Protein AF-0000000070124484 (afdb_homodimer)

pLDDT: mean 70.9, std 22.13, range [17.47, 96.0]

Radius of gyration: 42.07 Å; Cα contacts (8 Å, |Δi|>4): 1436; chains: 2; bounding box: 90×142×95 Å

Nearest PDB structures (foldseek):
  8r5s-assembly1_B  TM=2.296E-01  e=9.270E-01  unidentified
  3ja6-assembly1_I  TM=1.944E-01  e=1.543E+00  Escherichia coli
  3ja6-assembly1_H  TM=1.678E-01  e=2.680E+00  Escherichia coli
  6h2f-assembly1_A  TM=1.632E-01  e=7.427E+00  Aeromonas hydrophila subsp. hydrophila AL09-71
  9bru-assembly1_g  TM=3.035E-01  e=2.357E+00  Mus musculus

Foldseek 3Di:
DPPPPCNVADDPLRVLQVLADDLVQWALQQDLVLLLVQLLQQQPADPVALLDGPHGDLPSQLVSQVSRGDQPDADPVGNDPDPVRCPPVSSVSSVSNLVSQQWDQDPVGTDGDVVSVCCSLQVNCVVNVLSNLLSLQLAADQLCQFPLNLVLLVVLLVLLVVLLVLVVVVVVVVVVVVVCVVVVHQPPLPDDVVVLNVLLSQLSVLLLVLSLVLLLVVLVVLLVVLLVLLVVLLVLLPDDSSRHGRSGNDNNQCHLVLSLLSNLLSLLSNQLSVLNVPPPPDDDVCVVVVVVSVVSNVVSLVSNLSSLVRSLSSHNCSVVLPPDLVPDDPSVSSVVVSCCVSPLCNNVVVVVVSVVSCCVSPVVVVVLVVVVCCLCCVVVPVVNNPPVVSVVCVVCVSSVSSVVSSVVSVVSSVVSVVSNVSSCSSNVVPYPSHDDDPSSVVSNCSCVVSVVSSVCCSVPNSLVSVQVPDDPQWFWAFAQDDPPPDPDDPPDDDDDDDPPPPDDDRSDDPRPTGGTDTDRPPPPPPPPPPPPPDDDPDPPPPVVPPPPQAKWDQDPVRDTDHDHPVVSVPDPPIFGADPNRTDD/DPPPPCVVADDPLRVLQVLADDLVQWALQQDLVLLLVQLLQQQPADPVALLDHPHGDLPSQLVSQVSRGDQPRAPPVGNDPDPVRCPPVSSVSSVSNLVSQQWDQDPVGTDGDVVSVCCSLLVNCVVNVLSNLLSLQQFADQLCQFPLNLVLLVVLLVLLVVLLVLVVVVVVVVVVVVVCVVVVHPPPPPDDVVVLNVLLSQLSVLLLVLSLVLLLVVLVVLLVVLLVLLVVLLVLLPDDSSRHGRSGNDNNQCHLVLSLLSNLLSLLSNQLSVLNVPPPPDDDVCVVVVVVSVVSNVVSLVSNLSSLVRSLSSHNCSVVLPPDLVPDDPSVSSVVVSCCVSPLCNNVVVVVVSVVSCCVSPVVVVVLVVVVCCLCCVVVPVVNVPPVVSVVCVVCVSSVSSVVSSVVSVVSSVVSVVSNVSSCVSNVVPYPSHDDDPSSVVSNCSCVVSVVSSVCCSVPNSLVSVQVPDDPVDGDADADDPPPPDPDDPPDPDDDDDPPPPDDPPPDDPPPDHRDGPDPPPPPPPPPPPCPPPDDPDPPPPVVPQDPQAKWDQDPVRDTDHDHPVVSVPDPPIFGADPNRTDD

Secondary structure (DSSP, 8-state):
----GGGG-SSHHHHHHHHSPPGGG--TTS-HHHHHHHHHHHTPBPSS-TTSB---BTTTHHHHHHHHS-TT--BTTB---SHHHHHHHHHHHHHHHHHHHHEEEETTEEEE-HHHHHHHHTGGGGT-HHHHHHHHT-PPPHHHHSHHHHHHHHHHHHHHHHHHHHHHHHHHHHHHHHHHHHHT-------THHHHHHHHHHHHHHTHHHHHHHHHHHHHHHHHHHHHHHHHHHHHHHS-GGGSPPSTT-GGGGHHHHHHHHHHHHHHHHHHHHHHHT-TTS-GGGHHHHHHHHHHHHHHHHHHHHHHHHHHHHSTTTTGGG--GGGS-HHHHHHHHHHHHH-TT-THHHHHHHHHHHIIIIIHHHHHHHHHHHHHHGGG-HHHHT-HHHHHHHHHTTHHHHHHHHHHHHHHHHHHHHHHHHHHHHHTT-SGGGS--HHHHHHHHTTHHHHHHHHHHHHH-HHHHHHHTS-TT---EEE----------------S------------S-----EEEEE-----------------------------SEEEEE-TTS-EEEE-HHHHHHSTT-EEEETTEEE-/----GGGG-SSHHHHHHHHSPPGGG--TTS-HHHHHHHHHHHTPBPSS-TTSB---BTTTHHHHHHHHS-TT--BTTB---SHHHHHHHHHHHHHHHHHHHHEEEETTEEEE-HHHHHHHHTGGGGT-HHHHHHHHT-PPPHHHHSHHHHHHHHHHHHHHHHHHHHHHHHHHHHHHHHHHHHHT-------THHHHHHHHHHHHHHTHHHHHHHHHHHHHHHHHHHHHHHHHHHHHHTS-GGGSPPSTT-GGGGHHHHHHHHHHHHHHHHHHHHHHHT-TTS-GGGHHHHHHHHHHHHHHHHHHHHHHHHHHHHSTTTTGGG--GGGS-HHHHHHHHHHHHH-TT-THHHHHHHHHHHIIIIIHHHHHHHHHHHHHHGGG-HHHHT-HHHHHHHHHTTHHHHHHHHHHHHHHHHHHHHHHHHHHHHHTT-SGGGS--HHHHHHHHTTHHHHHHHHHHHHH-HHHHHHHTS-TT---EEE-----------------------------S---------------------------------------SEEEEE-TTS-EEEE-HHHHHHSTT-EEEETTEEE-

Sequence (1168 aa):
MANSPLGQFTSTLDYVLKTYPNWKETDFSKHCETYGNWLTAYTTAYRGDKKAVLGPTLELTPGFVWMGMPKNFTHADGSVSDLSDIGLNGVTELNSWFLGNLQKTDENGTALNEEFLFHTIFGPFDKCTEEYCKAIGFLGNADMTGIGVMITYYIGAVFATAYLIAFTIERFKQAKRQHASRQGMPMRAATFGHIASKRVLEAFHGSFFGYITAAMMLSVSMLVAGIYIAVDKIDKNKLPVDERESFFGSASMYDMSLSMASCVFSIFPILVGYCFMRAPEQGQGANHKKWLRRAVLFLVWALITVVLFLSPRGEMDYEDRKLNPKSISEFERREYEATYICDARGGKIYWNVVKAFQFMVIGVPLIWFVATVFVFKGFAIARFRDSPTLQRLRKGWHLIPAYAALLFMWASLGFLQWYRQRIRNSSGKLGDESQWGFGQILALFVWAPTIVEFAYILIWGLEDSLQSHMPPNLHLTVERKSSNIQPGNMDYHHGDGVTTNNDQPDFEAGGYKKVPVITSTATTAYDTSYVSPMATPQPIQVQQVAIADGFYAQDASGNWVLVTKEQAAMMPGCMHVVNGKVVPMANSPLGQFTSTLDYVLKTYPNWKETDFSKHCETYGNWLTAYTTAYRGDKKAVLGPTLELTPGFVWMGMPKNFTHADGSVSDLSDIGLNGVTELNSWFLGNLQKTDENGTALNEEFLFHTIFGPFDKCTEEYCKAIGFLGNADMTGIGVMITYYIGAVFATAYLIAFTIERFKQAKRQHASRQGMPMRAATFGHIASKRVLEAFHGSFFGYITAAMMLSVSMLVAGIYIAVDKIDKNKLPVDERESFFGSASMYDMSLSMASCVFSIFPILVGYCFMRAPEQGQGANHKKWLRRAVLFLVWALITVVLFLSPRGEMDYEDRKLNPKSISEFERREYEATYICDARGGKIYWNVVKAFQFMVIGVPLIWFVATVFVFKGFAIARFRDSPTLQRLRKGWHLIPAYAALLFMWASLGFLQWYRQRIRNSSGKLGDESQWGFGQILALFVWAPTIVEFAYILIWGLEDSLQSHMPPNLHLTVERKSSNIQPGNMDYHHGDGVTTNNDQPDFEAGGYKKVPVITSTATTAYDTSYVSPMATPQPIQVQQVAIADGFYAQDASGNWVLVTKEQAAMMPGCMHVVNGKVVP

Structure (mmCIF, N/CA/C/O backbone):
data_AF-0000000070124484-model_v1
#
loop_
_entity.id
_entity.type
_entity.pdbx_description
1 polymer 'Uncharacterized protein'
#
loop_
_atom_site.group_PDB
_atom_site.id
_atom_site.type_symbol
_atom_site.label_atom_id
_atom_site.label_alt_id
_atom_site.label_comp_id
_atom_site.label_asym_id
_atom_site.label_entity_id
_atom_site.label_seq_id
_atom_site.pdbx_PDB_ins_code
_atom_site.Cartn_x
_atom_site.Cartn_y
_atom_site.Cartn_z
_atom_site.occupancy
_atom_site.B_iso_or_equiv
_atom_site.auth_seq_id
_atom_site.auth_comp_id
_atom_site.auth_asym_id
_atom_site.auth_atom_id
_atom_site.pdbx_PDB_model_num
ATOM 1 N N . MET A 1 1 ? -3.727 -57.188 -35.469 1 36.84 1 MET A N 1
ATOM 2 C CA . MET A 1 1 ? -3.52 -55.906 -34.844 1 36.84 1 MET A CA 1
ATOM 3 C C . MET A 1 1 ? -2.039 -55.656 -34.562 1 36.84 1 MET A C 1
ATOM 5 O O . MET A 1 1 ? -1.385 -56.5 -33.906 1 36.84 1 MET A O 1
ATOM 9 N N . ALA A 1 2 ? -1.327 -55.062 -35.281 1 44.97 2 ALA A N 1
ATOM 10 C CA . ALA A 1 2 ? 0.122 -54.875 -35.312 1 44.97 2 ALA A CA 1
ATOM 11 C C . ALA A 1 2 ? 0.65 -54.469 -33.938 1 44.97 2 ALA A C 1
ATOM 13 O O . ALA A 1 2 ? 0.029 -53.656 -33.25 1 44.97 2 ALA A O 1
ATOM 14 N N . ASN A 1 3 ? 1.357 -55.312 -33.281 1 55.44 3 ASN A N 1
ATOM 15 C CA . ASN A 1 3 ? 1.892 -55.219 -31.922 1 55.44 3 ASN A CA 1
ATOM 16 C C . ASN A 1 3 ? 2.635 -53.906 -31.688 1 55.44 3 ASN A C 1
ATOM 18 O O . ASN A 1 3 ? 3.613 -53.625 -32.375 1 55.44 3 ASN A O 1
ATOM 22 N N . SER A 1 4 ? 1.905 -52.812 -31.172 1 72.31 4 SER A N 1
ATOM 23 C CA . SER A 1 4 ? 2.49 -51.5 -30.859 1 72.31 4 SER A CA 1
ATOM 24 C C . SER A 1 4 ? 3.781 -51.656 -30.062 1 72.31 4 SER A C 1
ATOM 26 O O . SER A 1 4 ? 3.959 -52.656 -29.344 1 72.31 4 SER A O 1
ATOM 28 N N . PRO A 1 5 ? 4.871 -51.031 -30.453 1 76.75 5 PRO A N 1
ATOM 29 C CA . PRO A 1 5 ? 6.129 -51.062 -29.703 1 76.75 5 PRO A CA 1
ATOM 30 C C . PRO A 1 5 ? 5.922 -50.875 -28.203 1 76.75 5 PRO A C 1
ATOM 32 O O . PRO A 1 5 ? 6.809 -51.219 -27.406 1 76.75 5 PRO A O 1
ATOM 35 N N . LEU A 1 6 ? 4.715 -50.625 -27.766 1 85.44 6 LEU A N 1
ATOM 36 C CA . LEU A 1 6 ? 4.418 -50.406 -26.359 1 85.44 6 LEU A CA 1
ATOM 37 C C . LEU A 1 6 ? 4.344 -51.719 -25.609 1 85.44 6 LEU A C 1
ATOM 39 O O . LEU A 1 6 ? 4.457 -51.781 -24.391 1 85.44 6 LEU A O 1
ATOM 43 N N . GLY A 1 7 ? 4.207 -52.875 -26.359 1 83.56 7 GLY A N 1
ATOM 44 C CA . GLY A 1 7 ? 4.004 -54.156 -25.75 1 83.56 7 GLY A CA 1
ATOM 45 C C . GLY A 1 7 ? 5.219 -54.688 -24.984 1 83.56 7 GLY A C 1
ATOM 46 O O . GLY A 1 7 ? 5.105 -55.562 -24.156 1 83.56 7 GLY A O 1
ATOM 47 N N . GLN A 1 8 ? 6.418 -54.062 -25.188 1 83.81 8 GLN A N 1
ATOM 48 C CA . GLN A 1 8 ? 7.66 -54.5 -24.562 1 83.81 8 GLN A CA 1
ATOM 49 C C . GLN A 1 8 ? 7.848 -53.875 -23.203 1 83.81 8 GLN A C 1
ATOM 51 O O . GLN A 1 8 ? 8.75 -54.25 -22.438 1 83.81 8 GLN A O 1
ATOM 56 N N . PHE A 1 9 ? 6.906 -53.062 -22.844 1 87.75 9 PHE A N 1
ATOM 57 C CA . PHE A 1 9 ? 7.105 -52.281 -21.609 1 87.75 9 PHE A CA 1
ATOM 58 C C . PHE A 1 9 ? 6.035 -52.656 -20.578 1 87.75 9 PHE A C 1
ATOM 60 O O . PHE A 1 9 ? 4.953 -53.125 -20.938 1 87.75 9 PHE A O 1
ATOM 67 N N . THR A 1 10 ? 6.336 -52.406 -19.25 1 83.19 10 THR A N 1
ATOM 68 C CA . THR A 1 10 ? 5.453 -52.781 -18.156 1 83.19 10 THR A CA 1
ATOM 69 C C . THR A 1 10 ? 4.449 -51.688 -17.844 1 83.19 10 THR A C 1
ATOM 71 O O . THR A 1 10 ? 3.338 -51.938 -17.391 1 83.19 10 THR A O 1
ATOM 74 N N . SER A 1 11 ? 4.934 -50.5 -17.969 1 88.44 11 SER A N 1
ATOM 75 C CA . SER A 1 11 ? 4.07 -49.344 -17.703 1 88.44 11 SER A CA 1
ATOM 76 C C . SER A 1 11 ? 4.32 -48.219 -18.688 1 88.44 11 SER A C 1
ATOM 78 O O . SER A 1 11 ? 5.297 -48.25 -19.453 1 88.44 11 SER A O 1
ATOM 80 N N . THR A 1 12 ? 3.381 -47.312 -18.766 1 89.88 12 THR A N 1
ATOM 81 C CA . THR A 1 12 ? 3.541 -46.188 -19.656 1 89.88 12 THR A CA 1
ATOM 82 C C . THR A 1 12 ? 4.758 -45.344 -19.25 1 89.88 12 THR A C 1
ATOM 84 O O . THR A 1 12 ? 5.469 -44.812 -20.125 1 89.88 12 THR A O 1
ATOM 87 N N . LEU A 1 13 ? 5.008 -45.281 -17.984 1 90.88 13 LEU A N 1
ATOM 88 C CA . LEU A 1 13 ? 6.152 -44.5 -17.5 1 90.88 13 LEU A CA 1
ATOM 89 C C . LEU A 1 13 ? 7.461 -45.188 -17.875 1 90.88 13 LEU A C 1
ATOM 91 O O . LEU A 1 13 ? 8.43 -44.531 -18.25 1 90.88 13 LEU A O 1
ATOM 95 N N . ASP A 1 14 ? 7.434 -46.5 -17.781 1 89.56 14 ASP A N 1
ATOM 96 C CA . ASP A 1 14 ? 8.617 -47.25 -18.172 1 89.56 14 ASP A CA 1
ATOM 97 C C . ASP A 1 14 ? 8.953 -47.031 -19.641 1 89.56 14 ASP A C 1
ATOM 99 O O . ASP A 1 14 ? 10.117 -46.906 -20 1 89.56 14 ASP A O 1
ATOM 103 N N . TYR A 1 15 ? 7.945 -47 -20.438 1 90.44 15 TYR A N 1
ATOM 104 C CA . TYR A 1 15 ? 8.125 -46.719 -21.859 1 90.44 15 TYR A CA 1
ATOM 105 C C . TYR A 1 15 ? 8.805 -45.375 -22.062 1 90.44 15 TYR A C 1
ATOM 107 O O . TYR A 1 15 ? 9.789 -45.25 -22.797 1 90.44 15 TYR A O 1
ATOM 115 N N . VAL A 1 16 ? 8.32 -44.344 -21.406 1 92.06 16 VAL A N 1
ATOM 116 C CA . VAL A 1 16 ? 8.797 -42.969 -21.594 1 92.06 16 VAL A CA 1
ATOM 117 C C . VAL A 1 16 ? 10.234 -42.844 -21.078 1 92.06 16 VAL A C 1
ATOM 119 O O . VAL A 1 16 ? 11.086 -42.281 -21.75 1 92.06 16 VAL A O 1
ATOM 122 N N . LEU A 1 17 ? 10.562 -43.469 -19.922 1 90.94 17 LEU A N 1
ATOM 123 C CA . LEU A 1 17 ? 11.883 -43.312 -19.312 1 90.94 17 LEU A CA 1
ATOM 124 C C . LEU A 1 17 ? 12.938 -44.062 -20.109 1 90.94 17 LEU A C 1
ATOM 126 O O . LEU A 1 17 ? 14.109 -43.688 -20.125 1 90.94 17 LEU A O 1
ATOM 130 N N . LYS A 1 18 ? 12.5 -45.062 -20.875 1 89.38 18 LYS A N 1
ATOM 131 C CA . LYS A 1 18 ? 13.461 -45.844 -21.625 1 89.38 18 LYS A CA 1
ATOM 132 C C . LYS A 1 18 ? 13.609 -45.344 -23.047 1 89.38 18 LYS A C 1
ATOM 134 O O . LYS A 1 18 ? 14.664 -45.5 -23.672 1 89.38 18 LYS A O 1
ATOM 139 N N . THR A 1 19 ? 12.57 -44.781 -23.594 1 88.31 19 THR A N 1
ATOM 140 C CA . THR A 1 19 ? 12.602 -44.344 -24.984 1 88.31 19 THR A CA 1
ATOM 141 C C . THR A 1 19 ? 13.195 -42.938 -25.062 1 88.31 19 THR A C 1
ATOM 143 O O . THR A 1 19 ? 13.828 -42.562 -26.062 1 88.31 19 THR A O 1
ATOM 146 N N . TYR A 1 20 ? 12.969 -42.125 -24.078 1 90.62 20 TYR A N 1
ATOM 147 C CA . TYR A 1 20 ? 13.508 -40.781 -24.062 1 90.62 20 TYR A CA 1
ATOM 148 C C . TYR A 1 20 ? 14.914 -40.75 -23.469 1 90.62 20 TYR A C 1
ATOM 150 O O . TYR A 1 20 ? 15.297 -41.656 -22.734 1 90.62 20 TYR A O 1
ATOM 158 N N . PRO A 1 21 ? 15.648 -39.75 -23.812 1 90.94 21 PRO A N 1
ATOM 159 C CA . PRO A 1 21 ? 17.016 -39.656 -23.312 1 90.94 21 PRO A CA 1
ATOM 160 C C . PRO A 1 21 ? 17.078 -39.5 -21.797 1 90.94 21 PRO A C 1
ATOM 162 O O . PRO A 1 21 ? 16.125 -39.031 -21.188 1 90.94 21 PRO A O 1
ATOM 165 N N . ASN A 1 22 ? 18.203 -39.906 -21.266 1 91.62 22 ASN A N 1
ATOM 166 C CA . ASN A 1 22 ? 18.453 -39.688 -19.844 1 91.62 22 ASN A CA 1
ATOM 167 C C . ASN A 1 22 ? 18.547 -38.188 -19.531 1 91.62 22 ASN A C 1
ATOM 169 O O . ASN A 1 22 ? 19.047 -37.406 -20.344 1 91.62 22 ASN A O 1
ATOM 173 N N . TRP A 1 23 ? 18.078 -37.844 -18.344 1 92.62 23 TRP A N 1
ATOM 174 C CA . TRP A 1 23 ? 18.016 -36.438 -18 1 92.62 23 TRP A CA 1
ATOM 175 C C . TRP A 1 23 ? 19.406 -35.812 -17.938 1 92.62 23 TRP A C 1
ATOM 177 O O . TRP A 1 23 ? 19.578 -34.625 -18.141 1 92.62 23 TRP A O 1
ATOM 187 N N . LYS A 1 24 ? 20.453 -36.594 -17.734 1 92.06 24 LYS A N 1
ATOM 188 C CA . LYS A 1 24 ? 21.828 -36.125 -17.641 1 92.06 24 LYS A CA 1
ATOM 189 C C . LYS A 1 24 ? 22.312 -35.625 -19 1 92.06 24 LYS A C 1
ATOM 191 O O . LYS A 1 24 ? 23.281 -34.844 -19.078 1 92.06 24 LYS A O 1
ATOM 196 N N . GLU A 1 25 ? 21.656 -36.062 -20.062 1 91.88 25 GLU A N 1
ATOM 197 C CA . GLU A 1 25 ? 22.078 -35.688 -21.406 1 91.88 25 GLU A CA 1
ATOM 198 C C . GLU A 1 25 ? 21.328 -34.469 -21.906 1 91.88 25 GLU A C 1
ATOM 200 O O . GLU A 1 25 ? 21.594 -33.969 -23 1 91.88 25 GLU A O 1
ATOM 205 N N . THR A 1 26 ? 20.484 -34 -21.156 1 93.38 26 THR A N 1
ATOM 206 C CA . THR A 1 26 ? 19.672 -32.844 -21.562 1 93.38 26 THR A CA 1
ATOM 207 C C . THR A 1 26 ? 20.375 -31.547 -21.188 1 93.38 26 THR A C 1
ATOM 209 O O . THR A 1 26 ? 21.141 -31.5 -20.219 1 93.38 26 THR A O 1
ATOM 212 N N . ASP A 1 27 ? 20.172 -30.484 -22.062 1 93.44 27 ASP A N 1
ATOM 213 C CA . ASP A 1 27 ? 20.688 -29.141 -21.812 1 93.44 27 ASP A CA 1
ATOM 214 C C . ASP A 1 27 ? 19.547 -28.125 -21.797 1 93.44 27 ASP A C 1
ATOM 216 O O . ASP A 1 27 ? 19.078 -27.688 -22.844 1 93.44 27 ASP A O 1
ATOM 220 N N . PHE A 1 28 ? 19.281 -27.719 -20.625 1 95 28 PHE A N 1
ATOM 221 C CA . PHE A 1 28 ? 18.125 -26.828 -20.469 1 95 28 PHE A CA 1
ATOM 222 C C . PHE A 1 28 ? 18.547 -25.359 -20.625 1 95 28 PHE A C 1
ATOM 224 O O . PHE A 1 28 ? 17.75 -24.453 -20.422 1 95 28 PHE A O 1
ATOM 231 N N . SER A 1 29 ? 19.812 -25.078 -21.062 1 93.38 29 SER A N 1
ATOM 232 C CA . SER A 1 29 ? 20.297 -23.719 -21.25 1 93.38 29 SER A CA 1
ATOM 233 C C . SER A 1 29 ? 20.203 -23.297 -22.703 1 93.38 29 SER A C 1
ATOM 235 O O . SER A 1 29 ? 20.656 -22.188 -23.062 1 93.38 29 SER A O 1
ATOM 237 N N . LYS A 1 30 ? 19.609 -23.984 -23.562 1 91.38 30 LYS A N 1
ATOM 238 C CA . LYS A 1 30 ? 19.578 -23.719 -25 1 91.38 30 LYS A CA 1
ATOM 239 C C . LYS A 1 30 ? 18.734 -22.484 -25.297 1 91.38 30 LYS A C 1
ATOM 241 O O . LYS A 1 30 ? 19.109 -21.656 -26.125 1 91.38 30 LYS A O 1
ATOM 246 N N . HIS A 1 31 ? 17.609 -22.375 -24.703 1 93.19 31 HIS A N 1
ATOM 247 C CA . HIS A 1 31 ? 16.719 -21.219 -24.875 1 93.19 31 HIS A CA 1
ATOM 248 C C . HIS A 1 31 ? 16.391 -20.578 -23.547 1 93.19 31 HIS A C 1
ATOM 250 O O . HIS A 1 31 ? 15.477 -21 -22.844 1 93.19 31 HIS A O 1
ATOM 256 N N . CYS A 1 32 ? 16.938 -19.484 -23.312 1 95.5 32 CYS A N 1
ATOM 257 C CA . CYS A 1 32 ? 16.859 -18.844 -22 1 95.5 32 CYS A CA 1
ATOM 258 C C . CYS A 1 32 ? 15.469 -18.297 -21.734 1 95.5 32 CYS A C 1
ATOM 260 O O . CYS A 1 32 ? 15.016 -18.266 -20.594 1 95.5 32 CYS A O 1
ATOM 262 N N . GLU A 1 33 ? 14.766 -17.875 -22.719 1 93 33 GLU A N 1
ATOM 263 C CA . GLU A 1 33 ? 13.422 -17.328 -22.547 1 93 33 GLU A CA 1
ATOM 264 C C . GLU A 1 33 ? 12.453 -18.406 -22.062 1 93 33 GLU A C 1
ATOM 266 O O . GLU A 1 33 ? 11.664 -18.172 -21.141 1 93 33 GLU A O 1
ATOM 271 N N . THR A 1 34 ? 12.555 -19.609 -22.641 1 93.44 34 THR A N 1
ATOM 272 C CA . THR A 1 34 ? 11.695 -20.719 -22.25 1 93.44 34 THR A CA 1
ATOM 273 C C . THR A 1 34 ? 12.016 -21.156 -20.828 1 93.44 34 THR A C 1
ATOM 275 O O . THR A 1 34 ? 11.102 -21.438 -20.031 1 93.44 34 THR A O 1
ATOM 278 N N . TYR A 1 35 ? 13.289 -21.188 -20.578 1 95.25 35 TYR A N 1
ATOM 279 C CA . TYR A 1 35 ? 13.727 -21.516 -19.234 1 95.25 35 TYR A CA 1
ATOM 280 C C . TYR A 1 35 ? 13.188 -20.5 -18.219 1 95.25 35 TYR A C 1
ATOM 282 O O . TYR A 1 35 ? 12.641 -20.875 -17.188 1 95.25 35 TYR A O 1
ATOM 290 N N . GLY A 1 36 ? 13.305 -19.266 -18.562 1 92.56 36 GLY A N 1
ATOM 291 C CA . GLY A 1 36 ? 12.828 -18.203 -17.672 1 92.56 36 GLY A CA 1
ATOM 292 C C . GLY A 1 36 ? 11.328 -18.281 -17.422 1 92.56 36 GLY A C 1
ATOM 293 O O . GLY A 1 36 ? 10.883 -18.109 -16.297 1 92.56 36 GLY A O 1
ATOM 294 N N . ASN A 1 37 ? 10.57 -18.469 -18.422 1 91.88 37 ASN A N 1
ATOM 295 C CA . ASN A 1 37 ? 9.117 -18.562 -18.297 1 91.88 37 ASN A CA 1
ATOM 296 C C . ASN A 1 37 ? 8.711 -19.766 -17.438 1 91.88 37 ASN A C 1
ATOM 298 O O . ASN A 1 37 ? 7.809 -19.656 -16.594 1 91.88 37 ASN A O 1
ATOM 302 N N . TRP A 1 38 ? 9.375 -20.844 -17.672 1 94.69 38 TRP A N 1
ATOM 303 C CA . TRP A 1 38 ? 9.078 -22.047 -16.891 1 94.69 38 TRP A CA 1
ATOM 304 C C . TRP A 1 38 ? 9.422 -21.844 -15.422 1 94.69 38 TRP A C 1
ATOM 306 O O . TRP A 1 38 ? 8.633 -22.203 -14.539 1 94.69 38 TRP A O 1
ATOM 316 N N . LEU A 1 39 ? 10.602 -21.297 -15.211 1 93 39 LEU A N 1
ATOM 317 C CA . LEU A 1 39 ? 11.039 -21.094 -13.836 1 93 39 LEU A CA 1
ATOM 318 C C . LEU A 1 39 ? 10.148 -20.094 -13.117 1 93 39 LEU A C 1
ATOM 320 O O . LEU A 1 39 ? 9.883 -20.234 -11.922 1 93 39 LEU A O 1
ATOM 324 N N . THR A 1 40 ? 9.641 -19.094 -13.805 1 89.5 40 THR A N 1
ATOM 325 C CA . THR A 1 40 ? 8.719 -18.141 -13.219 1 89.5 40 THR A CA 1
ATOM 326 C C . THR A 1 40 ? 7.438 -18.828 -12.75 1 89.5 40 THR A C 1
ATOM 328 O O . THR A 1 40 ? 6.941 -18.562 -11.656 1 89.5 40 THR A O 1
ATOM 331 N N . ALA A 1 41 ? 6.98 -19.672 -13.555 1 90.5 41 ALA A N 1
ATOM 332 C CA . ALA A 1 41 ? 5.785 -20.422 -13.188 1 90.5 41 ALA A CA 1
ATOM 333 C C . ALA A 1 41 ? 6.066 -21.359 -12.016 1 90.5 41 ALA A C 1
ATOM 335 O O . ALA A 1 41 ? 5.242 -21.5 -11.102 1 90.5 41 ALA A O 1
ATOM 336 N N . TYR A 1 42 ? 7.25 -21.938 -12.039 1 90.94 42 TYR A N 1
ATOM 337 C CA . TYR A 1 42 ? 7.656 -22.891 -11 1 90.94 42 TYR A CA 1
ATOM 338 C C . TYR A 1 42 ? 7.742 -22.203 -9.641 1 90.94 42 TYR A C 1
ATOM 340 O O . TYR A 1 42 ? 7.328 -22.766 -8.633 1 90.94 42 TYR A O 1
ATOM 348 N N . THR A 1 43 ? 8.172 -20.984 -9.656 1 87.38 43 THR A N 1
ATOM 349 C CA . THR A 1 43 ? 8.469 -20.328 -8.391 1 87.38 43 THR A CA 1
ATOM 350 C C . THR A 1 43 ? 7.312 -19.422 -7.965 1 87.38 43 THR A C 1
ATOM 352 O O . THR A 1 43 ? 7.414 -18.703 -6.969 1 87.38 43 THR A O 1
ATOM 355 N N . THR A 1 44 ? 6.266 -19.406 -8.695 1 83.56 44 THR A N 1
ATOM 356 C CA . THR A 1 44 ? 5.109 -18.609 -8.281 1 83.56 44 THR A CA 1
ATOM 357 C C . THR A 1 44 ? 4.508 -19.156 -6.992 1 83.56 44 THR A C 1
ATOM 359 O O . THR A 1 44 ? 4.352 -20.375 -6.84 1 83.56 44 THR A O 1
ATOM 362 N N . ALA A 1 45 ? 4.32 -18.203 -6.105 1 79 45 ALA A N 1
ATOM 363 C CA . ALA A 1 45 ? 3.781 -18.609 -4.805 1 79 45 ALA A CA 1
ATOM 364 C C . ALA A 1 45 ? 2.336 -19.078 -4.934 1 79 45 ALA A C 1
ATOM 366 O O . ALA A 1 45 ? 1.545 -18.484 -5.672 1 79 45 ALA A O 1
ATOM 367 N N . TYR A 1 46 ? 2.098 -20.141 -4.188 1 80 46 TYR A N 1
ATOM 368 C CA . TYR A 1 46 ? 0.732 -20.656 -4.109 1 80 46 TYR A CA 1
ATOM 369 C C . TYR A 1 46 ? -0.136 -19.75 -3.238 1 80 46 TYR A C 1
ATOM 371 O O . TYR A 1 46 ? 0.19 -19.5 -2.074 1 80 46 TYR A O 1
ATOM 379 N N . ARG A 1 47 ? -1.176 -19.234 -3.719 1 76.75 47 ARG A N 1
ATOM 380 C CA . ARG A 1 47 ? -2.037 -18.297 -3.006 1 76.75 47 ARG A CA 1
ATOM 381 C C . ARG A 1 47 ? -2.684 -18.953 -1.794 1 76.75 47 ARG A C 1
ATOM 383 O O . ARG A 1 47 ? -2.961 -18.297 -0.792 1 76.75 47 ARG A O 1
ATOM 390 N N . GLY A 1 48 ? -2.955 -20.281 -1.904 1 73.12 48 GLY A N 1
ATOM 391 C CA . GLY A 1 48 ? -3.588 -21 -0.813 1 73.12 48 GLY A CA 1
ATOM 392 C C . GLY A 1 48 ? -2.66 -21.234 0.364 1 73.12 48 GLY A C 1
ATOM 393 O O . GLY A 1 48 ? -3.115 -21.375 1.5 1 73.12 48 GLY A O 1
ATOM 394 N N . ASP A 1 49 ? -1.459 -21.328 0.004 1 75.56 49 ASP A N 1
ATOM 395 C CA . ASP A 1 49 ? -0.4 -21.5 0.995 1 75.56 49 ASP A CA 1
ATOM 396 C C . ASP A 1 49 ? 0.854 -20.719 0.597 1 75.56 49 ASP A C 1
ATOM 398 O O . ASP A 1 49 ? 1.655 -21.203 -0.209 1 75.56 49 ASP A O 1
ATOM 402 N N . LYS A 1 50 ? 1.034 -19.688 1.183 1 71.25 50 LYS A N 1
ATOM 403 C CA . LYS A 1 50 ? 2.113 -18.797 0.781 1 71.25 50 LYS A CA 1
ATOM 404 C C . LYS A 1 50 ? 3.479 -19.422 1.066 1 71.25 50 LYS A C 1
ATOM 406 O O . LYS A 1 50 ? 4.504 -18.922 0.599 1 71.25 50 LYS A O 1
ATOM 411 N N . LYS A 1 51 ? 3.449 -20.562 1.705 1 75.19 51 LYS A N 1
ATOM 412 C CA . LYS A 1 51 ? 4.703 -21.234 2.031 1 75.19 51 LYS A CA 1
ATOM 413 C C . LYS A 1 51 ? 5.188 -22.094 0.864 1 75.19 51 LYS A C 1
ATOM 415 O O . LYS A 1 51 ? 6.379 -22.391 0.766 1 75.19 51 LYS A O 1
ATOM 420 N N . ALA A 1 52 ? 4.254 -22.375 -0.032 1 76.38 52 ALA A N 1
ATOM 421 C CA . ALA A 1 52 ? 4.574 -23.344 -1.086 1 76.38 52 ALA A CA 1
ATOM 422 C C . ALA A 1 52 ? 4.598 -22.672 -2.453 1 76.38 52 ALA A C 1
ATOM 424 O O . ALA A 1 52 ? 3.979 -21.609 -2.646 1 76.38 52 ALA A O 1
ATOM 425 N N . VAL A 1 53 ? 5.523 -23.234 -3.244 1 82.5 53 VAL A N 1
ATOM 426 C CA . VAL A 1 53 ? 5.527 -22.812 -4.641 1 82.5 53 VAL A CA 1
ATOM 427 C C . VAL A 1 53 ? 4.602 -23.703 -5.457 1 82.5 53 VAL A C 1
ATOM 429 O O . VAL A 1 53 ? 4.289 -24.828 -5.043 1 82.5 53 VAL A O 1
ATOM 432 N N . LEU A 1 54 ? 4.156 -23.266 -6.488 1 85.81 54 LEU A N 1
ATOM 433 C CA . LEU A 1 54 ? 3.203 -24.016 -7.305 1 85.81 54 LEU A CA 1
ATOM 434 C C . LEU A 1 54 ? 3.881 -25.188 -7.988 1 85.81 54 LEU A C 1
ATOM 436 O O . LEU A 1 54 ? 3.277 -26.266 -8.141 1 85.81 54 LEU A O 1
ATOM 440 N N . GLY A 1 55 ? 5.133 -25 -8.367 1 87.56 55 GLY A N 1
ATOM 441 C CA . GLY A 1 55 ? 5.828 -26.078 -9.047 1 87.56 55 GLY A CA 1
ATOM 442 C C . GLY A 1 55 ? 5.59 -26.094 -10.547 1 87.56 55 GLY A C 1
ATOM 443 O O . GLY A 1 55 ? 5.184 -25.078 -11.125 1 87.56 55 GLY A O 1
ATOM 444 N N . PRO A 1 56 ? 5.875 -27.219 -11.156 1 92.44 56 PRO A N 1
ATOM 445 C CA . PRO A 1 56 ? 5.77 -27.281 -12.609 1 92.44 56 PRO A CA 1
ATOM 446 C C . PRO A 1 56 ? 4.324 -27.344 -13.094 1 92.44 56 PRO A C 1
ATOM 448 O O . PRO A 1 56 ? 3.494 -28.031 -12.484 1 92.44 56 PRO A O 1
ATOM 451 N N . THR A 1 57 ? 4.113 -26.672 -14.211 1 93.69 57 THR A N 1
ATOM 452 C CA . THR A 1 57 ? 2.77 -26.641 -14.781 1 93.69 57 THR A CA 1
ATOM 453 C C . THR A 1 57 ? 2.643 -27.609 -15.945 1 93.69 57 THR A C 1
ATOM 455 O O . THR A 1 57 ? 3.639 -27.953 -16.578 1 93.69 57 THR A O 1
ATOM 458 N N . LEU A 1 58 ? 1.443 -28 -16.234 1 93.62 58 LEU A N 1
ATOM 459 C CA . LEU A 1 58 ? 1.179 -28.953 -17.297 1 93.62 58 LEU A CA 1
ATOM 460 C C . LEU A 1 58 ? 1.397 -28.312 -18.672 1 93.62 58 LEU A C 1
ATOM 462 O O . LEU A 1 58 ? 1.768 -28.984 -19.625 1 93.62 58 LEU A O 1
ATOM 466 N N . GLU A 1 59 ? 1.291 -27.047 -18.734 1 89 59 GLU A N 1
ATOM 467 C CA . GLU A 1 59 ? 1.324 -26.359 -20.031 1 89 59 GLU A CA 1
ATOM 468 C C . GLU A 1 59 ? 2.748 -25.953 -20.406 1 89 59 GLU A C 1
ATOM 470 O O . GLU A 1 59 ? 3.141 -26.047 -21.562 1 89 59 GLU A O 1
ATOM 475 N N . LEU A 1 60 ? 3.529 -25.578 -19.438 1 92.06 60 LEU A N 1
ATOM 476 C CA . LEU A 1 60 ? 4.828 -25 -19.766 1 92.06 60 LEU A CA 1
ATOM 477 C C . LEU A 1 60 ? 5.934 -26.047 -19.656 1 92.06 60 LEU A C 1
ATOM 479 O O . LEU A 1 60 ? 6.984 -25.922 -20.297 1 92.06 60 LEU A O 1
ATOM 483 N N . THR A 1 61 ? 5.762 -27.125 -18.984 1 95.06 61 THR A N 1
ATOM 484 C CA . THR A 1 61 ? 6.809 -28.094 -18.703 1 95.06 61 THR A CA 1
ATOM 485 C C . THR A 1 61 ? 7.195 -28.859 -19.969 1 95.06 61 THR A C 1
ATOM 487 O O . THR A 1 61 ? 8.383 -29.047 -20.25 1 95.06 61 THR A O 1
ATOM 490 N N . PRO A 1 62 ? 6.203 -29.188 -20.812 1 93.75 62 PRO A N 1
ATOM 491 C CA . PRO A 1 62 ? 6.609 -29.906 -22.016 1 93.75 62 PRO A CA 1
ATOM 492 C C . PRO A 1 62 ? 7.5 -29.062 -22.922 1 93.75 62 PRO A C 1
ATOM 494 O O . PRO A 1 62 ? 8.469 -29.578 -23.5 1 93.75 62 PRO A O 1
ATOM 497 N N . GLY A 1 63 ? 7.203 -27.797 -23.078 1 91.38 63 GLY A N 1
ATOM 498 C CA . GLY A 1 63 ? 8.055 -26.922 -23.859 1 91.38 63 GLY A CA 1
ATOM 499 C C . GLY A 1 63 ? 9.453 -26.781 -23.281 1 91.38 63 GLY A C 1
ATOM 500 O O . GLY A 1 63 ? 10.438 -26.75 -24.031 1 91.38 63 GLY A O 1
ATOM 501 N N . PHE A 1 64 ? 9.539 -26.812 -22.047 1 94.25 64 PHE A N 1
ATOM 502 C CA . PHE A 1 64 ? 10.812 -26.703 -21.344 1 94.25 64 PHE A CA 1
ATOM 503 C C . PHE A 1 64 ? 11.648 -27.969 -21.531 1 94.25 64 PHE A C 1
ATOM 505 O O . PHE A 1 64 ? 12.836 -27.891 -21.844 1 94.25 64 PHE A O 1
ATOM 512 N N . VAL A 1 65 ? 10.992 -29.094 -21.375 1 94.19 65 VAL A N 1
ATOM 513 C CA . VAL A 1 65 ? 11.695 -30.375 -21.5 1 94.19 65 VAL A CA 1
ATOM 514 C C . VAL A 1 65 ? 12.125 -30.578 -22.953 1 94.19 65 VAL A C 1
ATOM 516 O O . VAL A 1 65 ? 13.25 -31 -23.219 1 94.19 65 VAL A O 1
ATOM 519 N N . TRP A 1 66 ? 11.273 -30.156 -23.828 1 91.38 66 TRP A N 1
ATOM 520 C CA . TRP A 1 66 ? 11.57 -30.344 -25.25 1 91.38 66 TRP A CA 1
ATOM 521 C C . TRP A 1 66 ? 12.797 -29.531 -25.656 1 91.38 66 TRP A C 1
ATOM 523 O O . TRP A 1 66 ? 13.648 -30.016 -26.406 1 91.38 66 TRP A O 1
ATOM 533 N N . MET A 1 67 ? 12.867 -28.406 -25.156 1 90 67 MET A N 1
ATOM 534 C CA . MET A 1 67 ? 13.984 -27.531 -25.484 1 90 67 MET A CA 1
ATOM 535 C C . MET A 1 67 ? 15.312 -28.125 -25.031 1 90 67 MET A C 1
ATOM 537 O O . MET A 1 67 ? 16.344 -27.922 -25.656 1 90 67 MET A O 1
ATOM 541 N N . GLY A 1 68 ? 15.273 -28.891 -23.984 1 91.88 68 GLY A N 1
ATOM 542 C CA . GLY A 1 68 ? 16.484 -29.453 -23.406 1 91.88 68 GLY A CA 1
ATOM 543 C C . GLY A 1 68 ? 16.922 -30.75 -24.062 1 91.88 68 GLY A C 1
ATOM 544 O O . GLY A 1 68 ? 18.031 -31.219 -23.828 1 91.88 68 GLY A O 1
ATOM 545 N N . MET A 1 69 ? 16.062 -31.281 -24.891 1 90.25 69 MET A N 1
ATOM 546 C CA . MET A 1 69 ? 16.391 -32.562 -25.531 1 90.25 69 MET A CA 1
ATOM 547 C C . MET A 1 69 ? 17.516 -32.406 -26.531 1 90.25 69 MET A C 1
ATOM 549 O O . MET A 1 69 ? 17.656 -31.344 -27.172 1 90.25 69 MET A O 1
ATOM 553 N N . PRO A 1 70 ? 18.281 -33.438 -26.594 1 87.5 70 PRO A N 1
ATOM 554 C CA . PRO A 1 70 ? 19.391 -33.375 -27.547 1 87.5 70 PRO A CA 1
ATOM 555 C C . PRO A 1 70 ? 18.906 -33.219 -29 1 87.5 70 PRO A C 1
ATOM 557 O O . PRO A 1 70 ? 17.781 -33.625 -29.328 1 87.5 70 PRO A O 1
ATOM 560 N N . LYS A 1 71 ? 19.672 -32.625 -29.859 1 77.56 71 LYS A N 1
ATOM 561 C CA . LYS A 1 71 ? 19.344 -32.344 -31.266 1 77.56 71 LYS A CA 1
ATOM 562 C C . LYS A 1 71 ? 19.062 -33.656 -32 1 77.56 71 LYS A C 1
ATOM 564 O O . LYS A 1 71 ? 18.25 -33.688 -32.938 1 77.56 71 LYS A O 1
ATOM 569 N N . ASN A 1 72 ? 19.672 -34.719 -31.578 1 73.25 72 ASN A N 1
ATOM 570 C CA . ASN A 1 72 ? 19.578 -35.969 -32.312 1 73.25 72 ASN A CA 1
ATOM 571 C C . ASN A 1 72 ? 18.391 -36.812 -31.844 1 73.25 72 ASN A C 1
ATOM 573 O O . ASN A 1 72 ? 18.188 -37.938 -32.312 1 73.25 72 ASN A O 1
ATOM 577 N N . PHE A 1 73 ? 17.672 -36.219 -30.906 1 78.94 73 PHE A N 1
ATOM 578 C CA . PHE A 1 73 ? 16.547 -37 -30.406 1 78.94 73 PHE A CA 1
ATOM 579 C C . PHE A 1 73 ? 15.391 -36.969 -31.406 1 78.94 73 PHE A C 1
ATOM 581 O O . PHE A 1 73 ? 14.953 -35.906 -31.844 1 78.94 73 PHE A O 1
ATOM 588 N N . THR A 1 74 ? 15.141 -38.094 -31.922 1 69.88 74 THR A N 1
ATOM 589 C CA . THR A 1 74 ? 13.984 -38.281 -32.781 1 69.88 74 THR A CA 1
ATOM 590 C C . THR A 1 74 ? 12.859 -39 -32.062 1 69.88 74 THR A C 1
ATOM 592 O O . THR A 1 74 ? 13.078 -40.062 -31.469 1 69.88 74 THR A O 1
ATOM 595 N N . HIS A 1 75 ? 11.836 -38.312 -31.781 1 63.25 75 HIS A N 1
ATOM 596 C CA . HIS A 1 75 ? 10.672 -38.906 -31.156 1 63.25 75 HIS A CA 1
ATOM 597 C C . HIS A 1 75 ? 10.141 -40.062 -31.984 1 63.25 75 HIS A C 1
ATOM 599 O O . HIS A 1 75 ? 10.359 -40.125 -33.188 1 63.25 75 HIS A O 1
ATOM 605 N N . ALA A 1 76 ? 9.711 -41.094 -31.25 1 58.22 76 ALA A N 1
ATOM 606 C CA . ALA A 1 76 ? 9.188 -42.25 -31.953 1 58.22 76 ALA A CA 1
ATOM 607 C C . ALA A 1 76 ? 8.211 -41.844 -33.031 1 58.22 76 ALA A C 1
ATOM 609 O O . ALA A 1 76 ? 8.078 -42.531 -34.062 1 58.22 76 ALA A O 1
ATOM 610 N N . ASP A 1 77 ? 7.434 -40.688 -32.812 1 53.59 77 ASP A N 1
ATOM 611 C CA . ASP A 1 77 ? 6.461 -40.281 -33.844 1 53.59 77 ASP A CA 1
ATOM 612 C C . ASP A 1 77 ? 7.133 -39.5 -34.969 1 53.59 77 ASP A C 1
ATOM 614 O O . ASP A 1 77 ? 6.453 -38.906 -35.812 1 53.59 77 ASP A O 1
ATOM 618 N N . GLY A 1 78 ? 8.438 -39.5 -35.062 1 50.34 78 GLY A N 1
ATOM 619 C CA . GLY A 1 78 ? 9.188 -38.938 -36.188 1 50.34 78 GLY A CA 1
ATOM 620 C C . GLY A 1 78 ? 10.008 -37.719 -35.812 1 50.34 78 GLY A C 1
ATOM 621 O O . GLY A 1 78 ? 10.062 -37.344 -34.625 1 50.34 78 GLY A O 1
ATOM 622 N N . SER A 1 79 ? 10.859 -37.219 -36.781 1 46.88 79 SER A N 1
ATOM 623 C CA . SER A 1 79 ? 11.781 -36.094 -36.656 1 46.88 79 SER A CA 1
ATOM 624 C C . SER A 1 79 ? 11.039 -34.812 -36.281 1 46.88 79 SER A C 1
ATOM 626 O O . SER A 1 79 ? 10.32 -34.25 -37.125 1 46.88 79 SER A O 1
ATOM 628 N N . VAL A 1 80 ? 10.523 -34.656 -35.188 1 54.34 80 VAL A N 1
ATOM 629 C CA . VAL A 1 80 ? 9.664 -33.5 -34.875 1 54.34 80 VAL A CA 1
ATOM 630 C C . VAL A 1 80 ? 10.508 -32.375 -34.312 1 54.34 80 VAL A C 1
ATOM 632 O O . VAL A 1 80 ? 11.258 -32.562 -33.344 1 54.34 80 VAL A O 1
ATOM 635 N N . SER A 1 81 ? 10.828 -31.375 -35.156 1 54.75 81 SER A N 1
ATOM 636 C CA . SER A 1 81 ? 11.648 -30.203 -34.875 1 54.75 81 SER A CA 1
ATOM 637 C C . SER A 1 81 ? 10.984 -29.312 -33.844 1 54.75 81 SER A C 1
ATOM 639 O O . SER A 1 81 ? 11.664 -28.688 -33 1 54.75 81 SER A O 1
ATOM 641 N N . ASP A 1 82 ? 9.562 -29.281 -33.875 1 63.31 82 ASP A N 1
ATOM 642 C CA . ASP A 1 82 ? 8.883 -28.281 -33.062 1 63.31 82 ASP A CA 1
ATOM 643 C C . ASP A 1 82 ? 7.879 -28.953 -32.125 1 63.31 82 ASP A C 1
ATOM 645 O O . ASP A 1 82 ? 7.379 -30.031 -32.406 1 63.31 82 ASP A O 1
ATOM 649 N N . LEU A 1 83 ? 7.723 -28.484 -30.891 1 67 83 LEU A N 1
ATOM 650 C CA . LEU A 1 83 ? 6.77 -28.984 -29.891 1 67 83 LEU A CA 1
ATOM 651 C C . LEU A 1 83 ? 5.391 -29.172 -30.516 1 67 83 LEU A C 1
ATOM 653 O O . LEU A 1 83 ? 4.684 -30.125 -30.188 1 67 83 LEU A O 1
ATOM 657 N N . SER A 1 84 ? 5.074 -28.266 -31.438 1 65.81 84 SER A N 1
ATOM 658 C CA . SER A 1 84 ? 3.762 -28.312 -32.062 1 65.81 84 SER A CA 1
ATOM 659 C C . SER A 1 84 ? 3.609 -29.578 -32.906 1 65.81 84 SER A C 1
ATOM 661 O O . SER A 1 84 ? 2.498 -30.078 -33.094 1 65.81 84 SER A O 1
ATOM 663 N N . ASP A 1 85 ? 4.715 -30.141 -33.281 1 68.31 85 ASP A N 1
ATOM 664 C CA . ASP A 1 85 ? 4.684 -31.281 -34.188 1 68.31 85 ASP A CA 1
ATOM 665 C C . ASP A 1 85 ? 4.523 -32.594 -33.406 1 68.31 85 ASP A C 1
ATOM 667 O O . ASP A 1 85 ? 4.09 -33.594 -33.969 1 68.31 85 ASP A O 1
ATOM 671 N N . ILE A 1 86 ? 4.836 -32.5 -32.156 1 72 86 ILE A N 1
ATOM 672 C CA . ILE A 1 86 ? 4.812 -33.75 -31.406 1 72 86 ILE A CA 1
ATOM 673 C C . ILE A 1 86 ? 3.377 -34.094 -31 1 72 86 ILE A C 1
ATOM 675 O O . ILE A 1 86 ? 3.062 -35.219 -30.688 1 72 86 ILE A O 1
ATOM 679 N N . GLY A 1 87 ? 2.451 -33.219 -31.297 1 77.12 87 GLY A N 1
ATOM 680 C CA . GLY A 1 87 ? 1.052 -33.469 -31 1 77.12 87 GLY A C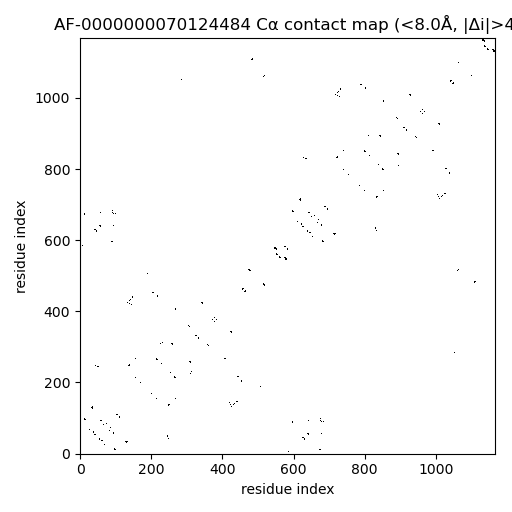A 1
ATOM 681 C C . GLY A 1 87 ? 0.771 -33.562 -29.5 1 77.12 87 GLY A C 1
ATOM 682 O O . GLY A 1 87 ? 1.674 -33.406 -28.688 1 77.12 87 GLY A O 1
ATOM 683 N N . LEU A 1 88 ? -0.361 -34 -29.141 1 86.19 88 LEU A N 1
ATOM 684 C CA . LEU A 1 88 ? -0.807 -34.094 -27.75 1 86.19 88 LEU A CA 1
ATOM 685 C C . LEU A 1 88 ? -0.158 -35.25 -27.031 1 86.19 88 LEU A C 1
ATOM 687 O O . LEU A 1 88 ? 0.148 -35.188 -25.844 1 86.19 88 LEU A O 1
ATOM 691 N N . ASN A 1 89 ? 0.098 -36.344 -27.734 1 87.56 89 ASN A N 1
ATOM 692 C CA . ASN A 1 89 ? 0.762 -37.5 -27.141 1 87.56 89 ASN A CA 1
ATOM 693 C C . ASN A 1 89 ? 2.176 -37.156 -26.672 1 87.56 89 ASN A C 1
ATOM 695 O O . ASN A 1 89 ? 2.572 -37.531 -25.578 1 87.56 89 ASN A O 1
ATOM 699 N N . GLY A 1 90 ? 2.889 -36.438 -27.531 1 86.94 90 GLY A N 1
ATOM 700 C CA . GLY A 1 90 ? 4.23 -36.031 -27.156 1 86.94 90 GLY A CA 1
ATOM 701 C C . GLY A 1 90 ? 4.25 -35.125 -25.938 1 86.94 90 GLY A C 1
ATOM 702 O O . GLY A 1 90 ? 5.125 -35.219 -25.078 1 86.94 90 GLY A O 1
ATOM 703 N N . VAL A 1 91 ? 3.277 -34.312 -25.906 1 89.94 91 VAL A N 1
ATOM 704 C CA . VAL A 1 91 ? 3.174 -33.344 -24.812 1 89.94 91 VAL A CA 1
ATOM 705 C C . VAL A 1 91 ? 2.939 -34.094 -23.5 1 89.94 91 VAL A C 1
ATOM 707 O O . VAL A 1 91 ? 3.574 -33.781 -22.484 1 89.94 91 VAL A O 1
ATOM 710 N N . THR A 1 92 ? 2.133 -35.062 -23.5 1 92.62 92 THR A N 1
ATOM 711 C CA . THR A 1 92 ? 1.839 -35.812 -22.297 1 92.62 92 THR A CA 1
ATOM 712 C C . THR A 1 92 ? 3.039 -36.688 -21.891 1 92.62 92 THR A C 1
ATOM 714 O O . THR A 1 92 ? 3.314 -36.844 -20.703 1 92.62 92 THR A O 1
ATOM 717 N N . GLU A 1 93 ? 3.732 -37.219 -22.844 1 92.88 93 GLU A N 1
ATOM 718 C CA . GLU A 1 93 ? 4.91 -38.031 -22.547 1 92.88 93 GLU A CA 1
ATOM 719 C C . GLU A 1 93 ? 6.023 -37.188 -21.938 1 92.88 93 GLU A C 1
ATOM 721 O O . GLU A 1 93 ? 6.746 -37.656 -21.047 1 92.88 93 GLU A O 1
ATOM 726 N N . LEU A 1 94 ? 6.09 -36 -22.438 1 93.56 94 LEU A N 1
ATOM 727 C CA . LEU A 1 94 ? 7.117 -35.125 -21.891 1 93.56 94 LEU A CA 1
ATOM 728 C C . LEU A 1 94 ? 6.82 -34.781 -20.438 1 93.56 94 LEU A C 1
ATOM 730 O O . LEU A 1 94 ? 7.738 -34.656 -19.625 1 93.56 94 LEU A O 1
ATOM 734 N N . ASN A 1 95 ? 5.598 -34.562 -20.094 1 95.31 95 ASN A N 1
ATOM 735 C CA . ASN A 1 95 ? 5.215 -34.344 -18.703 1 95.31 95 ASN A CA 1
ATOM 736 C C . ASN A 1 95 ? 5.523 -35.562 -17.844 1 95.31 95 ASN A C 1
ATOM 738 O O . ASN A 1 95 ? 6.012 -35.438 -16.719 1 95.31 95 ASN A O 1
ATOM 742 N N . SER A 1 96 ? 5.262 -36.719 -18.422 1 94.31 96 SER A N 1
ATOM 743 C CA . SER A 1 96 ? 5.555 -37.938 -17.703 1 94.31 96 SER A CA 1
ATOM 744 C C . SER A 1 96 ? 7.051 -38.125 -17.484 1 94.31 96 SER A C 1
ATOM 746 O O . SER A 1 96 ? 7.484 -38.594 -16.422 1 94.31 96 SER A O 1
ATOM 748 N N . TRP A 1 97 ? 7.762 -37.75 -18.516 1 94.56 97 TRP A N 1
ATOM 749 C CA . TRP A 1 97 ? 9.219 -37.844 -18.422 1 94.56 97 TRP A CA 1
ATOM 750 C C . TRP A 1 97 ? 9.734 -36.969 -17.281 1 94.56 97 TRP A C 1
ATOM 752 O O . TRP A 1 97 ? 10.586 -37.406 -16.5 1 94.56 97 TRP A O 1
ATOM 762 N N . PHE A 1 98 ? 9.203 -35.75 -17.188 1 95.5 98 PHE A N 1
ATOM 763 C CA . PHE A 1 98 ? 9.641 -34.844 -16.156 1 95.5 98 PHE A CA 1
ATOM 764 C C . PHE A 1 98 ? 9.312 -35.375 -14.766 1 95.5 98 PHE A C 1
ATOM 766 O O . PHE A 1 98 ? 10.18 -35.406 -13.891 1 95.5 98 PHE A O 1
ATOM 773 N N . LEU A 1 99 ? 8.133 -35.812 -14.555 1 93.19 99 LEU A N 1
ATOM 774 C CA . LEU A 1 99 ? 7.695 -36.312 -13.25 1 93.19 99 LEU A CA 1
ATOM 775 C C . LEU A 1 99 ? 8.438 -37.594 -12.875 1 93.19 99 LEU A C 1
ATOM 777 O O . LEU A 1 99 ? 8.758 -37.812 -11.703 1 93.19 99 LEU A O 1
ATOM 781 N N . GLY A 1 100 ? 8.641 -38.375 -13.852 1 91.31 100 GLY A N 1
ATOM 782 C CA . GLY A 1 100 ? 9.375 -39.625 -13.617 1 91.31 100 GLY A CA 1
ATOM 783 C C . GLY A 1 100 ? 10.789 -39.406 -13.117 1 91.31 100 GLY A C 1
ATOM 784 O O . GLY A 1 100 ? 11.305 -40.188 -12.32 1 91.31 100 GLY A O 1
ATOM 785 N N . ASN A 1 101 ? 11.367 -38.344 -13.602 1 93.19 101 ASN A N 1
ATOM 786 C CA . ASN A 1 101 ? 12.734 -38.031 -13.195 1 93.19 101 ASN A CA 1
ATOM 787 C C . ASN A 1 101 ? 12.766 -37.219 -11.922 1 93.19 101 ASN A C 1
ATOM 789 O O . ASN A 1 101 ? 13.805 -37.125 -11.258 1 93.19 101 ASN A O 1
ATOM 793 N N . LEU A 1 102 ? 11.664 -36.562 -11.633 1 90.44 102 LEU A N 1
ATOM 794 C CA . LEU A 1 102 ? 11.602 -35.719 -10.453 1 90.44 102 LEU A CA 1
ATOM 795 C C . LEU A 1 102 ? 11.562 -36.562 -9.18 1 90.44 102 LEU A C 1
ATOM 797 O O . LEU A 1 102 ? 11.984 -36.125 -8.117 1 90.44 102 LEU A O 1
ATOM 801 N N . GLN A 1 103 ? 11.039 -37.719 -9.281 1 83.88 103 GLN A N 1
ATOM 802 C CA . GLN A 1 103 ? 10.922 -38.594 -8.109 1 83.88 103 GLN A CA 1
ATOM 803 C C . GLN A 1 103 ? 11.852 -39.812 -8.227 1 83.88 103 GLN A C 1
ATOM 805 O O . GLN A 1 103 ? 12.055 -40.312 -9.328 1 83.88 103 GLN A O 1
ATOM 810 N N . LYS A 1 104 ? 12.648 -39.969 -7.141 1 75.06 104 LYS A N 1
ATOM 811 C CA . LYS A 1 104 ? 13.508 -41.156 -7.074 1 75.06 104 LYS A CA 1
ATOM 812 C C . LYS A 1 104 ? 12.969 -42.188 -6.074 1 75.06 104 LYS A C 1
ATOM 814 O O . LYS A 1 104 ? 12.547 -41.812 -4.973 1 75.06 104 LYS A O 1
ATOM 819 N N . THR A 1 105 ? 12.562 -43.25 -6.613 1 64.19 105 THR A N 1
ATOM 820 C CA . THR A 1 105 ? 12.125 -44.312 -5.703 1 64.19 105 THR A CA 1
ATOM 821 C C . THR A 1 105 ? 13.32 -45.031 -5.113 1 64.19 105 THR A C 1
ATOM 823 O O . THR A 1 105 ? 14.141 -45.594 -5.848 1 64.19 105 THR A O 1
ATOM 826 N N . ASP A 1 106 ? 13.664 -44.594 -3.875 1 60.28 106 ASP A N 1
ATOM 827 C CA . ASP A 1 106 ? 14.68 -45.344 -3.152 1 60.28 106 ASP A CA 1
ATOM 828 C C . ASP A 1 106 ? 14.047 -46.344 -2.193 1 60.28 106 ASP A C 1
ATOM 830 O O . ASP A 1 106 ? 12.82 -46.469 -2.137 1 60.28 106 ASP A O 1
ATOM 834 N N . GLU A 1 107 ? 14.844 -47.25 -1.522 1 58.06 107 GLU A N 1
ATOM 835 C CA . GLU A 1 107 ? 14.43 -48.281 -0.573 1 58.06 107 GLU A CA 1
ATOM 836 C C . GLU A 1 107 ? 13.516 -47.688 0.504 1 58.06 107 GLU A C 1
ATOM 838 O O . GLU A 1 107 ? 12.648 -48.375 1.03 1 58.06 107 GLU A O 1
ATOM 843 N N . ASN A 1 108 ? 13.648 -46.406 0.792 1 56.44 108 ASN A N 1
ATOM 844 C CA . ASN A 1 108 ? 12.945 -45.812 1.911 1 56.44 108 ASN A CA 1
ATOM 845 C C . ASN A 1 108 ? 11.672 -45.094 1.45 1 56.44 108 ASN A C 1
ATOM 847 O O . ASN A 1 108 ? 10.945 -44.531 2.264 1 56.44 108 ASN A O 1
ATOM 851 N N . GLY A 1 109 ? 11.359 -45.156 0.131 1 61.5 109 GLY A N 1
ATOM 852 C CA . GLY A 1 109 ? 10.141 -44.562 -0.359 1 61.5 109 GLY A CA 1
ATOM 853 C C . GLY A 1 109 ? 10.375 -43.562 -1.489 1 61.5 109 GLY A C 1
ATOM 854 O O . GLY A 1 109 ? 11.469 -43.531 -2.064 1 61.5 109 GLY A O 1
ATOM 855 N N . THR A 1 110 ? 9.398 -42.938 -2.002 1 65.25 110 THR A N 1
ATOM 856 C CA . THR A 1 110 ? 9.477 -42 -3.1 1 65.25 110 THR A CA 1
ATOM 857 C C . THR A 1 110 ? 9.93 -40.625 -2.598 1 65.25 110 THR A C 1
ATOM 859 O O . THR A 1 110 ? 9.336 -40.062 -1.671 1 65.25 110 THR A O 1
ATOM 862 N N . ALA A 1 111 ? 11.242 -40.344 -2.867 1 75 111 ALA A N 1
ATOM 863 C CA . ALA A 1 111 ? 11.781 -39.062 -2.453 1 75 111 ALA A CA 1
ATOM 864 C C . ALA A 1 111 ? 12.055 -38.156 -3.66 1 75 111 ALA A C 1
ATOM 866 O O . ALA A 1 111 ? 12.062 -38.625 -4.801 1 75 111 ALA A O 1
ATOM 867 N N . LEU A 1 112 ? 12.133 -36.969 -3.443 1 80.75 112 LEU A N 1
ATOM 868 C CA . LEU A 1 112 ? 12.461 -36 -4.465 1 80.75 112 LEU A CA 1
ATOM 869 C C . LEU A 1 112 ? 13.883 -36.188 -4.969 1 80.75 112 LEU A C 1
ATOM 871 O O . LEU A 1 112 ? 14.805 -36.406 -4.172 1 80.75 112 LEU A O 1
ATOM 875 N N . ASN A 1 113 ? 14.055 -36.312 -6.27 1 87.56 113 ASN A N 1
ATOM 876 C CA . ASN A 1 113 ? 15.375 -36.375 -6.887 1 87.56 113 ASN A CA 1
ATOM 877 C C . ASN A 1 113 ? 16.047 -35.031 -6.902 1 87.56 113 ASN A C 1
ATOM 879 O O . ASN A 1 113 ? 15.883 -34.25 -7.848 1 87.56 113 ASN A O 1
ATOM 883 N N . GLU A 1 114 ? 16.875 -34.812 -5.969 1 83.75 114 GLU A N 1
ATOM 884 C CA . GLU A 1 114 ? 17.5 -33.5 -5.785 1 83.75 114 GLU A CA 1
ATOM 885 C C . GLU A 1 114 ? 18.484 -33.188 -6.902 1 83.75 114 GLU A C 1
ATOM 887 O O . GLU A 1 114 ? 18.672 -32.031 -7.285 1 83.75 114 GLU A O 1
ATOM 892 N N . GLU A 1 115 ? 19.125 -34.219 -7.453 1 87.69 115 GLU A N 1
ATOM 893 C CA . GLU A 1 115 ? 20.094 -34 -8.516 1 87.69 115 GLU A CA 1
ATOM 894 C C . GLU A 1 115 ? 19.422 -33.5 -9.797 1 87.69 115 GLU A C 1
ATOM 896 O O . GLU A 1 115 ? 19.938 -32.625 -10.477 1 87.69 115 GLU A O 1
ATOM 901 N N . PHE A 1 116 ? 18.328 -34.188 -10.047 1 91.88 116 PHE A N 1
ATOM 902 C CA . PHE A 1 116 ? 17.578 -33.781 -11.234 1 91.88 116 PHE A CA 1
ATOM 903 C C . PHE A 1 116 ? 17.062 -32.344 -11.078 1 91.88 116 PHE A C 1
ATOM 905 O O . PHE A 1 116 ? 17.141 -31.547 -12.016 1 91.88 116 PHE A O 1
ATOM 912 N N . LEU A 1 117 ? 16.562 -32.125 -9.906 1 89.12 117 LEU A N 1
ATOM 913 C CA . LEU A 1 117 ? 16.062 -30.781 -9.641 1 89.12 117 LEU A CA 1
ATOM 914 C C . LEU A 1 117 ? 17.172 -29.75 -9.742 1 89.12 117 LEU A C 1
ATOM 916 O O . LEU A 1 117 ? 16.953 -28.656 -10.281 1 89.12 117 LEU A O 1
ATOM 920 N N . PHE A 1 118 ? 18.312 -30.078 -9.281 1 88.56 118 PHE A N 1
ATOM 921 C CA . PHE A 1 118 ? 19.469 -29.188 -9.375 1 88.56 118 PHE A CA 1
ATOM 922 C C . PHE A 1 118 ? 19.844 -28.938 -10.828 1 88.56 118 PHE A C 1
ATOM 924 O O . PHE A 1 118 ? 20.109 -27.797 -11.219 1 88.56 118 PHE A O 1
ATOM 931 N N . HIS A 1 119 ? 19.734 -29.938 -11.586 1 91.5 119 HIS A N 1
ATOM 932 C CA . HIS A 1 119 ? 20.078 -29.859 -13 1 91.5 119 HIS A CA 1
ATOM 933 C C . HIS A 1 119 ? 19.078 -28.984 -13.766 1 91.5 119 HIS A C 1
ATOM 935 O O . HIS A 1 119 ? 19.453 -28.297 -14.711 1 91.5 119 HIS A O 1
ATOM 941 N N . THR A 1 120 ? 17.906 -29.031 -13.367 1 92.62 120 THR A N 1
ATOM 942 C CA . THR A 1 120 ? 16.859 -28.328 -14.086 1 92.62 120 THR A CA 1
ATOM 943 C C . THR A 1 120 ? 16.781 -26.875 -13.648 1 92.62 120 THR A C 1
ATOM 945 O O . THR A 1 120 ? 16.594 -25.984 -14.469 1 92.62 120 THR A O 1
ATOM 948 N N . ILE A 1 121 ? 17 -26.656 -12.359 1 89.88 121 ILE A N 1
ATOM 949 C CA . ILE A 1 121 ? 16.797 -25.312 -11.82 1 89.88 121 ILE A CA 1
ATOM 950 C C . ILE A 1 121 ? 18.094 -24.516 -11.914 1 89.88 121 ILE A C 1
ATOM 952 O O . ILE A 1 121 ? 18.094 -23.375 -12.375 1 89.88 121 ILE A O 1
ATOM 956 N N . PHE A 1 122 ? 19.266 -25.156 -11.602 1 90.38 122 PHE A N 1
ATOM 957 C CA . PHE A 1 122 ? 20.5 -24.375 -11.477 1 90.38 122 PHE A CA 1
ATOM 958 C C . PHE A 1 122 ? 21.438 -24.656 -12.648 1 90.38 122 PHE A C 1
ATOM 960 O O . PHE A 1 122 ? 22.375 -23.906 -12.891 1 90.38 122 PHE A O 1
ATOM 967 N N . GLY A 1 123 ? 21.156 -25.656 -13.383 1 90 123 GLY A N 1
ATOM 968 C CA . GLY A 1 123 ? 22 -25.969 -14.523 1 90 123 GLY A CA 1
ATOM 969 C C . GLY A 1 123 ? 22.125 -24.828 -15.508 1 90 123 GLY A C 1
ATOM 970 O O . GLY A 1 123 ? 23.234 -24.422 -15.859 1 90 123 GLY A O 1
ATOM 971 N N . PRO A 1 124 ? 21 -24.25 -15.852 1 93.62 124 PRO A N 1
ATOM 972 C CA . PRO A 1 124 ? 21.047 -23.156 -16.828 1 93.62 124 PRO A CA 1
ATOM 973 C C . PRO A 1 124 ? 21.5 -21.844 -16.203 1 93.62 124 PRO A C 1
ATOM 975 O O . PRO A 1 124 ? 21.656 -20.844 -16.922 1 93.62 124 PRO A O 1
ATOM 978 N N . PHE A 1 125 ? 21.75 -21.734 -14.992 1 91.19 125 PHE A N 1
ATOM 979 C CA . PHE A 1 125 ? 21.984 -20.484 -14.258 1 91.19 125 PHE A CA 1
ATOM 980 C C . PHE A 1 125 ? 23.188 -19.734 -14.828 1 91.19 125 PHE A C 1
ATOM 982 O O . PHE A 1 125 ? 23.156 -18.516 -14.992 1 91.19 125 PHE A O 1
ATOM 989 N N . ASP A 1 126 ? 24.203 -20.328 -15.195 1 90 126 ASP A N 1
ATOM 990 C CA . ASP A 1 126 ? 25.438 -19.672 -15.633 1 90 126 ASP A CA 1
ATOM 991 C C . ASP A 1 126 ? 25.25 -18.984 -16.984 1 90 126 ASP A C 1
ATOM 993 O O . ASP A 1 126 ? 25.766 -17.891 -17.203 1 90 126 ASP A O 1
ATOM 997 N N . LYS A 1 127 ? 24.422 -19.578 -17.812 1 93 127 LYS A N 1
ATOM 998 C CA . LYS A 1 127 ? 24.188 -19.031 -19.156 1 93 127 LYS A CA 1
ATOM 999 C C . LYS A 1 127 ? 22.984 -18.094 -19.172 1 93 127 LYS A C 1
ATOM 1001 O O . LYS A 1 127 ? 22.953 -17.141 -19.953 1 93 127 LYS A O 1
ATOM 1006 N N . CYS A 1 128 ? 22 -18.438 -18.391 1 94.88 128 CYS A N 1
ATOM 1007 C CA . CYS A 1 128 ? 20.75 -17.688 -18.359 1 94.88 128 CYS A CA 1
ATOM 1008 C C . CYS A 1 128 ? 20.578 -16.953 -17.031 1 94.88 128 CYS A C 1
ATOM 1010 O O . CYS A 1 128 ? 19.531 -17.031 -16.406 1 94.88 128 CYS A O 1
ATOM 1012 N N . THR A 1 129 ? 21.547 -16.172 -16.719 1 90.62 129 THR A N 1
ATOM 1013 C CA . THR A 1 129 ? 21.547 -15.5 -15.422 1 90.62 129 THR A CA 1
ATOM 1014 C C . THR A 1 129 ? 20.453 -14.453 -15.352 1 90.62 129 THR A C 1
ATOM 1016 O O . THR A 1 129 ? 19.75 -14.352 -14.336 1 90.62 129 THR A O 1
ATOM 1019 N N . GLU A 1 130 ? 20.25 -13.695 -16.344 1 88.12 130 GLU A N 1
ATOM 1020 C CA . GLU A 1 130 ? 19.25 -12.633 -16.328 1 88.12 130 GLU A CA 1
ATOM 1021 C C . GLU A 1 130 ? 17.828 -13.203 -16.188 1 88.12 130 GLU A C 1
ATOM 1023 O O . GLU A 1 130 ? 17.016 -12.68 -15.438 1 88.12 130 GLU A O 1
ATOM 1028 N N . GLU A 1 131 ? 17.609 -14.273 -16.891 1 91 131 GLU A N 1
ATOM 1029 C CA . GLU A 1 131 ? 16.297 -14.898 -16.828 1 91 131 GLU A CA 1
ATOM 1030 C C . GLU A 1 131 ? 16.047 -15.562 -15.477 1 91 131 GLU A C 1
ATOM 1032 O O . GLU A 1 131 ? 14.922 -15.562 -14.977 1 91 131 GLU A O 1
ATOM 1037 N N . TYR A 1 132 ? 17.109 -16.094 -14.969 1 90.62 132 TYR A N 1
ATOM 1038 C CA . TYR A 1 132 ? 16.969 -16.688 -13.648 1 90.62 132 TYR A CA 1
ATOM 1039 C C . TYR A 1 132 ? 16.609 -15.633 -12.609 1 90.62 132 TYR A C 1
ATOM 1041 O O . TYR A 1 132 ? 15.711 -15.836 -11.797 1 90.62 132 TYR A O 1
ATOM 1049 N N . CYS A 1 133 ? 17.281 -14.586 -12.648 1 85.62 133 CYS A N 1
ATOM 1050 C CA . CYS A 1 133 ? 17.062 -13.523 -11.672 1 85.62 133 CYS A CA 1
ATOM 1051 C C . CYS A 1 133 ? 15.672 -12.914 -11.844 1 85.62 133 CYS A C 1
ATOM 1053 O O . CYS A 1 133 ? 15.016 -12.562 -10.859 1 85.62 133 CYS A O 1
ATOM 1055 N N . LYS A 1 134 ? 15.25 -12.797 -13.008 1 84.56 134 LYS A N 1
ATOM 1056 C CA . LYS A 1 134 ? 13.898 -12.297 -13.266 1 84.56 134 LYS A CA 1
ATOM 1057 C C . LYS A 1 134 ? 12.844 -13.266 -12.734 1 84.56 134 LYS A C 1
ATOM 1059 O O . LYS A 1 134 ? 11.805 -12.852 -12.227 1 84.56 134 LYS A O 1
ATOM 1064 N N . ALA A 1 135 ? 13.125 -14.492 -12.797 1 87.56 135 ALA A N 1
ATOM 1065 C CA . ALA A 1 135 ? 12.164 -15.523 -12.414 1 87.56 135 ALA A CA 1
ATOM 1066 C C . ALA A 1 135 ? 12.031 -15.602 -10.891 1 87.56 135 ALA A C 1
ATOM 1068 O O . ALA A 1 135 ? 10.93 -15.805 -10.375 1 87.56 135 ALA A O 1
ATOM 1069 N N . ILE A 1 136 ? 13.133 -15.508 -10.258 1 81.5 136 ILE A N 1
ATOM 1070 C CA . ILE A 1 136 ? 13.062 -15.57 -8.805 1 81.5 136 ILE A CA 1
ATOM 1071 C C . ILE A 1 136 ? 12.367 -14.32 -8.266 1 81.5 136 ILE A C 1
ATOM 1073 O O . ILE A 1 136 ? 11.672 -14.383 -7.246 1 81.5 136 ILE A O 1
ATOM 1077 N N . GLY A 1 137 ? 12.375 -13.242 -9.016 1 73.94 137 GLY A N 1
ATOM 1078 C CA . GLY A 1 137 ? 11.508 -12.086 -8.852 1 73.94 137 GLY A CA 1
ATOM 1079 C C . GLY A 1 137 ? 11.68 -11.391 -7.516 1 73.94 137 GLY A C 1
ATOM 1080 O O . GLY A 1 137 ? 10.695 -11.109 -6.824 1 73.94 137 GLY A O 1
ATOM 1081 N N . PHE A 1 138 ? 12.938 -11.086 -7.141 1 73.19 138 PHE A N 1
ATOM 1082 C CA . PHE A 1 138 ? 13.102 -10.211 -5.98 1 73.19 138 PHE A CA 1
ATOM 1083 C C . PHE A 1 138 ? 12.547 -8.82 -6.273 1 73.19 138 PHE A C 1
ATOM 1085 O O . PHE A 1 138 ? 13.156 -8.047 -7.012 1 73.19 138 PHE A O 1
ATOM 1092 N N . LEU A 1 139 ? 11.242 -8.688 -5.754 1 71.75 139 LEU A N 1
ATOM 1093 C CA . LEU A 1 139 ? 10.523 -7.465 -6.102 1 71.75 139 LEU A CA 1
ATOM 1094 C C . LEU A 1 139 ? 10.617 -6.438 -4.98 1 71.75 139 LEU A C 1
ATOM 1096 O O . LEU A 1 139 ? 10.914 -6.785 -3.838 1 71.75 139 LEU A O 1
ATOM 1100 N N . GLY A 1 140 ? 10.562 -5.207 -5.418 1 68.44 140 GLY A N 1
ATOM 1101 C CA . GLY A 1 140 ? 10.539 -4.125 -4.445 1 68.44 140 GLY A CA 1
ATOM 1102 C C . GLY A 1 140 ? 9.141 -3.811 -3.943 1 68.44 140 GLY A C 1
ATOM 1103 O O . GLY A 1 140 ? 8.156 -4.023 -4.652 1 68.44 140 GLY A O 1
ATOM 1104 N N . ASN A 1 141 ? 9.023 -3.447 -2.637 1 69.94 141 ASN A N 1
ATOM 1105 C CA . ASN A 1 141 ? 7.75 -3.027 -2.066 1 69.94 141 ASN A CA 1
ATOM 1106 C C . ASN A 1 141 ? 7.414 -1.586 -2.438 1 69.94 141 ASN A C 1
ATOM 1108 O O . ASN A 1 141 ? 8.25 -0.691 -2.277 1 69.94 141 ASN A O 1
ATOM 1112 N N . ALA A 1 142 ? 6.246 -1.335 -3.012 1 68.69 142 ALA A N 1
ATOM 1113 C CA . ALA A 1 142 ? 5.836 -0.026 -3.512 1 68.69 142 ALA A CA 1
ATOM 1114 C C . ALA A 1 142 ? 5.391 0.882 -2.369 1 68.69 142 ALA A C 1
ATOM 1116 O O . ALA A 1 142 ? 5.246 2.094 -2.551 1 68.69 142 ALA A O 1
ATOM 1117 N N . ASP A 1 143 ? 5.344 0.421 -1.122 1 73.19 143 ASP A N 1
ATOM 1118 C CA . ASP A 1 143 ? 4.773 1.204 -0.029 1 73.19 143 ASP A CA 1
ATOM 1119 C C . ASP A 1 143 ? 5.707 2.344 0.373 1 73.19 143 ASP A C 1
ATOM 1121 O O . ASP A 1 143 ? 5.273 3.492 0.5 1 73.19 143 ASP A O 1
ATOM 1125 N N . MET A 1 144 ? 7.012 1.993 0.425 1 75.62 144 MET A N 1
ATOM 1126 C CA . MET A 1 144 ? 7.922 3.027 0.908 1 75.62 144 MET A CA 1
ATOM 1127 C C . MET A 1 144 ? 8.828 3.521 -0.215 1 75.62 144 MET A C 1
ATOM 1129 O O . MET A 1 144 ? 9.562 4.496 -0.042 1 75.62 144 MET A O 1
ATOM 1133 N N . THR A 1 145 ? 8.688 2.928 -1.386 1 79.19 145 THR A N 1
ATOM 1134 C CA . THR A 1 145 ? 9.586 3.35 -2.459 1 79.19 145 THR A CA 1
ATOM 1135 C C . THR A 1 145 ? 8.836 3.443 -3.783 1 79.19 145 THR A C 1
ATOM 1137 O O . THR A 1 145 ? 9.445 3.395 -4.852 1 79.19 145 THR A O 1
ATOM 1140 N N . GLY A 1 146 ? 7.602 3.551 -3.691 1 83.12 146 GLY A N 1
ATOM 1141 C CA . GLY A 1 146 ? 6.832 3.773 -4.902 1 83.12 146 GLY A CA 1
ATOM 1142 C C . GLY A 1 146 ? 7.098 5.125 -5.539 1 83.12 146 GLY A C 1
ATOM 1143 O O . GLY A 1 146 ? 7.754 5.98 -4.938 1 83.12 146 GLY A O 1
ATOM 1144 N N . ILE A 1 147 ? 6.637 5.422 -6.609 1 85.19 147 ILE A N 1
ATOM 1145 C CA . ILE A 1 147 ? 6.883 6.641 -7.367 1 85.19 147 ILE A CA 1
ATOM 1146 C C . ILE A 1 147 ? 6.367 7.848 -6.586 1 85.19 147 ILE A C 1
ATOM 1148 O O . ILE A 1 147 ? 7.055 8.867 -6.477 1 85.19 147 ILE A O 1
ATOM 1152 N N . GLY A 1 148 ? 5.242 7.695 -6.066 1 86.69 148 GLY A N 1
ATOM 1153 C CA . GLY A 1 148 ? 4.656 8.805 -5.324 1 86.69 148 GLY A CA 1
ATOM 1154 C C . GLY A 1 148 ? 5.438 9.164 -4.074 1 86.69 148 GLY A C 1
ATOM 1155 O O . GLY A 1 148 ? 5.656 10.344 -3.793 1 86.69 148 GLY A O 1
ATOM 1156 N N . VAL A 1 149 ? 5.852 8.227 -3.348 1 89.44 149 VAL A N 1
ATOM 1157 C CA . VAL A 1 149 ? 6.594 8.469 -2.117 1 89.44 149 VAL A CA 1
ATOM 1158 C C . VAL A 1 149 ? 7.965 9.055 -2.447 1 89.44 149 VAL A C 1
ATOM 1160 O O . VAL A 1 149 ? 8.469 9.922 -1.729 1 89.44 149 VAL A O 1
ATOM 1163 N N . MET A 1 150 ? 8.555 8.633 -3.617 1 91.69 150 MET A N 1
ATOM 1164 C CA . MET A 1 150 ? 9.836 9.195 -4.031 1 91.69 150 MET A CA 1
ATOM 1165 C C . MET A 1 150 ? 9.695 10.672 -4.371 1 91.69 150 MET A C 1
ATOM 1167 O O . MET A 1 150 ? 10.555 11.484 -4.023 1 91.69 150 MET A O 1
ATOM 1171 N N . ILE A 1 151 ? 8.625 11.047 -4.949 1 92.44 151 ILE A N 1
ATOM 1172 C CA . ILE A 1 151 ? 8.367 12.445 -5.27 1 92.44 151 ILE A CA 1
ATOM 1173 C C . ILE A 1 151 ? 8.227 13.25 -3.982 1 92.44 151 ILE A C 1
ATOM 1175 O O . ILE A 1 151 ? 8.695 14.391 -3.896 1 92.44 151 ILE A O 1
ATOM 1179 N N . THR A 1 152 ? 7.613 12.586 -3.066 1 93.88 152 THR A N 1
ATOM 1180 C CA . THR A 1 152 ? 7.461 13.242 -1.772 1 93.88 152 THR A CA 1
ATOM 1181 C C . THR A 1 152 ? 8.82 13.516 -1.139 1 93.88 152 THR A C 1
ATOM 1183 O O . THR A 1 152 ? 9.039 14.578 -0.557 1 93.88 152 THR A O 1
ATOM 1186 N N . TYR A 1 153 ? 9.727 12.547 -1.29 1 95.31 153 TYR A N 1
ATOM 1187 C CA . TYR A 1 153 ? 11.07 12.734 -0.761 1 95.31 153 TYR A CA 1
ATOM 1188 C C . TYR A 1 153 ? 11.781 13.883 -1.469 1 95.31 153 TYR A C 1
ATOM 1190 O O . TYR A 1 153 ? 12.438 14.711 -0.826 1 95.31 153 TYR A O 1
ATOM 1198 N N . TYR A 1 154 ? 11.555 14 -2.711 1 96 154 TYR A N 1
ATOM 1199 C CA . TYR A 1 154 ? 12.18 15.07 -3.473 1 96 154 TYR A CA 1
ATOM 1200 C C . TYR A 1 154 ? 11.594 16.422 -3.09 1 96 154 TYR A C 1
ATOM 1202 O O . TYR A 1 154 ? 12.328 17.406 -2.957 1 96 154 TYR A O 1
ATOM 1210 N N . ILE A 1 155 ? 10.352 16.438 -2.857 1 95.12 155 ILE A N 1
ATOM 1211 C CA . ILE A 1 155 ? 9.711 17.688 -2.445 1 95.12 155 ILE A CA 1
ATOM 1212 C C . ILE A 1 155 ? 10.242 18.109 -1.074 1 95.12 155 ILE A C 1
ATOM 1214 O O . ILE A 1 155 ? 10.57 19.281 -0.861 1 95.12 155 ILE A O 1
ATOM 1218 N N . GLY A 1 156 ? 10.305 17.109 -0.21 1 94.38 156 GLY A N 1
ATOM 1219 C CA . GLY A 1 156 ? 10.852 17.391 1.105 1 94.38 156 GLY A CA 1
ATOM 1220 C C . GLY A 1 156 ? 12.281 17.906 1.058 1 94.38 156 GLY A C 1
ATOM 1221 O O . GLY A 1 156 ? 12.633 18.844 1.772 1 94.38 156 GLY A O 1
ATOM 1222 N N . ALA A 1 157 ? 13.062 17.359 0.151 1 95.81 157 ALA A N 1
ATOM 1223 C CA . ALA A 1 157 ? 14.453 17.766 0.015 1 95.81 157 ALA A CA 1
ATOM 1224 C C . ALA A 1 157 ? 14.562 19.156 -0.584 1 95.81 157 ALA A C 1
ATOM 1226 O O . ALA A 1 157 ? 15.398 19.969 -0.153 1 95.81 157 ALA A O 1
ATOM 1227 N N . VAL A 1 158 ? 13.719 19.438 -1.465 1 95.44 158 VAL A N 1
ATOM 1228 C CA . VAL A 1 158 ? 13.727 20.75 -2.102 1 95.44 158 VAL A CA 1
ATOM 1229 C C . VAL A 1 158 ? 13.297 21.828 -1.098 1 95.44 158 VAL A C 1
ATOM 1231 O O . VAL A 1 158 ? 13.891 22.906 -1.032 1 95.44 158 VAL A O 1
ATOM 1234 N N . PHE A 1 159 ? 12.328 21.453 -0.32 1 94.38 159 PHE A N 1
ATOM 1235 C CA . PHE A 1 159 ? 11.875 22.375 0.707 1 94.38 159 PHE A CA 1
ATOM 1236 C C . PHE A 1 159 ? 12.977 22.625 1.735 1 94.38 159 PHE A C 1
ATOM 1238 O O . PHE A 1 159 ? 13.25 23.766 2.1 1 94.38 159 PHE A O 1
ATOM 1245 N N . ALA A 1 160 ? 13.555 21.609 2.182 1 94 160 ALA A N 1
ATOM 1246 C CA . ALA A 1 160 ? 14.633 21.75 3.16 1 94 160 ALA A CA 1
ATOM 1247 C C . ALA A 1 160 ? 15.758 22.625 2.613 1 94 160 ALA A C 1
ATOM 1249 O O . ALA A 1 160 ? 16.281 23.484 3.324 1 94 160 ALA A O 1
ATOM 1250 N N . THR A 1 161 ? 16.078 22.406 1.348 1 94.38 161 THR A N 1
ATOM 1251 C CA . THR A 1 161 ? 17.125 23.188 0.709 1 94.38 161 THR A CA 1
ATOM 1252 C C . THR A 1 161 ? 16.719 24.656 0.566 1 94.38 161 THR A C 1
ATOM 1254 O O . THR A 1 161 ? 17.5 25.562 0.871 1 94.38 161 THR A O 1
ATOM 1257 N N . ALA A 1 162 ? 15.516 24.891 0.182 1 92.88 162 ALA A N 1
ATOM 1258 C CA . ALA A 1 162 ? 15.008 26.25 -0.001 1 92.88 162 ALA A CA 1
ATOM 1259 C C . ALA A 1 162 ? 14.969 27 1.325 1 92.88 162 ALA A C 1
ATOM 1261 O O . ALA A 1 162 ? 15.352 28.172 1.393 1 92.88 162 ALA A O 1
ATOM 1262 N N . TYR A 1 163 ? 14.531 26.344 2.359 1 90.62 163 TYR A N 1
ATOM 1263 C CA . TYR A 1 163 ? 14.477 26.984 3.67 1 90.62 163 TYR A CA 1
ATOM 1264 C C . TYR A 1 163 ? 15.875 27.297 4.184 1 90.62 163 TYR A C 1
ATOM 1266 O O . TYR A 1 163 ? 16.109 28.359 4.766 1 90.62 163 TYR A O 1
ATOM 1274 N N . LEU A 1 164 ? 16.797 26.391 3.939 1 89.56 164 LEU A N 1
ATOM 1275 C CA . LEU A 1 164 ? 18.172 26.641 4.383 1 89.56 164 LEU A CA 1
ATOM 1276 C C . LEU A 1 164 ? 18.781 27.812 3.637 1 89.56 164 LEU A C 1
ATOM 1278 O O . LEU A 1 164 ? 19.438 28.672 4.242 1 89.56 164 LEU A O 1
ATOM 1282 N N . ILE A 1 165 ? 18.547 27.891 2.393 1 88.12 165 ILE A N 1
ATOM 1283 C CA . ILE A 1 165 ? 19.078 28.984 1.591 1 88.12 165 ILE A CA 1
ATOM 1284 C C . ILE A 1 165 ? 18.453 30.312 2.025 1 88.12 165 ILE A C 1
ATOM 1286 O O . ILE A 1 165 ? 19.141 31.312 2.188 1 88.12 165 ILE A O 1
ATOM 1290 N N . ALA A 1 166 ? 17.156 30.312 2.219 1 85.69 166 ALA A N 1
ATOM 1291 C CA . ALA A 1 166 ? 16.453 31.531 2.621 1 85.69 166 ALA A CA 1
ATOM 1292 C C . ALA A 1 166 ? 16.938 32.031 3.973 1 85.69 166 ALA A C 1
ATOM 1294 O O . ALA A 1 166 ? 17.203 33.219 4.141 1 85.69 166 ALA A O 1
ATOM 1295 N N . PHE A 1 167 ? 17.125 31.172 4.84 1 83.06 167 PHE A N 1
ATOM 1296 C CA . PHE A 1 167 ? 17.547 31.578 6.176 1 83.06 167 PHE A CA 1
ATOM 1297 C C . PHE A 1 167 ? 19.016 31.984 6.172 1 83.06 167 PHE A C 1
ATOM 1299 O O . PHE A 1 167 ? 19.422 32.875 6.93 1 83.06 167 PHE A O 1
ATOM 1306 N N . THR A 1 168 ? 19.812 31.375 5.297 1 81.94 168 THR A N 1
ATOM 1307 C CA . THR A 1 168 ? 21.219 31.766 5.188 1 81.94 168 THR A CA 1
ATOM 1308 C C . THR A 1 168 ? 21.344 33.156 4.586 1 81.94 168 THR A C 1
ATOM 1310 O O . THR A 1 168 ? 22.156 33.969 5.035 1 81.94 168 THR A O 1
ATOM 1313 N N . ILE A 1 169 ? 20.531 33.406 3.672 1 80.69 169 ILE A N 1
ATOM 1314 C CA . ILE A 1 169 ? 20.531 34.75 3.055 1 80.69 169 ILE A CA 1
ATOM 1315 C C . ILE A 1 169 ? 20.109 35.781 4.082 1 80.69 169 ILE A C 1
ATOM 1317 O O . ILE A 1 169 ? 20.703 36.875 4.145 1 80.69 169 ILE A O 1
ATOM 1321 N N . GLU A 1 170 ? 19.156 35.438 4.828 1 77.31 170 GLU A N 1
ATOM 1322 C CA . GLU A 1 170 ? 18.688 36.375 5.852 1 77.31 170 GLU A CA 1
ATOM 1323 C C . GLU A 1 170 ? 19.781 36.656 6.883 1 77.31 170 GLU A C 1
ATOM 1325 O O . GLU A 1 170 ? 19.969 37.781 7.297 1 77.31 170 GLU A O 1
ATOM 1330 N N . ARG A 1 171 ? 20.469 35.625 7.238 1 75.56 171 ARG A N 1
ATOM 1331 C CA . ARG A 1 171 ? 21.531 35.781 8.227 1 75.56 171 ARG A CA 1
ATOM 1332 C C . ARG A 1 171 ? 22.688 36.625 7.656 1 75.56 171 ARG A C 1
ATOM 1334 O O . ARG A 1 171 ? 23.297 37.406 8.367 1 75.56 171 ARG A O 1
ATOM 1341 N N . PHE A 1 172 ? 22.953 36.438 6.453 1 74.62 172 PHE A N 1
ATOM 1342 C CA . PHE A 1 172 ? 24.016 37.188 5.812 1 74.62 172 PHE A CA 1
ATOM 1343 C C . PHE A 1 172 ? 23.625 38.656 5.68 1 74.62 172 PHE A C 1
ATOM 1345 O O . PHE A 1 172 ? 24.453 39.562 5.891 1 74.62 172 PHE A O 1
ATOM 1352 N N . LYS A 1 173 ? 22.391 38.844 5.332 1 73.75 173 LYS A N 1
ATOM 1353 C CA . LYS A 1 173 ? 21.922 40.25 5.219 1 73.75 173 LYS A CA 1
ATOM 1354 C C . LYS A 1 173 ? 21.938 40.938 6.578 1 73.75 173 LYS A C 1
ATOM 1356 O O . LYS A 1 173 ? 22.297 42.094 6.684 1 73.75 173 LYS A O 1
ATOM 1361 N N . GLN A 1 174 ? 21.562 40.156 7.555 1 71.62 174 GLN A N 1
ATOM 1362 C CA . GLN A 1 174 ? 21.578 40.688 8.906 1 71.62 174 GLN A CA 1
ATOM 1363 C C . GLN A 1 174 ? 23 41 9.367 1 71.62 174 GLN A C 1
ATOM 1365 O O . GLN A 1 174 ? 23.25 42.031 10 1 71.62 174 GLN A O 1
ATOM 1370 N N . ALA A 1 175 ? 23.906 40.156 9.016 1 67.31 175 ALA A N 1
ATOM 1371 C CA . ALA A 1 175 ? 25.312 40.344 9.383 1 67.31 175 ALA A CA 1
ATOM 1372 C C . ALA A 1 175 ? 25.906 41.531 8.648 1 67.31 175 ALA A C 1
ATOM 1374 O O . ALA A 1 175 ? 26.688 42.312 9.227 1 67.31 175 ALA A O 1
ATOM 1375 N N . LYS A 1 176 ? 25.594 41.656 7.477 1 66.69 176 LYS A N 1
ATOM 1376 C CA . LYS A 1 176 ? 26.094 42.781 6.699 1 66.69 176 LYS A CA 1
ATOM 1377 C C . LYS A 1 176 ? 25.547 44.125 7.238 1 66.69 176 LYS A C 1
ATOM 1379 O O . LYS A 1 176 ? 26.266 45.125 7.289 1 66.69 176 LYS A O 1
ATOM 1384 N N . ARG A 1 177 ? 24.328 44 7.578 1 61.84 177 ARG A N 1
ATOM 1385 C CA . ARG A 1 177 ? 23.719 45.188 8.141 1 61.84 177 ARG A CA 1
ATOM 1386 C C . ARG A 1 177 ? 24.375 45.562 9.469 1 61.84 177 ARG A C 1
ATOM 1388 O O . ARG A 1 177 ? 24.594 46.75 9.742 1 61.84 177 ARG A O 1
ATOM 1395 N N . GLN A 1 178 ? 24.625 44.562 10.227 1 63.91 178 GLN A N 1
ATOM 1396 C CA . GLN A 1 178 ? 25.266 44.812 11.508 1 63.91 178 GLN A CA 1
ATOM 1397 C C . GLN A 1 178 ? 26.688 45.344 11.305 1 63.91 178 GLN A C 1
ATOM 1399 O O . GLN A 1 178 ? 27.141 46.25 12.031 1 63.91 178 GLN A O 1
ATOM 1404 N N . HIS A 1 179 ? 27.344 44.875 10.359 1 63.28 179 HIS A N 1
ATOM 1405 C CA . HIS A 1 179 ? 28.688 45.344 10.055 1 63.28 179 HIS A CA 1
ATOM 1406 C C . HIS A 1 179 ? 28.672 46.75 9.508 1 63.28 179 HIS A C 1
ATOM 1408 O O . HIS A 1 179 ? 29.531 47.562 9.844 1 63.28 179 HIS A O 1
ATOM 1414 N N . ALA A 1 180 ? 27.75 46.906 8.656 1 60 180 ALA A N 1
ATOM 1415 C CA . ALA A 1 180 ? 27.625 48.25 8.094 1 60 180 ALA A CA 1
ATOM 1416 C C . ALA A 1 180 ? 27.281 49.281 9.18 1 60 180 ALA A C 1
ATOM 1418 O O . ALA A 1 180 ? 27.766 50.406 9.148 1 60 180 ALA A O 1
ATOM 1419 N N . SER A 1 181 ? 26.359 48.906 10.023 1 55.88 181 SER A N 1
ATOM 1420 C CA . SER A 1 181 ? 25.984 49.781 11.117 1 55.88 181 SER A CA 1
ATOM 1421 C C . SER A 1 181 ? 27.188 50.062 12.016 1 55.88 181 SER A C 1
ATOM 1423 O O . SER A 1 181 ? 27.328 51.188 12.531 1 55.88 181 SER A O 1
ATOM 1425 N N . ARG A 1 182 ? 28.078 49.156 12.141 1 61.03 182 ARG A N 1
ATOM 1426 C CA . ARG A 1 182 ? 29.266 49.344 12.961 1 61.03 182 ARG A CA 1
ATOM 1427 C C . ARG A 1 182 ? 30.266 50.281 12.266 1 61.03 182 ARG A C 1
ATOM 1429 O O . ARG A 1 182 ?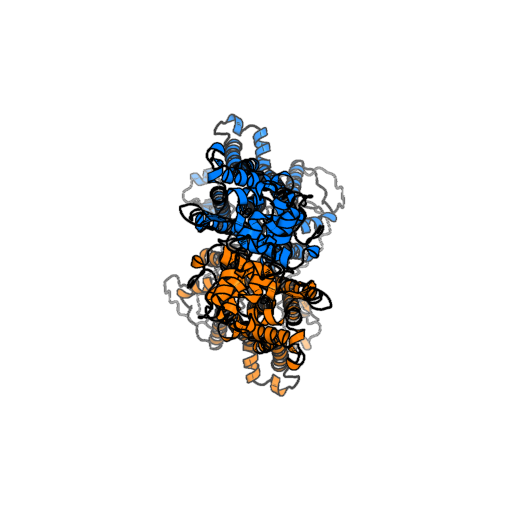 31.016 51 12.922 1 61.03 182 ARG A O 1
ATOM 1436 N N . GLN A 1 183 ? 30.297 50.094 11.031 1 56.19 183 GLN A N 1
ATOM 1437 C CA . GLN A 1 183 ? 31.25 50.906 10.312 1 56.19 183 GLN A CA 1
ATOM 1438 C C . GLN A 1 183 ? 30.656 52.25 9.938 1 56.19 183 GLN A C 1
ATOM 1440 O O . GLN A 1 183 ? 31.344 53.125 9.398 1 56.19 183 GLN A O 1
ATOM 1445 N N . GLY A 1 184 ? 29.609 52.688 10.375 1 47.25 184 GLY A N 1
ATOM 1446 C CA . GLY A 1 184 ? 29 54 10.148 1 47.25 184 GLY A CA 1
ATOM 1447 C C . GLY A 1 184 ? 28.484 54.188 8.727 1 47.25 184 GLY A C 1
ATOM 1448 O O . GLY A 1 184 ? 28.297 55.312 8.273 1 47.25 184 GLY A O 1
ATOM 1449 N N . MET A 1 185 ? 28.688 53.312 7.934 1 46.94 185 MET A N 1
ATOM 1450 C CA . MET A 1 185 ? 28.391 53.562 6.523 1 46.94 185 MET A CA 1
ATOM 1451 C C . MET A 1 185 ? 26.875 53.531 6.273 1 46.94 185 MET A C 1
ATOM 1453 O O . MET A 1 185 ? 26.156 52.719 6.832 1 46.94 185 MET A O 1
ATOM 1457 N N . PRO A 1 186 ? 26.281 54.719 5.801 1 41.19 186 PRO A N 1
ATOM 1458 C CA . PRO A 1 186 ? 24.844 54.844 5.523 1 41.19 186 PRO A CA 1
ATOM 1459 C C . PRO A 1 186 ? 24.312 53.75 4.602 1 41.19 186 PRO A C 1
ATOM 1461 O O . PRO A 1 186 ? 24.844 53.531 3.51 1 41.19 186 PRO A O 1
ATOM 1464 N N . MET A 1 187 ? 24.25 52.688 4.977 1 44.81 187 MET A N 1
ATOM 1465 C CA . MET A 1 187 ? 23.828 51.688 3.977 1 44.81 187 MET A CA 1
ATOM 1466 C C . MET A 1 187 ? 22.516 52.125 3.32 1 44.81 187 MET A C 1
ATOM 1468 O O . MET A 1 187 ? 21.578 52.531 4.004 1 44.81 187 MET A O 1
ATOM 1472 N N . ARG A 1 188 ? 22.516 52.562 2.037 1 40.5 188 ARG A N 1
ATOM 1473 C CA . ARG A 1 188 ? 21.438 52.875 1.117 1 40.5 188 ARG A CA 1
ATOM 1474 C C . ARG A 1 188 ? 20.219 52 1.373 1 40.5 188 ARG A C 1
ATOM 1476 O O . ARG A 1 188 ? 20.359 50.812 1.665 1 40.5 188 ARG A O 1
ATOM 1483 N N . ALA A 1 189 ? 19.141 52.656 1.514 1 37.91 189 ALA A N 1
ATOM 1484 C CA . ALA A 1 189 ? 17.781 52.125 1.626 1 37.91 189 ALA A CA 1
ATOM 1485 C C . ALA A 1 189 ? 17.516 51.062 0.581 1 37.91 189 ALA A C 1
ATOM 1487 O O . ALA A 1 189 ? 17.625 51.312 -0.622 1 37.91 189 ALA A O 1
ATOM 1488 N N . ALA A 1 190 ? 18.078 50.031 0.49 1 38.59 190 ALA A N 1
ATOM 1489 C CA . ALA A 1 190 ? 17.828 49.031 -0.542 1 38.59 190 ALA A CA 1
ATOM 1490 C C . ALA A 1 190 ? 16.375 49.094 -1.028 1 38.59 190 ALA A C 1
ATOM 1492 O O . ALA A 1 190 ? 15.445 48.938 -0.241 1 38.59 190 ALA A O 1
ATOM 1493 N N . THR A 1 191 ? 16.031 49.75 -2.184 1 33.88 191 THR A N 1
ATOM 1494 C CA . THR A 1 191 ? 14.867 50 -3.027 1 33.88 191 THR A CA 1
ATOM 1495 C C . THR A 1 191 ? 13.93 48.781 -3.02 1 33.88 191 THR A C 1
ATOM 1497 O O . THR A 1 191 ? 14.266 47.75 -2.477 1 33.88 191 THR A O 1
ATOM 1500 N N . PHE A 1 192 ? 13.172 48.75 -4.414 1 37.38 192 PHE A N 1
ATOM 1501 C CA . PHE A 1 192 ? 11.984 48.125 -4.996 1 37.38 192 PHE A CA 1
ATOM 1502 C C . PHE A 1 192 ? 12.008 46.594 -4.797 1 37.38 192 PHE A C 1
ATOM 1504 O O . PHE A 1 192 ? 10.953 45.969 -4.676 1 37.38 192 PHE A O 1
ATOM 1511 N N . GLY A 1 193 ? 12.992 46 -5.266 1 43.22 193 GLY A N 1
ATOM 1512 C CA . GLY A 1 193 ? 13.211 44.562 -5.312 1 43.22 193 GLY A CA 1
ATOM 1513 C C . GLY A 1 193 ? 13.094 43.906 -3.955 1 43.22 193 GLY A C 1
ATOM 1514 O O . GLY A 1 193 ? 13.156 42.656 -3.854 1 43.22 193 GLY A O 1
ATOM 1515 N N . HIS A 1 194 ? 12.992 44.625 -2.826 1 51.38 194 HIS A N 1
ATOM 1516 C CA . HIS A 1 194 ? 13.156 44.438 -1.391 1 51.38 194 HIS A CA 1
ATOM 1517 C C . HIS A 1 194 ? 11.844 44 -0.742 1 51.38 194 HIS A C 1
ATOM 1519 O O . HIS A 1 194 ? 11.844 43.156 0.176 1 51.38 194 HIS A O 1
ATOM 1525 N N . ILE A 1 195 ? 10.789 44.688 -1.438 1 54.75 195 ILE A N 1
ATOM 1526 C CA . ILE A 1 195 ? 9.5 44.312 -0.848 1 54.75 195 ILE A CA 1
ATOM 1527 C C . ILE A 1 195 ? 9.18 42.875 -1.15 1 54.75 195 ILE A C 1
ATOM 1529 O O . ILE A 1 195 ? 8.727 42.125 -0.272 1 54.75 195 ILE A O 1
ATOM 1533 N N . ALA A 1 196 ? 9.492 42.562 -2.555 1 65.38 196 ALA A N 1
ATOM 1534 C CA . ALA A 1 196 ? 9.203 41.188 -2.93 1 65.38 196 ALA A CA 1
ATOM 1535 C C . ALA A 1 196 ? 10.094 40.188 -2.166 1 65.38 196 ALA A C 1
ATOM 1537 O O . ALA A 1 196 ? 9.641 39.125 -1.746 1 65.38 196 ALA A O 1
ATOM 1538 N N . SER A 1 197 ? 11.266 40.656 -2.047 1 74.94 197 SER A N 1
ATOM 1539 C CA . SER A 1 197 ? 12.195 39.812 -1.319 1 74.94 197 SER A CA 1
ATOM 1540 C C . SER A 1 197 ? 11.812 39.688 0.155 1 74.94 197 SER A C 1
ATOM 1542 O O . SER A 1 197 ? 11.953 38.625 0.766 1 74.94 197 SER A O 1
ATOM 1544 N N . LYS A 1 198 ? 11.234 40.75 0.614 1 75.38 198 LYS A N 1
ATOM 1545 C CA . LYS A 1 198 ? 10.789 40.719 2.004 1 75.38 198 LYS A CA 1
ATOM 1546 C C . LYS A 1 198 ? 9.562 39.844 2.17 1 75.38 198 LYS A C 1
ATOM 1548 O O . LYS A 1 198 ? 9.438 39.125 3.16 1 75.38 198 LYS A O 1
ATOM 1553 N N . ARG A 1 199 ? 8.805 39.875 1.114 1 80.06 199 ARG A N 1
ATOM 1554 C CA . ARG A 1 199 ? 7.605 39.062 1.16 1 80.06 199 ARG A CA 1
ATOM 1555 C C . ARG A 1 199 ? 7.961 37.562 1.063 1 80.06 199 ARG A C 1
ATOM 1557 O O . ARG A 1 199 ? 7.324 36.75 1.707 1 80.06 199 ARG A O 1
ATOM 1564 N N . VAL A 1 200 ? 8.938 37.375 0.291 1 82.75 200 VAL A N 1
ATOM 1565 C CA . VAL A 1 200 ? 9.367 35.969 0.123 1 82.75 200 VAL A CA 1
ATOM 1566 C C . VAL A 1 200 ? 9.992 35.469 1.421 1 82.75 200 VAL A C 1
ATOM 1568 O O . VAL A 1 200 ? 9.734 34.344 1.842 1 82.75 200 VAL A O 1
ATOM 1571 N N . LEU A 1 201 ? 10.695 36.25 1.99 1 81.5 201 LEU A N 1
ATOM 1572 C CA . LEU A 1 201 ? 11.32 35.844 3.246 1 81.5 201 LEU A CA 1
ATOM 1573 C C . LEU A 1 201 ? 10.273 35.688 4.348 1 81.5 201 LEU A C 1
ATOM 1575 O O . LEU A 1 201 ? 10.383 34.812 5.195 1 81.5 201 LEU A O 1
ATOM 1579 N N . GLU A 1 202 ? 9.266 36.531 4.297 1 81.31 202 GLU A N 1
ATOM 1580 C CA . GLU A 1 202 ? 8.172 36.406 5.25 1 81.31 202 GLU A CA 1
ATOM 1581 C C . GLU A 1 202 ? 7.375 35.125 5.02 1 81.31 202 GLU A C 1
ATOM 1583 O O . GLU A 1 202 ? 6.898 34.5 5.973 1 81.31 202 GLU A O 1
ATOM 1588 N N . ALA A 1 203 ? 7.316 34.812 3.814 1 86.19 203 ALA A N 1
ATOM 1589 C CA . ALA A 1 203 ? 6.613 33.594 3.49 1 86.19 203 ALA A CA 1
ATOM 1590 C C . ALA A 1 203 ? 7.371 32.375 4.012 1 86.19 203 ALA A C 1
ATOM 1592 O O . ALA A 1 203 ? 6.762 31.406 4.477 1 86.19 203 ALA A O 1
ATOM 1593 N N . PHE A 1 204 ? 8.656 32.438 3.924 1 85.56 204 PHE A N 1
ATOM 1594 C CA . PHE A 1 204 ? 9.461 31.328 4.438 1 85.56 204 PHE A CA 1
ATOM 1595 C C . PHE A 1 204 ? 9.375 31.266 5.957 1 85.56 204 PHE A C 1
ATOM 1597 O O . PHE A 1 204 ? 9.289 30.172 6.531 1 85.56 204 PHE A O 1
ATOM 1604 N N . HIS A 1 205 ? 9.289 32.406 6.641 1 80.75 205 HIS A N 1
ATOM 1605 C CA . HIS A 1 205 ? 9.188 32.406 8.094 1 80.75 205 HIS A CA 1
ATOM 1606 C C . HIS A 1 205 ? 7.805 31.953 8.562 1 80.75 205 HIS A C 1
ATOM 1608 O O . HIS A 1 205 ? 7.691 31.203 9.531 1 80.75 205 HIS A O 1
ATOM 1614 N N . GLY A 1 206 ? 6.883 32.406 7.805 1 79.25 206 GLY A N 1
ATOM 1615 C CA . GLY A 1 206 ? 5.516 32.094 8.188 1 79.25 206 GLY A CA 1
ATOM 1616 C C . GLY A 1 206 ? 5.141 30.625 7.926 1 79.25 206 GLY A C 1
ATOM 1617 O O . GLY A 1 206 ? 4.324 30.062 8.648 1 79.25 206 GLY A O 1
ATOM 1618 N N . SER A 1 207 ? 5.77 30 6.961 1 86.25 207 SER A N 1
ATOM 1619 C CA . SER A 1 207 ? 5.418 28.641 6.59 1 86.25 207 SER A CA 1
ATOM 1620 C C . SER A 1 207 ? 6.375 27.625 7.215 1 86.25 207 SER A C 1
ATOM 1622 O O . SER A 1 207 ? 6.301 26.438 6.926 1 86.25 207 SER A O 1
ATOM 1624 N N . PHE A 1 208 ? 7.258 28.047 8.016 1 85.06 208 PHE A N 1
ATOM 1625 C CA . PHE A 1 208 ? 8.273 27.172 8.594 1 85.06 208 PHE A CA 1
ATOM 1626 C C . PHE A 1 208 ? 7.641 26.141 9.523 1 85.06 208 PHE A C 1
ATOM 1628 O O . PHE A 1 208 ? 8.039 24.969 9.531 1 85.06 208 PHE A O 1
ATOM 1635 N N . PHE A 1 209 ? 6.617 26.531 10.25 1 80.31 209 PHE A N 1
ATOM 1636 C CA . PHE A 1 209 ? 5.961 25.609 11.164 1 80.31 209 PHE A CA 1
ATOM 1637 C C . PHE A 1 209 ? 5.23 24.516 10.391 1 80.31 209 PHE A C 1
ATOM 1639 O O . PHE A 1 209 ? 5.215 23.359 10.812 1 80.31 209 PHE A O 1
ATOM 1646 N N . GLY A 1 210 ? 4.66 24.969 9.328 1 82.88 210 GLY A N 1
ATOM 1647 C CA . GLY A 1 210 ? 4.027 23.969 8.477 1 82.88 210 GLY A CA 1
ATOM 1648 C C . GLY A 1 210 ? 5.008 22.969 7.902 1 82.88 210 GLY A C 1
ATOM 1649 O O . GLY A 1 210 ? 4.711 21.781 7.824 1 82.88 210 GLY A O 1
ATOM 1650 N N . TYR A 1 211 ? 6.176 23.453 7.59 1 89.5 211 TYR A N 1
ATOM 1651 C CA . TYR A 1 211 ? 7.223 22.609 7.027 1 89.5 211 TYR A CA 1
ATOM 1652 C C . TYR A 1 211 ? 7.715 21.594 8.055 1 89.5 211 TYR A C 1
ATOM 1654 O O . TYR A 1 211 ? 7.793 20.406 7.77 1 89.5 211 TYR A O 1
ATOM 1662 N N . ILE A 1 212 ? 8.008 22.031 9.227 1 86.75 212 ILE A N 1
ATOM 1663 C CA . ILE A 1 212 ? 8.586 21.141 10.234 1 86.75 212 ILE A CA 1
ATOM 1664 C C . ILE A 1 212 ? 7.551 20.109 10.68 1 86.75 212 ILE A C 1
ATOM 1666 O O . ILE A 1 212 ? 7.891 18.953 10.93 1 86.75 212 ILE A O 1
ATOM 1670 N N . THR A 1 213 ? 6.32 20.547 10.766 1 85.19 213 THR A N 1
ATOM 1671 C CA . THR A 1 213 ? 5.262 19.609 11.148 1 85.19 213 THR A CA 1
ATOM 1672 C C . THR A 1 213 ? 5.098 18.531 10.094 1 85.19 213 THR A C 1
ATOM 1674 O O . THR A 1 213 ? 4.957 17.344 10.422 1 85.19 213 THR A O 1
ATOM 1677 N N . ALA A 1 214 ? 5.117 18.922 8.867 1 90.25 214 ALA A N 1
ATOM 1678 C CA . ALA A 1 214 ? 5 17.969 7.77 1 90.25 214 ALA A CA 1
ATOM 1679 C C . ALA A 1 214 ? 6.184 17 7.754 1 90.25 214 ALA A C 1
ATOM 1681 O O . ALA A 1 214 ? 6.004 15.797 7.586 1 90.25 214 ALA A O 1
ATOM 1682 N N . ALA A 1 215 ? 7.348 17.516 7.965 1 92.25 215 ALA A N 1
ATOM 1683 C CA . ALA A 1 215 ? 8.555 16.703 7.973 1 92.25 215 ALA A CA 1
ATOM 1684 C C . ALA A 1 215 ? 8.547 15.719 9.141 1 92.25 215 ALA A C 1
ATOM 1686 O O . ALA A 1 215 ? 8.914 14.555 8.984 1 92.25 215 ALA A O 1
ATOM 1687 N N . MET A 1 216 ? 8.117 16.188 10.25 1 90.56 216 MET A N 1
ATOM 1688 C CA . MET A 1 216 ? 8.055 15.328 11.422 1 90.56 216 MET A CA 1
ATOM 1689 C C . MET A 1 216 ? 7.008 14.234 11.242 1 90.56 216 MET A C 1
ATOM 1691 O O . MET A 1 216 ? 7.238 13.078 11.617 1 90.56 216 MET A O 1
ATOM 1695 N N . MET A 1 217 ? 5.949 14.602 10.703 1 89.75 217 MET A N 1
ATOM 1696 C CA . MET A 1 217 ? 4.887 13.625 10.484 1 89.75 217 MET A CA 1
ATOM 1697 C C . MET A 1 217 ? 5.348 12.531 9.523 1 89.75 217 MET A C 1
ATOM 1699 O O . MET A 1 217 ? 5.129 11.344 9.781 1 89.75 217 MET A O 1
ATOM 1703 N N . LEU A 1 218 ? 5.914 12.938 8.484 1 91.38 218 LEU A N 1
ATOM 1704 C CA . LEU A 1 218 ? 6.402 11.977 7.496 1 91.38 218 LEU A CA 1
ATOM 1705 C C . LEU A 1 218 ? 7.492 11.094 8.086 1 91.38 218 LEU A C 1
ATOM 1707 O O . LEU A 1 218 ? 7.469 9.875 7.918 1 91.38 218 LEU A O 1
ATOM 1711 N N . SER A 1 219 ? 8.352 11.703 8.844 1 93.12 219 SER A N 1
ATOM 1712 C CA . SER A 1 219 ? 9.477 10.969 9.406 1 93.12 219 SER A CA 1
ATOM 1713 C C . SER A 1 219 ? 9.008 9.992 10.484 1 93.12 219 SER A C 1
ATOM 1715 O O . SER A 1 219 ? 9.367 8.812 10.445 1 93.12 219 SER A O 1
ATOM 1717 N N . VAL A 1 220 ? 8.211 10.438 11.406 1 92.69 220 VAL A N 1
ATOM 1718 C CA . VAL A 1 220 ? 7.762 9.562 12.492 1 92.69 220 VAL A CA 1
ATOM 1719 C C . VAL A 1 220 ? 6.934 8.414 11.922 1 92.69 220 VAL A C 1
ATOM 1721 O O . VAL A 1 220 ? 7.059 7.273 12.367 1 92.69 220 VAL A O 1
ATOM 1724 N N . SER A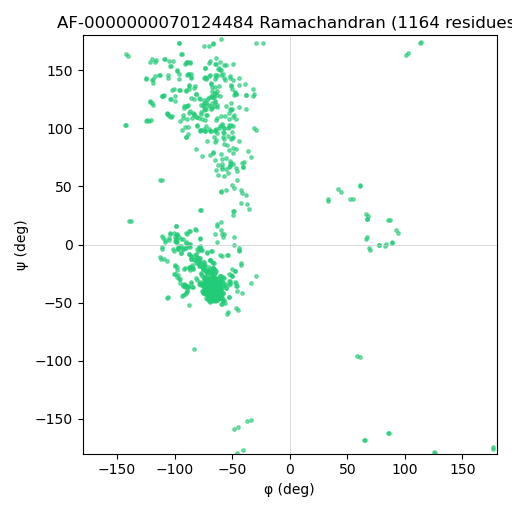 1 221 ? 6.16 8.719 10.953 1 91.56 221 SER A N 1
ATOM 1725 C CA . SER A 1 221 ? 5.371 7.664 10.32 1 91.56 221 SER A CA 1
ATOM 1726 C C . SER A 1 221 ? 6.27 6.629 9.656 1 91.56 221 SER A C 1
ATOM 1728 O O . SER A 1 221 ? 6.027 5.426 9.758 1 91.56 221 SER A O 1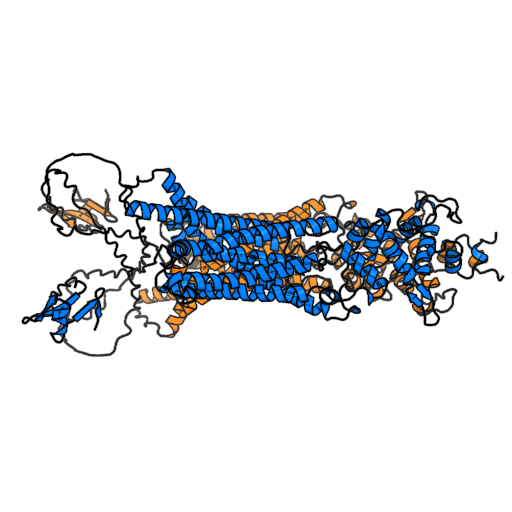
ATOM 1730 N N . MET A 1 222 ? 7.25 7.105 9.008 1 92.94 222 MET A N 1
ATOM 1731 C CA . MET A 1 222 ? 8.172 6.203 8.32 1 92.94 222 MET A CA 1
ATOM 1732 C C . MET A 1 222 ? 8.953 5.363 9.32 1 92.94 222 MET A C 1
ATOM 1734 O O . MET A 1 222 ? 9.188 4.172 9.094 1 92.94 222 MET A O 1
ATOM 1738 N N . LEU A 1 223 ? 9.328 5.969 10.398 1 95.19 223 LEU A N 1
ATOM 1739 C CA . LEU A 1 223 ? 10.102 5.262 11.414 1 95.19 223 LEU A CA 1
ATOM 1740 C C . LEU A 1 223 ? 9.258 4.199 12.102 1 95.19 223 LEU A C 1
ATOM 1742 O O . LEU A 1 223 ? 9.719 3.074 12.312 1 95.19 223 LEU A O 1
ATOM 1746 N N . VAL A 1 224 ? 8.039 4.551 12.352 1 92.69 224 VAL A N 1
ATOM 1747 C CA . VAL A 1 224 ? 7.137 3.582 12.969 1 92.69 224 VAL A CA 1
ATOM 1748 C C . VAL A 1 224 ? 6.852 2.443 11.992 1 92.69 224 VAL A C 1
ATOM 1750 O O . VAL A 1 224 ? 6.859 1.271 12.375 1 92.69 224 VAL A O 1
ATOM 1753 N N . ALA A 1 225 ? 6.641 2.789 10.781 1 90.38 225 ALA A N 1
ATOM 1754 C CA . ALA A 1 225 ? 6.438 1.768 9.758 1 90.38 225 ALA A CA 1
ATOM 1755 C C . ALA A 1 225 ? 7.668 0.882 9.609 1 90.38 225 ALA A C 1
ATOM 1757 O O . ALA A 1 225 ? 7.551 -0.34 9.484 1 90.38 225 ALA A O 1
ATOM 1758 N N . GLY A 1 226 ? 8.867 1.55 9.609 1 90.12 226 GLY A N 1
ATOM 1759 C CA . GLY A 1 226 ? 10.109 0.794 9.523 1 90.12 226 GLY A CA 1
ATOM 1760 C C . GLY A 1 226 ? 10.297 -0.172 10.68 1 90.12 226 GLY A C 1
ATOM 1761 O O . GLY A 1 226 ? 10.742 -1.307 10.477 1 90.12 226 GLY A O 1
ATOM 1762 N N . ILE A 1 227 ? 9.93 0.239 11.867 1 93 227 ILE A N 1
ATOM 1763 C CA . ILE A 1 227 ? 10.055 -0.611 13.039 1 93 227 ILE A CA 1
ATOM 1764 C C . ILE A 1 227 ? 9.062 -1.768 12.953 1 93 227 ILE A C 1
ATOM 1766 O O . ILE A 1 227 ? 9.398 -2.91 13.273 1 93 227 ILE A O 1
ATOM 1770 N N . TYR A 1 228 ? 7.926 -1.524 12.461 1 89.31 228 TYR A N 1
ATOM 1771 C CA . TYR A 1 228 ? 6.926 -2.576 12.32 1 89.31 228 TYR A CA 1
ATOM 1772 C C . TYR A 1 228 ? 7.387 -3.639 11.328 1 89.31 228 TYR A C 1
ATOM 1774 O O . TYR A 1 228 ? 7.262 -4.836 11.594 1 89.31 228 TYR A O 1
ATOM 1782 N N . ILE A 1 229 ? 7.832 -3.168 10.219 1 85.88 229 ILE A N 1
ATOM 1783 C CA . ILE A 1 229 ? 8.305 -4.098 9.203 1 85.88 229 ILE A CA 1
ATOM 1784 C C . ILE A 1 229 ? 9.453 -4.938 9.758 1 85.88 229 ILE A C 1
ATOM 1786 O O . ILE A 1 229 ? 9.516 -6.145 9.516 1 85.88 229 ILE A O 1
ATOM 1790 N N . ALA A 1 230 ? 10.312 -4.297 10.516 1 88.88 230 ALA A N 1
ATOM 1791 C CA . ALA A 1 230 ? 11.461 -5 11.086 1 88.88 230 ALA A CA 1
ATOM 1792 C C . ALA A 1 230 ? 11.023 -6.051 12.094 1 88.88 230 ALA A C 1
ATOM 1794 O O . ALA A 1 230 ? 11.492 -7.191 12.062 1 88.88 230 ALA A O 1
ATOM 1795 N N . VAL A 1 231 ? 10.125 -5.73 12.953 1 89.5 231 VAL A N 1
ATOM 1796 C CA . VAL A 1 231 ? 9.664 -6.648 13.984 1 89.5 231 VAL A CA 1
ATOM 1797 C C . VAL A 1 231 ? 8.898 -7.805 13.344 1 89.5 231 VAL A C 1
ATOM 1799 O O . VAL A 1 231 ? 9.047 -8.961 13.75 1 89.5 231 VAL A O 1
ATOM 1802 N N . ASP A 1 232 ? 8.141 -7.492 12.352 1 84.38 232 ASP A N 1
ATOM 1803 C CA . ASP A 1 232 ? 7.383 -8.516 11.641 1 84.38 232 ASP A CA 1
ATOM 1804 C C . ASP A 1 232 ? 8.312 -9.508 10.961 1 84.38 232 ASP A C 1
ATOM 1806 O O . ASP A 1 232 ? 8.094 -10.719 11.031 1 84.38 232 ASP A O 1
ATOM 1810 N N . LYS A 1 233 ? 9.336 -8.961 10.336 1 85.06 233 LYS A N 1
ATOM 1811 C CA . LYS A 1 233 ? 10.273 -9.828 9.625 1 85.06 233 LYS A CA 1
ATOM 1812 C C . LYS A 1 233 ? 11.125 -10.633 10.602 1 85.06 233 LYS A C 1
ATOM 1814 O O . LYS A 1 233 ? 11.484 -11.781 10.328 1 85.06 233 LYS A O 1
ATOM 1819 N N . ILE A 1 234 ? 11.484 -10.07 11.727 1 87.56 234 ILE A N 1
ATOM 1820 C CA . ILE A 1 234 ? 12.25 -10.781 12.742 1 87.56 234 ILE A CA 1
ATOM 1821 C C . ILE A 1 234 ? 11.422 -11.945 13.289 1 87.56 234 ILE A C 1
ATOM 1823 O O . ILE A 1 234 ? 11.938 -13.047 13.484 1 87.56 234 ILE A O 1
ATOM 1827 N N . ASP A 1 235 ? 10.172 -11.727 13.422 1 84.06 235 ASP A N 1
ATOM 1828 C CA . ASP A 1 235 ? 9.273 -12.766 13.922 1 84.06 235 ASP A CA 1
ATOM 1829 C C . ASP A 1 235 ? 9.078 -13.875 12.883 1 84.06 235 ASP A C 1
ATOM 1831 O O . ASP A 1 235 ? 9.016 -15.055 13.227 1 84.06 235 ASP A O 1
ATOM 1835 N N . LYS A 1 236 ? 9.031 -13.477 11.672 1 81 236 LYS A N 1
ATOM 1836 C CA . LYS A 1 236 ? 8.875 -14.453 10.602 1 81 236 LYS A CA 1
ATOM 1837 C C . LYS A 1 236 ? 10.148 -15.266 10.406 1 81 236 LYS A C 1
ATOM 1839 O O . LYS A 1 236 ? 10.094 -16.438 10.055 1 81 236 LYS A O 1
ATOM 1844 N N . ASN A 1 237 ? 11.25 -14.633 10.625 1 78.88 237 ASN A N 1
ATOM 1845 C CA . ASN A 1 237 ? 12.531 -15.32 10.461 1 78.88 237 ASN A CA 1
ATOM 1846 C C . ASN A 1 237 ? 12.789 -16.297 11.602 1 78.88 237 ASN A C 1
ATOM 1848 O O . ASN A 1 237 ? 13.602 -17.219 11.469 1 78.88 237 ASN A O 1
ATOM 1852 N N . LYS A 1 238 ? 12.117 -16.172 12.656 1 79.25 238 LYS A N 1
ATOM 1853 C CA . LYS A 1 238 ? 12.281 -17.078 13.789 1 79.25 238 LYS A CA 1
ATOM 1854 C C . LYS A 1 238 ? 11.5 -18.359 13.578 1 79.25 238 LYS A C 1
ATOM 1856 O O . LYS A 1 238 ? 11.781 -19.375 14.227 1 79.25 238 LYS A O 1
ATOM 1861 N N . LEU A 1 239 ? 10.633 -18.25 12.648 1 78.88 239 LEU A N 1
ATOM 1862 C CA . LEU A 1 239 ? 9.859 -19.453 12.359 1 78.88 239 LEU A CA 1
ATOM 1863 C C . LEU A 1 239 ? 10.711 -20.484 11.625 1 78.88 239 LEU A C 1
ATOM 1865 O O . LEU A 1 239 ? 11.672 -20.141 10.938 1 78.88 239 LEU A O 1
ATOM 1869 N N . PRO A 1 240 ? 10.305 -21.703 11.867 1 75 240 PRO A N 1
ATOM 1870 C CA . PRO A 1 240 ? 11.039 -22.734 11.141 1 75 240 PRO A CA 1
ATOM 1871 C C . PRO A 1 240 ? 10.938 -22.578 9.625 1 75 240 PRO A C 1
ATOM 1873 O O . PRO A 1 240 ? 9.984 -21.969 9.125 1 75 240 PRO A O 1
ATOM 1876 N N . VAL A 1 241 ? 11.922 -22.984 8.922 1 66.12 241 VAL A N 1
ATOM 1877 C CA . VAL A 1 241 ? 12.078 -22.812 7.48 1 66.12 241 VAL A CA 1
ATOM 1878 C C . VAL A 1 241 ? 10.828 -23.297 6.766 1 66.12 241 VAL A C 1
ATOM 1880 O O . VAL A 1 241 ? 10.406 -22.719 5.762 1 66.12 241 VAL A O 1
ATOM 1883 N N . ASP A 1 242 ? 10.164 -24.328 7.309 1 63.5 242 ASP A N 1
ATOM 1884 C CA . ASP A 1 242 ? 9 -24.938 6.68 1 63.5 242 ASP A CA 1
ATOM 1885 C C . ASP A 1 242 ? 7.762 -24.062 6.82 1 63.5 242 ASP A C 1
ATOM 1887 O O . ASP A 1 242 ? 6.801 -24.203 6.066 1 63.5 242 ASP A O 1
ATOM 1891 N N . GLU A 1 243 ? 7.922 -23.141 7.711 1 68.56 243 GLU A N 1
ATOM 1892 C CA . GLU A 1 243 ? 6.758 -22.297 7.973 1 68.56 243 GLU A CA 1
ATOM 1893 C C . GLU A 1 243 ? 6.953 -20.891 7.422 1 68.56 243 GLU A C 1
ATOM 1895 O O . GLU A 1 243 ? 6.051 -20.047 7.5 1 68.56 243 GLU A O 1
ATOM 1900 N N . ARG A 1 244 ? 8.016 -20.766 6.848 1 69.5 244 ARG A N 1
ATOM 1901 C CA . ARG A 1 244 ? 8.32 -19.422 6.336 1 69.5 244 ARG A CA 1
ATOM 1902 C C . ARG A 1 244 ? 7.715 -19.219 4.949 1 69.5 244 ARG A C 1
ATOM 1904 O O . ARG A 1 244 ? 7.551 -20.188 4.195 1 69.5 244 ARG A O 1
ATOM 1911 N N . GLU A 1 245 ? 7.336 -18.031 4.707 1 66.88 245 GLU A N 1
ATOM 1912 C CA . GLU A 1 245 ? 6.836 -17.688 3.381 1 66.88 245 GLU A CA 1
ATOM 1913 C C . GLU A 1 245 ? 7.93 -17.828 2.326 1 66.88 245 GLU A C 1
ATOM 1915 O O . GLU A 1 245 ? 9.102 -17.578 2.605 1 66.88 245 GLU A O 1
ATOM 1920 N N . SER A 1 246 ? 7.418 -18.312 1.2 1 65.75 246 SER A N 1
ATOM 1921 C CA . SER A 1 246 ? 8.375 -18.469 0.113 1 65.75 246 SER A CA 1
ATOM 1922 C C . SER A 1 246 ? 9.008 -17.141 -0.28 1 65.75 246 SER A C 1
ATOM 1924 O O . SER A 1 246 ? 8.32 -16.125 -0.355 1 65.75 246 SER A O 1
ATOM 1926 N N . PHE A 1 247 ? 10.336 -17.188 -0.299 1 64.44 247 PHE A N 1
ATOM 1927 C CA . PHE A 1 247 ? 11.102 -15.992 -0.652 1 64.44 247 PHE A CA 1
ATOM 1928 C C . PHE A 1 247 ? 10.891 -15.633 -2.119 1 64.44 247 PHE A C 1
ATOM 1930 O O . PHE A 1 247 ? 11.133 -14.492 -2.523 1 64.44 247 PHE A O 1
ATOM 1937 N N . PHE A 1 248 ? 10.336 -16.609 -2.85 1 64.94 248 PHE A N 1
ATOM 1938 C CA . PHE A 1 248 ? 10.219 -16.406 -4.289 1 64.94 248 PHE A CA 1
ATOM 1939 C C . PHE A 1 248 ? 8.992 -15.562 -4.621 1 64.94 248 PHE A C 1
ATOM 1941 O O . PHE A 1 248 ? 7.914 -15.781 -4.066 1 64.94 248 PHE A O 1
ATOM 1948 N N . GLY A 1 249 ? 9.266 -14.562 -5.402 1 60.47 249 GLY A N 1
ATOM 1949 C CA . GLY A 1 249 ? 8.156 -13.766 -5.902 1 60.47 249 GLY A CA 1
ATOM 1950 C C . GLY A 1 249 ? 7.605 -12.805 -4.871 1 60.47 249 GLY A C 1
ATOM 1951 O O . GLY A 1 249 ? 6.523 -12.242 -5.055 1 60.47 249 GLY A O 1
ATOM 1952 N N . SER A 1 250 ? 8.273 -12.914 -3.693 1 60.59 250 SER A N 1
ATOM 1953 C CA . SER A 1 250 ? 7.754 -12.023 -2.664 1 60.59 250 SER A CA 1
ATOM 1954 C C . SER A 1 250 ? 8.555 -10.727 -2.609 1 60.59 250 SER A C 1
ATOM 1956 O O . SER A 1 250 ? 9.75 -10.711 -2.914 1 60.59 250 SER A O 1
ATOM 1958 N N . ALA A 1 251 ? 7.844 -9.609 -2.572 1 54.72 251 ALA A N 1
ATOM 1959 C CA . ALA A 1 251 ? 8.422 -8.273 -2.467 1 54.72 251 ALA A CA 1
ATOM 1960 C C . ALA A 1 251 ? 9.18 -8.109 -1.148 1 54.72 251 ALA A C 1
ATOM 1962 O O . ALA A 1 251 ? 9.781 -7.062 -0.899 1 54.72 251 ALA A O 1
ATOM 1963 N N . SER A 1 252 ? 9.492 -9.164 -0.474 1 65.19 252 SER A N 1
ATOM 1964 C CA . SER A 1 252 ? 9.898 -9.039 0.922 1 65.19 252 SER A CA 1
ATOM 1965 C C . SER A 1 252 ? 11.414 -8.953 1.05 1 65.19 252 SER A C 1
ATOM 1967 O O . SER A 1 252 ? 11.93 -8.453 2.053 1 65.19 252 SER A O 1
ATOM 1969 N N . MET A 1 253 ? 12.117 -9.148 -0.039 1 74.12 253 MET A N 1
ATOM 1970 C CA . MET A 1 253 ? 13.562 -9.25 0.157 1 74.12 253 MET A CA 1
ATOM 1971 C C . MET A 1 253 ? 14.172 -7.867 0.38 1 74.12 253 MET A C 1
ATOM 1973 O O . MET A 1 253 ? 15.117 -7.723 1.161 1 74.12 253 MET A O 1
ATOM 1977 N N . TYR A 1 254 ? 13.625 -6.922 -0.272 1 81.44 254 TYR A N 1
ATOM 1978 C CA . TYR A 1 254 ? 14.25 -5.605 -0.226 1 81.44 254 TYR A CA 1
ATOM 1979 C C . TYR A 1 254 ? 13.484 -4.664 0.696 1 81.44 254 TYR A C 1
ATOM 1981 O O . TYR A 1 254 ? 13.812 -3.482 0.802 1 81.44 254 TYR A O 1
ATOM 1989 N N . ASP A 1 255 ? 12.555 -5.211 1.426 1 80.62 255 ASP A N 1
ATOM 1990 C CA . ASP A 1 255 ? 11.719 -4.375 2.287 1 80.62 255 ASP A CA 1
ATOM 1991 C C . ASP A 1 255 ? 12.547 -3.758 3.414 1 80.62 255 ASP A C 1
ATOM 1993 O O . ASP A 1 255 ? 12.398 -2.57 3.717 1 80.62 255 ASP A O 1
ATOM 1997 N N . MET A 1 256 ? 13.391 -4.566 3.885 1 86.06 256 MET A N 1
ATOM 1998 C CA . MET A 1 256 ? 14.164 -4.109 5.035 1 86.06 256 MET A CA 1
ATOM 1999 C C . MET A 1 256 ? 15.188 -3.059 4.621 1 86.06 256 MET A C 1
ATOM 2001 O O . MET A 1 256 ? 15.312 -2.012 5.262 1 86.06 256 MET A O 1
ATOM 2005 N N . SER A 1 257 ? 15.883 -3.357 3.582 1 87.5 257 SER A N 1
ATOM 2006 C CA . SER A 1 257 ? 16.922 -2.439 3.143 1 87.5 257 SER A CA 1
ATOM 2007 C C . SER A 1 257 ? 16.328 -1.127 2.641 1 87.5 257 SER A C 1
ATOM 2009 O O . SER A 1 257 ? 16.844 -0.049 2.963 1 87.5 257 SER A O 1
ATOM 2011 N N . LEU A 1 258 ? 15.273 -1.178 1.917 1 88.25 258 LEU A N 1
ATOM 2012 C CA . LEU A 1 258 ? 14.641 0.024 1.383 1 88.25 258 LEU A CA 1
ATOM 2013 C C . LEU A 1 258 ? 14 0.843 2.498 1 88.25 258 LEU A C 1
ATOM 2015 O O . LEU A 1 258 ? 14.07 2.074 2.492 1 88.25 258 LEU A O 1
ATOM 2019 N N . SER A 1 259 ? 13.391 0.116 3.412 1 89 259 SER A N 1
ATOM 2020 C CA . SER A 1 259 ? 12.797 0.805 4.551 1 89 259 SER A CA 1
ATOM 2021 C C . SER A 1 259 ? 13.852 1.513 5.387 1 89 259 SER A C 1
ATOM 2023 O O . SER A 1 259 ? 13.656 2.652 5.812 1 89 259 SER A O 1
ATOM 2025 N N . MET A 1 260 ? 14.922 0.875 5.613 1 91.69 260 MET A N 1
ATOM 2026 C CA . MET A 1 260 ? 16 1.476 6.395 1 91.69 260 MET A CA 1
ATOM 2027 C C . MET A 1 260 ? 16.547 2.717 5.699 1 91.69 260 MET A C 1
ATOM 2029 O O . MET A 1 260 ? 16.734 3.76 6.332 1 91.69 260 MET A O 1
ATOM 2033 N N . ALA A 1 261 ? 16.797 2.582 4.43 1 91 261 ALA A N 1
ATOM 2034 C CA . ALA A 1 261 ? 17.328 3.711 3.666 1 91 261 ALA A CA 1
ATOM 2035 C C . ALA A 1 261 ? 16.344 4.875 3.658 1 91 261 ALA A C 1
ATOM 2037 O O . ALA A 1 261 ? 16.75 6.035 3.779 1 91 261 ALA A O 1
ATOM 2038 N N . SER A 1 262 ? 15.07 4.59 3.529 1 92.75 262 SER A N 1
ATOM 2039 C CA . SER A 1 262 ? 14.047 5.629 3.537 1 92.75 262 SER A CA 1
ATOM 2040 C C . SER A 1 262 ? 13.961 6.309 4.898 1 92.75 262 SER A C 1
ATOM 2042 O O . SER A 1 262 ? 13.789 7.527 4.98 1 92.75 262 SER A O 1
ATOM 2044 N N . CYS A 1 263 ? 14.07 5.508 5.945 1 93.94 263 CYS A N 1
ATOM 2045 C CA . CYS A 1 263 ? 14.023 6.055 7.297 1 93.94 263 CYS A CA 1
ATOM 2046 C C . CYS A 1 263 ? 15.211 6.969 7.559 1 93.94 263 CYS A C 1
ATOM 2048 O O . CYS A 1 263 ? 15.07 8.008 8.203 1 93.94 263 CYS A O 1
ATOM 2050 N N . VAL A 1 264 ? 16.344 6.609 7.051 1 93.69 264 VAL A N 1
ATOM 2051 C CA . VAL A 1 264 ? 17.531 7.43 7.234 1 93.69 264 VAL A CA 1
ATOM 2052 C C . VAL A 1 264 ? 17.359 8.766 6.516 1 93.69 264 VAL A C 1
ATOM 2054 O O . VAL A 1 264 ? 17.688 9.82 7.066 1 93.69 264 VAL A O 1
ATOM 2057 N N . PHE A 1 265 ? 16.875 8.789 5.383 1 93.44 265 PHE A N 1
ATOM 2058 C CA . PHE A 1 265 ? 16.625 10.023 4.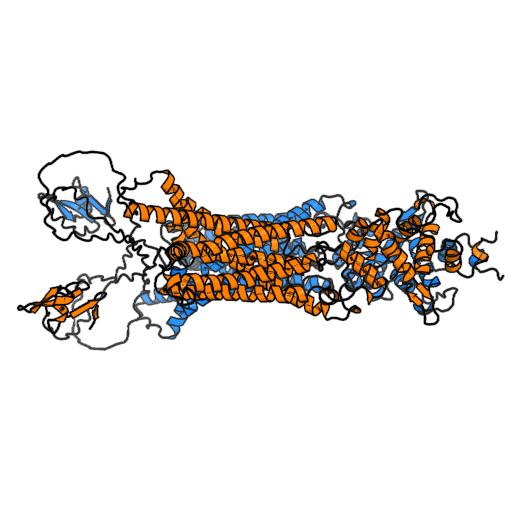645 1 93.44 265 PHE A CA 1
ATOM 2059 C C . PHE A 1 265 ? 15.664 10.93 5.398 1 93.44 265 PHE A C 1
ATOM 2061 O O . PHE A 1 265 ? 15.844 12.148 5.441 1 93.44 265 PHE A O 1
ATOM 2068 N N . SER A 1 266 ? 14.648 10.344 5.977 1 92.69 266 SER A N 1
ATOM 2069 C CA . SER A 1 266 ? 13.523 11.102 6.504 1 92.69 266 SER A CA 1
ATOM 2070 C C . SER A 1 266 ? 13.938 11.961 7.691 1 92.69 266 SER A C 1
ATOM 2072 O O . SER A 1 266 ? 13.266 12.938 8.023 1 92.69 266 SER A O 1
ATOM 2074 N N . ILE A 1 267 ? 15.031 11.688 8.383 1 92.94 267 ILE A N 1
ATOM 2075 C CA . ILE A 1 267 ? 15.406 12.422 9.586 1 92.94 267 ILE A CA 1
ATOM 2076 C C . ILE A 1 267 ? 16.156 13.695 9.203 1 92.94 267 ILE A C 1
ATOM 2078 O O . ILE A 1 267 ? 16.172 14.664 9.961 1 92.94 267 ILE A O 1
ATOM 2082 N N . PHE A 1 268 ? 16.688 13.734 8.047 1 92.81 268 PHE A N 1
ATOM 2083 C CA . PHE A 1 268 ? 17.578 14.828 7.703 1 92.81 268 PHE A CA 1
ATOM 2084 C C . PHE A 1 268 ? 16.797 16.109 7.438 1 92.81 268 PHE A C 1
ATOM 2086 O O . PHE A 1 268 ? 17.219 17.203 7.84 1 92.81 268 PHE A O 1
ATOM 2093 N N . PRO A 1 269 ? 15.656 16.031 6.77 1 92.25 269 PRO A N 1
ATOM 2094 C CA . PRO A 1 269 ? 14.883 17.266 6.641 1 92.25 269 PRO A CA 1
ATOM 2095 C C . PRO A 1 269 ? 14.516 17.875 7.992 1 92.25 269 PRO A C 1
ATOM 2097 O O . PRO A 1 269 ? 14.461 19.109 8.125 1 92.25 269 PRO A O 1
ATOM 2100 N N . ILE A 1 270 ? 14.305 17.078 8.977 1 90.88 270 ILE A N 1
ATOM 2101 C CA . ILE A 1 270 ? 13.984 17.578 10.312 1 90.88 270 ILE A CA 1
ATOM 2102 C C . ILE A 1 270 ? 15.211 18.25 10.93 1 90.88 270 ILE A C 1
ATOM 2104 O O . ILE A 1 270 ? 15.109 19.312 11.531 1 90.88 270 ILE A O 1
ATOM 2108 N N . LEU A 1 271 ? 16.344 17.609 10.727 1 87.5 271 LEU A N 1
ATOM 2109 C CA . LEU A 1 271 ? 17.578 18.156 11.297 1 87.5 271 LEU A CA 1
ATOM 2110 C C . LEU A 1 271 ? 17.922 19.5 10.672 1 87.5 271 LEU A C 1
ATOM 2112 O O . LEU A 1 271 ? 18.375 20.422 11.367 1 87.5 271 LEU A O 1
ATOM 2116 N N . VAL A 1 272 ? 17.641 19.641 9.438 1 87.31 272 VAL A N 1
ATOM 2117 C CA . VAL A 1 272 ? 17.875 20.906 8.766 1 87.31 272 VAL A CA 1
ATOM 2118 C C . VAL A 1 272 ? 16.938 21.969 9.328 1 87.31 272 VAL A C 1
ATOM 2120 O O . VAL A 1 272 ? 17.359 23.109 9.586 1 87.31 272 VAL A O 1
ATOM 2123 N N . GLY A 1 273 ? 15.719 21.594 9.609 1 82.88 273 GLY A N 1
ATOM 2124 C CA . GLY A 1 273 ? 14.742 22.531 10.148 1 82.88 273 GLY A CA 1
ATOM 2125 C C . GLY A 1 273 ? 15.039 22.938 11.578 1 82.88 273 GLY A C 1
ATOM 2126 O O . GLY A 1 273 ? 14.836 24.094 11.953 1 82.88 273 GLY A O 1
ATOM 2127 N N . TYR A 1 274 ? 15.547 22.016 12.32 1 78.88 274 TYR A N 1
ATOM 2128 C CA . TYR A 1 274 ? 15.812 22.281 13.727 1 78.88 274 TYR A CA 1
ATOM 2129 C C . TYR A 1 274 ? 16.969 23.266 13.891 1 78.88 274 TYR A C 1
ATOM 2131 O O . TYR A 1 274 ? 17.016 24.016 14.875 1 78.88 274 TYR A O 1
ATOM 2139 N N . CYS A 1 275 ? 17.844 23.328 13.055 1 74.06 275 CYS A N 1
ATOM 2140 C CA . CYS A 1 275 ? 18.984 24.25 13.125 1 74.06 275 CYS A CA 1
ATOM 2141 C C . CYS A 1 275 ? 18.516 25.688 13 1 74.06 275 CYS A C 1
ATOM 2143 O O . CYS A 1 275 ? 19.188 26.609 13.484 1 74.06 275 CYS A O 1
ATOM 2145 N N . PHE A 1 276 ? 17.281 25.859 12.531 1 69.94 276 PHE A N 1
ATOM 2146 C CA . PHE A 1 276 ? 16.766 27.219 12.359 1 69.94 276 PHE A CA 1
ATOM 2147 C C . PHE A 1 276 ? 15.914 27.625 13.555 1 69.94 276 PHE A C 1
ATOM 2149 O O . PHE A 1 276 ? 15.656 28.812 13.758 1 69.94 276 PHE A O 1
ATOM 2156 N N . MET A 1 277 ? 15.312 26.641 14.25 1 61.16 277 MET A N 1
ATOM 2157 C CA . MET A 1 277 ? 14.422 26.969 15.359 1 61.16 277 MET A CA 1
ATOM 2158 C C . MET A 1 277 ? 15.203 27.578 16.516 1 61.16 277 MET A C 1
ATOM 2160 O O . MET A 1 277 ? 14.641 28.312 17.344 1 61.16 277 MET A O 1
ATOM 2164 N N . ARG A 1 278 ? 16.516 27.328 16.922 1 52.97 278 ARG A N 1
ATOM 2165 C CA . ARG A 1 278 ? 17.297 27.797 18.047 1 52.97 278 ARG A CA 1
ATOM 2166 C C . ARG A 1 278 ? 17.391 29.312 18.062 1 52.97 278 ARG A C 1
ATOM 2168 O O . ARG A 1 278 ? 18.016 29.891 18.953 1 52.97 278 ARG A O 1
ATOM 2175 N N . ALA A 1 279 ? 16.719 29.953 17.234 1 44.19 279 ALA A N 1
ATOM 2176 C CA . ALA A 1 279 ? 17.031 31.359 17.484 1 44.19 279 ALA A CA 1
ATOM 2177 C C . ALA A 1 279 ? 16.391 31.859 18.766 1 44.19 279 ALA A C 1
ATOM 2179 O O . ALA A 1 279 ? 15.188 31.688 18.969 1 44.19 279 ALA A O 1
ATOM 2180 N N . PRO A 1 280 ? 17.156 32 19.938 1 39.28 280 PRO A N 1
ATOM 2181 C CA . PRO A 1 280 ? 16.969 32.375 21.328 1 39.28 280 PRO A CA 1
ATOM 2182 C C . PRO A 1 280 ? 15.82 33.375 21.547 1 39.28 280 PRO A C 1
ATOM 2184 O O . PRO A 1 280 ? 15.43 33.625 22.672 1 39.28 280 PRO A O 1
ATOM 2187 N N . GLU A 1 281 ? 15.461 34.188 20.625 1 37.62 281 GLU A N 1
ATOM 2188 C CA . GLU A 1 281 ? 14.758 35.406 21.016 1 37.62 281 GLU A CA 1
ATOM 2189 C C . GLU A 1 281 ? 13.289 35.125 21.328 1 37.62 281 GLU A C 1
ATOM 2191 O O . GLU A 1 281 ? 12.492 36.031 21.5 1 37.62 281 GLU A O 1
ATOM 2196 N N . GLN A 1 282 ? 12.859 33.844 21.312 1 41.28 282 GLN A N 1
ATOM 2197 C CA . GLN A 1 282 ? 11.414 33.75 21.5 1 41.28 282 GLN A CA 1
ATOM 2198 C C . GLN A 1 282 ? 11.047 33.75 22.969 1 41.28 282 GLN A C 1
ATOM 2200 O O . GLN A 1 282 ? 11.703 33.094 23.781 1 41.28 282 GLN A O 1
ATOM 2205 N N . GLY A 1 283 ? 10.5 34.688 23.562 1 39.34 283 GLY A N 1
ATOM 2206 C CA . GLY A 1 283 ? 10.039 35.062 24.891 1 39.34 283 GLY A CA 1
ATOM 2207 C C . GLY A 1 283 ? 9.758 33.875 25.781 1 39.34 283 GLY A C 1
ATOM 2208 O O . GLY A 1 283 ? 9.922 32.719 25.359 1 39.34 283 GLY A O 1
ATOM 2209 N N . GLN A 1 284 ? 9.438 34 27.094 1 43.56 284 GLN A N 1
ATOM 2210 C CA . GLN A 1 284 ? 9.219 33.062 28.203 1 43.56 284 GLN A CA 1
ATOM 2211 C C . GLN A 1 284 ? 8.32 31.922 27.781 1 43.56 284 GLN A C 1
ATOM 2213 O O . GLN A 1 284 ? 8.531 30.781 28.203 1 43.56 284 GLN A O 1
ATOM 2218 N N . GLY A 1 285 ? 7.184 32.031 27.281 1 46.62 285 GLY A N 1
ATOM 2219 C CA . GLY A 1 285 ? 6.191 31.031 26.891 1 46.62 285 GLY A CA 1
ATOM 2220 C C . GLY A 1 285 ? 6.703 30.047 25.859 1 46.62 285 GLY A C 1
ATOM 2221 O O . GLY A 1 285 ? 6.086 29 25.625 1 46.62 285 GLY A O 1
ATOM 2222 N N . ALA A 1 286 ? 7.828 30.312 25.328 1 55.16 286 ALA A N 1
ATOM 2223 C CA . ALA A 1 286 ? 8.57 29.656 24.266 1 55.16 286 ALA A CA 1
ATOM 2224 C C . ALA A 1 286 ? 9.375 28.469 24.812 1 55.16 286 ALA A C 1
ATOM 2226 O O . ALA A 1 286 ? 9.766 27.578 24.062 1 55.16 286 ALA A O 1
ATOM 2227 N N . ASN A 1 287 ? 9.477 28.422 26.125 1 58.62 287 ASN A N 1
ATOM 2228 C CA . ASN A 1 287 ? 10.336 27.391 26.688 1 58.62 287 ASN A CA 1
ATOM 2229 C C . ASN A 1 287 ? 9.695 26 26.562 1 58.62 287 ASN A C 1
ATOM 2231 O O . ASN A 1 287 ? 10.383 25.016 26.297 1 58.62 287 ASN A O 1
ATOM 2235 N N . HIS A 1 288 ? 8.375 26.016 26.828 1 64.19 288 HIS A N 1
ATOM 2236 C CA . HIS A 1 288 ? 7.73 24.703 26.781 1 64.19 288 HIS A CA 1
ATOM 2237 C C . HIS A 1 288 ? 7.781 24.125 25.375 1 64.19 288 HIS A C 1
ATOM 2239 O O . HIS A 1 288 ? 7.992 22.906 25.203 1 64.19 288 HIS A O 1
ATOM 2245 N N . LYS A 1 289 ? 7.703 24.906 24.422 1 63.78 289 LYS A N 1
ATOM 2246 C CA . LYS A 1 289 ? 7.75 24.406 23.047 1 63.78 289 LYS A CA 1
ATOM 2247 C C . LYS A 1 289 ? 9.164 23.969 22.672 1 63.78 289 LYS A C 1
ATOM 2249 O O . LYS A 1 289 ? 9.344 23.016 21.906 1 63.78 289 LYS A O 1
ATOM 2254 N N . LYS A 1 290 ? 10.039 24.719 23.391 1 68.06 290 LYS A N 1
ATOM 2255 C CA . LYS A 1 290 ? 11.414 24.297 23.156 1 68.06 290 LYS A CA 1
ATOM 2256 C C . LYS A 1 290 ? 11.648 22.875 23.672 1 68.06 290 LYS A C 1
ATOM 2258 O O . LYS A 1 290 ? 12.297 22.062 23 1 68.06 290 LYS A O 1
ATOM 2263 N N . TRP A 1 291 ? 11.023 22.656 24.766 1 72.88 291 TRP A N 1
ATOM 2264 C CA . TRP A 1 291 ? 11.195 21.328 25.344 1 72.88 291 TRP A CA 1
ATOM 2265 C C . TRP A 1 291 ? 10.445 20.281 24.547 1 72.88 291 TRP A C 1
ATOM 2267 O O . TRP A 1 291 ? 10.922 19.156 24.359 1 72.88 291 TRP A O 1
ATOM 2277 N N . LEU A 1 292 ? 9.328 20.688 24.031 1 72.06 292 LEU A N 1
ATOM 2278 C CA . LEU A 1 292 ? 8.562 19.734 23.234 1 72.06 292 LEU A CA 1
ATOM 2279 C C . LEU A 1 292 ? 9.289 19.406 21.922 1 72.06 292 LEU A C 1
ATOM 2281 O O . LEU A 1 292 ? 9.297 18.266 21.484 1 72.06 292 LEU A O 1
ATOM 2285 N N . ARG A 1 293 ? 9.875 20.391 21.438 1 71.38 293 ARG A N 1
ATOM 2286 C CA . ARG A 1 293 ? 10.625 20.172 20.219 1 71.38 293 ARG A CA 1
ATOM 2287 C C . ARG A 1 293 ? 11.836 19.281 20.469 1 71.38 293 ARG A C 1
ATOM 2289 O O . ARG A 1 293 ? 12.156 18.406 19.656 1 71.38 293 ARG A O 1
ATOM 2296 N N . ARG A 1 294 ? 12.406 19.516 21.578 1 76.38 294 ARG A N 1
ATOM 2297 C CA . ARG A 1 294 ? 13.539 18.672 21.938 1 76.38 294 ARG A CA 1
ATOM 2298 C C . ARG A 1 294 ? 13.102 17.234 22.203 1 76.38 294 ARG A C 1
ATOM 2300 O O . ARG A 1 294 ? 13.805 16.281 21.859 1 76.38 294 ARG A O 1
ATOM 2307 N N . ALA A 1 295 ? 11.961 17.188 22.734 1 80 295 ALA A N 1
ATOM 2308 C CA . ALA A 1 295 ? 11.438 15.859 23.016 1 80 295 ALA A CA 1
ATOM 2309 C C . ALA A 1 295 ? 11.125 15.102 21.734 1 80 295 ALA A C 1
ATOM 2311 O O . ALA A 1 295 ? 11.406 13.906 21.625 1 80 295 ALA A O 1
ATOM 2312 N N . VAL A 1 296 ? 10.648 15.828 20.797 1 80.25 296 VAL A N 1
ATOM 2313 C CA . VAL A 1 296 ? 10.32 15.188 19.531 1 80.25 296 VAL A CA 1
ATOM 2314 C C . VAL A 1 296 ? 11.602 14.797 18.797 1 80.25 296 VAL A C 1
ATOM 2316 O O . VAL A 1 296 ? 11.672 13.727 18.188 1 80.25 296 VAL A O 1
ATOM 2319 N N . LEU A 1 297 ? 12.594 15.594 18.875 1 82.75 297 LEU A N 1
ATOM 2320 C CA . LEU A 1 297 ? 13.867 15.266 18.25 1 82.75 297 LEU A CA 1
ATOM 2321 C C . LEU A 1 297 ? 14.492 14.039 18.891 1 82.75 297 LEU A C 1
ATOM 2323 O O . LEU A 1 297 ? 15.055 13.18 18.203 1 82.75 297 LEU A O 1
ATOM 2327 N N . PHE A 1 298 ? 14.344 14 20.188 1 87.12 298 PHE A N 1
ATOM 2328 C CA . PHE A 1 298 ? 14.867 12.844 20.906 1 87.12 298 PHE A CA 1
ATOM 2329 C C . PHE A 1 298 ? 14.102 11.578 20.516 1 87.12 298 PHE A C 1
ATOM 2331 O O . PHE A 1 298 ? 14.695 10.516 20.359 1 87.12 298 PHE A O 1
ATOM 2338 N N . LEU A 1 299 ? 12.883 11.781 20.375 1 89.25 299 LEU A N 1
ATOM 2339 C CA . LEU A 1 299 ? 12.062 10.641 19.984 1 89.25 299 LEU A CA 1
ATOM 2340 C C . LEU A 1 299 ? 12.445 10.156 18.578 1 89.25 299 LEU A C 1
ATOM 2342 O O . LEU A 1 299 ? 12.602 8.953 18.359 1 89.25 299 LEU A O 1
ATOM 2346 N N . VAL A 1 300 ? 12.609 11.07 17.672 1 90.19 300 VAL A N 1
ATOM 2347 C CA . VAL A 1 300 ? 12.977 10.734 16.297 1 90.19 300 VAL A CA 1
ATOM 2348 C C . VAL A 1 300 ? 14.336 10.039 16.281 1 90.19 300 VAL A C 1
ATOM 2350 O O . VAL A 1 300 ? 14.516 9.031 15.594 1 90.19 300 VAL A O 1
ATOM 2353 N N . TRP A 1 301 ? 15.203 10.508 17.125 1 90.44 301 TRP A N 1
ATOM 2354 C CA . TRP A 1 301 ? 16.531 9.914 17.172 1 90.44 301 TRP A CA 1
ATOM 2355 C C . TRP A 1 301 ? 16.484 8.516 17.781 1 90.44 301 TRP A C 1
ATOM 2357 O O . TRP A 1 301 ? 17.172 7.605 17.328 1 90.44 301 TRP A O 1
ATOM 2367 N N . ALA A 1 302 ? 15.711 8.398 18.797 1 92.5 302 ALA A N 1
ATOM 2368 C CA . ALA A 1 302 ? 15.555 7.086 19.422 1 92.5 302 ALA A CA 1
ATOM 2369 C C . ALA A 1 302 ? 14.945 6.082 18.453 1 92.5 302 ALA A C 1
ATOM 2371 O O . ALA A 1 302 ? 15.414 4.945 18.344 1 92.5 302 ALA A O 1
ATOM 2372 N N . LEU A 1 303 ? 14.008 6.516 17.734 1 95.25 303 LEU A N 1
ATOM 2373 C CA . LEU A 1 303 ? 13.32 5.621 16.797 1 95.25 303 LEU A CA 1
ATOM 2374 C C . LEU A 1 303 ? 14.242 5.211 15.656 1 95.25 303 LEU A C 1
ATOM 2376 O O . LEU A 1 303 ? 14.258 4.047 15.25 1 95.25 303 LEU A O 1
ATOM 2380 N N . ILE A 1 304 ? 15.031 6.152 15.172 1 94.75 304 ILE A N 1
ATOM 2381 C CA . ILE A 1 304 ? 15.914 5.824 14.062 1 94.75 304 ILE A CA 1
ATOM 2382 C C . ILE A 1 304 ? 17.016 4.871 14.531 1 94.75 304 ILE A C 1
ATOM 2384 O O . ILE A 1 304 ? 17.453 3.994 13.781 1 94.75 304 ILE A O 1
ATOM 2388 N N . THR A 1 305 ? 17.422 5.059 15.734 1 93.25 305 THR A N 1
ATOM 2389 C CA . THR A 1 305 ? 18.422 4.145 16.297 1 93.25 305 THR A CA 1
ATOM 2390 C C . THR A 1 305 ? 17.859 2.729 16.375 1 93.25 305 THR A C 1
ATOM 2392 O O . THR A 1 305 ? 18.547 1.764 16.031 1 93.25 305 THR A O 1
ATOM 2395 N N . VAL A 1 306 ? 16.688 2.662 16.766 1 94.44 306 VAL A N 1
ATOM 2396 C CA . VAL A 1 306 ? 16.031 1.359 16.859 1 94.44 306 VAL A CA 1
ATOM 2397 C C . VAL A 1 306 ? 15.93 0.734 15.469 1 94.44 306 VAL A C 1
ATOM 2399 O O . VAL A 1 306 ? 16.219 -0.45 15.289 1 94.44 306 VAL A O 1
ATOM 2402 N N . VAL A 1 307 ? 15.578 1.52 14.508 1 94.31 307 VAL A N 1
ATOM 2403 C CA . VAL A 1 307 ? 15.43 1.02 13.148 1 94.31 307 VAL A CA 1
ATOM 2404 C C . VAL A 1 307 ? 16.766 0.523 12.625 1 94.31 307 VAL A C 1
ATOM 2406 O O . VAL A 1 307 ? 16.859 -0.543 12.008 1 94.31 307 VAL A O 1
ATOM 2409 N N . LEU A 1 308 ? 17.844 1.265 12.891 1 94 308 LEU A N 1
ATOM 2410 C CA . LEU A 1 308 ? 19.156 0.941 12.359 1 94 308 LEU A CA 1
ATOM 2411 C C . LEU A 1 308 ? 19.703 -0.335 13 1 94 308 LEU A C 1
ATOM 2413 O O . LEU A 1 308 ? 20.469 -1.065 12.375 1 94 308 LEU A O 1
ATOM 2417 N N . PHE A 1 309 ? 19.234 -0.653 14.141 1 91.56 309 PHE A N 1
ATOM 2418 C CA . PHE A 1 309 ? 19.734 -1.85 14.805 1 91.56 309 PHE A CA 1
ATOM 2419 C C . PHE A 1 309 ? 18.781 -3.023 14.609 1 91.56 309 PHE A C 1
ATOM 2421 O O . PHE A 1 309 ? 19.219 -4.18 14.594 1 91.56 309 PHE A O 1
ATOM 2428 N N . LEU A 1 310 ? 17.594 -2.752 14.391 1 92.06 310 LEU A N 1
ATOM 2429 C CA . LEU A 1 310 ? 16.609 -3.822 14.25 1 92.06 310 LEU A CA 1
ATOM 2430 C C . LEU A 1 310 ? 16.516 -4.281 12.797 1 92.06 310 LEU A C 1
ATOM 2432 O O . LEU A 1 310 ? 16.297 -5.461 12.523 1 92.06 310 LEU A O 1
ATOM 2436 N N . SER A 1 311 ? 16.625 -3.396 11.859 1 90.31 311 SER A N 1
ATOM 2437 C CA . SER A 1 311 ? 16.406 -3.701 10.453 1 90.31 311 SER A CA 1
ATOM 2438 C C . SER A 1 311 ? 17.375 -4.77 9.961 1 90.31 311 SER A C 1
ATOM 2440 O O . SER A 1 311 ? 16.984 -5.73 9.305 1 90.31 311 SER A O 1
ATOM 2442 N N . PRO A 1 312 ? 18.703 -4.664 10.328 1 88.31 312 PRO A N 1
ATOM 2443 C CA . PRO A 1 312 ? 19.609 -5.711 9.859 1 88.31 312 PRO A CA 1
ATOM 2444 C C . PRO A 1 312 ? 19.281 -7.082 10.453 1 88.31 312 PRO A C 1
ATOM 2446 O O . PRO A 1 312 ? 19.547 -8.109 9.812 1 88.31 312 PRO A O 1
ATOM 2449 N N . ARG A 1 313 ? 18.672 -7.137 11.539 1 87.31 313 ARG A N 1
ATOM 2450 C CA . ARG A 1 313 ? 18.328 -8.398 12.18 1 87.31 313 ARG A CA 1
ATOM 2451 C C . ARG A 1 313 ? 17.094 -9.031 11.523 1 87.31 313 ARG A C 1
ATOM 2453 O O . ARG A 1 313 ? 16.859 -10.227 11.672 1 87.31 313 ARG A O 1
ATOM 2460 N N . GLY A 1 314 ? 16.406 -8.227 10.836 1 84.31 314 GLY A N 1
ATOM 2461 C CA . GLY A 1 314 ? 15.234 -8.734 10.148 1 84.31 314 GLY A CA 1
ATOM 2462 C C . GLY A 1 314 ? 15.539 -9.281 8.766 1 84.31 314 GLY A C 1
ATOM 2463 O O . GLY A 1 314 ? 14.688 -9.914 8.141 1 84.31 314 GLY A O 1
ATOM 2464 N N . GLU A 1 315 ? 16.75 -9.078 8.305 1 83.44 315 GLU A N 1
ATOM 2465 C CA . GLU A 1 315 ? 17.141 -9.602 7 1 83.44 315 GLU A CA 1
ATOM 2466 C C . GLU A 1 315 ? 17.312 -11.117 7.039 1 83.44 315 GLU A C 1
ATOM 2468 O O . GLU A 1 315 ? 17.781 -11.664 8.039 1 83.44 315 GLU A O 1
ATOM 2473 N N . MET A 1 316 ? 16.922 -11.727 5.977 1 75.69 316 MET A N 1
ATOM 2474 C CA . MET A 1 316 ? 16.953 -13.188 5.918 1 75.69 316 MET A CA 1
ATOM 2475 C C . MET A 1 316 ? 18.391 -13.703 5.98 1 75.69 316 MET A C 1
ATOM 2477 O O . MET A 1 316 ? 18.625 -14.805 6.469 1 75.69 316 MET A O 1
ATOM 2481 N N . ASP A 1 317 ? 19.344 -12.906 5.48 1 74.75 317 ASP A N 1
ATOM 2482 C CA . ASP A 1 317 ? 20.719 -13.383 5.402 1 74.75 317 ASP A CA 1
ATOM 2483 C C . ASP A 1 317 ? 21.547 -12.867 6.578 1 74.75 317 ASP A C 1
ATOM 2485 O O . ASP A 1 317 ? 22.781 -12.891 6.531 1 74.75 317 ASP A O 1
ATOM 2489 N N . TYR A 1 318 ? 20.891 -12.406 7.547 1 77.19 318 TYR A N 1
ATOM 2490 C CA . TYR A 1 318 ? 21.625 -11.844 8.672 1 77.19 318 TYR A CA 1
ATOM 2491 C C . TYR A 1 318 ? 22.484 -12.898 9.336 1 77.19 318 TYR A C 1
ATOM 2493 O O . TYR A 1 318 ? 23.656 -12.641 9.656 1 77.19 318 TYR A O 1
ATOM 2501 N N . GLU A 1 319 ? 21.875 -14.062 9.555 1 71.5 319 GLU A N 1
ATOM 2502 C CA . GLU A 1 319 ? 22.625 -15.109 10.242 1 71.5 319 GLU A CA 1
ATOM 2503 C C . GLU A 1 319 ? 23.609 -15.781 9.305 1 71.5 319 GLU A C 1
ATOM 2505 O O . GLU A 1 319 ? 24.625 -16.344 9.75 1 71.5 319 GLU A O 1
ATOM 2510 N N . ASP A 1 320 ? 23.312 -15.742 8.023 1 68.44 320 ASP A N 1
ATOM 2511 C CA . ASP A 1 320 ? 24.172 -16.406 7.047 1 68.44 320 ASP A CA 1
ATOM 2512 C C . ASP A 1 320 ? 25.391 -15.547 6.723 1 68.44 320 ASP A C 1
ATOM 2514 O O . ASP A 1 320 ? 26.312 -16.016 6.051 1 68.44 320 ASP A O 1
ATOM 2518 N N . ARG A 1 321 ? 25.391 -14.398 7.129 1 63.62 321 ARG A N 1
ATOM 2519 C CA . ARG A 1 321 ? 26.484 -13.477 6.828 1 63.62 321 ARG A CA 1
ATOM 2520 C C . ARG A 1 321 ? 27.812 -14.039 7.316 1 63.62 321 ARG A C 1
ATOM 2522 O O . ARG A 1 321 ? 28.859 -13.734 6.746 1 63.62 321 ARG A O 1
ATOM 2529 N N . LYS A 1 322 ? 27.531 -14.875 8.43 1 61.41 322 LYS A N 1
ATOM 2530 C CA . LYS A 1 322 ? 28.75 -15.398 9.031 1 61.41 322 LYS A CA 1
ATOM 2531 C C . LYS A 1 322 ? 29 -16.844 8.602 1 61.41 322 LYS A C 1
ATOM 2533 O O . LYS A 1 322 ? 29.953 -17.469 9.047 1 61.41 322 LYS A O 1
ATOM 2538 N N . LEU A 1 323 ? 27.969 -17.281 7.832 1 60.56 323 LEU A N 1
ATOM 2539 C CA . LEU A 1 323 ? 28.094 -18.703 7.488 1 60.56 323 LEU A CA 1
ATOM 2540 C C . LEU A 1 323 ? 29.188 -18.906 6.453 1 60.56 323 LEU A C 1
ATOM 2542 O O . LEU A 1 323 ? 29.297 -18.141 5.488 1 60.56 323 LEU A O 1
ATOM 2546 N N . ASN A 1 324 ? 30.156 -19.578 6.812 1 61.47 324 ASN A N 1
ATOM 2547 C CA . ASN A 1 324 ? 31.188 -20.047 5.906 1 61.47 324 ASN A CA 1
ATOM 2548 C C . ASN A 1 324 ? 30.609 -20.922 4.801 1 61.47 324 ASN A C 1
ATOM 2550 O O . ASN A 1 324 ? 30 -21.969 5.078 1 61.47 324 ASN A O 1
ATOM 2554 N N . PRO A 1 325 ? 30.438 -20.422 3.562 1 61.31 325 PRO A N 1
ATOM 2555 C CA . PRO A 1 325 ? 29.859 -21.188 2.445 1 61.31 325 PRO A CA 1
ATOM 2556 C C . PRO A 1 325 ? 30.375 -22.625 2.385 1 61.31 325 PRO A C 1
ATOM 2558 O O . PRO A 1 325 ? 29.719 -23.484 1.771 1 61.31 325 PRO A O 1
ATOM 2561 N N . LYS A 1 326 ? 31.469 -22.922 3.074 1 61.44 326 LYS A N 1
ATOM 2562 C CA . LYS A 1 326 ? 32.062 -24.25 3.004 1 61.44 326 LYS A CA 1
ATOM 2563 C C . LYS A 1 326 ? 31.25 -25.266 3.807 1 61.44 326 LYS A C 1
ATOM 2565 O O . LYS A 1 326 ? 31.391 -26.469 3.615 1 61.44 326 LYS A O 1
ATOM 2570 N N . SER A 1 327 ? 30.391 -24.797 4.707 1 65.06 327 SER A N 1
ATOM 2571 C CA . SER A 1 327 ? 29.719 -25.719 5.609 1 65.06 327 SER A CA 1
ATOM 2572 C C . SER A 1 327 ? 28.328 -26.078 5.09 1 65.06 327 SER A C 1
ATOM 2574 O O . SER A 1 327 ? 27.641 -26.922 5.672 1 65.06 327 SER A O 1
ATOM 2576 N N . ILE A 1 328 ? 28 -25.5 4.039 1 67.56 328 ILE A N 1
ATOM 2577 C CA . ILE A 1 328 ? 26.625 -25.75 3.6 1 67.56 328 ILE A CA 1
ATOM 2578 C C . ILE A 1 328 ? 26.641 -26.734 2.43 1 67.56 328 ILE A C 1
ATOM 2580 O O . ILE A 1 328 ? 27.672 -26.906 1.77 1 67.56 328 ILE A O 1
ATOM 2584 N N . SER A 1 329 ? 25.562 -27.469 2.246 1 70.44 329 SER A N 1
ATOM 2585 C CA . SER A 1 329 ? 25.422 -28.438 1.156 1 70.44 329 SER A CA 1
ATOM 2586 C C . SER A 1 329 ? 25.625 -27.766 -0.198 1 70.44 329 SER A C 1
ATOM 2588 O O . SER A 1 329 ? 25.594 -26.547 -0.303 1 70.44 329 SER A O 1
ATOM 2590 N N . GLU A 1 330 ? 26.031 -28.578 -1.148 1 71.5 330 GLU A N 1
ATOM 2591 C CA . GLU A 1 330 ? 26.281 -28.062 -2.492 1 71.5 330 GLU A CA 1
ATOM 2592 C C . GLU A 1 330 ? 25.047 -27.344 -3.047 1 71.5 330 GLU A C 1
ATOM 2594 O O . GLU A 1 330 ? 25.156 -26.328 -3.721 1 71.5 330 GLU A O 1
ATOM 2599 N N . PHE A 1 331 ? 23.875 -27.922 -2.717 1 72.44 331 PHE A N 1
ATOM 2600 C CA . PHE A 1 331 ? 22.625 -27.297 -3.164 1 72.44 331 PHE A CA 1
ATOM 2601 C C . PHE A 1 331 ? 22.438 -25.938 -2.521 1 72.44 331 PHE A C 1
ATOM 2603 O O . PHE A 1 331 ? 22.156 -24.953 -3.211 1 72.44 331 PHE A O 1
ATOM 2610 N N . GLU A 1 332 ? 22.75 -25.938 -1.301 1 70.81 332 GLU A N 1
ATOM 2611 C CA . GLU A 1 332 ? 22.594 -24.703 -0.55 1 70.81 332 GLU A CA 1
ATOM 2612 C C . GLU A 1 332 ? 23.641 -23.672 -0.967 1 70.81 332 GLU A C 1
ATOM 2614 O O . GLU A 1 332 ? 23.344 -22.469 -1.008 1 70.81 332 GLU A O 1
ATOM 2619 N N . ARG A 1 333 ? 24.75 -24.188 -1.346 1 75.12 333 ARG A N 1
ATOM 2620 C CA . ARG A 1 333 ? 25.828 -23.281 -1.781 1 75.12 333 ARG A CA 1
ATOM 2621 C C . ARG A 1 333 ? 25.469 -22.609 -3.105 1 75.12 333 ARG A C 1
ATOM 2623 O O . ARG A 1 333 ? 25.688 -21.406 -3.271 1 75.12 333 ARG A O 1
ATOM 2630 N N . ARG A 1 334 ? 24.922 -23.406 -3.986 1 77.38 334 ARG A N 1
ATOM 2631 C CA . ARG A 1 334 ? 24.562 -22.844 -5.285 1 77.38 334 ARG A CA 1
ATOM 2632 C C . ARG A 1 334 ? 23.391 -21.875 -5.16 1 77.38 334 ARG A C 1
ATOM 2634 O O . ARG A 1 334 ? 23.359 -20.844 -5.848 1 77.38 334 ARG A O 1
ATOM 2641 N N . GLU A 1 335 ? 22.547 -22.297 -4.277 1 74.94 335 GLU A N 1
ATOM 2642 C CA . GLU A 1 335 ? 21.422 -21.406 -4.004 1 74.94 335 GLU A CA 1
ATOM 2643 C C . GLU A 1 335 ? 21.922 -20.078 -3.426 1 74.94 335 GLU A C 1
ATOM 2645 O O . GLU A 1 335 ? 21.438 -19.016 -3.82 1 74.94 335 GLU A O 1
ATOM 2650 N N . TYR A 1 336 ? 22.828 -20.266 -2.592 1 72.56 336 TYR A N 1
ATOM 2651 C CA . TYR A 1 336 ? 23.422 -19.078 -1.979 1 72.56 336 TYR A CA 1
ATOM 2652 C C . TYR A 1 336 ? 24.141 -18.234 -3.018 1 72.56 336 TYR A C 1
ATOM 2654 O O . TYR A 1 336 ? 24 -17 -3.035 1 72.56 336 TYR A O 1
ATOM 2662 N N . GLU A 1 337 ? 24.828 -18.812 -3.861 1 76.31 337 GLU A N 1
ATOM 2663 C CA . GLU A 1 337 ? 25.562 -18.094 -4.898 1 76.31 337 GLU A CA 1
ATOM 2664 C C . GLU A 1 337 ? 24.609 -17.422 -5.879 1 76.31 337 GLU A C 1
ATOM 2666 O O . GLU A 1 337 ? 24.828 -16.266 -6.277 1 76.31 337 GLU A O 1
ATOM 2671 N N . ALA A 1 338 ? 23.594 -18.156 -6.207 1 78.19 338 ALA A N 1
ATOM 2672 C CA . ALA A 1 338 ? 22.609 -17.609 -7.137 1 78.19 338 ALA A CA 1
ATOM 2673 C C . ALA A 1 338 ? 21.875 -16.422 -6.516 1 78.19 338 ALA A C 1
ATOM 2675 O O . ALA A 1 338 ? 21.656 -15.406 -7.188 1 78.19 338 ALA A O 1
ATOM 2676 N N . THR A 1 339 ? 21.625 -16.594 -5.266 1 75.56 339 THR A N 1
ATOM 2677 C CA . THR A 1 339 ? 20.938 -15.508 -4.562 1 75.56 339 THR A CA 1
ATOM 2678 C C . THR A 1 339 ? 21.844 -14.289 -4.449 1 75.56 339 THR A C 1
ATOM 2680 O O . THR A 1 339 ? 21.375 -13.148 -4.582 1 75.56 339 THR A O 1
ATOM 2683 N N . TYR A 1 340 ? 23.094 -14.609 -4.309 1 74.81 340 TYR A N 1
ATOM 2684 C CA . TYR A 1 340 ? 24.062 -13.523 -4.188 1 74.81 340 TYR A CA 1
ATOM 2685 C C . TYR A 1 340 ? 24.203 -12.766 -5.504 1 74.81 340 TYR A C 1
ATOM 2687 O O . TYR A 1 340 ? 24.266 -11.531 -5.516 1 74.81 340 TYR A O 1
ATOM 2695 N N . ILE A 1 341 ? 24.156 -13.438 -6.531 1 79.62 341 ILE A N 1
ATOM 2696 C CA . ILE A 1 341 ? 24.328 -12.82 -7.84 1 79.62 341 ILE A CA 1
ATOM 2697 C C . ILE A 1 341 ? 23.062 -12.039 -8.211 1 79.62 341 ILE A C 1
ATOM 2699 O O . ILE A 1 341 ? 23.141 -10.961 -8.797 1 79.62 341 ILE A O 1
ATOM 2703 N N . CYS A 1 342 ? 21.984 -12.57 -7.805 1 82.06 342 CYS A N 1
ATOM 2704 C CA . CYS A 1 342 ? 20.719 -11.93 -8.164 1 82.06 342 CYS A CA 1
ATOM 2705 C C . CYS A 1 342 ? 20.359 -10.836 -7.168 1 82.06 342 CYS A C 1
ATOM 2707 O O . CYS A 1 342 ? 19.484 -10.016 -7.426 1 82.06 342 CYS A O 1
ATOM 2709 N N . ASP A 1 343 ? 21.047 -10.805 -6.059 1 79.81 343 ASP A N 1
ATOM 2710 C CA . ASP A 1 343 ? 20.797 -9.805 -5.023 1 79.81 343 ASP A CA 1
ATOM 2711 C C . ASP A 1 343 ? 21.297 -8.43 -5.457 1 79.81 343 ASP A C 1
ATOM 2713 O O . ASP A 1 343 ? 22.5 -8.219 -5.613 1 79.81 343 ASP A O 1
ATOM 2717 N N . ALA A 1 344 ? 20.391 -7.508 -5.695 1 78.06 344 ALA A N 1
ATOM 2718 C CA . ALA A 1 344 ? 20.719 -6.164 -6.156 1 78.06 344 ALA A CA 1
ATOM 2719 C C . ALA A 1 344 ? 21.359 -5.344 -5.043 1 78.06 344 ALA A C 1
ATOM 2721 O O . ALA A 1 344 ? 21.922 -4.27 -5.297 1 78.06 344 ALA A O 1
ATOM 2722 N N . ARG A 1 345 ? 21.406 -5.848 -3.811 1 80.69 345 ARG A N 1
ATOM 2723 C CA . ARG A 1 345 ? 22.031 -5.148 -2.686 1 80.69 345 ARG A CA 1
ATOM 2724 C C . ARG A 1 345 ? 23.547 -5.207 -2.77 1 80.69 345 ARG A C 1
ATOM 2726 O O . ARG A 1 345 ? 24.234 -4.352 -2.207 1 80.69 345 ARG A O 1
ATOM 2733 N N . GLY A 1 346 ? 24.047 -6.078 -3.434 1 70.94 346 GLY A N 1
ATOM 2734 C CA . GLY A 1 346 ? 25.5 -6.234 -3.58 1 70.94 346 GLY A CA 1
ATOM 2735 C C . GLY A 1 346 ? 26.125 -7.074 -2.482 1 70.94 346 GLY A C 1
ATOM 2736 O O . GLY A 1 346 ? 27.297 -6.926 -2.18 1 70.94 346 GLY A O 1
ATOM 2737 N N . GLY A 1 347 ? 25.516 -7.844 -1.824 1 71.69 347 GLY A N 1
ATOM 2738 C CA . GLY A 1 347 ? 26.016 -8.766 -0.82 1 71.69 347 GLY A CA 1
ATOM 2739 C C . GLY A 1 347 ? 26.75 -8.078 0.313 1 71.69 347 GLY A C 1
ATOM 2740 O O . GLY A 1 347 ? 26.125 -7.434 1.161 1 71.69 347 GLY A O 1
ATOM 2741 N N . LYS A 1 348 ? 28.141 -8.055 0.147 1 70.69 348 LYS A N 1
ATOM 2742 C CA . LYS A 1 348 ? 29 -7.488 1.181 1 70.69 348 LYS A CA 1
ATOM 2743 C C . LYS A 1 348 ? 28.906 -5.969 1.202 1 70.69 348 LYS A C 1
ATOM 2745 O O . LYS A 1 348 ? 29.031 -5.348 2.26 1 70.69 348 LYS A O 1
ATOM 2750 N N . ILE A 1 349 ? 28.641 -5.41 0.052 1 76.5 349 ILE A N 1
ATOM 2751 C CA . ILE A 1 349 ? 28.562 -3.955 -0.053 1 76.5 349 ILE A CA 1
ATOM 2752 C C . ILE A 1 349 ? 27.359 -3.449 0.748 1 76.5 349 ILE A C 1
ATOM 2754 O O . ILE A 1 349 ? 27.422 -2.377 1.354 1 76.5 349 ILE A O 1
ATOM 2758 N N . TYR A 1 350 ? 26.375 -4.277 0.88 1 83.62 350 TYR A N 1
ATOM 2759 C CA . TYR A 1 350 ? 25.172 -3.908 1.625 1 83.62 350 TYR A CA 1
ATOM 2760 C C . TYR A 1 350 ? 25.484 -3.746 3.109 1 83.62 350 TYR A C 1
ATOM 2762 O O . TYR A 1 350 ? 25.047 -2.779 3.738 1 83.62 350 TYR A O 1
ATOM 2770 N N . TRP A 1 351 ? 26.297 -4.586 3.65 1 85.62 351 TRP A N 1
ATOM 2771 C CA . TRP A 1 351 ? 26.594 -4.547 5.078 1 85.62 351 TRP A CA 1
ATOM 2772 C C . TRP A 1 351 ? 27.484 -3.363 5.418 1 85.62 351 TRP A C 1
ATOM 2774 O O . TRP A 1 351 ? 27.391 -2.793 6.508 1 85.62 351 TRP A O 1
ATOM 2784 N N . ASN A 1 352 ? 28.297 -2.98 4.438 1 85.94 352 ASN A N 1
ATOM 2785 C CA . ASN A 1 352 ? 29.078 -1.768 4.633 1 85.94 352 ASN A CA 1
ATOM 2786 C C . ASN A 1 352 ? 28.203 -0.519 4.602 1 85.94 352 ASN A C 1
ATOM 2788 O O . ASN A 1 352 ? 28.469 0.444 5.328 1 85.94 352 ASN A O 1
ATOM 2792 N N . VAL A 1 353 ? 27.25 -0.611 3.785 1 86.06 353 VAL A N 1
ATOM 2793 C CA . VAL A 1 353 ? 26.328 0.514 3.689 1 86.06 353 VAL A CA 1
ATOM 2794 C C . VAL A 1 353 ? 25.547 0.652 4.992 1 86.06 353 VAL A C 1
ATOM 2796 O O . VAL A 1 353 ? 25.312 1.765 5.473 1 86.06 353 VAL A O 1
ATOM 2799 N N . VAL A 1 354 ? 25.188 -0.465 5.586 1 88.81 354 VAL A N 1
ATOM 2800 C CA . VAL A 1 354 ? 24.453 -0.455 6.855 1 88.81 354 VAL A CA 1
ATOM 2801 C C . VAL A 1 354 ? 25.328 0.174 7.941 1 88.81 354 VAL A C 1
ATOM 2803 O O . VAL A 1 354 ? 24.859 1.013 8.711 1 88.81 354 VAL A O 1
ATOM 2806 N N . LYS A 1 355 ? 26.594 -0.183 7.922 1 89.75 355 LYS A N 1
ATOM 2807 C CA . LYS A 1 355 ? 27.516 0.406 8.883 1 89.75 355 LYS A CA 1
ATOM 2808 C C . LYS A 1 355 ? 27.703 1.9 8.633 1 89.75 355 LYS A C 1
ATOM 2810 O O . LYS A 1 355 ? 27.812 2.684 9.578 1 89.75 355 LYS A O 1
ATOM 2815 N N . ALA A 1 356 ? 27.719 2.203 7.402 1 89.12 356 ALA A N 1
ATOM 2816 C CA . ALA A 1 356 ? 27.844 3.617 7.051 1 89.12 356 ALA A CA 1
ATOM 2817 C C . ALA A 1 356 ? 26.625 4.402 7.531 1 89.12 356 ALA A C 1
ATOM 2819 O O . ALA A 1 356 ? 26.766 5.527 8.023 1 89.12 356 ALA A O 1
ATOM 2820 N N . PHE A 1 357 ? 25.453 3.816 7.434 1 90.88 357 PHE A N 1
ATOM 2821 C CA . PHE A 1 357 ? 24.25 4.473 7.906 1 90.88 357 PHE A CA 1
ATOM 2822 C C . PHE A 1 357 ? 24.281 4.641 9.422 1 90.88 357 PHE A C 1
ATOM 2824 O O . PHE A 1 357 ? 23.906 5.695 9.945 1 90.88 357 PHE A O 1
ATOM 2831 N N . GLN A 1 358 ? 24.75 3.633 10.094 1 91.25 358 GLN A N 1
ATOM 2832 C CA . GLN A 1 358 ? 24.859 3.703 11.547 1 91.25 358 GLN A CA 1
ATOM 2833 C C . GLN A 1 358 ? 25.844 4.773 11.977 1 91.25 358 GLN A C 1
ATOM 2835 O O . GLN A 1 358 ? 25.594 5.523 12.922 1 91.25 358 GLN A O 1
ATOM 2840 N N . PHE A 1 359 ? 26.859 4.898 11.203 1 90.44 359 PHE A N 1
ATOM 2841 C CA . PHE A 1 359 ? 27.859 5.918 11.5 1 90.44 359 PHE A CA 1
ATOM 2842 C C . PHE A 1 359 ? 27.312 7.309 11.211 1 90.44 359 PHE A C 1
ATOM 2844 O O . PHE A 1 359 ? 27.562 8.25 11.969 1 90.44 359 PHE A O 1
ATOM 2851 N N . MET A 1 360 ? 26.609 7.414 10.188 1 87.81 360 MET A N 1
ATOM 2852 C CA . MET A 1 360 ? 26.062 8.703 9.773 1 87.81 360 MET A CA 1
ATOM 2853 C C . MET A 1 360 ? 25.047 9.219 10.797 1 87.81 360 MET A C 1
ATOM 2855 O O . MET A 1 360 ? 25.031 10.406 11.117 1 87.81 360 MET A O 1
ATOM 2859 N N . VAL A 1 361 ? 24.266 8.375 11.375 1 87.44 361 VAL A N 1
ATOM 2860 C CA . VAL A 1 361 ? 23.156 8.789 12.227 1 87.44 361 VAL A CA 1
ATOM 2861 C C . VAL A 1 361 ? 23.609 8.859 13.68 1 87.44 361 VAL A C 1
ATOM 2863 O O . VAL A 1 361 ? 23.156 9.719 14.445 1 87.44 361 VAL A O 1
ATOM 2866 N N . ILE A 1 362 ? 24.5 7.953 14.062 1 87.62 362 ILE A N 1
ATOM 2867 C CA . ILE A 1 362 ? 24.922 7.91 15.461 1 87.62 362 ILE A CA 1
ATOM 2868 C C . ILE A 1 362 ? 26.328 8.461 15.586 1 87.62 362 ILE A C 1
ATOM 2870 O O . ILE A 1 362 ? 26.594 9.312 16.438 1 87.62 362 ILE A O 1
ATOM 2874 N N . GLY A 1 363 ? 27.188 8.047 14.75 1 86.19 363 GLY A N 1
ATOM 2875 C CA . GLY A 1 363 ? 28.594 8.43 14.844 1 86.19 363 GLY A CA 1
ATOM 2876 C C . GLY A 1 363 ? 28.828 9.914 14.625 1 86.19 363 GLY A C 1
ATOM 2877 O O . GLY A 1 363 ? 29.469 10.57 15.438 1 86.19 363 GLY A O 1
ATOM 2878 N N . VAL A 1 364 ? 28.219 10.445 13.594 1 86.38 364 VAL A N 1
ATOM 2879 C CA . VAL A 1 364 ? 28.484 11.828 13.203 1 86.38 364 VAL A CA 1
ATOM 2880 C C . VAL A 1 364 ? 27.906 12.781 14.25 1 86.38 364 VAL A C 1
ATOM 2882 O O . VAL A 1 364 ? 28.594 13.703 14.695 1 86.38 364 VAL A O 1
ATOM 2885 N N . PRO A 1 365 ? 26.672 12.562 14.688 1 84.12 365 PRO A N 1
ATOM 2886 C CA . PRO A 1 365 ? 26.156 13.445 15.742 1 84.12 365 PRO A CA 1
ATOM 2887 C C . PRO A 1 365 ? 26.969 13.359 17.031 1 84.12 365 PRO A C 1
ATOM 2889 O O . PRO A 1 365 ? 27.125 14.359 17.734 1 84.12 365 PRO A O 1
ATOM 2892 N N . LEU A 1 366 ? 27.5 12.203 17.359 1 84 366 LEU A N 1
ATOM 2893 C CA . LEU A 1 366 ? 28.344 12.078 18.547 1 84 366 LEU A CA 1
ATOM 2894 C C . LEU A 1 366 ? 29.656 12.836 18.359 1 84 366 LEU A C 1
ATOM 2896 O O . LEU A 1 366 ? 30.125 13.516 19.281 1 84 366 LEU A O 1
ATOM 2900 N N . ILE A 1 367 ? 30.172 12.766 17.188 1 82.19 367 ILE A N 1
ATOM 2901 C CA . ILE A 1 367 ? 31.375 13.508 16.875 1 82.19 367 ILE A CA 1
ATOM 2902 C C . ILE A 1 367 ? 31.094 15.008 16.938 1 82.19 367 ILE A C 1
ATOM 2904 O O . ILE A 1 367 ? 31.891 15.781 17.453 1 82.19 367 ILE A O 1
ATOM 2908 N N . TRP A 1 368 ? 29.938 15.359 16.453 1 80.12 368 TRP A N 1
ATOM 2909 C CA . TRP A 1 368 ? 29.547 16.766 16.484 1 80.12 368 TRP A CA 1
ATOM 2910 C C . TRP A 1 368 ? 29.359 17.25 17.906 1 80.12 368 TRP A C 1
ATOM 2912 O O . TRP A 1 368 ? 29.719 18.391 18.234 1 80.12 368 TRP A O 1
ATOM 2922 N N . PHE A 1 369 ? 28.797 16.391 18.672 1 79.94 369 PHE A N 1
ATOM 2923 C CA . PHE A 1 369 ? 28.625 16.75 20.062 1 79.94 369 PHE A CA 1
ATOM 2924 C C . PHE A 1 369 ? 29.969 16.984 20.75 1 79.94 369 PHE A C 1
ATOM 2926 O O . PHE A 1 369 ? 30.141 17.984 21.438 1 79.94 369 PHE A O 1
ATOM 2933 N N . VAL A 1 370 ? 30.906 16.156 20.516 1 78.06 370 VAL A N 1
ATOM 2934 C CA . VAL A 1 370 ? 32.219 16.281 21.094 1 78.06 370 VAL A CA 1
ATOM 2935 C C . VAL A 1 370 ? 32.906 17.531 20.547 1 78.06 370 VAL A C 1
ATOM 2937 O O . VAL A 1 370 ? 33.562 18.281 21.281 1 78.06 370 VAL A O 1
ATOM 2940 N N . ALA A 1 371 ? 32.688 17.734 19.281 1 78.06 371 ALA A N 1
ATOM 2941 C CA . ALA A 1 371 ? 33.281 18.906 18.641 1 78.06 371 ALA A CA 1
ATOM 2942 C C . ALA A 1 371 ? 32.688 20.203 19.172 1 78.06 371 ALA A C 1
ATOM 2944 O O . ALA A 1 371 ? 33.375 21.203 19.375 1 78.06 371 ALA A O 1
ATOM 2945 N N . THR A 1 372 ? 31.406 20.172 19.391 1 77.12 372 THR A N 1
ATOM 2946 C CA . THR A 1 372 ? 30.734 21.359 19.938 1 77.12 372 THR A CA 1
ATOM 2947 C C . THR A 1 372 ? 31.219 21.656 21.344 1 77.12 372 THR A C 1
ATOM 2949 O O . THR A 1 372 ? 31.469 22.812 21.688 1 77.12 372 THR A O 1
ATOM 2952 N N . VAL A 1 373 ? 31.375 20.625 22.156 1 73.75 373 VAL A N 1
ATOM 2953 C CA . VAL A 1 373 ? 31.875 20.812 23.5 1 73.75 373 VAL A CA 1
ATOM 2954 C C . VAL A 1 373 ? 33.312 21.359 23.453 1 73.75 373 VAL A C 1
ATOM 2956 O O . VAL A 1 373 ? 33.688 22.219 24.25 1 73.75 373 VAL A O 1
ATOM 2959 N N . PHE A 1 374 ? 34 20.922 22.469 1 72.69 374 PHE A N 1
ATOM 2960 C CA . PHE A 1 374 ? 35.375 21.391 22.312 1 72.69 374 PHE A CA 1
ATOM 2961 C C . PHE A 1 374 ? 35.406 22.859 21.875 1 72.69 374 PHE A C 1
ATOM 2963 O O . PHE A 1 374 ? 36.188 23.641 22.422 1 72.69 374 PHE A O 1
ATOM 2970 N N . VAL A 1 375 ? 34.562 23.203 20.953 1 71.19 375 VAL A N 1
ATOM 2971 C CA . VAL A 1 375 ? 34.562 24.547 20.406 1 71.19 375 VAL A CA 1
ATOM 2972 C C . VAL A 1 375 ? 34.062 25.547 21.453 1 71.19 375 VAL A C 1
ATOM 2974 O O . VAL A 1 375 ? 34.562 26.656 21.562 1 71.19 375 VAL A O 1
ATOM 2977 N N . PHE A 1 376 ? 33.031 25.141 22.172 1 69 376 PHE A N 1
ATOM 2978 C CA . PHE A 1 376 ? 32.438 26.109 23.094 1 69 376 PHE A CA 1
ATOM 2979 C C . PHE A 1 376 ? 33.125 26.047 24.453 1 69 376 PHE A C 1
ATOM 2981 O O . PHE A 1 376 ? 33.281 27.078 25.109 1 69 376 PHE A O 1
ATOM 2988 N N . LYS A 1 377 ? 33.469 24.859 24.953 1 65.31 377 LYS A N 1
ATOM 2989 C CA . LYS A 1 377 ? 34.031 24.781 26.297 1 65.31 377 LYS A CA 1
ATOM 2990 C C . LYS A 1 377 ? 35.531 24.531 26.234 1 65.31 377 LYS A C 1
ATOM 2992 O O . LYS A 1 377 ? 36.25 24.766 27.219 1 65.31 377 LYS A O 1
ATOM 2997 N N . GLY A 1 378 ? 36.094 24.516 24.953 1 61.47 378 GLY A N 1
ATOM 2998 C CA . GLY A 1 378 ? 37.531 24.328 24.766 1 61.47 378 GLY A CA 1
ATOM 2999 C C . GLY A 1 378 ? 38.094 23.219 25.641 1 61.47 378 GLY A C 1
ATOM 3000 O O . GLY A 1 378 ? 39.156 23.359 26.219 1 61.47 378 GLY A O 1
ATOM 3001 N N . PHE A 1 379 ? 37.375 22.047 25.688 1 59.41 379 PHE A N 1
ATOM 3002 C CA . PHE A 1 379 ? 37.719 20.953 26.578 1 59.41 379 PHE A CA 1
ATOM 3003 C C . PHE A 1 379 ? 38.312 21.484 27.875 1 59.41 379 PHE A C 1
ATOM 3005 O O . PHE A 1 379 ? 39.219 20.875 28.438 1 59.41 379 PHE A O 1
ATOM 3012 N N . ALA A 1 380 ? 37.781 22.641 28.453 1 56.66 380 ALA A N 1
ATOM 3013 C CA . ALA A 1 380 ? 38.219 23.25 29.703 1 56.66 380 ALA A CA 1
ATOM 3014 C C . ALA A 1 380 ? 39.656 23.797 29.594 1 56.66 380 ALA A C 1
ATOM 3016 O O . ALA A 1 380 ? 40.312 24.031 30.594 1 56.66 380 ALA A O 1
ATOM 3017 N N . ILE A 1 381 ? 40.219 23.703 28.344 1 57.09 381 ILE A N 1
ATOM 3018 C CA . ILE A 1 381 ? 41.562 24.297 28.281 1 57.09 381 ILE A CA 1
ATOM 3019 C C . ILE A 1 381 ? 41.438 25.75 27.844 1 57.09 381 ILE A C 1
ATOM 3021 O O . ILE A 1 381 ? 40.906 26.062 26.797 1 57.09 381 ILE A O 1
ATOM 3025 N N . ALA A 1 382 ? 41.688 26.703 28.625 1 56.5 382 ALA A N 1
ATOM 3026 C CA . ALA A 1 382 ? 41.594 28.156 28.594 1 56.5 382 ALA A CA 1
ATOM 3027 C C . ALA A 1 382 ? 42.156 28.703 27.266 1 56.5 382 ALA A C 1
ATOM 3029 O O . ALA A 1 382 ? 41.594 29.641 26.703 1 56.5 382 ALA A O 1
ATOM 3030 N N . ARG A 1 383 ? 43.156 28.188 26.812 1 56.25 383 ARG A N 1
ATOM 3031 C CA . ARG A 1 383 ? 43.875 28.766 25.672 1 56.25 383 ARG A CA 1
ATOM 3032 C C . ARG A 1 383 ? 43.031 28.625 24.391 1 56.25 383 ARG A C 1
ATOM 3034 O O . ARG A 1 383 ? 43.031 29.531 23.547 1 56.25 383 ARG A O 1
ATOM 3041 N N . PHE A 1 384 ? 42.375 27.562 24.25 1 59.78 384 PHE A N 1
ATOM 3042 C CA . PHE A 1 384 ? 41.656 27.297 23.016 1 59.78 384 PHE A CA 1
ATOM 3043 C C . PHE A 1 384 ? 40.312 28.016 23 1 59.78 384 PHE A C 1
ATOM 3045 O O . PHE A 1 384 ? 39.844 28.438 21.938 1 59.78 384 PHE A O 1
ATOM 3052 N N . ARG A 1 385 ? 39.812 28.188 24.172 1 59.41 385 ARG A N 1
ATOM 3053 C CA . ARG A 1 385 ? 38.5 28.859 24.297 1 59.41 385 ARG A CA 1
ATOM 3054 C C . ARG A 1 385 ? 38.562 30.281 23.75 1 59.41 385 ARG A C 1
ATOM 3056 O O . ARG A 1 385 ? 37.625 30.734 23.109 1 59.41 385 ARG A O 1
ATOM 3063 N N . ASP A 1 386 ? 39.844 30.938 23.969 1 60.53 386 ASP A N 1
ATOM 3064 C CA . ASP A 1 386 ? 39.938 32.344 23.609 1 60.53 386 ASP A CA 1
ATOM 3065 C C . ASP A 1 386 ? 40.594 32.5 22.234 1 60.53 386 ASP A C 1
ATOM 3067 O O . ASP A 1 386 ? 41.062 33.594 21.891 1 60.53 386 ASP A O 1
ATOM 3071 N N . SER A 1 387 ? 40.812 31.422 21.547 1 65 387 SER A N 1
ATOM 3072 C CA . SER A 1 387 ? 41.438 31.609 20.234 1 65 387 SER A CA 1
ATOM 3073 C C . SER A 1 387 ? 40.469 32.281 19.266 1 65 387 SER A C 1
ATOM 3075 O O . SER A 1 387 ? 39.25 32 19.297 1 65 387 SER A O 1
ATOM 3077 N N . PRO A 1 388 ? 40.875 33.438 18.594 1 66.94 388 PRO A N 1
ATOM 3078 C CA . PRO A 1 388 ? 40.031 34.156 17.656 1 66.94 388 PRO A CA 1
ATOM 3079 C C . PRO A 1 388 ? 39.438 33.281 16.578 1 66.94 388 PRO A C 1
ATOM 3081 O O . PRO A 1 388 ? 38.312 33.531 16.125 1 66.94 388 PRO A O 1
ATOM 3084 N N . THR A 1 389 ? 40.219 32.25 16.234 1 65.44 389 THR A N 1
ATOM 3085 C CA . THR A 1 389 ? 39.688 31.375 15.188 1 65.44 389 THR A CA 1
ATOM 3086 C C . THR A 1 389 ? 38.469 30.641 15.688 1 65.44 389 THR A C 1
ATOM 3088 O O . THR A 1 389 ? 37.5 30.453 14.945 1 65.44 389 THR A O 1
ATOM 3091 N N . LEU A 1 390 ? 38.531 30.266 16.938 1 68.38 390 LEU A N 1
ATOM 3092 C CA . LEU A 1 390 ? 37.406 29.547 17.5 1 68.38 390 LEU A CA 1
ATOM 3093 C C . LEU A 1 390 ? 36.219 30.469 17.703 1 68.38 390 LEU A C 1
ATOM 3095 O O . LEU A 1 390 ? 35.062 30.016 17.594 1 68.38 390 LEU A O 1
ATOM 3099 N N . GLN A 1 391 ? 36.5 31.719 17.938 1 64.31 391 GLN A N 1
ATOM 3100 C CA . GLN A 1 391 ? 35.438 32.688 18.078 1 64.31 391 GLN A CA 1
ATOM 3101 C C . GLN A 1 391 ? 34.688 32.875 16.766 1 64.31 391 GLN A C 1
ATOM 3103 O O . GLN A 1 391 ? 33.469 33 16.75 1 64.31 391 GLN A O 1
ATOM 3108 N N . ARG A 1 392 ? 35.469 32.969 15.727 1 64.38 392 ARG A N 1
ATOM 3109 C CA . ARG A 1 392 ? 34.844 33.094 14.406 1 64.38 392 ARG A CA 1
ATOM 3110 C C . ARG A 1 392 ? 34.062 31.844 14.055 1 64.38 392 ARG A C 1
ATOM 3112 O O . ARG A 1 392 ? 32.969 31.922 13.453 1 64.38 392 ARG A O 1
ATOM 3119 N N . LEU A 1 393 ? 34.531 30.734 14.477 1 68.31 393 LEU A N 1
ATOM 3120 C CA . LEU A 1 393 ? 33.875 29.469 14.172 1 68.31 393 LEU A CA 1
ATOM 3121 C C . LEU A 1 393 ? 32.594 29.312 14.984 1 68.31 393 LEU A C 1
ATOM 3123 O O . LEU A 1 393 ? 31.641 28.688 14.516 1 68.31 393 LEU A O 1
ATOM 3127 N N . ARG A 1 394 ? 32.656 29.875 16.078 1 69 394 ARG A N 1
ATOM 3128 C CA . ARG A 1 394 ? 31.484 29.781 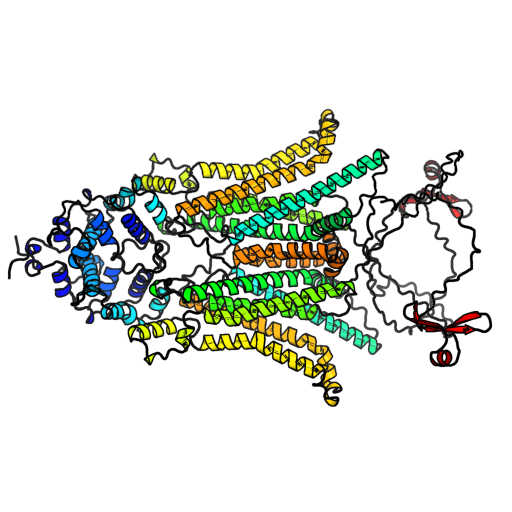16.953 1 69 394 ARG A CA 1
ATOM 3129 C C . ARG A 1 394 ? 30.281 30.484 16.312 1 69 394 ARG A C 1
ATOM 3131 O O . ARG A 1 394 ? 29.141 30.031 16.453 1 69 394 ARG A O 1
ATOM 3138 N N . LYS A 1 395 ? 30.578 31.609 15.594 1 64.25 395 LYS A N 1
ATOM 3139 C CA . LYS A 1 395 ? 29.484 32.375 14.977 1 64.25 395 LYS A CA 1
ATOM 3140 C C . LYS A 1 395 ? 28.828 31.562 13.867 1 64.25 395 LYS A C 1
ATOM 3142 O O . LYS A 1 395 ? 27.609 31.672 13.648 1 64.25 395 LYS A O 1
ATOM 3147 N N . GLY A 1 396 ? 29.625 30.656 13.266 1 68 396 GLY A N 1
ATOM 3148 C CA . GLY A 1 396 ? 29.094 29.891 12.148 1 68 396 GLY A CA 1
ATOM 3149 C C . GLY A 1 396 ? 28.891 28.422 12.492 1 68 396 GLY A C 1
ATOM 3150 O O . GLY A 1 396 ? 28.484 27.625 11.633 1 68 396 GLY A O 1
ATOM 3151 N N . TRP A 1 397 ? 29.062 28.078 13.703 1 72.94 397 TRP A N 1
ATOM 3152 C CA . TRP A 1 397 ? 29.062 26.688 14.125 1 72.94 397 TRP A CA 1
ATOM 3153 C C . TRP A 1 397 ? 27.688 26.062 13.961 1 72.94 397 TRP A C 1
ATOM 3155 O O . TRP A 1 397 ? 27.547 24.891 13.609 1 72.94 397 TRP A O 1
ATOM 3165 N N . HIS A 1 398 ? 26.656 26.922 14.07 1 70.56 398 HIS A N 1
ATOM 3166 C CA . HIS A 1 398 ? 25.297 26.375 14.016 1 70.56 398 HIS A CA 1
ATOM 3167 C C . HIS A 1 398 ? 24.891 26.078 12.578 1 70.56 398 HIS A C 1
ATOM 3169 O O . HIS A 1 398 ? 23.969 25.281 12.344 1 70.56 398 HIS A O 1
ATOM 3175 N N . LEU A 1 399 ? 25.672 26.594 11.609 1 77.62 399 LEU A N 1
ATOM 3176 C CA . LEU A 1 399 ? 25.312 26.406 10.211 1 77.62 399 LEU A CA 1
ATOM 3177 C C . LEU A 1 399 ? 25.969 25.141 9.648 1 77.62 399 LEU A C 1
ATOM 3179 O O . LEU A 1 399 ? 25.5 24.578 8.656 1 77.62 399 LEU A O 1
ATOM 3183 N N . ILE A 1 400 ? 27 24.703 10.281 1 81 400 ILE A N 1
ATOM 3184 C CA . ILE A 1 400 ? 27.766 23.578 9.75 1 81 400 ILE A CA 1
ATOM 3185 C C . ILE A 1 400 ? 26.922 22.312 9.805 1 81 400 ILE A C 1
ATOM 3187 O O . ILE A 1 400 ? 26.812 21.578 8.812 1 81 400 ILE A O 1
ATOM 3191 N N . PRO A 1 401 ? 26.297 22.094 10.906 1 83.38 401 PRO A N 1
ATOM 3192 C CA . PRO A 1 401 ? 25.469 20.875 10.938 1 83.38 401 PRO A CA 1
ATOM 3193 C C . PRO A 1 401 ? 24.297 20.938 9.977 1 83.38 401 PRO A C 1
ATOM 3195 O O . PRO A 1 401 ? 23.859 19.906 9.461 1 83.38 401 PRO A O 1
ATOM 3198 N N . ALA A 1 402 ? 23.859 22.078 9.734 1 86.25 402 ALA A N 1
ATOM 3199 C CA . ALA A 1 402 ? 22.75 22.219 8.797 1 86.25 402 ALA A CA 1
ATOM 3200 C C . ALA A 1 402 ? 23.188 21.859 7.379 1 86.25 402 ALA A C 1
ATOM 3202 O O . ALA A 1 402 ? 22.484 21.125 6.684 1 86.25 402 ALA A O 1
ATOM 3203 N N . TYR A 1 403 ? 24.328 22.328 6.992 1 89 403 TYR A N 1
ATOM 3204 C CA . TYR A 1 403 ? 24.812 22.047 5.641 1 89 403 TYR A CA 1
ATOM 3205 C C . TYR A 1 403 ? 25.281 20.609 5.52 1 89 403 TYR A C 1
ATOM 3207 O O . TYR A 1 403 ? 25.141 19.984 4.461 1 89 403 TYR A O 1
ATOM 3215 N N . ALA A 1 404 ? 25.828 20.094 6.559 1 88.69 404 ALA A N 1
ATOM 3216 C CA . ALA A 1 404 ? 26.188 18.672 6.555 1 88.69 404 ALA A CA 1
ATOM 3217 C C . ALA A 1 404 ? 24.953 17.797 6.43 1 88.69 404 ALA A C 1
ATOM 3219 O O . ALA A 1 404 ? 24.953 16.812 5.676 1 88.69 404 ALA A O 1
ATOM 3220 N N . ALA A 1 405 ? 23.938 18.172 7.152 1 90.56 405 ALA A N 1
ATOM 3221 C CA . ALA A 1 405 ? 22.688 17.422 7.078 1 90.56 405 ALA A CA 1
ATOM 3222 C C . ALA A 1 405 ? 22.078 17.5 5.676 1 90.56 405 ALA A C 1
ATOM 3224 O O . ALA A 1 405 ? 21.5 16.516 5.195 1 90.56 405 ALA A O 1
ATOM 3225 N N . LEU A 1 406 ? 22.25 18.609 5.062 1 93.38 406 LEU A N 1
ATOM 3226 C CA . LEU A 1 406 ? 21.75 18.766 3.699 1 93.38 406 LEU A CA 1
ATOM 3227 C C . LEU A 1 406 ? 22.516 17.859 2.736 1 93.38 406 LEU A C 1
ATOM 3229 O O . LEU A 1 406 ? 21.906 17.219 1.876 1 93.38 406 LEU A O 1
ATOM 3233 N N . LEU A 1 407 ? 23.766 17.812 2.92 1 92.94 407 LEU A N 1
ATOM 3234 C CA . LEU A 1 407 ? 24.594 16.953 2.068 1 92.94 407 LEU A CA 1
ATOM 3235 C C . LEU A 1 407 ? 24.234 15.484 2.256 1 92.94 407 LEU A C 1
ATOM 3237 O O . LEU A 1 407 ? 24.094 14.75 1.279 1 92.94 407 LEU A O 1
ATOM 3241 N N . PHE A 1 408 ? 24.062 15.156 3.49 1 92.62 408 PHE A N 1
ATOM 3242 C CA . PHE A 1 408 ? 23.688 13.773 3.781 1 92.62 408 PHE A CA 1
ATOM 3243 C C . PHE A 1 408 ? 22.281 13.469 3.26 1 92.62 408 PHE A C 1
ATOM 3245 O O . PHE A 1 408 ? 22.016 12.344 2.834 1 92.62 408 PHE A O 1
ATOM 3252 N N . MET A 1 409 ? 21.438 14.406 3.336 1 94.25 409 MET A N 1
ATOM 3253 C CA . MET A 1 409 ? 20.078 14.242 2.836 1 94.25 409 MET A CA 1
ATOM 3254 C C . MET A 1 409 ? 20.078 13.914 1.345 1 94.25 409 MET A C 1
ATOM 3256 O O . MET A 1 409 ? 19.484 12.922 0.918 1 94.25 409 MET A O 1
ATOM 3260 N N . TRP A 1 410 ? 20.797 14.727 0.544 1 95.38 410 TRP A N 1
ATOM 3261 C CA . TRP A 1 410 ? 20.828 14.531 -0.901 1 95.38 410 TRP A CA 1
ATOM 3262 C C . TRP A 1 410 ? 21.609 13.266 -1.258 1 95.38 410 TRP A C 1
ATOM 3264 O O . TRP A 1 410 ? 21.281 12.578 -2.223 1 95.38 410 TRP A O 1
ATOM 3274 N N . ALA A 1 411 ? 22.625 12.945 -0.461 1 92.62 411 ALA A N 1
ATOM 3275 C CA . ALA A 1 411 ? 23.375 11.711 -0.679 1 92.62 411 ALA A CA 1
ATOM 3276 C C . ALA A 1 411 ? 22.5 10.492 -0.418 1 92.62 411 ALA A C 1
ATOM 3278 O O . ALA A 1 411 ? 22.516 9.531 -1.191 1 92.62 411 ALA A O 1
ATOM 3279 N N . SER A 1 412 ? 21.812 10.57 0.657 1 93.19 412 SER A N 1
ATOM 3280 C CA . SER A 1 412 ? 20.922 9.453 0.983 1 93.19 412 SER A CA 1
ATOM 3281 C C . SER A 1 412 ? 19.812 9.305 -0.053 1 93.19 412 SER A C 1
ATOM 3283 O O . SER A 1 412 ? 19.438 8.188 -0.41 1 93.19 412 SER A O 1
ATOM 3285 N N . LEU A 1 413 ? 19.281 10.383 -0.536 1 94.69 413 LEU A N 1
ATOM 3286 C CA . LEU A 1 413 ? 18.25 10.352 -1.565 1 94.69 413 LEU A CA 1
ATOM 3287 C C . LEU A 1 413 ? 18.812 9.805 -2.877 1 94.69 413 LEU A C 1
ATOM 3289 O O . LEU A 1 413 ? 18.156 9.008 -3.553 1 94.69 413 LEU A O 1
ATOM 3293 N N . GLY A 1 414 ? 20.031 10.289 -3.227 1 92.88 414 GLY A N 1
ATOM 3294 C CA . GLY A 1 414 ? 20.688 9.758 -4.414 1 92.88 414 GLY A CA 1
ATOM 3295 C C . GLY A 1 414 ? 20.938 8.266 -4.34 1 92.88 414 GLY A C 1
ATOM 3296 O O . GLY A 1 414 ? 20.734 7.547 -5.32 1 92.88 414 GLY A O 1
ATOM 3297 N N . PHE A 1 415 ? 21.266 7.828 -3.207 1 90.69 415 PHE A N 1
ATOM 3298 C CA . PHE A 1 415 ? 21.5 6.402 -2.998 1 90.69 415 PHE A CA 1
ATOM 3299 C C . PHE A 1 415 ? 20.188 5.629 -3.117 1 90.69 415 PHE A C 1
ATOM 3301 O O . PHE A 1 415 ? 20.141 4.57 -3.748 1 90.69 415 PHE A O 1
ATOM 3308 N N . LEU A 1 416 ? 19.203 6.121 -2.512 1 90.69 416 LEU A N 1
ATOM 3309 C CA . LEU A 1 416 ? 17.906 5.469 -2.572 1 90.69 416 LEU A CA 1
ATOM 3310 C C . LEU A 1 416 ? 17.422 5.367 -4.012 1 90.69 416 LEU A C 1
ATOM 3312 O O . LEU A 1 416 ? 16.891 4.328 -4.426 1 90.69 416 LEU A O 1
ATOM 3316 N N . GLN A 1 417 ? 17.625 6.434 -4.754 1 91.19 417 GLN A N 1
ATOM 3317 C CA . GLN A 1 417 ? 17.219 6.438 -6.156 1 91.19 417 GLN A CA 1
ATOM 3318 C C . GLN A 1 417 ? 18.016 5.422 -6.965 1 91.19 417 GLN A C 1
ATOM 3320 O O . GLN A 1 417 ? 17.469 4.711 -7.801 1 91.19 417 GLN A O 1
ATOM 3325 N N . TRP A 1 418 ? 19.25 5.398 -6.715 1 89.69 418 TRP A N 1
ATOM 3326 C CA . TRP A 1 418 ? 20.125 4.449 -7.402 1 89.69 418 TRP A CA 1
ATOM 3327 C C . TRP A 1 418 ? 19.75 3.016 -7.047 1 89.69 418 TRP A C 1
ATOM 3329 O O . TRP A 1 418 ? 19.656 2.156 -7.926 1 89.69 418 TRP A O 1
ATOM 3339 N N . TYR A 1 419 ? 19.531 2.795 -5.809 1 87.44 419 TYR A N 1
ATOM 3340 C CA . TYR A 1 419 ? 19.172 1.473 -5.305 1 87.44 419 TYR A CA 1
ATOM 3341 C C . TYR A 1 419 ? 17.844 1.007 -5.891 1 87.44 419 TYR A C 1
ATOM 3343 O O . TYR A 1 419 ? 17.719 -0.142 -6.32 1 87.44 419 TYR A O 1
ATOM 3351 N N . ARG A 1 420 ? 16.938 1.812 -5.941 1 86.62 420 ARG A N 1
ATOM 3352 C CA . ARG A 1 420 ? 15.625 1.496 -6.508 1 86.62 420 ARG A CA 1
ATOM 3353 C C . ARG A 1 420 ? 15.734 1.163 -7.992 1 86.62 420 ARG A C 1
ATOM 3355 O O . ARG A 1 420 ? 15.094 0.227 -8.469 1 86.62 420 ARG A O 1
ATOM 3362 N N . GLN A 1 421 ? 16.516 1.917 -8.711 1 85.12 421 GLN A N 1
ATOM 3363 C CA . GLN A 1 421 ? 16.688 1.672 -10.141 1 85.12 421 GLN A CA 1
ATOM 3364 C C . GLN A 1 421 ? 17.359 0.331 -10.391 1 85.12 421 GLN A C 1
ATOM 3366 O O . GLN A 1 421 ? 17.031 -0.379 -11.336 1 85.12 421 GLN A O 1
ATOM 3371 N N . ARG A 1 422 ? 18.234 0.022 -9.531 1 84.06 422 ARG A N 1
ATOM 3372 C CA . ARG A 1 422 ? 18.922 -1.255 -9.664 1 84.06 422 ARG A CA 1
ATOM 3373 C C . ARG A 1 422 ? 17.969 -2.424 -9.43 1 84.06 422 ARG A C 1
ATOM 3375 O O . ARG A 1 422 ? 18.031 -3.43 -10.133 1 84.06 422 ARG A O 1
ATOM 3382 N N . ILE A 1 423 ? 17.156 -2.311 -8.453 1 82.38 423 ILE A N 1
ATOM 3383 C CA . ILE A 1 423 ? 16.188 -3.357 -8.148 1 82.38 423 ILE A CA 1
ATOM 3384 C C . ILE A 1 423 ? 15.211 -3.51 -9.32 1 82.38 423 ILE A C 1
ATOM 3386 O O . ILE A 1 423 ? 14.867 -4.629 -9.703 1 82.38 423 ILE A O 1
ATOM 3390 N N . ARG A 1 424 ? 14.781 -2.428 -9.914 1 80.44 424 ARG A N 1
ATOM 3391 C CA . ARG A 1 424 ? 13.828 -2.451 -11.023 1 80.44 424 ARG A CA 1
ATOM 3392 C C . ARG A 1 424 ? 14.445 -3.105 -12.258 1 80.44 424 ARG A C 1
ATOM 3394 O O . ARG A 1 424 ? 13.766 -3.848 -12.977 1 80.44 424 ARG A O 1
ATOM 3401 N N . ASN A 1 425 ? 15.641 -2.805 -12.406 1 79.38 425 ASN A N 1
ATOM 3402 C CA . ASN A 1 425 ? 16.312 -3.373 -13.562 1 79.38 425 ASN A CA 1
ATOM 3403 C C . ASN A 1 425 ? 16.531 -4.875 -13.406 1 79.38 425 ASN A C 1
ATOM 3405 O O . ASN A 1 425 ? 16.453 -5.625 -14.383 1 79.38 425 ASN A O 1
ATOM 3409 N N . SER A 1 426 ? 16.734 -5.266 -12.227 1 77.56 426 SER A N 1
ATOM 3410 C CA . SER A 1 426 ? 17 -6.68 -11.977 1 77.56 426 SER A CA 1
ATOM 3411 C C . SER A 1 426 ? 15.719 -7.5 -12.023 1 77.56 426 SER A C 1
ATOM 3413 O O . SER A 1 426 ? 15.742 -8.68 -12.367 1 77.56 426 SER A O 1
ATOM 3415 N N . SER A 1 427 ? 14.609 -6.957 -11.602 1 74.56 427 SER A N 1
ATOM 3416 C CA . SER A 1 427 ? 13.352 -7.695 -11.562 1 74.56 427 SER A CA 1
ATOM 3417 C C . SER A 1 427 ? 12.617 -7.605 -12.891 1 74.56 427 SER A C 1
ATOM 3419 O O . SER A 1 427 ? 11.594 -8.266 -13.086 1 74.56 427 SER A O 1
ATOM 3421 N N . GLY A 1 428 ? 13.133 -6.938 -13.875 1 66.25 428 GLY A N 1
ATOM 3422 C CA . GLY A 1 428 ? 12.477 -6.844 -15.172 1 66.25 428 GLY A CA 1
ATOM 3423 C C . GLY A 1 428 ? 11.188 -6.047 -15.125 1 66.25 428 GLY A C 1
ATOM 3424 O O . GLY A 1 428 ? 10.234 -6.355 -15.852 1 66.25 428 GLY A O 1
ATOM 3425 N N . LYS A 1 429 ? 11.016 -5.156 -14.188 1 65.81 429 LYS A N 1
ATOM 3426 C CA . LYS A 1 429 ? 9.867 -4.262 -14.07 1 65.81 429 LYS A CA 1
ATOM 3427 C C . LYS A 1 429 ? 8.594 -5.039 -13.742 1 65.81 429 LYS A C 1
ATOM 3429 O O . LYS A 1 429 ? 7.504 -4.656 -14.164 1 65.81 429 LYS A O 1
ATOM 3434 N N . LEU A 1 430 ? 8.789 -6.211 -13.188 1 63.12 430 LEU A N 1
ATOM 3435 C CA . LEU A 1 430 ? 7.656 -7.062 -12.852 1 63.12 430 LEU A CA 1
ATOM 3436 C C . LEU A 1 430 ? 6.973 -6.582 -11.578 1 63.12 430 LEU A C 1
ATOM 3438 O O . LEU A 1 430 ? 5.855 -7 -11.266 1 63.12 430 LEU A O 1
ATOM 3442 N N . GLY A 1 431 ? 7.547 -5.566 -10.953 1 61.12 431 GLY A N 1
ATOM 3443 C CA . GLY A 1 431 ? 7.02 -5.148 -9.664 1 61.12 431 GLY A CA 1
ATOM 3444 C C . GLY A 1 431 ? 5.941 -4.09 -9.773 1 61.12 431 GLY A C 1
ATOM 3445 O O . GLY A 1 431 ? 5.73 -3.52 -10.852 1 61.12 431 GLY A O 1
ATOM 3446 N N . ASP A 1 432 ? 5.055 -4.004 -8.695 1 63.06 432 ASP A N 1
ATOM 3447 C CA . ASP A 1 432 ? 3.945 -3.061 -8.617 1 63.06 432 ASP A CA 1
ATOM 3448 C C . ASP A 1 432 ? 4.438 -1.662 -8.25 1 63.06 432 ASP A C 1
ATOM 3450 O O . ASP A 1 432 ? 3.668 -0.839 -7.75 1 63.06 432 ASP A O 1
ATOM 3454 N N . GLU A 1 433 ? 5.605 -1.375 -8.633 1 63.59 433 GLU A N 1
ATOM 3455 C CA . GLU A 1 433 ? 6.172 -0.099 -8.203 1 63.59 433 GLU A CA 1
ATOM 3456 C C . GLU A 1 433 ? 5.609 1.059 -9.023 1 63.59 433 GLU A C 1
ATOM 3458 O O . GLU A 1 433 ? 5.664 2.213 -8.594 1 63.59 433 GLU A O 1
ATOM 3463 N N . SER A 1 434 ? 4.934 0.701 -10.078 1 66.06 434 SER A N 1
ATOM 3464 C CA . SER A 1 434 ? 4.457 1.779 -10.938 1 66.06 434 SER A CA 1
ATOM 3465 C C . SER A 1 434 ? 3.006 2.131 -10.633 1 66.06 434 SER A C 1
ATOM 3467 O O . SER A 1 434 ? 2.488 3.137 -11.125 1 66.06 434 SER A O 1
ATOM 3469 N N . GLN A 1 435 ? 2.447 1.405 -9.758 1 74.38 435 GLN A N 1
ATOM 3470 C CA . GLN A 1 435 ? 1.055 1.695 -9.438 1 74.38 435 GLN A CA 1
ATOM 3471 C C . GLN A 1 435 ? 0.954 2.697 -8.289 1 74.38 435 GLN A C 1
ATOM 3473 O O . GLN A 1 435 ? 1.757 2.662 -7.355 1 74.38 435 GLN A O 1
ATOM 3478 N N . TRP A 1 436 ? 0.099 3.682 -8.508 1 77.69 436 TRP A N 1
ATOM 3479 C CA . TRP A 1 436 ? -0.119 4.703 -7.484 1 77.69 436 TRP A CA 1
ATOM 3480 C C . TRP A 1 436 ? -1.134 4.23 -6.449 1 77.69 436 TRP A C 1
ATOM 3482 O O . TRP A 1 436 ? -2.27 3.895 -6.793 1 77.69 436 TRP A O 1
ATOM 3492 N N . GLY A 1 437 ? -0.662 4.023 -5.254 1 79.31 437 GLY A N 1
ATOM 3493 C CA . GLY A 1 437 ? -1.551 3.674 -4.156 1 79.31 437 GLY A CA 1
ATOM 3494 C C . GLY A 1 437 ? -1.998 4.875 -3.344 1 79.31 437 GLY A C 1
ATOM 3495 O O . GLY A 1 437 ? -1.484 5.98 -3.525 1 79.31 437 GLY A O 1
ATOM 3496 N N . PHE A 1 438 ? -3.037 4.82 -2.52 1 80.62 438 PHE A N 1
ATOM 3497 C CA . PHE A 1 438 ? -3.549 5.863 -1.64 1 80.62 438 PHE A CA 1
ATOM 3498 C C . PHE A 1 438 ? -2.441 6.414 -0.75 1 80.62 438 PHE A C 1
ATOM 3500 O O . PHE A 1 438 ? -2.328 7.625 -0.569 1 80.62 438 PHE A O 1
ATOM 3507 N N . GLY A 1 439 ? -1.684 5.488 -0.206 1 84.75 439 GLY A N 1
ATOM 3508 C CA . GLY A 1 439 ? -0.598 5.902 0.669 1 84.75 439 GLY A CA 1
ATOM 3509 C C . GLY A 1 439 ? 0.391 6.832 -0.006 1 84.75 439 GLY A C 1
ATOM 3510 O O . GLY A 1 439 ? 0.878 7.781 0.611 1 84.75 439 GLY A O 1
ATOM 3511 N N . GLN A 1 440 ? 0.626 6.617 -1.285 1 88.38 440 GLN A N 1
ATOM 3512 C CA . GLN A 1 440 ? 1.535 7.461 -2.055 1 88.38 440 GLN A CA 1
ATOM 3513 C C . GLN A 1 440 ? 0.937 8.844 -2.285 1 88.38 440 GLN A C 1
ATOM 3515 O O . GLN A 1 440 ? 1.637 9.859 -2.182 1 88.38 440 GLN A O 1
ATOM 3520 N N . ILE A 1 441 ? -0.324 8.883 -2.504 1 88.88 441 ILE A N 1
ATOM 3521 C CA . ILE A 1 441 ? -0.991 10.156 -2.758 1 88.88 441 ILE A CA 1
ATOM 3522 C C . ILE A 1 441 ? -1.102 10.945 -1.457 1 88.88 441 ILE A C 1
ATOM 3524 O O . ILE A 1 441 ? -0.871 12.156 -1.439 1 88.88 441 ILE A O 1
ATOM 3528 N N . LEU A 1 442 ? -1.424 10.195 -0.462 1 90.69 442 LEU A N 1
ATOM 3529 C CA . LEU A 1 442 ? -1.498 10.844 0.841 1 90.69 442 LEU A CA 1
ATOM 3530 C C . LEU A 1 442 ? -0.149 11.445 1.229 1 90.69 442 LEU A C 1
ATOM 3532 O O . LEU A 1 442 ? -0.086 12.547 1.771 1 90.69 442 LEU A O 1
ATOM 3536 N N . ALA A 1 443 ? 0.889 10.75 0.922 1 91.88 443 ALA A N 1
ATOM 3537 C CA . ALA A 1 443 ? 2.229 11.234 1.239 1 91.88 443 ALA A CA 1
ATOM 3538 C C . ALA A 1 443 ? 2.525 12.539 0.501 1 91.88 443 ALA A C 1
ATOM 3540 O O . ALA A 1 443 ? 3.154 13.445 1.055 1 91.88 443 ALA A O 1
ATOM 3541 N N . LEU A 1 444 ? 2.068 12.648 -0.682 1 91.19 444 LEU A N 1
ATOM 3542 C CA . LEU A 1 444 ? 2.26 13.875 -1.453 1 91.19 444 LEU A CA 1
ATOM 3543 C C . LEU A 1 444 ? 1.507 15.039 -0.821 1 91.19 444 LEU A C 1
ATOM 3545 O O . LEU A 1 444 ? 2.025 16.156 -0.754 1 91.19 444 LEU A O 1
ATOM 3549 N N . PHE A 1 445 ? 0.418 14.766 -0.284 1 91.31 445 PHE A N 1
ATOM 3550 C CA . PHE A 1 445 ? -0.452 15.82 0.224 1 91.31 445 PHE A CA 1
ATOM 3551 C C . PHE A 1 445 ? -0.009 16.266 1.612 1 91.31 445 PHE A C 1
ATOM 3553 O O . PHE A 1 445 ? -0.484 17.281 2.125 1 91.31 445 PHE A O 1
ATOM 3560 N N . VAL A 1 446 ? 0.902 15.562 2.166 1 90.94 446 VAL A N 1
ATOM 3561 C CA . VAL A 1 446 ? 1.45 15.984 3.451 1 90.94 446 VAL A CA 1
ATOM 3562 C C . VAL A 1 446 ? 2.086 17.359 3.312 1 90.94 446 VAL A C 1
ATOM 3564 O O . VAL A 1 446 ? 2.061 18.156 4.254 1 90.94 446 VAL A O 1
ATOM 3567 N N . TRP A 1 447 ? 2.557 17.719 2.113 1 93.56 447 TRP A N 1
ATOM 3568 C CA . TRP A 1 447 ? 3.246 18.984 1.88 1 93.56 447 TRP A CA 1
ATOM 3569 C C . TRP A 1 447 ? 2.268 20.062 1.432 1 93.56 447 TRP A C 1
ATOM 3571 O O . TRP A 1 447 ? 2.631 21.25 1.327 1 93.56 447 TRP A O 1
ATOM 3581 N N . ALA A 1 448 ? 1.042 19.734 1.251 1 88.69 448 ALA A N 1
ATOM 3582 C CA . ALA A 1 448 ? 0.073 20.656 0.664 1 88.69 448 ALA A CA 1
ATOM 3583 C C . ALA A 1 448 ? -0.171 21.844 1.579 1 88.69 448 ALA A C 1
ATOM 3585 O O . ALA A 1 448 ? -0.147 23 1.131 1 88.69 448 ALA A O 1
ATOM 3586 N N . PRO A 1 449 ? -0.354 21.625 2.914 1 86.19 449 PRO A N 1
ATOM 3587 C CA . PRO A 1 449 ? -0.583 22.797 3.775 1 86.19 449 PRO A CA 1
ATOM 3588 C C . PRO A 1 449 ? 0.586 23.781 3.762 1 86.19 449 PRO A C 1
ATOM 3590 O O . PRO A 1 449 ? 0.377 24.984 3.814 1 86.19 449 PRO A O 1
ATOM 3593 N N . THR A 1 450 ? 1.771 23.266 3.639 1 88.81 450 THR A N 1
ATOM 3594 C CA . THR A 1 450 ? 2.947 24.125 3.598 1 88.81 450 THR A CA 1
ATOM 3595 C C . THR A 1 450 ? 2.98 24.938 2.307 1 88.81 450 THR A C 1
ATOM 3597 O O . THR A 1 450 ? 3.246 26.141 2.332 1 88.81 450 THR A O 1
ATOM 3600 N N . ILE A 1 451 ? 2.631 24.297 1.261 1 90.12 451 ILE A N 1
ATOM 3601 C CA . ILE A 1 451 ? 2.637 24.969 -0.037 1 90.12 451 ILE A CA 1
ATOM 3602 C C . ILE A 1 451 ? 1.531 26.016 -0.083 1 90.12 451 ILE A C 1
ATOM 3604 O O . ILE A 1 451 ? 1.752 27.141 -0.55 1 90.12 451 ILE A O 1
ATOM 3608 N N . VAL A 1 452 ? 0.431 25.734 0.483 1 84.44 452 VAL A N 1
ATOM 3609 C CA . VAL A 1 452 ? -0.707 26.641 0.473 1 84.44 452 VAL A CA 1
ATOM 3610 C C . VAL A 1 452 ? -0.417 27.844 1.375 1 84.44 452 VAL A C 1
ATOM 3612 O O . VAL A 1 452 ? -0.707 28.984 1.014 1 84.44 452 VAL A O 1
ATOM 3615 N N . GLU A 1 453 ? 0.131 27.547 2.477 1 85.62 453 GLU A N 1
ATOM 3616 C CA . GLU A 1 453 ? 0.466 28.641 3.391 1 85.62 453 GLU A CA 1
ATOM 3617 C C . GLU A 1 453 ? 1.532 29.547 2.793 1 85.62 453 GLU A C 1
ATOM 3619 O O . GLU A 1 453 ? 1.455 30.766 2.926 1 85.62 453 GLU A O 1
ATOM 3624 N N . PHE A 1 454 ? 2.502 28.953 2.166 1 88.88 454 PHE A N 1
ATOM 3625 C CA . PHE A 1 454 ? 3.555 29.734 1.519 1 88.88 454 PHE A CA 1
ATOM 3626 C C . PHE A 1 454 ? 2.977 30.625 0.432 1 88.88 454 PHE A C 1
ATOM 3628 O O . PHE A 1 454 ? 3.281 31.828 0.378 1 88.88 454 PHE A O 1
ATOM 3635 N N . ALA A 1 455 ? 2.129 30.094 -0.365 1 85.88 455 ALA A N 1
ATOM 3636 C CA . ALA A 1 455 ? 1.509 30.859 -1.445 1 85.88 455 ALA A CA 1
ATOM 3637 C C . ALA A 1 455 ? 0.571 31.922 -0.893 1 85.88 455 ALA A C 1
ATOM 3639 O O . ALA A 1 455 ? 0.509 33.031 -1.421 1 85.88 455 ALA A O 1
ATOM 3640 N N . TYR A 1 456 ? -0.118 31.609 0.212 1 83.94 456 TYR A N 1
ATOM 3641 C CA . TYR A 1 456 ? -1.039 32.562 0.826 1 83.94 456 TYR A CA 1
ATOM 3642 C C . TYR A 1 456 ? -0.29 33.75 1.392 1 83.94 456 TYR A C 1
ATOM 3644 O O . TYR A 1 456 ? -0.706 34.906 1.203 1 83.94 456 TYR A O 1
ATOM 3652 N N . ILE A 1 457 ? 0.749 33.469 2.039 1 84.12 457 ILE A N 1
ATOM 3653 C CA . ILE A 1 457 ? 1.529 34.562 2.633 1 84.12 457 ILE A CA 1
ATOM 3654 C C . ILE A 1 457 ? 2.18 35.375 1.532 1 84.12 457 ILE A C 1
ATOM 3656 O O . ILE A 1 457 ? 2.289 36.625 1.652 1 84.12 457 ILE A O 1
ATOM 3660 N N . LEU A 1 458 ? 2.525 34.75 0.418 1 84.25 458 LEU A N 1
ATOM 3661 C CA . LEU A 1 458 ? 3.156 35.438 -0.694 1 84.25 458 LEU A CA 1
ATOM 3662 C C . LEU A 1 458 ? 2.172 36.406 -1.361 1 84.25 458 LEU A C 1
ATOM 3664 O O . LEU A 1 458 ? 2.545 37.5 -1.752 1 84.25 458 LEU A O 1
ATOM 3668 N N . ILE A 1 459 ? 0.9 36 -1.366 1 81.69 459 ILE A N 1
ATOM 3669 C CA . ILE A 1 459 ? -0.087 36.781 -2.111 1 81.69 459 ILE A CA 1
ATOM 3670 C C . ILE A 1 459 ? -0.751 37.812 -1.186 1 81.69 459 ILE A C 1
ATOM 3672 O O . ILE A 1 459 ? -0.911 38.969 -1.549 1 81.69 459 ILE A O 1
ATOM 3676 N N . TRP A 1 460 ? -1.161 37.438 0.124 1 77.69 460 TRP A N 1
ATOM 3677 C CA . TRP A 1 460 ? -1.991 38.281 0.962 1 77.69 460 TRP A CA 1
ATOM 3678 C C . TRP A 1 460 ? -1.208 38.781 2.172 1 77.69 460 TRP A C 1
ATOM 3680 O O . TRP A 1 460 ? -1.685 39.656 2.912 1 77.69 460 TRP A O 1
ATOM 3690 N N . GLY A 1 461 ? -0.082 38.281 2.414 1 74.62 461 GLY A N 1
ATOM 3691 C CA . GLY A 1 461 ? 0.744 38.812 3.492 1 74.62 461 GLY A CA 1
ATOM 3692 C C . GLY A 1 461 ? 0.685 37.969 4.75 1 74.62 461 GLY A C 1
ATOM 3693 O O . GLY A 1 461 ? -0.215 37.125 4.902 1 74.62 461 GLY A O 1
ATOM 3694 N N . LEU A 1 462 ? 1.536 38.094 5.613 1 76.31 462 LEU A N 1
ATOM 3695 C CA . LEU A 1 462 ? 1.702 37.312 6.832 1 76.31 462 LEU A CA 1
ATOM 3696 C C . LEU A 1 462 ? 0.601 37.656 7.84 1 76.31 462 LEU A C 1
ATOM 3698 O O . LEU A 1 462 ? 0.116 36.75 8.539 1 76.31 462 LEU A O 1
ATOM 3702 N N . GLU A 1 463 ? 0.12 38.938 7.938 1 69.75 463 GLU A N 1
ATOM 3703 C CA . GLU A 1 463 ? -0.892 39.344 8.898 1 69.75 463 GLU A CA 1
ATOM 3704 C C . GLU A 1 463 ? -2.229 38.656 8.633 1 69.75 463 GLU A C 1
ATOM 3706 O O . GLU A 1 463 ? -2.906 38.219 9.562 1 69.75 463 GLU A O 1
ATOM 3711 N N . ASP A 1 464 ? -2.457 38.531 7.402 1 71.75 464 ASP A N 1
ATOM 3712 C CA . ASP A 1 464 ? -3.717 37.875 7.039 1 71.75 464 ASP A CA 1
ATOM 3713 C C . ASP A 1 464 ? -3.676 36.375 7.336 1 71.75 464 ASP A C 1
ATOM 3715 O O . ASP A 1 464 ? -4.684 35.781 7.734 1 71.75 464 ASP A O 1
ATOM 3719 N N . SER A 1 465 ? -2.529 35.812 7.207 1 73.19 465 SER A N 1
ATOM 3720 C CA . SER A 1 465 ? -2.395 34.375 7.461 1 73.19 465 SER A CA 1
ATOM 3721 C C . SER A 1 465 ? -2.488 34.094 8.953 1 73.19 465 SER A C 1
ATOM 3723 O O . SER A 1 465 ? -3.121 33.094 9.344 1 73.19 465 SER A O 1
ATOM 3725 N N . LEU A 1 466 ? -1.914 34.875 9.75 1 70.31 466 LEU A N 1
ATOM 3726 C CA . LEU A 1 466 ? -1.934 34.656 11.195 1 70.31 466 LEU A CA 1
ATOM 3727 C C . LEU A 1 466 ? -3.334 34.875 11.758 1 70.31 466 LEU A C 1
ATOM 3729 O O . LEU A 1 466 ? -3.742 34.188 12.695 1 70.31 466 LEU A O 1
ATOM 3733 N N . GLN A 1 467 ? -4.055 35.812 11.219 1 65.94 467 GLN A N 1
ATOM 3734 C CA . GLN A 1 467 ? -5.426 36.062 11.656 1 65.94 467 GLN A CA 1
ATOM 3735 C C . GLN A 1 467 ? -6.328 34.844 11.344 1 65.94 467 GLN A C 1
ATOM 3737 O O . GLN A 1 467 ? -7.238 34.562 12.117 1 65.94 467 GLN A O 1
ATOM 3742 N N . SER A 1 468 ? -5.906 34.25 10.305 1 65.5 468 SER A N 1
ATOM 3743 C CA . SER A 1 468 ? -6.738 33.156 9.867 1 65.5 468 SER A CA 1
ATOM 3744 C C . SER A 1 468 ? -6.547 31.922 10.766 1 65.5 468 SER A C 1
ATOM 3746 O O . SER A 1 468 ? -7.426 31.062 10.844 1 65.5 468 SER A O 1
ATOM 3748 N N . HIS A 1 469 ? -5.488 31.828 11.461 1 66.94 469 HIS A N 1
ATOM 3749 C CA . HIS A 1 469 ? -5.23 30.688 12.328 1 66.94 469 HIS A CA 1
ATOM 3750 C C . HIS A 1 469 ? -5.773 30.922 13.734 1 66.94 469 HIS A C 1
ATOM 3752 O O . HIS A 1 469 ? -5.754 30.031 14.57 1 66.94 469 HIS A O 1
ATOM 3758 N N . MET A 1 470 ? -6.305 32.125 13.906 1 64.44 470 MET A N 1
ATOM 3759 C CA . MET A 1 470 ? -6.816 32.469 15.227 1 64.44 470 MET A CA 1
ATOM 3760 C C . MET A 1 470 ? -8.273 32.031 15.375 1 64.44 470 MET A C 1
ATOM 3762 O O . MET A 1 470 ? -9.016 32.031 14.391 1 64.44 470 MET A O 1
ATOM 3766 N N . PRO A 1 471 ? -8.508 31.484 16.547 1 60.44 471 PRO A N 1
ATOM 3767 C CA . PRO A 1 471 ? -9.914 31.141 16.766 1 60.44 471 PRO A CA 1
ATOM 3768 C C . PRO A 1 471 ? -10.852 32.312 16.5 1 60.44 471 PRO A C 1
ATOM 3770 O O . PRO A 1 471 ? -10.422 33.469 16.516 1 60.44 471 PRO A O 1
ATOM 3773 N N . PRO A 1 472 ? -12.016 32.188 15.969 1 56.06 472 PRO A N 1
ATOM 3774 C CA . PRO A 1 472 ? -12.938 33.25 15.523 1 56.06 472 PRO A CA 1
ATOM 3775 C C . PRO A 1 472 ? -13.156 34.312 16.578 1 56.06 472 PRO A C 1
ATOM 3777 O O . PRO A 1 472 ? -13.445 35.469 16.234 1 56.06 472 PRO A O 1
ATOM 3780 N N . ASN A 1 473 ? -12.93 34.094 17.812 1 51.38 473 ASN A N 1
ATOM 3781 C CA . ASN A 1 473 ? -13.25 35.094 18.812 1 51.38 473 ASN A CA 1
ATOM 3782 C C . ASN A 1 473 ? -12.039 35.969 19.125 1 51.38 473 ASN A C 1
ATOM 3784 O O . ASN A 1 473 ? -12.117 36.875 19.984 1 51.38 473 ASN A O 1
ATOM 3788 N N . LEU A 1 474 ? -10.992 35.656 18.312 1 56.88 474 LEU A N 1
ATOM 3789 C CA . LEU A 1 474 ? -9.789 36.406 18.641 1 56.88 474 LEU A CA 1
ATOM 3790 C C . LEU A 1 474 ? -9.312 37.219 17.438 1 56.88 474 LEU A C 1
ATOM 3792 O O . LEU A 1 474 ? -9.414 36.75 16.297 1 56.88 474 LEU A O 1
ATOM 3796 N N . HIS A 1 475 ? -9.156 38.594 17.578 1 56.56 475 HIS A N 1
ATOM 3797 C CA . HIS A 1 475 ? -8.641 39.469 16.516 1 56.56 475 HIS A CA 1
ATOM 3798 C C . HIS A 1 475 ? -7.18 39.812 16.75 1 56.56 475 HIS A C 1
ATOM 3800 O O . HIS A 1 475 ? -6.777 40.062 17.891 1 56.56 475 HIS A O 1
ATOM 3806 N N . LEU A 1 476 ? -6.355 39.719 15.695 1 59.41 476 LEU A N 1
ATOM 3807 C CA . LEU A 1 476 ? -4.926 40 15.766 1 59.41 476 LEU A CA 1
ATOM 3808 C C . LEU A 1 476 ? -4.637 41.438 15.352 1 59.41 476 LEU A C 1
ATOM 3810 O O . LEU A 1 476 ? -5.121 41.906 14.312 1 59.41 476 LEU A O 1
ATOM 3814 N N . THR A 1 477 ? -4.277 42.438 16.297 1 52.59 477 THR A N 1
ATOM 3815 C CA . THR A 1 477 ? -3.857 43.781 15.93 1 52.59 477 THR A CA 1
ATOM 3816 C C . THR A 1 477 ? -2.338 43.906 15.977 1 52.59 477 THR A C 1
ATOM 3818 O O . THR A 1 477 ? -1.693 43.406 16.891 1 52.59 477 THR A O 1
ATOM 3821 N N . VAL A 1 478 ? -1.733 44.281 14.945 1 51.62 478 VAL A N 1
ATOM 3822 C CA . VAL A 1 478 ? -0.288 44.469 14.852 1 51.62 478 VAL A CA 1
ATOM 3823 C C . VAL A 1 478 ? 0.087 45.875 15.258 1 51.62 478 VAL A C 1
ATOM 3825 O O . VAL A 1 478 ? -0.42 46.844 14.695 1 51.62 478 VAL A O 1
ATOM 3828 N N . GLU A 1 479 ? 0.508 46.281 16.562 1 46.41 479 GLU A N 1
ATOM 3829 C CA . GLU A 1 479 ? 0.944 47.625 17 1 46.41 479 GLU A CA 1
ATOM 3830 C C . GLU A 1 479 ? 2.436 47.812 16.734 1 46.41 479 GLU A C 1
ATOM 3832 O O . GLU A 1 479 ? 3.25 46.969 17.094 1 46.41 479 GLU A O 1
ATOM 3837 N N . ARG A 1 480 ? 2.852 49 15.938 1 38.09 480 ARG A N 1
ATOM 3838 C CA . ARG A 1 480 ? 4.219 49.469 15.688 1 38.09 480 ARG A CA 1
ATOM 3839 C C . ARG A 1 480 ? 4.684 50.438 16.75 1 38.09 480 ARG A C 1
ATOM 3841 O O . ARG A 1 480 ? 4.078 51.5 16.938 1 38.09 480 ARG A O 1
ATOM 3848 N N . LYS A 1 481 ? 5.352 50.188 17.859 1 34.5 481 LYS A N 1
ATOM 3849 C CA . LYS A 1 481 ? 5.844 51.156 18.859 1 34.5 481 LYS A CA 1
ATOM 3850 C C . LYS A 1 481 ? 6.867 52.094 18.234 1 34.5 481 LYS A C 1
ATOM 3852 O O . LYS A 1 481 ? 7.832 51.656 17.609 1 34.5 481 LYS A O 1
ATOM 3857 N N . SER A 1 482 ? 6.52 53.438 18.016 1 28.31 482 SER A N 1
ATOM 3858 C CA . SER A 1 482 ? 7.441 54.531 17.719 1 28.31 482 SER A CA 1
ATOM 3859 C C . SER A 1 482 ? 8.445 54.719 18.859 1 28.31 482 SER A C 1
ATOM 3861 O O . SER A 1 482 ? 8.055 54.844 20.016 1 28.31 482 SER A O 1
ATOM 3863 N N . SER A 1 483 ? 9.609 54.344 18.891 1 28.5 483 SER A N 1
ATOM 3864 C CA . SER A 1 483 ? 10.617 54.75 19.859 1 28.5 483 SER A CA 1
ATOM 3865 C C . SER A 1 483 ? 10.836 56.281 19.812 1 28.5 483 SER A C 1
ATOM 3867 O O . SER A 1 483 ? 11.398 56.781 18.844 1 28.5 483 SER A O 1
ATOM 3869 N N . ASN A 1 484 ? 10.07 57.25 20.328 1 26.11 484 ASN A N 1
ATOM 3870 C CA . ASN A 1 484 ? 10.469 58.594 20.672 1 26.11 484 ASN A CA 1
ATOM 3871 C C . ASN A 1 484 ? 11.617 58.625 21.672 1 26.11 484 ASN A C 1
ATOM 3873 O O . ASN A 1 484 ? 11.398 58.531 22.875 1 26.11 484 ASN A O 1
ATOM 3877 N N . ILE A 1 485 ? 12.781 58.094 21.469 1 27.52 485 ILE A N 1
ATOM 3878 C CA . ILE A 1 485 ? 13.906 58.5 22.297 1 27.52 485 ILE A CA 1
ATOM 3879 C C . ILE A 1 485 ? 14.102 60.031 22.188 1 27.52 485 ILE A C 1
ATOM 3881 O O . ILE A 1 485 ? 14.344 60.531 21.094 1 27.52 485 ILE A O 1
ATOM 3885 N N . GLN A 1 486 ? 13.711 60.844 23.031 1 22.89 486 GLN A N 1
ATOM 3886 C CA . GLN A 1 486 ? 14.203 62.188 23.328 1 22.89 486 GLN A CA 1
ATOM 3887 C C . GLN A 1 486 ? 15.727 62.219 23.359 1 22.89 486 GLN A C 1
ATOM 3889 O O . GLN A 1 486 ? 16.359 61.312 23.938 1 22.89 486 GLN A O 1
ATOM 3894 N N . PRO A 1 487 ? 16.469 63.031 22.438 1 25.17 487 PRO A N 1
ATOM 3895 C CA . PRO A 1 487 ? 17.906 63.344 22.562 1 25.17 487 PRO A CA 1
ATOM 3896 C C . PRO A 1 487 ? 18.297 63.781 23.969 1 25.17 487 PRO A C 1
ATOM 3898 O O . PRO A 1 487 ? 17.703 64.75 24.5 1 25.17 487 PRO A O 1
ATOM 3901 N N . GLY A 1 488 ? 18.516 63.125 24.844 1 22.61 488 GLY A N 1
ATOM 3902 C CA . GLY A 1 488 ? 19.25 63.781 25.922 1 22.61 488 GLY A CA 1
ATOM 3903 C C . GLY A 1 488 ? 20.391 64.625 25.438 1 22.61 488 GLY A C 1
ATOM 3904 O O . GLY A 1 488 ? 20.859 64.5 24.297 1 22.61 488 GLY A O 1
ATOM 3905 N N . ASN A 1 489 ? 20.719 65.938 25.938 1 22.58 489 ASN A N 1
ATOM 3906 C CA . ASN A 1 489 ? 21.688 67 25.875 1 22.58 489 ASN A CA 1
ATOM 3907 C C . ASN A 1 489 ? 23.125 66.5 25.781 1 22.58 489 ASN A C 1
ATOM 3909 O O . ASN A 1 489 ? 23.766 66.25 26.797 1 22.58 489 ASN A O 1
ATOM 3913 N N . MET A 1 490 ? 23.578 65.562 25.094 1 21.53 490 MET A N 1
ATOM 3914 C CA . MET A 1 490 ? 25.016 65.75 24.969 1 21.53 490 MET A CA 1
ATOM 3915 C C . MET A 1 490 ? 25.312 67.062 24.219 1 21.53 490 MET A C 1
ATOM 3917 O O . MET A 1 490 ? 24.672 67.375 23.219 1 21.53 490 MET A O 1
ATOM 3921 N N . ASP A 1 491 ? 26 68 24.781 1 21.97 491 ASP A N 1
ATOM 3922 C CA . ASP A 1 491 ? 26.609 69.312 24.516 1 21.97 491 ASP A CA 1
ATOM 3923 C C . ASP A 1 491 ? 27.422 69.312 23.219 1 21.97 491 ASP A C 1
ATOM 3925 O O . ASP A 1 491 ? 28.656 69.312 23.266 1 21.97 491 ASP A O 1
ATOM 3929 N N . TYR A 1 492 ? 27.234 68.562 22.109 1 21.69 492 TYR A N 1
ATOM 3930 C CA . TYR A 1 492 ? 28.141 69 21.047 1 21.69 492 TYR A CA 1
ATOM 3931 C C . TYR A 1 492 ? 27.844 70.375 20.594 1 21.69 492 TYR A C 1
ATOM 3933 O O . TYR A 1 492 ? 26.672 70.812 20.531 1 21.69 492 TYR A O 1
ATOM 3941 N N . HIS A 1 493 ? 28.812 71.312 20.656 1 18.88 493 HIS A N 1
ATOM 3942 C CA . HIS A 1 493 ? 29.031 72.625 20.156 1 18.88 493 HIS A CA 1
ATOM 3943 C C . HIS A 1 493 ? 28.688 72.75 18.672 1 18.88 493 HIS A C 1
ATOM 3945 O O . HIS A 1 493 ? 29.094 71.875 17.875 1 18.88 493 HIS A O 1
ATOM 3951 N N . HIS A 1 494 ? 27.578 73.438 18.219 1 20.92 494 HIS A N 1
ATOM 3952 C CA . HIS A 1 494 ? 26.984 73.875 16.969 1 20.92 494 HIS A CA 1
ATOM 3953 C C . HIS A 1 494 ? 28.031 74.562 16.078 1 20.92 494 HIS A C 1
ATOM 3955 O O . HIS A 1 494 ? 28.344 75.75 16.25 1 20.92 494 HIS A O 1
ATOM 3961 N N . GLY A 1 495 ? 29.359 74.125 15.711 1 18.98 495 GLY A N 1
ATOM 3962 C CA . GLY A 1 495 ? 29.75 75.125 14.75 1 18.98 495 GLY A CA 1
ATOM 3963 C C . GLY A 1 495 ? 28.688 75.375 13.68 1 18.98 495 GLY A C 1
ATOM 3964 O O . GLY A 1 495 ? 27.719 74.625 13.586 1 18.98 495 GLY A O 1
ATOM 3965 N N . ASP A 1 496 ? 28.984 75.938 12.445 1 19.78 496 ASP A N 1
ATOM 3966 C CA . ASP A 1 496 ? 28.438 76.938 11.5 1 19.78 496 ASP A CA 1
ATOM 3967 C C . ASP A 1 496 ? 27.359 76.312 10.625 1 19.78 496 ASP A C 1
ATOM 3969 O O . ASP A 1 496 ? 26.266 76.875 10.508 1 19.78 496 ASP A O 1
ATOM 3973 N N . GLY A 1 497 ? 27.641 75.688 9.383 1 20.66 497 GLY A N 1
ATOM 3974 C CA . GLY A 1 497 ? 27.062 76 8.086 1 20.66 497 GLY A CA 1
ATOM 3975 C C . GLY A 1 497 ? 25.781 75.25 7.805 1 20.66 497 GLY A C 1
ATOM 3976 O O . GLY A 1 497 ? 25.562 74.125 8.352 1 20.66 497 GLY A O 1
ATOM 3977 N N . VAL A 1 498 ? 24.625 75.875 7.289 1 22.73 498 VAL A N 1
ATOM 3978 C CA . VAL A 1 498 ? 23.203 75.75 6.996 1 22.73 498 VAL A CA 1
ATOM 3979 C C . VAL A 1 498 ? 22.969 74.688 5.926 1 22.73 498 VAL A C 1
ATOM 3981 O O . VAL A 1 498 ? 22 74.812 5.164 1 22.73 498 VAL A O 1
ATOM 3984 N N . THR A 1 499 ? 23.859 73.812 5.414 1 20.09 499 THR A N 1
ATOM 3985 C CA . THR A 1 499 ? 23.484 73.375 4.066 1 20.09 499 THR A CA 1
ATOM 3986 C C . THR A 1 499 ? 22.219 72.5 4.094 1 20.09 499 THR A C 1
ATOM 3988 O O . THR A 1 499 ? 22.047 71.688 4.977 1 20.09 499 THR A O 1
ATOM 3991 N N . THR A 1 500 ? 21.031 72.938 3.436 1 22.42 500 THR A N 1
ATOM 3992 C CA . THR A 1 500 ? 19.625 72.625 3.223 1 22.42 500 THR A CA 1
ATOM 3993 C C . THR A 1 500 ? 19.469 71.25 2.572 1 22.42 500 THR A C 1
ATOM 3995 O O . THR A 1 500 ? 18.375 70.875 2.158 1 22.42 500 THR A O 1
ATOM 3998 N N . ASN A 1 501 ? 20.453 70.312 2.441 1 19.44 501 ASN A N 1
ATOM 3999 C CA . ASN A 1 501 ? 20.172 69.312 1.384 1 19.44 501 ASN A CA 1
ATOM 4000 C C . ASN A 1 501 ? 18.969 68.438 1.726 1 19.44 501 ASN A C 1
ATOM 4002 O O . ASN A 1 501 ? 18.828 68 2.867 1 19.44 501 ASN A O 1
ATOM 4006 N N . ASN A 1 502 ? 17.75 68.375 0.914 1 22.73 502 ASN A N 1
ATOM 4007 C CA . ASN A 1 502 ? 16.438 67.75 0.713 1 22.73 502 ASN A CA 1
ATOM 4008 C C . ASN A 1 502 ? 16.5 66.25 0.765 1 22.73 502 ASN A C 1
ATOM 4010 O O . ASN A 1 502 ? 15.578 65.562 0.287 1 22.73 502 ASN A O 1
ATOM 4014 N N . ASP A 1 503 ? 17.547 65.5 1.078 1 21.92 503 ASP A N 1
ATOM 4015 C CA . ASP A 1 503 ? 17.672 64.125 0.576 1 21.92 503 ASP A CA 1
ATOM 4016 C C . ASP A 1 503 ? 16.547 63.25 1.119 1 21.92 503 ASP A C 1
ATOM 4018 O O . ASP A 1 503 ? 15.953 63.562 2.152 1 21.92 503 ASP A O 1
ATOM 4022 N N . GLN A 1 504 ? 16.234 61.938 0.386 1 24.52 504 GLN A N 1
ATOM 4023 C CA . GLN A 1 504 ? 15.375 60.781 0.105 1 24.52 504 GLN A CA 1
ATOM 4024 C C . GLN A 1 504 ? 15.148 59.938 1.36 1 24.52 504 GLN A C 1
ATOM 4026 O O . GLN A 1 504 ? 15.984 59.938 2.266 1 24.52 504 GLN A O 1
ATOM 4031 N N . PRO A 1 505 ? 13.898 59.125 1.251 1 25.17 505 PRO A N 1
ATOM 4032 C CA . PRO A 1 505 ? 13.211 58.438 2.34 1 25.17 505 PRO A CA 1
ATOM 4033 C C . PRO A 1 505 ? 14.117 57.438 3.068 1 25.17 505 PRO A C 1
ATOM 4035 O O . PRO A 1 505 ? 14.672 56.531 2.443 1 25.17 505 PRO A O 1
ATOM 4038 N N . ASP A 1 506 ? 14.859 57.75 3.996 1 23.83 506 ASP A N 1
ATOM 4039 C CA . ASP A 1 506 ? 15.859 57.062 4.801 1 23.83 506 ASP A CA 1
ATOM 4040 C C . ASP A 1 506 ? 15.289 55.781 5.402 1 23.83 506 ASP A C 1
ATOM 4042 O O . ASP A 1 506 ? 14.234 55.781 6.039 1 23.83 506 ASP A O 1
ATOM 4046 N N . PHE A 1 507 ? 15.672 54.531 4.719 1 25.2 507 PHE A N 1
ATOM 4047 C CA . PHE A 1 507 ? 15.531 53.125 5.094 1 25.2 507 PHE A CA 1
ATOM 4048 C C . PHE A 1 507 ? 15.859 52.938 6.57 1 25.2 507 PHE A C 1
ATOM 4050 O O . PHE A 1 507 ? 17.031 52.781 6.941 1 25.2 507 PHE A O 1
ATOM 4057 N N . GLU A 1 508 ? 15.445 53.688 7.426 1 24.34 508 GLU A N 1
ATOM 4058 C CA . GLU A 1 508 ? 15.891 53.625 8.812 1 24.34 508 GLU A CA 1
ATOM 4059 C C . GLU A 1 508 ? 15.922 52.219 9.352 1 24.34 508 GLU A C 1
ATOM 4061 O O . GLU A 1 508 ? 15.305 51.312 8.773 1 24.34 508 GLU A O 1
ATOM 4066 N N . ALA A 1 509 ? 16.312 51.969 10.664 1 24.75 509 ALA A N 1
ATOM 4067 C CA . ALA A 1 509 ? 16.797 50.844 11.43 1 24.75 509 ALA A CA 1
ATOM 4068 C C . ALA A 1 509 ? 15.781 49.688 11.367 1 24.75 509 ALA A C 1
ATOM 4070 O O . ALA A 1 509 ? 14.602 49.906 11.086 1 24.75 509 ALA A O 1
ATOM 4071 N N . GLY A 1 510 ? 16.312 48.375 11.383 1 26.73 510 GLY A N 1
ATOM 4072 C CA . GLY A 1 510 ? 15.664 47.062 11.281 1 26.73 510 GLY A CA 1
ATOM 4073 C C . GLY A 1 510 ? 14.367 46.969 12.062 1 26.73 510 GLY A C 1
ATOM 4074 O O . GLY A 1 510 ? 14.383 46.938 13.297 1 26.73 510 GLY A O 1
ATOM 4075 N N . GLY A 1 511 ? 13.484 47.625 11.672 1 24.06 511 GLY A N 1
ATOM 4076 C CA . GLY A 1 511 ? 12.172 48 12.164 1 24.06 511 GLY A CA 1
ATOM 4077 C C . GLY A 1 511 ? 11.328 46.812 12.57 1 24.06 511 GLY A C 1
ATOM 4078 O O . GLY A 1 511 ? 11.086 45.906 11.766 1 24.06 511 GLY A O 1
ATOM 4079 N N . TYR A 1 512 ? 11.664 46.375 13.859 1 24.73 512 TYR A N 1
ATOM 4080 C CA . TYR A 1 512 ? 10.836 45.344 14.5 1 24.73 512 TYR A CA 1
ATOM 4081 C C . TYR A 1 512 ? 9.359 45.656 14.289 1 24.73 512 TYR A C 1
ATOM 4083 O O . TYR A 1 512 ? 8.891 46.75 14.562 1 24.73 512 TYR A O 1
ATOM 4091 N N . LYS A 1 513 ? 8.898 45.188 13.281 1 29.22 513 LYS A N 1
ATOM 4092 C CA . LYS A 1 513 ? 7.496 45.406 12.93 1 29.22 513 LYS A CA 1
ATOM 4093 C C . LYS A 1 513 ? 6.582 45.094 14.109 1 29.22 513 LYS A C 1
ATOM 4095 O O . LYS A 1 513 ? 6.945 44.312 15 1 29.22 513 LYS A O 1
ATOM 4100 N N . LYS A 1 514 ? 5.438 45.719 14.055 1 29.25 514 LYS A N 1
ATOM 4101 C CA . LYS A 1 514 ? 4.211 45.906 14.82 1 29.25 514 LYS A CA 1
ATOM 4102 C C . LYS A 1 514 ? 3.576 44.594 15.203 1 29.25 514 LYS A C 1
ATOM 4104 O O . LYS A 1 514 ? 3.59 43.625 14.422 1 29.25 514 LYS A O 1
ATOM 4109 N N . VAL A 1 515 ? 3.596 44.375 16.562 1 30.58 515 VAL A N 1
ATOM 4110 C CA . VAL A 1 515 ? 3.061 43.219 17.281 1 30.58 515 VAL A CA 1
ATOM 4111 C C . VAL A 1 515 ? 1.546 43.156 17.094 1 30.58 515 VAL A C 1
ATOM 4113 O O . VAL A 1 515 ? 0.851 44.156 17.312 1 30.58 515 VAL A O 1
ATOM 4116 N N . PRO A 1 516 ? 1.018 42.312 16.375 1 29.61 516 PRO A N 1
ATOM 4117 C CA . PRO A 1 516 ? -0.439 42.25 16.234 1 29.61 516 PRO A CA 1
ATOM 4118 C C . PRO A 1 516 ? -1.153 42.094 17.578 1 29.61 516 PRO A C 1
ATOM 4120 O O . PRO A 1 516 ? -0.678 41.375 18.469 1 29.61 516 PRO A O 1
ATOM 4123 N N . VAL A 1 517 ? -1.895 43.094 18.109 1 29.59 517 VAL A N 1
ATOM 4124 C CA . VAL A 1 517 ? -2.729 43.094 19.297 1 29.59 517 VAL A CA 1
ATOM 4125 C C . VAL A 1 517 ? -4.039 42.375 19.016 1 29.59 517 VAL A C 1
ATOM 4127 O O . VAL A 1 517 ? -4.684 42.594 18 1 29.59 517 VAL A O 1
ATOM 4130 N N . ILE A 1 518 ? -4.254 41.25 19.516 1 31.7 518 ILE A N 1
ATOM 4131 C CA . ILE A 1 518 ? -5.551 40.594 19.422 1 31.7 518 ILE A CA 1
ATOM 4132 C C . ILE A 1 518 ? -6.523 41.219 20.422 1 31.7 518 ILE A C 1
ATOM 4134 O O . ILE A 1 518 ? -6.23 41.312 21.625 1 31.7 518 ILE A O 1
ATOM 4138 N N . THR A 1 519 ? -7.52 42.25 20.047 1 25.77 519 THR A N 1
ATOM 4139 C CA . THR A 1 519 ? -8.539 42.906 20.859 1 25.77 519 THR A CA 1
ATOM 4140 C C . THR A 1 519 ? -9.773 42 21 1 25.77 519 THR A C 1
ATOM 4142 O O . THR A 1 519 ? -10.211 41.375 20.031 1 25.77 519 THR A O 1
ATOM 4145 N N . SER A 1 520 ? -10.133 41.406 22.078 1 25.56 520 SER A N 1
ATOM 4146 C CA . SER A 1 520 ? -11.422 40.781 22.328 1 25.56 520 SER A CA 1
ATOM 4147 C C . SER A 1 520 ? -12.516 41.812 22.562 1 25.56 520 SER A C 1
ATOM 4149 O O . SER A 1 520 ? -12.336 42.75 23.359 1 25.56 520 SER A O 1
ATOM 4151 N N . THR A 1 521 ? -13.422 42.25 21.656 1 23.55 521 THR A N 1
ATOM 4152 C CA . THR A 1 521 ? -14.57 43.094 21.938 1 23.55 521 THR A CA 1
ATOM 4153 C C . THR A 1 521 ? -15.625 42.344 22.75 1 23.55 521 THR A C 1
ATOM 4155 O O . THR A 1 521 ? -16.219 41.375 22.25 1 23.55 521 THR A O 1
ATOM 4158 N N . ALA A 1 522 ? -15.57 42.094 24.047 1 22.97 522 ALA A N 1
ATOM 4159 C CA . ALA A 1 522 ? -16.703 41.656 24.844 1 22.97 522 ALA A CA 1
ATOM 4160 C C . ALA A 1 522 ? -17.797 42.719 24.875 1 22.97 522 ALA A C 1
ATOM 4162 O O . ALA A 1 522 ? -17.562 43.875 25.25 1 22.97 522 ALA A O 1
ATOM 4163 N N . THR A 1 523 ? -18.844 42.688 24.047 1 21.59 523 THR A N 1
ATOM 4164 C CA . THR A 1 523 ? -20.031 43.5 24.219 1 21.59 523 THR A CA 1
ATOM 4165 C C . THR A 1 523 ? -20.734 43.156 25.531 1 21.59 523 THR A C 1
ATOM 4167 O O . THR A 1 523 ? -21.297 42.062 25.688 1 21.59 523 THR A O 1
ATOM 4170 N N . THR A 1 524 ? -20.281 43.406 26.766 1 21.91 524 THR A N 1
ATOM 4171 C CA . THR A 1 524 ? -21.047 43.375 28 1 21.91 524 THR A CA 1
ATOM 4172 C C . THR A 1 524 ? -22.234 44.312 27.938 1 21.91 524 THR A C 1
ATOM 4174 O O . THR A 1 524 ? -22.062 45.531 27.734 1 21.91 524 THR A O 1
ATOM 4177 N N . ALA A 1 525 ? -23.391 43.906 27.516 1 21.38 525 ALA A N 1
ATOM 4178 C CA . ALA A 1 525 ? -24.625 44.594 27.859 1 21.38 525 ALA A CA 1
ATOM 4179 C C . ALA A 1 525 ? -24.766 44.719 29.375 1 21.38 525 ALA A C 1
ATOM 4181 O O . ALA A 1 525 ? -24.984 43.719 30.062 1 21.38 525 ALA A O 1
ATOM 4182 N N . TYR A 1 526 ? -23.953 45.438 30.156 1 21.25 526 TYR A N 1
ATOM 4183 C CA . TYR A 1 526 ? -24.141 45.844 31.547 1 21.25 526 TYR A CA 1
ATOM 4184 C C . TYR A 1 526 ? -25.516 46.469 31.766 1 21.25 526 TYR A C 1
ATOM 4186 O O . TYR A 1 526 ? -25.906 47.375 31.031 1 21.25 526 TYR A O 1
ATOM 4194 N N . ASP A 1 527 ? -26.453 45.594 32.156 1 20.89 527 ASP A N 1
ATOM 4195 C CA . ASP A 1 527 ? -27.578 46.188 32.875 1 20.89 527 ASP A CA 1
ATOM 4196 C C . ASP A 1 527 ? -27.094 47.031 34.062 1 20.89 527 ASP A C 1
ATOM 4198 O O . ASP A 1 527 ? -26.375 46.531 34.906 1 20.89 527 ASP A O 1
ATOM 4202 N N . THR A 1 528 ? -26.859 48.375 34 1 22.73 528 THR A N 1
ATOM 4203 C CA . THR A 1 528 ? -26.484 49.469 34.875 1 22.73 528 THR A CA 1
ATOM 4204 C C . THR A 1 528 ? -27.328 49.469 36.125 1 22.73 528 THR A C 1
ATOM 4206 O O . THR A 1 528 ? -27.219 50.375 36.969 1 22.73 528 THR A O 1
ATOM 4209 N N . SER A 1 529 ? -28.281 48.625 36.406 1 21.64 529 SER A N 1
ATOM 4210 C CA . SER A 1 529 ? -29.109 49.156 37.5 1 21.64 529 SER A CA 1
ATOM 4211 C C . SER A 1 529 ? -28.391 49.031 38.844 1 21.64 529 SER A C 1
ATOM 4213 O O . SER A 1 529 ? -28.75 49.719 39.781 1 21.64 529 SER A O 1
ATOM 4215 N N . TYR A 1 530 ? -27.703 48 39.188 1 19.27 530 TYR A N 1
ATOM 4216 C CA . TYR A 1 530 ? -27.609 47.906 40.625 1 19.27 530 TYR A CA 1
ATOM 4217 C C . TYR A 1 530 ? -26.516 48.812 41.188 1 19.27 530 TYR A C 1
ATOM 4219 O O . TYR A 1 530 ? -25.328 48.594 40.938 1 19.27 530 TYR A O 1
ATOM 4227 N N . VAL A 1 531 ? -26.766 50.156 41.406 1 21.55 531 VAL A N 1
ATOM 4228 C CA . VAL A 1 531 ? -26.078 51.312 41.969 1 21.55 531 VAL A CA 1
ATOM 4229 C C . VAL A 1 531 ? -25.625 51 43.375 1 21.55 531 VAL A C 1
ATOM 4231 O O . VAL A 1 531 ? -26.438 50.969 44.312 1 21.55 531 VAL A O 1
ATOM 4234 N N . SER A 1 532 ? -25 49.938 43.875 1 20.02 532 SER A N 1
ATOM 4235 C CA . SER A 1 532 ? -24.734 50.188 45.281 1 20.02 532 SER A CA 1
ATOM 4236 C C . SER A 1 532 ? -23.797 51.375 45.469 1 20.02 532 SER A C 1
ATOM 4238 O O . SER A 1 532 ? -22.906 51.594 44.656 1 20.02 532 SER A O 1
ATOM 4240 N N . PRO A 1 533 ? -24.016 52.438 46.375 1 21.27 533 PRO A N 1
ATOM 4241 C CA . PRO A 1 533 ? -23.391 53.75 46.656 1 21.27 533 PRO A CA 1
ATOM 4242 C C . PRO A 1 533 ? -21.906 53.594 47.062 1 21.27 533 PRO A C 1
ATOM 4244 O O . PRO A 1 533 ? -21.328 54.531 47.594 1 21.27 533 PRO A O 1
ATOM 4247 N N . MET A 1 534 ? -21 52.875 46.5 1 20.8 534 MET A N 1
ATOM 4248 C CA . MET A 1 534 ? -19.766 52.875 47.281 1 20.8 534 MET A CA 1
ATOM 4249 C C . MET A 1 534 ? -19.141 54.281 47.25 1 20.8 534 MET A C 1
ATOM 4251 O O . MET A 1 534 ? -19.188 54.969 46.25 1 20.8 534 MET A O 1
ATOM 4255 N N . ALA A 1 535 ? -18.812 54.938 48.406 1 21.55 535 ALA A N 1
ATOM 4256 C CA . ALA A 1 535 ? -18.281 56.25 48.719 1 21.55 535 ALA A CA 1
ATOM 4257 C C . ALA A 1 535 ? -17.078 56.594 47.844 1 21.55 535 ALA A C 1
ATOM 4259 O O . ALA A 1 535 ? -16.344 55.688 47.438 1 21.55 535 ALA A O 1
ATOM 4260 N N . THR A 1 536 ? -17.062 57.719 47.25 1 22.11 536 THR A N 1
ATOM 4261 C CA . THR A 1 536 ? -16.203 58.406 46.312 1 22.11 536 THR A CA 1
ATOM 4262 C C . THR A 1 536 ? -14.789 58.562 46.875 1 22.11 536 THR A C 1
ATOM 4264 O O . THR A 1 536 ? -14.57 59.312 47.844 1 22.11 536 THR A O 1
ATOM 4267 N N . PRO A 1 537 ? -13.93 57.5 47.156 1 22.7 537 PRO A N 1
ATOM 4268 C CA . PRO A 1 537 ? -12.758 57.969 47.875 1 22.7 537 PRO A CA 1
ATOM 4269 C C . PRO A 1 537 ? -12.062 59.156 47.188 1 22.7 537 PRO A C 1
ATOM 4271 O O . PRO A 1 537 ? -12.195 59.312 45.969 1 22.7 537 PRO A O 1
ATOM 4274 N N . GLN A 1 538 ? -11.625 60.219 47.906 1 23.36 538 GLN A N 1
ATOM 4275 C CA . GLN A 1 538 ? -10.945 61.438 47.5 1 23.36 538 GLN A CA 1
ATOM 4276 C C . GLN A 1 538 ? -9.781 61.125 46.562 1 23.36 538 GLN A C 1
ATOM 4278 O O . GLN A 1 538 ? -9.125 60.094 46.719 1 23.36 538 GLN A O 1
ATOM 4283 N N . PRO A 1 539 ? -9.75 61.844 45.469 1 24.89 539 PRO A N 1
ATOM 4284 C CA . PRO A 1 539 ? -8.844 61.719 44.312 1 24.89 539 PRO A CA 1
ATOM 4285 C C . PRO A 1 539 ? -7.379 61.656 44.719 1 24.89 539 PRO A C 1
ATOM 4287 O O . PRO A 1 539 ? -6.848 62.656 45.25 1 24.89 539 PRO A O 1
ATOM 4290 N N . ILE A 1 540 ? -6.875 60.844 45.625 1 23.98 540 ILE A N 1
ATOM 4291 C CA . ILE A 1 540 ? -5.492 61.156 45.969 1 23.98 540 ILE A CA 1
ATOM 4292 C C . ILE A 1 540 ? -4.656 61.25 44.688 1 23.98 540 ILE A C 1
ATOM 4294 O O . ILE A 1 540 ? -4.777 60.406 43.812 1 23.98 540 ILE A O 1
ATOM 4298 N N . GLN A 1 541 ? -4.082 62.438 44.375 1 22.69 541 GLN A N 1
ATOM 4299 C CA . GLN A 1 541 ? -3.213 62.906 43.312 1 22.69 541 GLN A CA 1
ATOM 4300 C C . GLN A 1 541 ? -2.111 61.906 43 1 22.69 541 GLN A C 1
ATOM 4302 O O . GLN A 1 541 ? -1.104 61.844 43.688 1 22.69 541 GLN A O 1
ATOM 4307 N N . VAL A 1 542 ? -2.439 60.75 42.875 1 22.75 542 VAL A N 1
ATOM 4308 C CA . VAL A 1 542 ? -1.29 59.844 42.875 1 22.75 542 VAL A CA 1
ATOM 4309 C C . VAL A 1 542 ? -0.45 60.094 41.625 1 22.75 542 VAL A C 1
ATOM 4311 O O . VAL A 1 542 ? -0.934 59.938 40.5 1 22.75 542 VAL A O 1
ATOM 4314 N N . GLN A 1 543 ? 0.411 61.156 41.562 1 22.09 543 GLN A N 1
ATOM 4315 C CA . GLN A 1 543 ? 1.42 61.5 40.562 1 22.09 543 GLN A CA 1
ATOM 4316 C C . GLN A 1 543 ? 2.188 60.25 40.125 1 22.09 543 GLN A C 1
ATOM 4318 O O . GLN A 1 543 ? 2.92 59.656 40.906 1 22.09 543 GLN A O 1
ATOM 4323 N N . GLN A 1 544 ? 1.526 59.562 39.5 1 23.48 544 GLN A N 1
ATOM 4324 C CA . GLN A 1 544 ? 2.201 58.312 39.125 1 23.48 544 GLN A CA 1
ATOM 4325 C C . GLN A 1 544 ? 3.541 58.594 38.469 1 23.48 544 GLN A C 1
ATOM 4327 O O . GLN A 1 544 ? 3.586 59.125 37.344 1 23.48 544 GLN A O 1
ATOM 4332 N N . VAL A 1 545 ? 4.516 59.125 39.188 1 24.39 545 VAL A N 1
ATOM 4333 C CA . VAL A 1 545 ? 5.891 59.406 38.812 1 24.39 545 VAL A CA 1
ATOM 4334 C C . VAL A 1 545 ? 6.539 58.188 38.188 1 24.39 545 VAL A C 1
ATOM 4336 O O . VAL A 1 545 ? 6.375 57.062 38.688 1 24.39 545 VAL A O 1
ATOM 4339 N N . ALA A 1 546 ? 6.621 58.25 36.906 1 30.06 546 ALA A N 1
ATOM 4340 C CA . ALA A 1 546 ? 7.48 57.344 36.156 1 30.06 546 ALA A CA 1
ATOM 4341 C C . ALA A 1 546 ? 8.742 57 36.969 1 30.06 546 ALA A C 1
ATOM 4343 O O . ALA A 1 546 ? 9.586 57.844 37.188 1 30.06 546 ALA A O 1
ATOM 4344 N N . ILE A 1 547 ? 8.641 56.156 37.969 1 34.28 547 ILE A N 1
ATOM 4345 C CA . ILE A 1 547 ? 9.797 55.938 38.812 1 34.28 547 ILE A CA 1
ATOM 4346 C C . ILE A 1 547 ? 10.914 55.281 38.031 1 34.28 547 ILE A C 1
ATOM 4348 O O . ILE A 1 547 ? 10.727 54.219 37.438 1 34.28 547 ILE A O 1
ATOM 4352 N N . ALA A 1 548 ? 11.805 56 37.469 1 41.41 548 ALA A N 1
ATOM 4353 C CA . ALA A 1 548 ? 13.047 55.625 36.844 1 41.41 548 ALA A CA 1
ATOM 4354 C C . ALA A 1 548 ? 13.734 54.5 37.594 1 41.41 548 ALA A C 1
ATOM 4356 O O . ALA A 1 548 ? 13.617 54.406 38.812 1 41.41 548 ALA A O 1
ATOM 4357 N N . ASP A 1 549 ? 14.062 53.562 36.906 1 47.56 549 ASP A N 1
ATOM 4358 C CA . ASP A 1 549 ? 14.883 52.562 37.562 1 47.56 549 ASP A CA 1
ATOM 4359 C C . ASP A 1 549 ? 16.078 53.188 38.281 1 47.56 549 ASP A C 1
ATOM 4361 O O . ASP A 1 549 ? 16.703 54.125 37.75 1 47.56 549 ASP A O 1
ATOM 4365 N N . GLY A 1 550 ? 16.078 53.031 39.531 1 58.69 550 GLY A N 1
ATOM 4366 C CA . GLY A 1 550 ? 17.125 53.5 40.406 1 58.69 550 GLY A CA 1
ATOM 4367 C C . GLY A 1 550 ? 16.844 53.25 41.875 1 58.69 550 GLY A C 1
ATOM 4368 O O . GLY A 1 550 ? 15.914 52.5 42.219 1 58.69 550 GLY A O 1
ATOM 4369 N N . PHE A 1 551 ? 17.703 53.719 42.75 1 64.62 551 PHE A N 1
ATOM 4370 C CA . PHE A 1 551 ? 17.516 53.656 44.188 1 64.62 551 PHE A CA 1
ATOM 4371 C C . PHE A 1 551 ? 16.766 54.875 44.688 1 64.62 551 PHE A C 1
ATOM 4373 O O . PHE A 1 551 ? 17.062 56 44.312 1 64.62 551 PHE A O 1
ATOM 4380 N N . TYR A 1 552 ? 15.656 54.656 45.281 1 63.94 552 TYR A N 1
ATOM 4381 C CA . TYR A 1 552 ? 14.859 55.75 45.812 1 63.94 552 TYR A CA 1
ATOM 4382 C C . TYR A 1 552 ? 14.844 55.75 47.312 1 63.94 552 TYR A C 1
ATOM 4384 O O . TYR A 1 552 ? 14.719 54.719 47.969 1 63.94 552 TYR A O 1
ATOM 4392 N N . ALA A 1 553 ? 15.172 56.906 47.875 1 62.66 553 ALA A N 1
ATOM 4393 C CA . ALA A 1 553 ? 15.086 57.062 49.344 1 62.66 553 ALA A CA 1
ATOM 4394 C C . ALA A 1 553 ? 14.102 58.188 49.688 1 62.66 553 ALA A C 1
ATOM 4396 O O . ALA A 1 553 ? 13.875 59.094 48.906 1 62.66 553 ALA A O 1
ATOM 4397 N N . GLN A 1 554 ? 13.289 58.031 50.75 1 58.66 554 GLN A N 1
ATOM 4398 C CA . GLN A 1 554 ? 12.344 59.031 51.219 1 58.66 554 GLN A CA 1
ATOM 4399 C C . GLN A 1 554 ? 13.062 60.25 51.781 1 58.66 554 GLN A C 1
ATOM 4401 O O . GLN A 1 554 ? 14.008 60.094 52.562 1 58.66 554 GLN A O 1
ATOM 4406 N N . ASP A 1 555 ? 12.828 61.406 51.25 1 51.12 555 ASP A N 1
ATOM 4407 C CA . ASP A 1 555 ? 13.367 62.594 51.906 1 51.12 555 ASP A CA 1
ATOM 4408 C C . ASP A 1 555 ? 12.586 62.938 53.156 1 51.12 555 ASP A C 1
ATOM 4410 O O . ASP A 1 555 ? 11.586 62.312 53.469 1 51.12 555 ASP A O 1
ATOM 4414 N N . ALA A 1 556 ? 13.062 63.875 53.969 1 56.41 556 ALA A N 1
ATOM 4415 C CA . ALA A 1 556 ? 12.5 64.312 55.25 1 56.41 556 ALA A CA 1
ATOM 4416 C C . ALA A 1 556 ? 11.016 64.625 55.094 1 56.41 556 ALA A C 1
ATOM 4418 O O . ALA A 1 556 ? 10.266 64.562 56.094 1 56.41 556 ALA A O 1
ATOM 4419 N N . SER A 1 557 ? 10.539 65 53.969 1 51.53 557 SER A N 1
ATOM 4420 C CA . SER A 1 557 ? 9.141 65.375 53.812 1 51.53 557 SER A CA 1
ATOM 4421 C C . SER A 1 557 ? 8.289 64.25 53.312 1 51.53 557 SER A C 1
ATOM 4423 O O . SER A 1 557 ? 7.082 64.438 53.094 1 51.53 557 SER A O 1
ATOM 4425 N N . GLY A 1 558 ? 8.805 62.938 53.156 1 53.53 558 GLY A N 1
ATOM 4426 C CA . GLY A 1 558 ? 8.125 61.719 52.781 1 53.53 558 GLY A CA 1
ATOM 4427 C C . GLY A 1 558 ? 8.07 61.469 51.281 1 53.53 558 GLY A C 1
ATOM 4428 O O . GLY A 1 558 ? 7.395 60.562 50.812 1 53.53 558 GLY A O 1
ATOM 4429 N N .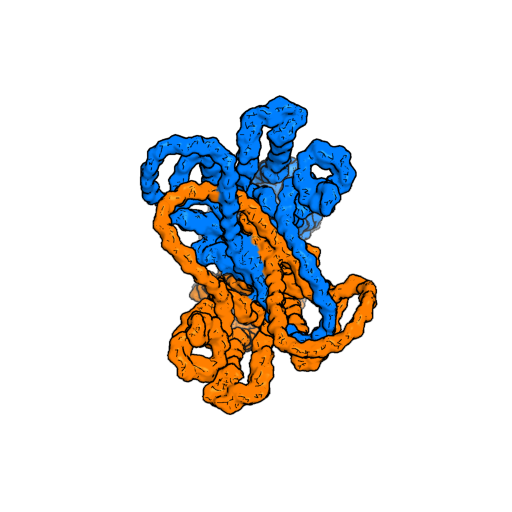 ASN A 1 559 ? 8.672 62.406 50.625 1 52.59 559 ASN A N 1
ATOM 4430 C CA . ASN A 1 559 ? 8.664 62.25 49.156 1 52.59 559 ASN A CA 1
ATOM 4431 C C . ASN A 1 559 ? 9.773 61.312 48.688 1 52.59 559 ASN A C 1
ATOM 4433 O O . ASN A 1 559 ? 10.867 61.312 49.25 1 52.59 559 ASN A O 1
ATOM 4437 N N . TRP A 1 560 ? 9.555 60.375 47.75 1 57.03 560 TRP A N 1
ATOM 4438 C CA . TRP A 1 560 ? 10.562 59.438 47.219 1 57.03 560 TRP A CA 1
ATOM 4439 C C . TRP A 1 560 ? 11.469 60.156 46.219 1 57.03 560 TRP A C 1
ATOM 4441 O O . TRP A 1 560 ? 10.984 60.75 45.219 1 57.03 560 TRP A O 1
ATOM 4451 N N . VAL A 1 561 ? 12.703 60.188 46.5 1 62.81 561 VAL A N 1
ATOM 4452 C CA . VAL A 1 561 ? 13.703 60.844 45.688 1 62.81 561 VAL A CA 1
ATOM 4453 C C . VAL A 1 561 ? 14.719 59.844 45.188 1 62.81 561 VAL A C 1
ATOM 4455 O O . VAL A 1 561 ? 15.047 58.875 45.875 1 62.81 561 VAL A O 1
ATOM 4458 N N . LEU A 1 562 ? 15.203 60.031 43.906 1 62.34 562 LEU A N 1
ATOM 4459 C CA . LEU A 1 562 ? 16.234 59.156 43.312 1 62.34 562 LEU A CA 1
ATOM 4460 C C . LEU A 1 562 ? 17.594 59.438 43.969 1 62.34 562 LEU A C 1
ATOM 4462 O O . LEU A 1 562 ? 18 60.594 44.094 1 62.34 562 LEU A O 1
ATOM 4466 N N . VAL A 1 563 ? 18.219 58.312 44.531 1 64.88 563 VAL A N 1
ATOM 4467 C CA . VAL A 1 563 ? 19.516 58.406 45.188 1 64.88 563 VAL A CA 1
ATOM 4468 C C . VAL A 1 563 ? 20.516 57.5 44.531 1 64.88 563 VAL A C 1
ATOM 4470 O O . VAL A 1 563 ? 20.141 56.562 43.812 1 64.88 563 VAL A O 1
ATOM 4473 N N . THR A 1 564 ? 21.891 57.812 44.688 1 63.44 564 THR A N 1
ATOM 4474 C CA . THR A 1 564 ? 22.953 56.938 44.188 1 63.44 564 THR A CA 1
ATOM 4475 C C . THR A 1 564 ? 23.031 55.656 44.969 1 63.44 564 THR A C 1
ATOM 4477 O O . THR A 1 564 ? 22.547 55.562 46.094 1 63.44 564 THR A O 1
ATOM 4480 N N . LYS A 1 565 ? 23.609 54.594 44.375 1 67.06 565 LYS A N 1
ATOM 4481 C CA . LYS A 1 565 ? 23.75 53.312 45 1 67.06 565 LYS A CA 1
ATOM 4482 C C . LYS A 1 565 ? 24.484 53.406 46.312 1 67.06 565 LYS A C 1
ATOM 4484 O O . LYS A 1 565 ? 24.125 52.719 47.281 1 67.06 565 LYS A O 1
ATOM 4489 N N . GLU A 1 566 ? 25.391 54.25 46.438 1 67.81 566 GLU A N 1
ATOM 4490 C CA . GLU A 1 566 ? 26.172 54.406 47.656 1 67.81 566 GLU A CA 1
ATOM 4491 C C . GLU A 1 566 ? 25.344 55.094 48.781 1 67.81 566 GLU A C 1
ATOM 4493 O O . GLU A 1 566 ? 25.438 54.719 49.938 1 67.81 566 GLU A O 1
ATOM 4498 N N . GLN A 1 567 ? 24.578 55.969 48.375 1 60.41 567 GLN A N 1
ATOM 4499 C CA . GLN A 1 567 ? 23.75 56.656 49.344 1 60.41 567 GLN A CA 1
ATOM 4500 C C . GLN A 1 567 ? 22.609 55.75 49.844 1 60.41 567 GLN A C 1
ATOM 4502 O O . GLN A 1 567 ? 22.266 55.781 51.031 1 60.41 567 GLN A O 1
ATOM 4507 N N . ALA A 1 568 ? 22.125 54.938 48.938 1 59.5 568 ALA A N 1
ATOM 4508 C CA . ALA A 1 568 ? 21.031 54.031 49.281 1 59.5 568 ALA A CA 1
ATOM 4509 C C . ALA A 1 568 ? 21.5 52.969 50.25 1 59.5 568 ALA A C 1
ATOM 4511 O O . ALA A 1 568 ? 20.734 52.5 51.094 1 59.5 568 ALA A O 1
ATOM 4512 N N . ALA A 1 569 ? 22.75 52.656 50.281 1 62.62 569 ALA A N 1
ATOM 4513 C CA . ALA A 1 569 ? 23.328 51.656 51.156 1 62.62 569 ALA A CA 1
ATOM 4514 C C . ALA A 1 569 ? 23.391 52.156 52.594 1 62.62 569 ALA A C 1
ATOM 4516 O O . ALA A 1 569 ? 23.422 51.375 53.562 1 62.62 569 ALA A O 1
ATOM 4517 N N . MET A 1 570 ? 23.391 53.438 52.812 1 56.41 570 MET A N 1
ATOM 4518 C CA . MET A 1 570 ? 23.578 54 54.125 1 56.41 570 MET A CA 1
ATOM 4519 C C . MET A 1 570 ? 22.25 54.406 54.75 1 56.41 570 MET A C 1
ATOM 4521 O O . MET A 1 570 ? 22.188 54.75 55.938 1 56.41 570 MET A O 1
ATOM 4525 N N . MET A 1 571 ? 21.234 54.531 53.906 1 51.34 571 MET A N 1
ATOM 4526 C CA . MET A 1 571 ? 19.969 55 54.469 1 51.34 571 MET A CA 1
ATOM 4527 C C . MET A 1 571 ? 18.984 53.844 54.625 1 51.34 571 MET A C 1
ATOM 4529 O O . MET A 1 571 ? 18.875 53 53.719 1 51.34 571 MET A O 1
ATOM 4533 N N . PRO A 1 572 ? 18.391 53.562 55.812 1 58.72 572 PRO A N 1
ATOM 4534 C CA . PRO A 1 572 ? 17.375 52.531 55.969 1 58.72 572 PRO A CA 1
ATOM 4535 C C . PRO A 1 572 ? 16.094 52.812 55.219 1 58.72 572 PRO A C 1
ATOM 4537 O O . PRO A 1 572 ? 15.695 54 55.094 1 58.72 572 PRO A O 1
ATOM 4540 N N . GLY A 1 573 ? 15.453 51.781 54.469 1 55.06 573 GLY A N 1
ATOM 4541 C CA . GLY A 1 573 ? 14.141 51.906 53.844 1 55.06 573 GLY A CA 1
ATOM 4542 C C . GLY A 1 573 ? 14.195 52.344 52.406 1 55.06 573 GLY A C 1
ATOM 4543 O O . GLY A 1 573 ? 13.227 52.938 51.875 1 55.06 573 GLY A O 1
ATOM 4544 N N . CYS A 1 574 ? 15.414 52.344 51.875 1 55.19 574 CYS A N 1
ATOM 4545 C CA . CYS A 1 574 ? 15.547 52.719 50.469 1 55.19 574 CYS A CA 1
ATOM 4546 C C . CYS A 1 574 ? 14.898 51.656 49.562 1 55.19 574 CYS A C 1
ATOM 4548 O O . CYS A 1 574 ? 14.883 50.469 49.875 1 55.19 574 CYS A O 1
ATOM 4550 N N . MET A 1 575 ? 14.109 52.125 48.656 1 60.03 575 MET A N 1
ATOM 4551 C CA . MET A 1 575 ? 13.469 51.25 47.688 1 60.03 575 MET A CA 1
ATOM 4552 C C . MET A 1 575 ? 14.305 51.125 46.438 1 60.03 575 MET A C 1
ATOM 4554 O O . MET A 1 575 ? 14.812 52.125 45.906 1 60.03 575 MET A O 1
ATOM 4558 N N . HIS A 1 576 ? 14.797 49.969 46 1 63.22 576 HIS A N 1
ATOM 4559 C CA . HIS A 1 576 ? 15.445 49.656 44.75 1 63.22 576 HIS A CA 1
ATOM 4560 C C . HIS A 1 576 ? 14.43 49.281 43.688 1 63.22 576 HIS A C 1
ATOM 4562 O O . HIS A 1 576 ? 13.703 48.312 43.812 1 63.22 576 HIS A O 1
ATOM 4568 N N . VAL A 1 577 ? 14.375 50.125 42.75 1 56.84 577 VAL A N 1
ATOM 4569 C CA . VAL A 1 577 ? 13.422 49.938 41.656 1 56.84 577 VAL A CA 1
ATOM 4570 C C . VAL A 1 577 ? 14.172 49.469 40.406 1 56.84 577 VAL A C 1
ATOM 4572 O O . VAL A 1 577 ? 15.109 50.125 39.969 1 56.84 577 VAL A O 1
ATOM 4575 N N . VAL A 1 578 ? 13.969 48.219 40 1 58.81 578 VAL A N 1
ATOM 4576 C CA . VAL A 1 578 ? 14.523 47.625 38.781 1 58.81 578 VAL A CA 1
ATOM 4577 C C . VAL A 1 578 ? 13.398 47.188 37.844 1 58.81 578 VAL A C 1
ATOM 4579 O O . VAL A 1 578 ? 12.508 46.406 38.281 1 58.81 578 VAL A O 1
ATOM 4582 N N . ASN A 1 579 ? 13.359 47.719 36.688 1 55.69 579 ASN A N 1
ATOM 4583 C CA . ASN A 1 579 ? 12.367 47.562 35.625 1 55.69 579 ASN A CA 1
ATOM 4584 C C . ASN A 1 579 ? 10.961 47.875 36.125 1 55.69 579 ASN A C 1
ATOM 4586 O O . ASN A 1 579 ? 10.008 47.188 35.844 1 55.69 579 ASN A O 1
ATOM 4590 N N . GLY A 1 580 ? 10.906 48.906 36.969 1 49.34 580 GLY A N 1
ATOM 4591 C CA . GLY A 1 580 ? 9.695 49.5 37.531 1 49.34 580 GLY A CA 1
ATOM 4592 C C . GLY A 1 580 ? 9.18 48.781 38.75 1 49.34 580 GLY A C 1
ATOM 4593 O O . GLY A 1 580 ? 8.07 49.062 39.219 1 49.34 580 GLY A O 1
ATOM 4594 N N . LYS A 1 581 ? 9.914 47.75 39.094 1 56.19 581 LYS A N 1
ATOM 4595 C CA . LYS A 1 581 ? 9.547 47 40.281 1 56.19 581 LYS A CA 1
ATOM 4596 C C . LYS A 1 581 ? 10.523 47.312 41.438 1 56.19 581 LYS A C 1
ATOM 4598 O O . LYS A 1 581 ? 11.711 47.531 41.188 1 56.19 581 LYS A O 1
ATOM 4603 N N . VAL A 1 582 ? 10.031 47.312 42.594 1 55.44 582 VAL A N 1
ATOM 4604 C CA . VAL A 1 582 ? 10.82 47.5 43.812 1 55.44 582 VAL A CA 1
ATOM 4605 C C . VAL A 1 582 ? 11.477 46.188 44.219 1 55.44 582 VAL A C 1
ATOM 4607 O O . VAL A 1 582 ? 10.797 45.188 44.344 1 55.44 582 VAL A O 1
ATOM 4610 N N . VAL A 1 583 ? 12.789 46.156 44.062 1 55.41 583 VAL A N 1
ATOM 4611 C CA . VAL A 1 583 ? 13.547 45 44.469 1 55.41 583 VAL A CA 1
ATOM 4612 C C . VAL A 1 583 ? 14.133 45.219 45.875 1 55.41 583 VAL A C 1
ATOM 4614 O O . VAL A 1 583 ? 14.469 46.375 46.219 1 55.41 583 VAL A O 1
ATOM 4617 N N . PRO A 1 584 ? 14.133 44.188 46.594 1 51.59 584 PRO A N 1
ATOM 4618 C CA . PRO A 1 584 ? 14.812 44.344 47.875 1 51.59 584 PRO A CA 1
ATOM 4619 C C . PRO A 1 584 ? 16.297 44.688 47.719 1 51.59 584 PRO A C 1
ATOM 4621 O O . PRO A 1 584 ? 16.938 44.25 46.75 1 51.59 584 PRO A O 1
ATOM 4624 N N . MET B 1 1 ? 9.094 -62.594 -23.156 1 36.81 1 MET B N 1
ATOM 4625 C CA . MET B 1 1 ? 8.758 -61.344 -22.531 1 36.81 1 MET B CA 1
ATOM 4626 C C . MET B 1 1 ? 7.25 -61.094 -22.578 1 36.81 1 MET B C 1
ATOM 4628 O O . MET B 1 1 ? 6.633 -61.156 -23.641 1 36.81 1 MET B O 1
ATOM 4632 N N . ALA B 1 2 ? 6.52 -61.375 -21.656 1 44.59 2 ALA B N 1
ATOM 4633 C CA . ALA B 1 2 ? 5.066 -61.406 -21.531 1 44.59 2 ALA B CA 1
ATOM 4634 C C . ALA B 1 2 ? 4.449 -60.094 -22.078 1 44.59 2 ALA B C 1
ATOM 4636 O O . ALA B 1 2 ? 4.984 -59.031 -21.875 1 44.59 2 ALA B O 1
ATOM 4637 N N . ASN B 1 3 ? 3.75 -60.156 -23.172 1 54.91 3 ASN B N 1
ATOM 4638 C CA . ASN B 1 3 ? 3.129 -59.062 -23.953 1 54.91 3 ASN B CA 1
ATOM 4639 C C . ASN B 1 3 ? 2.299 -58.156 -23.062 1 54.91 3 ASN B C 1
ATOM 4641 O O . ASN B 1 3 ? 1.343 -58.594 -22.422 1 54.91 3 ASN B O 1
ATOM 4645 N N . SER B 1 4 ? 2.93 -57.031 -22.484 1 71.69 4 SER B N 1
ATOM 4646 C CA . SER B 1 4 ? 2.242 -56.031 -21.672 1 71.69 4 SER B CA 1
ATOM 4647 C C . SER B 1 4 ? 0.937 -55.594 -22.328 1 71.69 4 SER B C 1
ATOM 4649 O O . SER B 1 4 ? 0.799 -55.625 -23.547 1 71.69 4 SER B O 1
ATOM 4651 N N . PRO B 1 5 ? -0.174 -55.594 -21.641 1 76.44 5 PRO B N 1
ATOM 4652 C CA . PRO B 1 5 ? -1.455 -55.125 -22.156 1 76.44 5 PRO B CA 1
ATOM 4653 C C . PRO B 1 5 ? -1.323 -53.812 -22.922 1 76.44 5 PRO B C 1
ATOM 4655 O O . PRO B 1 5 ? -2.215 -53.438 -23.703 1 76.44 5 PRO B O 1
ATOM 4658 N N . LEU B 1 6 ? -0.158 -53.219 -22.938 1 85.38 6 LEU B N 1
ATOM 4659 C CA . LEU B 1 6 ? 0.065 -51.969 -23.625 1 85.38 6 LEU B CA 1
ATOM 4660 C C . LEU B 1 6 ? 0.204 -52.188 -25.125 1 85.38 6 LEU B C 1
ATOM 4662 O O . LEU B 1 6 ? 0.052 -51.219 -25.906 1 85.38 6 LEU B O 1
ATOM 4666 N N . GLY B 1 7 ? 0.44 -53.438 -25.562 1 83.56 7 GLY B N 1
ATOM 4667 C CA . GLY B 1 7 ? 0.705 -53.719 -26.969 1 83.56 7 GLY B CA 1
ATOM 4668 C C . GLY B 1 7 ? -0.5 -53.531 -27.859 1 83.56 7 GLY B C 1
ATOM 4669 O O . GLY B 1 7 ? -0.359 -53.375 -29.078 1 83.56 7 GLY B O 1
ATOM 4670 N N . GLN B 1 8 ? -1.716 -53.406 -27.297 1 83.94 8 GLN B N 1
ATOM 4671 C CA . GLN B 1 8 ? -2.951 -53.25 -28.062 1 83.94 8 GLN B CA 1
ATOM 4672 C C . GLN B 1 8 ? -3.219 -51.781 -28.406 1 83.94 8 GLN B C 1
ATOM 4674 O O . GLN B 1 8 ? -4.109 -51.5 -29.203 1 83.94 8 GLN B O 1
ATOM 4679 N N . PHE B 1 9 ? -2.355 -50.938 -27.938 1 87.75 9 PHE B N 1
ATOM 4680 C CA . PHE B 1 9 ? -2.635 -49.531 -28.109 1 87.75 9 PHE B CA 1
ATOM 4681 C C . PHE B 1 9 ? -1.584 -48.875 -29 1 87.75 9 PHE B C 1
ATOM 4683 O O . PHE B 1 9 ? -0.464 -49.375 -29.109 1 87.75 9 PHE B O 1
ATOM 4690 N N . THR B 1 10 ? -1.939 -47.688 -29.625 1 83.44 10 THR B N 1
ATOM 4691 C CA . THR B 1 10 ? -1.074 -47.031 -30.594 1 83.44 10 THR B CA 1
ATOM 4692 C C . THR B 1 10 ? -0.149 -46.031 -29.891 1 83.44 10 THR B C 1
ATOM 4694 O O . THR B 1 10 ? 0.956 -45.75 -30.359 1 83.44 10 THR B O 1
ATOM 4697 N N . SER B 1 11 ? -0.685 -45.438 -28.891 1 88.5 1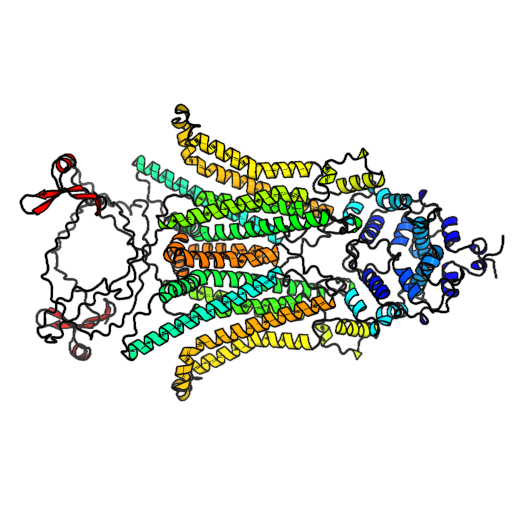1 SER B N 1
ATOM 4698 C CA . SER B 1 11 ? 0.093 -44.469 -28.141 1 88.5 11 SER B CA 1
ATOM 4699 C C . SER B 1 11 ? -0.2 -44.562 -26.656 1 88.5 11 SER B C 1
ATOM 4701 O O . SER B 1 11 ? -1.146 -45.219 -26.234 1 88.5 11 SER B O 1
ATOM 4703 N N . THR B 1 12 ? 0.676 -43.969 -25.875 1 89.88 12 THR B N 1
ATOM 4704 C CA . THR B 1 12 ? 0.467 -43.969 -24.438 1 89.88 12 THR B CA 1
ATOM 4705 C C . THR B 1 12 ? -0.817 -43.219 -24.078 1 89.88 12 THR B C 1
ATOM 4707 O O . THR B 1 12 ? -1.534 -43.625 -23.156 1 89.88 12 THR B O 1
ATOM 4710 N N . LEU B 1 13 ? -1.112 -42.219 -24.812 1 90.88 13 LEU B N 1
ATOM 4711 C CA . LEU B 1 13 ? -2.324 -41.438 -24.562 1 90.88 13 LEU B CA 1
ATOM 4712 C C . LEU B 1 13 ? -3.568 -42.25 -24.906 1 90.88 13 LEU B C 1
ATOM 4714 O O . LEU B 1 13 ? -4.574 -42.188 -24.188 1 90.88 13 LEU B O 1
ATOM 4718 N N . ASP B 1 14 ? -3.451 -42.969 -25.984 1 89.56 14 ASP B N 1
ATOM 4719 C CA . ASP B 1 14 ? -4.559 -43.844 -26.375 1 89.56 14 ASP B CA 1
ATOM 4720 C C . ASP B 1 14 ? -4.859 -44.875 -25.297 1 89.56 14 ASP B C 1
ATOM 4722 O O . ASP B 1 14 ? -6.027 -45.156 -25.016 1 89.56 14 ASP B O 1
ATOM 4726 N N . TYR B 1 15 ? -3.842 -45.406 -24.734 1 90.5 15 TYR B N 1
ATOM 4727 C CA . TYR B 1 15 ? -4.004 -46.344 -23.641 1 90.5 15 TYR B CA 1
ATOM 4728 C C . TYR B 1 15 ? -4.77 -45.719 -22.484 1 90.5 15 TYR B C 1
ATOM 4730 O O . TYR B 1 15 ? -5.738 -46.281 -21.984 1 90.5 15 TYR B O 1
ATOM 4738 N N . VAL B 1 16 ? -4.375 -44.531 -22.062 1 92.06 16 VAL B N 1
ATOM 4739 C CA . VAL B 1 16 ? -4.938 -43.875 -20.891 1 92.06 16 VAL B CA 1
ATOM 4740 C C . VAL B 1 16 ? -6.395 -43.5 -21.172 1 92.06 16 VAL B C 1
ATOM 4742 O O . VAL B 1 16 ? -7.266 -43.719 -20.312 1 92.06 16 VAL B O 1
ATOM 4745 N N . LEU B 1 17 ? -6.723 -43 -22.375 1 90.81 17 LEU B N 1
ATOM 4746 C CA . LEU B 1 17 ? -8.062 -42.5 -22.688 1 90.81 17 LEU B CA 1
ATOM 4747 C C . LEU B 1 17 ? -9.039 -43.688 -22.812 1 90.81 17 LEU B C 1
ATOM 4749 O O . LEU B 1 17 ? -10.234 -43.531 -22.547 1 90.81 17 LEU B O 1
ATOM 4753 N N . LYS B 1 18 ? -8.5 -44.875 -23.094 1 89.38 18 LYS B N 1
ATOM 4754 C CA . LYS B 1 18 ? -9.383 -46 -23.297 1 89.38 18 LYS B CA 1
ATOM 4755 C C . LYS B 1 18 ? -9.516 -46.812 -22.016 1 89.38 18 LYS B C 1
ATOM 4757 O O . LYS B 1 18 ? -10.539 -47.5 -21.797 1 89.38 18 LYS B O 1
ATOM 4762 N N . THR B 1 19 ? -8.5 -46.812 -21.203 1 88.19 19 THR B N 1
ATOM 4763 C CA . THR B 1 19 ? -8.531 -47.625 -20 1 88.19 19 THR B CA 1
ATOM 4764 C C . THR B 1 19 ? -9.211 -46.906 -18.859 1 88.19 19 THR B C 1
ATOM 4766 O O . THR B 1 19 ? -9.836 -47.5 -17.984 1 88.19 19 THR B O 1
ATOM 4769 N N . TYR B 1 20 ? -9.078 -45.594 -18.828 1 90.5 20 TYR B N 1
ATOM 4770 C CA . TYR B 1 20 ? -9.703 -44.781 -17.797 1 90.5 20 TYR B CA 1
ATOM 4771 C C . TYR B 1 20 ? -11.125 -44.406 -18.172 1 90.5 20 TYR B C 1
ATOM 4773 O O . TYR B 1 20 ? -11.477 -44.438 -19.359 1 90.5 20 TYR B O 1
ATOM 4781 N N . PRO B 1 21 ? -11.922 -44.125 -17.203 1 90.88 21 PRO B N 1
ATOM 4782 C CA . PRO B 1 21 ? -13.312 -43.781 -17.5 1 90.88 21 PRO B CA 1
ATOM 4783 C C . PRO B 1 21 ? -13.438 -42.469 -18.297 1 90.88 21 PRO B C 1
ATOM 4785 O O . PRO B 1 21 ? -12.531 -41.625 -18.266 1 90.88 21 PRO B O 1
ATOM 4788 N N . ASN B 1 22 ? -14.531 -42.406 -18.984 1 91.69 22 ASN B N 1
ATOM 4789 C CA . ASN B 1 22 ? -14.852 -41.156 -19.688 1 91.69 22 ASN B CA 1
ATOM 4790 C C . ASN B 1 22 ? -15.055 -40 -18.719 1 91.69 22 ASN B C 1
ATOM 4792 O O . ASN B 1 22 ? -15.578 -40.188 -17.625 1 91.69 22 ASN B O 1
ATOM 4796 N N . TRP B 1 23 ? -14.656 -38.844 -19.172 1 92.75 23 TRP B N 1
ATOM 4797 C CA . TRP B 1 23 ? -14.695 -37.688 -18.281 1 92.75 23 TRP B CA 1
ATOM 4798 C C . TRP B 1 23 ? -16.141 -37.344 -17.891 1 92.75 23 TRP B C 1
ATOM 4800 O O . TRP B 1 23 ? -16.375 -36.781 -16.812 1 92.75 23 TRP B O 1
ATOM 4810 N N . LYS B 1 24 ? -17.125 -37.75 -18.672 1 92.25 24 LYS B N 1
ATOM 4811 C CA . LYS B 1 24 ? -18.531 -37.469 -18.391 1 92.25 24 LYS B CA 1
ATOM 4812 C C . LYS B 1 24 ? -19.016 -38.25 -17.188 1 92.25 24 LYS B C 1
ATOM 4814 O O . LYS B 1 24 ? -20.016 -37.906 -16.562 1 92.25 24 LYS B O 1
ATOM 4819 N N . GLU B 1 25 ? -18.281 -39.312 -16.844 1 91.94 25 GLU B N 1
ATOM 4820 C CA . GLU B 1 25 ? -18.688 -40.156 -15.734 1 91.94 25 GLU B CA 1
ATOM 4821 C C . GLU B 1 25 ? -18 -39.75 -14.43 1 91.94 25 GLU B C 1
ATOM 4823 O O . GLU B 1 25 ? -18.266 -40.312 -13.375 1 91.94 25 GLU B O 1
ATOM 4828 N N . THR B 1 26 ? -17.203 -38.812 -14.508 1 93.31 26 THR B N 1
ATOM 4829 C CA . THR B 1 26 ? -16.469 -38.375 -13.328 1 93.31 26 THR B CA 1
ATOM 4830 C C . THR B 1 26 ? -17.266 -37.312 -12.562 1 93.31 26 THR B C 1
ATOM 4832 O O . THR B 1 26 ? -18.062 -36.594 -13.148 1 93.31 26 THR B O 1
ATOM 4835 N N . ASP B 1 27 ? -17.125 -37.344 -11.172 1 93.44 27 ASP B N 1
ATOM 4836 C CA . ASP B 1 27 ? -17.734 -36.344 -10.289 1 93.44 27 ASP B CA 1
ATOM 4837 C C . ASP B 1 27 ? -16.672 -35.625 -9.469 1 93.44 27 ASP B C 1
ATOM 4839 O O . ASP B 1 27 ? -16.188 -36.156 -8.461 1 93.44 27 ASP B O 1
ATOM 4843 N N . PHE B 1 28 ? -16.469 -34.438 -9.852 1 94.94 28 PHE B N 1
ATOM 4844 C CA . PHE B 1 28 ? -15.391 -33.688 -9.227 1 94.94 28 PHE B CA 1
ATOM 4845 C C . PHE B 1 28 ? -15.898 -32.938 -7.996 1 94.94 28 PHE B C 1
ATOM 4847 O O . PHE B 1 28 ? -15.156 -32.188 -7.383 1 94.94 28 PHE B O 1
ATOM 4854 N N . SER B 1 29 ? -17.156 -33.219 -7.535 1 93.25 29 SER B N 1
ATOM 4855 C CA . SER B 1 29 ? -17.719 -32.531 -6.367 1 93.25 29 SER B CA 1
ATOM 4856 C C . SER B 1 29 ? -17.609 -33.406 -5.125 1 93.25 29 SER B C 1
ATOM 4858 O O . SER B 1 29 ? -18.094 -33.062 -4.055 1 93.25 29 SER B O 1
ATOM 4860 N N . LYS B 1 30 ? -16.922 -34.469 -5.141 1 91.38 30 LYS B N 1
ATOM 4861 C CA . LYS B 1 30 ? -16.859 -35.438 -4.039 1 91.38 30 LYS B CA 1
ATOM 4862 C C . LYS B 1 30 ? -16.094 -34.844 -2.854 1 91.38 30 LYS B C 1
ATOM 4864 O O . LYS B 1 30 ? -16.5 -35 -1.702 1 91.38 30 LYS B O 1
ATOM 4869 N N . HIS B 1 31 ? -15 -34.219 -3.109 1 93.12 31 HIS B N 1
ATOM 4870 C CA . HIS B 1 31 ? -14.188 -33.594 -2.072 1 93.12 31 HIS B CA 1
ATOM 4871 C C . HIS B 1 31 ? -13.961 -32.125 -2.377 1 93.12 31 HIS B C 1
ATOM 4873 O O . HIS B 1 31 ? -13.031 -31.766 -3.111 1 93.12 31 HIS B O 1
ATOM 4879 N N . CYS B 1 32 ? -14.594 -31.312 -1.679 1 95.44 32 CYS B N 1
ATOM 4880 C CA . CYS B 1 32 ? -14.609 -29.891 -1.986 1 95.44 32 CYS B CA 1
ATOM 4881 C C . CYS B 1 32 ? -13.266 -29.25 -1.676 1 95.44 32 CYS B C 1
ATOM 4883 O O . CYS B 1 32 ? -12.852 -28.297 -2.348 1 95.44 32 CYS B O 1
ATOM 4885 N N . GLU B 1 33 ? -12.555 -29.719 -0.715 1 93 33 GLU B N 1
ATOM 4886 C CA . GLU B 1 33 ? -11.266 -29.141 -0.358 1 93 33 GLU B CA 1
ATOM 4887 C C . GLU B 1 33 ? -10.234 -29.359 -1.466 1 93 33 GLU B C 1
ATOM 4889 O O . GLU B 1 33 ? -9.492 -28.438 -1.823 1 93 33 GLU B O 1
ATOM 4894 N N . THR B 1 34 ? -10.234 -30.562 -2.047 1 93.44 34 THR B N 1
ATOM 4895 C CA . THR B 1 34 ? -9.312 -30.875 -3.135 1 93.44 34 THR B CA 1
ATOM 4896 C C . THR B 1 34 ? -9.648 -30.047 -4.379 1 93.44 34 THR B C 1
ATOM 4898 O O . THR B 1 34 ? -8.75 -29.547 -5.055 1 93.44 34 THR B O 1
ATOM 4901 N N . TYR B 1 35 ? -10.938 -29.969 -4.59 1 95.19 35 TYR B N 1
ATOM 4902 C CA . TYR B 1 35 ? -11.398 -29.125 -5.695 1 95.19 35 TYR B CA 1
ATOM 4903 C C . TYR B 1 35 ? -10.961 -27.688 -5.508 1 95.19 35 TYR B C 1
ATOM 4905 O O . TYR B 1 35 ? -10.43 -27.062 -6.434 1 95.19 35 TYR B O 1
ATOM 4913 N N . GLY B 1 36 ? -11.148 -27.188 -4.332 1 92.56 36 GLY B N 1
ATOM 4914 C CA . GLY B 1 36 ? -10.773 -25.812 -4.039 1 92.56 36 GLY B CA 1
ATOM 4915 C C . GLY B 1 36 ? -9.289 -25.562 -4.199 1 92.56 36 GLY B C 1
ATOM 4916 O O . GLY B 1 36 ? -8.883 -24.531 -4.758 1 92.56 36 GLY B O 1
ATOM 4917 N N . ASN B 1 37 ? -8.469 -26.422 -3.721 1 91.81 37 ASN B N 1
ATOM 4918 C CA . ASN B 1 37 ? -7.023 -26.266 -3.83 1 91.81 37 ASN B CA 1
ATOM 4919 C C . ASN B 1 37 ? -6.562 -26.312 -5.285 1 91.81 37 ASN B C 1
ATOM 4921 O O . ASN B 1 37 ? -5.699 -25.531 -5.688 1 91.81 37 ASN B O 1
ATOM 4925 N N . TRP B 1 38 ? -7.152 -27.203 -6.008 1 94.69 38 TRP B N 1
ATOM 4926 C CA . TRP B 1 38 ? -6.805 -27.312 -7.422 1 94.69 38 TRP B CA 1
ATOM 4927 C C . TRP B 1 38 ? -7.215 -26.062 -8.188 1 94.69 38 TRP B C 1
ATOM 4929 O O . TRP B 1 38 ? -6.441 -25.531 -8.992 1 94.69 38 TRP B O 1
ATOM 4939 N N . LEU B 1 39 ? -8.438 -25.641 -7.93 1 92.88 39 LEU B N 1
ATOM 4940 C CA . LEU B 1 39 ? -8.938 -24.469 -8.641 1 92.88 39 LEU B CA 1
ATOM 4941 C C . LEU B 1 39 ? -8.141 -23.219 -8.273 1 92.88 39 LEU B C 1
ATOM 4943 O O . LEU B 1 39 ? -7.91 -22.344 -9.117 1 92.88 39 LEU B O 1
ATOM 4947 N N . THR B 1 40 ? -7.66 -23.125 -7.055 1 89.38 40 THR B N 1
ATOM 4948 C CA . THR B 1 40 ? -6.824 -22 -6.637 1 89.38 40 THR B CA 1
ATOM 4949 C C . THR B 1 40 ? -5.52 -21.969 -7.434 1 89.38 40 THR B C 1
ATOM 4951 O O . THR B 1 40 ? -5.086 -20.922 -7.891 1 89.38 40 THR B O 1
ATOM 4954 N N . ALA B 1 41 ? -4.98 -23.078 -7.582 1 90.38 41 ALA B N 1
ATOM 4955 C CA . ALA B 1 41 ? -3.754 -23.172 -8.367 1 90.38 41 ALA B CA 1
ATOM 4956 C C . ALA B 1 41 ? -4.016 -22.859 -9.836 1 90.38 41 ALA B C 1
ATOM 4958 O O . ALA B 1 41 ? -3.221 -22.172 -10.477 1 90.38 41 ALA B O 1
ATOM 4959 N N . TYR B 1 42 ? -5.156 -23.312 -10.297 1 91 42 TYR B N 1
ATOM 4960 C CA . TYR B 1 42 ? -5.535 -23.109 -11.695 1 91 42 TYR B CA 1
ATOM 4961 C C . TYR B 1 42 ? -5.715 -21.641 -12.008 1 91 42 TYR B C 1
ATOM 4963 O O . TYR B 1 42 ? -5.309 -21.156 -13.07 1 91 42 TYR B O 1
ATOM 4971 N N . THR B 1 43 ? -6.211 -20.922 -11.062 1 87.25 43 THR B N 1
ATOM 4972 C CA . THR B 1 43 ? -6.598 -19.531 -11.328 1 87.25 43 THR B CA 1
ATOM 4973 C C . THR B 1 43 ? -5.516 -18.578 -10.859 1 87.25 43 THR B C 1
ATOM 4975 O O . THR B 1 43 ? -5.695 -17.359 -10.914 1 87.25 43 THR B O 1
ATOM 4978 N N . THR B 1 44 ? -4.441 -19.078 -10.359 1 83.5 44 THR B N 1
ATOM 4979 C CA . THR B 1 44 ? -3.352 -18.188 -9.961 1 83.5 44 THR B CA 1
ATOM 4980 C C . THR B 1 44 ? -2.76 -17.469 -11.172 1 83.5 44 THR B C 1
ATOM 4982 O O . THR B 1 44 ? -2.525 -18.094 -12.211 1 83.5 44 THR B O 1
ATOM 4985 N N . ALA B 1 45 ? -2.668 -16.172 -10.977 1 78.88 45 ALA B N 1
ATOM 4986 C CA . ALA B 1 45 ? -2.148 -15.359 -12.078 1 78.88 45 ALA B CA 1
ATOM 4987 C C . ALA B 1 45 ? -0.667 -15.641 -12.312 1 78.88 45 ALA B C 1
ATOM 4989 O O . ALA B 1 45 ? 0.102 -15.789 -11.359 1 78.88 45 ALA B O 1
ATOM 4990 N N . TYR B 1 46 ? -0.373 -15.711 -13.602 1 80.12 46 TYR B N 1
ATOM 4991 C CA . TYR B 1 46 ? 1.023 -15.859 -14 1 80.12 46 TYR B CA 1
ATOM 4992 C C . TYR B 1 46 ? 1.791 -14.562 -13.797 1 80.12 46 TYR B C 1
ATOM 4994 O O . TYR B 1 46 ? 1.407 -13.516 -14.32 1 80.12 46 TYR B O 1
ATOM 5002 N N . ARG B 1 47 ? 2.805 -14.539 -13.047 1 77 47 ARG B N 1
ATOM 5003 C CA . ARG B 1 47 ? 3.57 -13.344 -12.719 1 77 47 ARG B CA 1
ATOM 5004 C C . ARG B 1 47 ? 4.219 -12.742 -13.961 1 77 47 ARG B C 1
ATOM 5006 O O . ARG B 1 47 ? 4.41 -11.531 -14.047 1 77 47 ARG B O 1
ATOM 5013 N N . GLY B 1 48 ? 4.594 -13.617 -14.93 1 73.44 48 GLY B N 1
ATOM 5014 C CA . GLY B 1 48 ? 5.238 -13.148 -16.141 1 73.44 48 GLY B CA 1
ATOM 5015 C C . GLY B 1 48 ? 4.289 -12.445 -17.094 1 73.44 48 GLY B C 1
ATOM 5016 O O . GLY B 1 48 ? 4.711 -11.609 -17.891 1 73.44 48 GLY B O 1
ATOM 5017 N N . ASP B 1 49 ? 3.111 -12.883 -16.969 1 75.88 49 ASP B N 1
ATOM 5018 C CA . ASP B 1 49 ? 2.035 -12.289 -17.75 1 75.88 49 ASP B CA 1
ATOM 5019 C C . ASP B 1 49 ? 0.742 -12.211 -16.953 1 75.88 49 ASP B C 1
ATOM 5021 O O . ASP B 1 49 ? 0.01 -13.195 -16.844 1 75.88 49 ASP B O 1
ATOM 5025 N N . LYS B 1 50 ? 0.455 -11.133 -16.516 1 71.56 50 LYS B N 1
ATOM 5026 C CA . LYS B 1 50 ? -0.673 -10.969 -15.602 1 71.56 50 LYS B CA 1
ATOM 5027 C C . LYS B 1 50 ? -1.997 -11.227 -16.312 1 71.56 50 LYS B C 1
ATOM 5029 O O . LYS B 1 50 ? -3.043 -11.344 -15.664 1 71.56 50 LYS B O 1
ATOM 5034 N N . LYS B 1 51 ? -1.911 -11.438 -17.609 1 75.19 51 LYS B N 1
ATOM 5035 C CA . LYS B 1 51 ? -3.121 -11.688 -18.391 1 75.19 51 LYS B CA 1
ATOM 5036 C C . LYS B 1 51 ? -3.504 -13.164 -18.344 1 75.19 51 LYS B C 1
ATOM 5038 O O . LYS B 1 51 ? -4.664 -13.523 -18.562 1 75.19 51 LYS B O 1
ATOM 5043 N N . ALA B 1 52 ? -2.498 -13.984 -17.984 1 76.12 52 ALA B N 1
ATOM 5044 C CA . ALA B 1 52 ? -2.713 -15.422 -18.094 1 76.12 52 ALA B CA 1
ATOM 5045 C C . ALA B 1 52 ? -2.746 -16.078 -16.719 1 76.12 52 ALA B C 1
ATOM 5047 O O . ALA B 1 52 ? -2.186 -15.547 -15.758 1 76.12 52 ALA B O 1
ATOM 5048 N N . VAL B 1 53 ? -3.611 -17.109 -16.719 1 82.25 53 VAL B N 1
ATOM 5049 C CA . VAL B 1 53 ? -3.602 -17.953 -15.516 1 82.25 53 VAL B CA 1
ATOM 5050 C C . VAL B 1 53 ? -2.594 -19.078 -15.688 1 82.25 53 VAL B C 1
ATOM 5052 O O . VAL B 1 53 ? -2.223 -19.422 -16.812 1 82.25 53 VAL B O 1
ATOM 5055 N N . LEU B 1 54 ? -2.145 -19.594 -14.688 1 85.75 54 LEU B N 1
ATOM 5056 C CA . LEU B 1 54 ? -1.12 -20.625 -14.734 1 85.75 54 LEU B CA 1
ATOM 5057 C C . LEU B 1 54 ? -1.704 -21.938 -15.234 1 85.75 54 LEU B C 1
ATOM 5059 O O . LEU B 1 54 ? -1.027 -22.703 -15.938 1 85.75 54 LEU B O 1
ATOM 5063 N N . GLY B 1 55 ? -2.955 -22.172 -14.883 1 87.5 55 GLY B N 1
ATOM 5064 C CA . GLY B 1 55 ? -3.561 -23.422 -15.328 1 87.5 55 GLY B CA 1
ATOM 5065 C C . GLY B 1 55 ? -3.262 -24.594 -14.406 1 87.5 55 GLY B C 1
ATOM 5066 O O . GLY B 1 55 ? -2.893 -24.391 -13.242 1 87.5 55 GLY B O 1
ATOM 5067 N N . PRO B 1 56 ? -3.457 -25.781 -14.914 1 92.44 56 PRO B N 1
ATOM 5068 C CA . PRO B 1 56 ? -3.279 -26.969 -14.07 1 92.44 56 PRO B CA 1
ATOM 5069 C C . PRO B 1 56 ? -1.811 -27.281 -13.789 1 92.44 56 PRO B C 1
ATOM 5071 O O . PRO B 1 56 ? -0.961 -27.109 -14.664 1 92.44 56 PRO B O 1
ATOM 5074 N N . THR B 1 57 ? -1.609 -27.766 -12.57 1 93.69 57 THR B N 1
ATOM 5075 C CA . THR B 1 57 ? -0.248 -28.078 -12.156 1 93.69 57 THR B CA 1
ATOM 5076 C C . THR B 1 57 ? -0.02 -29.594 -12.164 1 93.69 57 THR B C 1
ATOM 5078 O O . THR B 1 57 ? -0.969 -30.375 -12.039 1 93.69 57 THR B O 1
ATOM 5081 N N . LEU B 1 58 ? 1.21 -29.969 -12.258 1 93.62 58 LEU B N 1
ATOM 5082 C CA . LEU B 1 58 ? 1.571 -31.391 -12.32 1 93.62 58 LEU B CA 1
ATOM 5083 C C . LEU B 1 58 ? 1.356 -32.062 -10.969 1 93.62 58 LEU B C 1
ATOM 5085 O O . LEU B 1 58 ? 1.066 -33.25 -10.914 1 93.62 58 LEU B O 1
ATOM 5089 N N . GLU B 1 59 ? 1.383 -31.328 -9.93 1 88.94 59 GLU B N 1
ATOM 5090 C CA . GLU B 1 59 ? 1.343 -31.906 -8.586 1 88.94 59 GLU B CA 1
ATOM 5091 C C . GLU B 1 59 ? -0.093 -32.031 -8.086 1 88.94 59 GLU B C 1
ATOM 5093 O O . GLU B 1 59 ? -0.442 -33.031 -7.449 1 88.94 59 GLU B O 1
ATOM 5098 N N . LEU B 1 60 ? -0.932 -31.109 -8.43 1 92 60 LEU B N 1
ATOM 5099 C CA . LEU B 1 60 ? -2.258 -31.078 -7.824 1 92 60 LEU B CA 1
ATOM 5100 C C . LEU B 1 60 ? -3.291 -31.734 -8.742 1 92 60 LEU B C 1
ATOM 5102 O O . LEU B 1 60 ? -4.324 -32.219 -8.281 1 92 60 LEU B O 1
ATOM 5106 N N . THR B 1 61 ? -3.066 -31.844 -9.992 1 95.12 61 THR B N 1
ATOM 5107 C CA . THR B 1 61 ? -4.055 -32.312 -10.961 1 95.12 61 THR B CA 1
ATOM 5108 C C . THR B 1 61 ? -4.344 -33.781 -10.781 1 95.12 61 THR B C 1
ATOM 5110 O O . THR B 1 61 ? -5.504 -34.219 -10.805 1 95.12 61 THR B O 1
ATOM 5113 N N . PRO B 1 62 ? -3.303 -34.594 -10.484 1 93.62 62 PRO B N 1
ATOM 5114 C CA . PRO B 1 62 ? -3.617 -36 -10.305 1 93.62 62 PRO B CA 1
ATOM 5115 C C . PRO B 1 62 ? -4.535 -36.25 -9.109 1 93.62 62 PRO B C 1
ATOM 5117 O O . PRO B 1 62 ? -5.441 -37.094 -9.188 1 93.62 62 PRO B O 1
ATOM 5120 N N . GLY B 1 63 ? -4.312 -35.562 -8.031 1 91.31 63 GLY B N 1
ATOM 5121 C CA . GLY B 1 63 ? -5.199 -35.688 -6.883 1 91.31 63 GLY B CA 1
ATOM 5122 C C . GLY B 1 63 ? -6.621 -35.25 -7.176 1 91.31 63 GLY B C 1
ATOM 5123 O O . GLY B 1 63 ? -7.574 -35.906 -6.723 1 91.31 63 GLY B O 1
ATOM 5124 N N . PHE B 1 64 ? -6.762 -34.312 -7.973 1 94.19 64 PHE B N 1
ATOM 5125 C CA . PHE B 1 64 ? -8.062 -33.781 -8.359 1 94.19 64 PHE B CA 1
ATOM 5126 C C . PHE B 1 64 ? -8.805 -34.781 -9.258 1 94.19 64 PHE B C 1
ATOM 5128 O O . PHE B 1 64 ? -9.984 -35.062 -9.047 1 94.19 64 PHE B O 1
ATOM 5135 N N . VAL B 1 65 ? -8.07 -35.281 -10.227 1 94.12 65 VAL B N 1
ATOM 5136 C CA . VAL B 1 65 ? -8.68 -36.219 -11.164 1 94.12 65 VAL B CA 1
ATOM 5137 C C . VAL B 1 65 ? -9.047 -37.531 -10.438 1 94.12 65 VAL B C 1
ATOM 5139 O O . VAL B 1 65 ? -10.133 -38.062 -10.648 1 94.12 65 VAL B O 1
ATOM 5142 N N . TRP B 1 66 ? -8.188 -37.906 -9.539 1 91.31 66 TRP B N 1
ATOM 5143 C CA . TRP B 1 66 ? -8.422 -39.156 -8.82 1 91.31 66 TRP B CA 1
ATOM 5144 C C . TRP B 1 66 ? -9.688 -39.062 -7.965 1 91.31 66 TRP B C 1
ATOM 5146 O O . TRP B 1 66 ? -10.477 -40 -7.914 1 91.31 66 TRP B O 1
ATOM 5156 N N . MET B 1 67 ? -9.867 -37.969 -7.395 1 90.06 67 MET B N 1
ATOM 5157 C CA . MET B 1 67 ? -11.023 -37.781 -6.531 1 90.06 67 MET B CA 1
ATOM 5158 C C . MET B 1 67 ? -12.32 -37.875 -7.328 1 90.06 67 MET B C 1
ATOM 5160 O O . MET B 1 67 ? -13.344 -38.312 -6.801 1 90.06 67 MET B O 1
ATOM 5164 N N . GLY B 1 68 ? -12.273 -37.531 -8.578 1 91.94 68 GLY B N 1
ATOM 5165 C CA . GLY B 1 68 ? -13.469 -37.5 -9.406 1 91.94 68 GLY B CA 1
ATOM 5166 C C . GLY B 1 68 ? -13.789 -38.844 -10.023 1 91.94 68 GLY B C 1
ATOM 5167 O O . GLY B 1 68 ? -14.875 -39.031 -10.578 1 91.94 68 GLY B O 1
ATOM 5168 N N . MET B 1 69 ? -12.875 -39.781 -9.906 1 90.19 69 MET B N 1
ATOM 5169 C CA . MET B 1 69 ? -13.078 -41.094 -10.523 1 90.19 69 MET B CA 1
ATOM 5170 C C . MET B 1 69 ? -14.18 -41.875 -9.805 1 90.19 69 MET B C 1
ATOM 5172 O O . MET B 1 69 ? -14.359 -41.719 -8.594 1 90.19 69 MET B O 1
ATOM 5176 N N . PRO B 1 70 ? -14.852 -42.594 -10.609 1 87.56 70 PRO B N 1
ATOM 5177 C CA . PRO B 1 70 ? -15.922 -43.375 -10 1 87.56 70 PRO B CA 1
ATOM 5178 C C . PRO B 1 70 ? -15.406 -44.406 -8.977 1 87.56 70 PRO B C 1
ATOM 5180 O O . PRO B 1 70 ? -14.25 -44.812 -9.047 1 87.56 70 PRO B O 1
ATOM 5183 N N . LYS B 1 71 ? -16.188 -44.75 -7.984 1 77.56 71 LYS B N 1
ATOM 5184 C CA . LYS B 1 71 ? -15.82 -45.656 -6.902 1 77.56 71 LYS B CA 1
ATOM 5185 C C . LYS B 1 71 ? -15.438 -47.031 -7.441 1 77.56 71 LYS B C 1
ATOM 5187 O O . LYS B 1 71 ? -14.586 -47.719 -6.867 1 77.56 71 LYS B O 1
ATOM 5192 N N . ASN B 1 72 ? -15.969 -47.406 -8.562 1 73 72 ASN B N 1
ATOM 5193 C CA . ASN B 1 72 ? -15.773 -48.75 -9.094 1 73 72 ASN B CA 1
ATOM 5194 C C . ASN B 1 72 ? -14.547 -48.812 -10 1 73 72 ASN B C 1
ATOM 5196 O O . ASN B 1 72 ? -14.258 -49.844 -10.586 1 73 72 ASN B O 1
ATOM 5200 N N . PHE B 1 73 ? -13.906 -47.656 -10.086 1 79 73 PHE B N 1
ATOM 5201 C CA . PHE B 1 73 ? -12.75 -47.656 -10.977 1 79 73 PHE B CA 1
ATOM 5202 C C . PHE B 1 73 ? -11.562 -48.344 -10.312 1 79 73 PHE B C 1
ATOM 5204 O O . PHE B 1 73 ? -11.188 -48 -9.195 1 79 73 PHE B O 1
ATOM 5211 N N . THR B 1 74 ? -11.227 -49.438 -10.852 1 69.5 74 THR B N 1
ATOM 5212 C CA . THR B 1 74 ? -10.023 -50.156 -10.414 1 69.5 74 THR B CA 1
ATOM 5213 C C . THR B 1 74 ? -8.883 -49.938 -11.406 1 69.5 74 THR B C 1
ATOM 5215 O O . THR B 1 74 ? -9.047 -50.125 -12.609 1 69.5 74 THR B O 1
ATOM 5218 N N . HIS B 1 75 ? -7.91 -49.219 -10.992 1 63.38 75 HIS B N 1
ATOM 5219 C CA . HIS B 1 75 ? -6.734 -49.031 -11.828 1 63.38 75 HIS B CA 1
ATOM 5220 C C . HIS B 1 75 ? -6.086 -50.344 -12.203 1 63.38 75 HIS B C 1
ATOM 5222 O O . HIS B 1 75 ? -6.27 -51.344 -11.508 1 63.38 75 HIS B O 1
ATOM 5228 N N . ALA B 1 76 ? -5.602 -50.375 -13.422 1 58.28 76 ALA B N 1
ATOM 5229 C CA . ALA B 1 76 ? -4.965 -51.594 -13.891 1 58.28 76 ALA B CA 1
ATOM 5230 C C . ALA B 1 76 ? -3.99 -52.125 -12.852 1 58.28 76 ALA B C 1
ATOM 5232 O O . ALA B 1 76 ? -3.777 -53.344 -12.766 1 58.28 76 ALA B O 1
ATOM 5233 N N . ASP B 1 77 ? -3.297 -51.188 -12.047 1 53.69 77 ASP B N 1
ATOM 5234 C CA . ASP B 1 77 ? -2.324 -51.688 -11.078 1 53.69 77 ASP B CA 1
ATOM 5235 C C . ASP B 1 77 ? -3.014 -52.156 -9.797 1 53.69 77 ASP B C 1
ATOM 5237 O O . ASP B 1 77 ? -2.352 -52.406 -8.789 1 53.69 77 ASP B O 1
ATOM 5241 N N . GLY B 1 78 ? -4.316 -52.312 -9.781 1 50.81 78 GLY B N 1
ATOM 5242 C CA . GLY B 1 78 ? -5.059 -52.875 -8.68 1 50.81 78 GLY B CA 1
ATOM 5243 C C . GLY B 1 78 ? -5.984 -51.906 -7.988 1 50.81 78 GLY B C 1
ATOM 5244 O O . GLY B 1 78 ? -6.137 -50.781 -8.438 1 50.81 78 GLY B O 1
ATOM 5245 N N . SER B 1 79 ? -6.832 -52.406 -6.988 1 46.91 79 SER B N 1
ATOM 5246 C CA . SER B 1 79 ? -7.84 -51.688 -6.207 1 46.91 79 SER B CA 1
ATOM 5247 C C . SER B 1 79 ? -7.219 -50.531 -5.414 1 46.91 79 SER B C 1
ATOM 5249 O O . SER B 1 79 ? -6.496 -50.781 -4.441 1 46.91 79 SER B O 1
ATOM 5251 N N . VAL B 1 80 ? -6.734 -49.531 -5.973 1 54.75 80 VAL B N 1
ATOM 5252 C CA . VAL B 1 80 ? -5.977 -48.5 -5.27 1 54.75 80 VAL B CA 1
ATOM 5253 C C . VAL B 1 80 ? -6.93 -47.438 -4.746 1 54.75 80 VAL B C 1
ATOM 5255 O O . VAL B 1 80 ? -7.723 -46.875 -5.504 1 54.75 80 VAL B O 1
ATOM 5258 N N . SER B 1 81 ? -7.258 -47.5 -3.422 1 54.62 81 SER B N 1
ATOM 5259 C CA . SER B 1 81 ? -8.18 -46.625 -2.715 1 54.62 81 SER B CA 1
ATOM 5260 C C . SER B 1 81 ? -7.625 -45.188 -2.639 1 54.62 81 SER B C 1
ATOM 5262 O O . SER B 1 81 ? -8.383 -44.219 -2.686 1 54.62 81 SER B O 1
ATOM 5264 N N . ASP B 1 82 ? -6.215 -45.125 -2.551 1 63.19 82 ASP B N 1
ATOM 5265 C CA . ASP B 1 82 ? -5.656 -43.781 -2.26 1 63.19 82 ASP B CA 1
ATOM 5266 C C . ASP B 1 82 ? -4.637 -43.375 -3.318 1 63.19 82 ASP B C 1
ATOM 5268 O O . ASP B 1 82 ? -4.043 -44.25 -3.98 1 63.19 82 ASP B O 1
ATOM 5272 N N . LEU B 1 83 ? -4.562 -42.125 -3.707 1 66.69 83 LEU B N 1
ATOM 5273 C CA . LEU B 1 83 ? -3.613 -41.562 -4.668 1 66.69 83 LEU B CA 1
ATOM 5274 C C . LEU B 1 83 ? -2.201 -42.062 -4.383 1 66.69 83 LEU B C 1
ATOM 5276 O O . LEU B 1 83 ? -1.439 -42.344 -5.309 1 66.69 83 LEU B O 1
ATOM 5280 N N . SER B 1 84 ? -1.92 -42.219 -3.105 1 65.94 84 SER B N 1
ATOM 5281 C CA . SER B 1 84 ? -0.585 -42.656 -2.711 1 65.94 84 SER B CA 1
ATOM 5282 C C . SER B 1 84 ? -0.312 -44.094 -3.168 1 65.94 84 SER B C 1
ATOM 5284 O O . SER B 1 84 ? 0.838 -44.469 -3.412 1 65.94 84 SER B O 1
ATOM 5286 N N . ASP B 1 85 ? -1.371 -44.781 -3.422 1 67.94 85 ASP B N 1
ATOM 5287 C CA . ASP B 1 85 ? -1.227 -46.219 -3.764 1 67.94 85 ASP B CA 1
ATOM 5288 C C . ASP B 1 85 ? -1.003 -46.375 -5.262 1 67.94 85 ASP B C 1
ATOM 5290 O O . ASP B 1 85 ? -0.485 -47.406 -5.699 1 67.94 85 ASP B O 1
ATOM 5294 N N . ILE B 1 86 ? -1.348 -45.406 -5.984 1 71.94 86 ILE B N 1
ATOM 5295 C CA . ILE B 1 86 ? -1.269 -45.562 -7.43 1 71.94 86 ILE B CA 1
ATOM 5296 C C . ILE B 1 86 ? 0.171 -45.375 -7.898 1 71.94 86 ILE B C 1
ATOM 5298 O O . ILE B 1 86 ? 0.547 -45.812 -8.984 1 71.94 86 ILE B O 1
ATOM 5302 N N . GLY B 1 87 ? 1.042 -45 -6.988 1 77 87 GLY B N 1
ATOM 5303 C CA . GLY B 1 87 ? 2.445 -44.844 -7.344 1 77 87 GLY B CA 1
ATOM 5304 C C . GLY B 1 87 ? 2.688 -43.719 -8.344 1 77 87 GLY B C 1
ATOM 5305 O O . GLY B 1 87 ? 1.753 -43.031 -8.742 1 77 87 GLY B O 1
ATOM 5306 N N . LEU B 1 88 ? 3.846 -43.656 -8.883 1 86.19 88 LEU B N 1
ATOM 5307 C CA . LEU B 1 88 ? 4.254 -42.562 -9.789 1 86.19 88 LEU B CA 1
ATOM 5308 C C . LEU B 1 88 ? 3.662 -42.781 -11.172 1 86.19 88 LEU B C 1
ATOM 5310 O O . LEU B 1 88 ? 3.316 -41.812 -11.859 1 86.19 88 LEU B O 1
ATOM 5314 N N . ASN B 1 89 ? 3.494 -44.031 -11.594 1 87.38 89 ASN B N 1
ATOM 5315 C CA . ASN B 1 89 ? 2.891 -44.312 -12.891 1 87.38 89 ASN B CA 1
ATOM 5316 C C . ASN B 1 89 ? 1.442 -43.844 -12.961 1 87.38 89 ASN B C 1
ATOM 5318 O O . ASN B 1 89 ? 1.035 -43.219 -13.945 1 87.38 89 ASN B O 1
ATOM 5322 N N . GLY B 1 90 ? 0.715 -44.125 -11.898 1 86.88 90 GLY B N 1
ATOM 5323 C CA . GLY B 1 90 ? -0.663 -43.656 -11.844 1 86.88 90 GLY B CA 1
ATOM 5324 C C . GLY B 1 90 ? -0.787 -42.156 -11.883 1 86.88 90 GLY B C 1
ATOM 5325 O O . GLY B 1 90 ? -1.676 -41.625 -12.539 1 86.88 90 GLY B O 1
ATOM 5326 N N . VAL B 1 91 ? 0.113 -41.562 -11.227 1 89.75 91 VAL B N 1
ATOM 5327 C CA . VAL B 1 91 ? 0.116 -40.094 -11.156 1 89.75 91 VAL B CA 1
ATOM 5328 C C . VAL B 1 91 ? 0.357 -39.5 -12.547 1 89.75 91 VAL B C 1
ATOM 5330 O O . VAL B 1 91 ? -0.328 -38.562 -12.953 1 89.75 91 VAL B O 1
ATOM 5333 N N . THR B 1 92 ? 1.237 -40.062 -13.289 1 92.69 92 THR B N 1
ATOM 5334 C CA . THR B 1 92 ? 1.544 -39.562 -14.625 1 92.69 92 THR B CA 1
ATOM 5335 C C . THR B 1 92 ? 0.392 -39.844 -15.586 1 92.69 92 THR B C 1
ATOM 5337 O O . THR B 1 92 ? 0.089 -39.031 -16.453 1 92.69 92 THR B O 1
ATOM 5340 N N . GLU B 1 93 ? -0.238 -40.969 -15.445 1 92.88 93 GLU B N 1
ATOM 5341 C CA . GLU B 1 93 ? -1.364 -41.312 -16.312 1 92.88 93 GLU B CA 1
ATOM 5342 C C . GLU B 1 93 ? -2.553 -40.406 -16.062 1 92.88 93 GLU B C 1
ATOM 5344 O O . GLU B 1 93 ? -3.27 -40.031 -17 1 92.88 93 GLU B O 1
ATOM 5349 N N . LEU B 1 94 ? -2.678 -40.062 -14.82 1 93.56 94 LEU B N 1
ATOM 5350 C CA . LEU B 1 94 ? -3.777 -39.156 -14.5 1 93.56 94 LEU B CA 1
ATOM 5351 C C . LEU B 1 94 ? -3.555 -37.781 -15.117 1 93.56 94 LEU B C 1
ATOM 5353 O O . LEU B 1 94 ? -4.504 -37.156 -15.57 1 93.56 94 LEU B O 1
ATOM 5357 N N . ASN B 1 95 ? -2.367 -37.312 -15.125 1 95.31 95 ASN B N 1
ATOM 5358 C CA . ASN B 1 95 ? -2.047 -36.062 -15.805 1 95.31 95 ASN B CA 1
ATOM 5359 C C . ASN B 1 95 ? -2.299 -36.156 -17.297 1 95.31 95 ASN B C 1
ATOM 5361 O O . ASN B 1 95 ? -2.832 -35.219 -17.906 1 95.31 95 ASN B O 1
ATOM 5365 N N . SER B 1 96 ? -1.946 -37.281 -17.844 1 94.31 96 SER B N 1
ATOM 5366 C CA . SER B 1 96 ? -2.178 -37.5 -19.266 1 94.31 96 SER B CA 1
ATOM 5367 C C . SER B 1 96 ? -3.668 -37.562 -19.594 1 94.31 96 SER B C 1
ATOM 5369 O O . SER B 1 96 ? -4.105 -37.031 -20.625 1 94.31 96 SER B O 1
ATOM 5371 N N . TRP B 1 97 ? -4.355 -38.188 -18.688 1 94.5 97 TRP B N 1
ATOM 5372 C CA . TRP B 1 97 ? -5.801 -38.25 -18.844 1 94.5 97 TRP B CA 1
ATOM 5373 C C . TRP B 1 97 ? -6.422 -36.875 -18.891 1 94.5 97 TRP B C 1
ATOM 5375 O O . TRP B 1 97 ? -7.27 -36.562 -19.734 1 94.5 97 TRP B O 1
ATOM 5385 N N . PHE B 1 98 ? -5.984 -36 -17.984 1 95.56 98 PHE B N 1
ATOM 5386 C CA . PHE B 1 98 ? -6.52 -34.656 -17.906 1 95.56 98 PHE B CA 1
ATOM 5387 C C . PHE B 1 98 ? -6.203 -33.875 -19.172 1 95.56 98 PHE B C 1
ATOM 5389 O O . PHE B 1 98 ? -7.09 -33.281 -19.781 1 95.56 98 PHE B O 1
ATOM 5396 N N . LEU B 1 99 ? -4.988 -33.906 -19.641 1 93.12 99 LEU B N 1
ATOM 5397 C CA . LEU B 1 99 ? -4.562 -33.156 -20.812 1 93.12 99 LEU B CA 1
ATOM 5398 C C . LEU B 1 99 ? -5.23 -33.688 -22.078 1 93.12 99 LEU B C 1
ATOM 5400 O O . LEU B 1 99 ? -5.578 -32.938 -22.969 1 93.12 99 LEU B O 1
ATOM 5404 N N . GLY B 1 100 ? -5.359 -34.969 -22.094 1 91.38 100 GLY B N 1
ATOM 5405 C CA . GLY B 1 100 ? -6.008 -35.594 -23.234 1 91.38 100 GLY B CA 1
ATOM 5406 C C . GLY B 1 100 ? -7.453 -35.156 -23.406 1 91.38 100 GLY B C 1
ATOM 5407 O O . GLY B 1 100 ? -7.938 -35.031 -24.547 1 91.38 100 GLY B O 1
ATOM 5408 N N . ASN B 1 101 ? -8.078 -34.938 -22.312 1 93.19 101 ASN B N 1
ATOM 5409 C CA . ASN B 1 101 ? -9.477 -34.531 -22.375 1 93.19 101 ASN B CA 1
ATOM 5410 C C . ASN B 1 101 ? -9.609 -33 -22.5 1 93.19 101 ASN B C 1
ATOM 5412 O O . ASN B 1 101 ? -10.672 -32.5 -22.891 1 93.19 101 ASN B O 1
ATOM 5416 N N . LEU B 1 102 ? -8.562 -32.312 -22.125 1 90.44 102 LEU B N 1
ATOM 5417 C CA . LEU B 1 102 ? -8.602 -30.859 -22.203 1 90.44 102 LEU B CA 1
ATOM 5418 C C . LEU B 1 102 ? -8.539 -30.391 -23.656 1 90.44 102 LEU B C 1
ATOM 5420 O O . LEU B 1 102 ? -9.039 -29.312 -23.969 1 90.44 102 LEU B O 1
ATOM 5424 N N . GLN B 1 103 ? -7.922 -31.125 -24.469 1 84.25 103 GLN B N 1
ATOM 5425 C CA . GLN B 1 103 ? -7.785 -30.734 -25.875 1 84.25 103 GLN B CA 1
ATOM 5426 C C . GLN B 1 103 ? -8.625 -31.641 -26.781 1 84.25 103 GLN B C 1
ATOM 5428 O O . GLN B 1 103 ? -8.758 -32.844 -26.531 1 84.25 103 GLN B O 1
ATOM 5433 N N . LYS B 1 104 ? -9.445 -30.953 -27.609 1 75.12 104 LYS B N 1
ATOM 5434 C CA . LYS B 1 104 ? -10.234 -31.688 -28.594 1 75.12 104 LYS B CA 1
ATOM 5435 C C . LYS B 1 104 ? -9.664 -31.484 -30 1 75.12 104 LYS B C 1
ATOM 5437 O O . LYS B 1 104 ? -9.305 -30.375 -30.375 1 75.12 104 LYS B O 1
ATOM 5442 N N . THR B 1 105 ? -9.172 -32.531 -30.5 1 64.5 105 THR B N 1
ATOM 5443 C CA . THR B 1 105 ? -8.703 -32.438 -31.875 1 64.5 105 THR B CA 1
ATOM 5444 C C . THR B 1 105 ? -9.867 -32.5 -32.844 1 64.5 105 THR B C 1
ATOM 5446 O O . THR B 1 105 ? -10.625 -33.5 -32.875 1 64.5 105 THR B O 1
ATOM 5449 N N . ASP B 1 106 ? -10.273 -31.281 -33.281 1 60.19 106 ASP B N 1
ATOM 5450 C CA . ASP B 1 106 ? -11.266 -31.25 -34.344 1 60.19 106 ASP B CA 1
ATOM 5451 C C . ASP B 1 106 ? -10.602 -31.078 -35.719 1 60.19 106 ASP B C 1
ATOM 5453 O O . ASP B 1 106 ? -9.375 -31.047 -35.812 1 60.19 106 ASP B O 1
ATOM 5457 N N . GLU B 1 107 ? -11.359 -31.156 -36.844 1 57.97 107 GLU B N 1
ATOM 5458 C CA . GLU B 1 107 ? -10.906 -31.016 -38.219 1 57.97 107 GLU B CA 1
ATOM 5459 C C . GLU B 1 107 ? -10.078 -29.75 -38.406 1 57.97 107 GLU B C 1
ATOM 5461 O O . GLU B 1 107 ? -9.18 -29.719 -39.25 1 57.97 107 GLU B O 1
ATOM 5466 N N . ASN B 1 108 ? -10.297 -28.75 -37.594 1 56.5 108 ASN B N 1
ATOM 5467 C CA . ASN B 1 108 ? -9.672 -27.453 -37.812 1 56.5 108 ASN B CA 1
ATOM 5468 C C . ASN B 1 108 ? -8.43 -27.297 -36.938 1 56.5 108 ASN B C 1
ATOM 5470 O O . ASN B 1 108 ? -7.766 -26.25 -36.969 1 56.5 108 ASN B O 1
ATOM 5474 N N . GLY B 1 109 ? -8.086 -28.359 -36.156 1 61.62 109 GLY B N 1
ATOM 5475 C CA . GLY B 1 109 ? -6.895 -28.266 -35.344 1 61.62 109 GLY B CA 1
ATOM 5476 C C . GLY B 1 109 ? -7.156 -28.562 -33.875 1 61.62 109 GLY B C 1
ATOM 5477 O O . GLY B 1 109 ? -8.219 -29.078 -33.531 1 61.62 109 GLY B O 1
ATOM 5478 N N . THR B 1 110 ? -6.199 -28.5 -33.031 1 65.44 110 THR B N 1
ATOM 5479 C CA . THR B 1 110 ? -6.297 -28.781 -31.594 1 65.44 110 THR B CA 1
ATOM 5480 C C . THR B 1 110 ? -6.867 -27.578 -30.844 1 65.44 110 THR B C 1
ATOM 5482 O O . THR B 1 110 ? -6.352 -26.469 -30.969 1 65.44 110 THR B O 1
ATOM 5485 N N . ALA B 1 111 ? -8.195 -27.703 -30.516 1 74.75 111 ALA B N 1
ATOM 5486 C CA . ALA B 1 111 ? -8.844 -26.625 -29.766 1 74.75 111 ALA B CA 1
ATOM 5487 C C . ALA B 1 111 ? -9.133 -27.047 -28.328 1 74.75 111 ALA B C 1
ATOM 5489 O O . ALA B 1 111 ? -9.07 -28.234 -28 1 74.75 111 ALA B O 1
ATOM 5490 N N . LEU B 1 112 ? -9.297 -26.156 -27.531 1 80.38 112 LEU B N 1
ATOM 5491 C CA . LEU B 1 112 ? -9.648 -26.391 -26.125 1 80.38 112 LEU B CA 1
ATOM 5492 C C . LEU B 1 112 ? -11.047 -26.984 -26.016 1 80.38 112 LEU B C 1
ATOM 5494 O O . LEU B 1 112 ? -11.977 -26.562 -26.703 1 80.38 112 LEU B O 1
ATOM 5498 N N . ASN B 1 113 ? -11.172 -28.109 -25.328 1 87.62 113 ASN B N 1
ATOM 5499 C CA . ASN B 1 113 ? -12.461 -28.719 -25.047 1 87.62 113 ASN B CA 1
ATOM 5500 C C . ASN B 1 113 ? -13.234 -27.953 -23.984 1 87.62 113 ASN B C 1
ATOM 5502 O O . ASN B 1 113 ? -13.078 -28.203 -22.797 1 87.62 113 ASN B O 1
ATOM 5506 N N . GLU B 1 114 ? -14.109 -27.141 -24.422 1 83.75 114 GLU B N 1
ATOM 5507 C CA . GLU B 1 114 ? -14.828 -26.25 -23.516 1 83.75 114 GLU B CA 1
ATOM 5508 C C . GLU B 1 114 ? -15.805 -27.016 -22.625 1 83.75 114 GLU B C 1
ATOM 5510 O O . GLU B 1 114 ? -16.062 -26.609 -21.484 1 83.75 114 GLU B O 1
ATOM 5515 N N . GLU B 1 115 ? -16.328 -28.109 -23.109 1 87.81 115 GLU B N 1
ATOM 5516 C CA . GLU B 1 115 ? -17.281 -28.891 -22.312 1 87.81 115 GLU B CA 1
ATOM 5517 C C . GLU B 1 115 ? -16.594 -29.547 -21.125 1 87.81 115 GLU B C 1
ATOM 5519 O O . GLU B 1 115 ? -17.141 -29.562 -20.016 1 87.81 115 GLU B O 1
ATOM 5524 N N . PHE B 1 116 ? -15.43 -30.078 -21.453 1 91.75 116 PHE B N 1
ATOM 5525 C CA . PHE B 1 116 ? -14.664 -30.688 -20.375 1 91.75 116 PHE B CA 1
ATOM 5526 C C . PHE B 1 116 ? -14.266 -29.656 -19.328 1 91.75 116 PHE B C 1
ATOM 5528 O O . PHE B 1 116 ? -14.375 -29.906 -18.125 1 91.75 116 PHE B O 1
ATOM 5535 N N . LEU B 1 117 ? -13.836 -28.562 -19.859 1 89.12 117 LEU B N 1
ATOM 5536 C CA . LEU B 1 117 ? -13.438 -27.484 -18.953 1 89.12 117 LEU B CA 1
ATOM 5537 C C . LEU B 1 117 ? -14.617 -27.016 -18.125 1 89.12 117 LEU B C 1
ATOM 5539 O O . LEU B 1 117 ? -14.469 -26.75 -16.922 1 89.12 117 LEU B O 1
ATOM 5543 N N . PHE B 1 118 ? -15.75 -26.938 -18.703 1 88.62 118 PHE B N 1
ATOM 5544 C CA . PHE B 1 118 ? -16.969 -26.562 -18 1 88.62 118 PHE B CA 1
ATOM 5545 C C . PHE B 1 118 ? -17.297 -27.562 -16.906 1 88.62 118 PHE B C 1
ATOM 5547 O O . PHE B 1 118 ? -17.641 -27.188 -15.789 1 88.62 118 PHE B O 1
ATOM 5554 N N . HIS B 1 119 ? -17.078 -28.766 -17.219 1 91.69 119 HIS B N 1
ATOM 5555 C CA . HIS B 1 119 ? -17.375 -29.859 -16.281 1 91.69 119 HIS B CA 1
ATOM 5556 C C . HIS B 1 119 ? -16.422 -29.844 -15.102 1 91.69 119 HIS B C 1
ATOM 5558 O O . HIS B 1 119 ? -16.812 -30.188 -13.977 1 91.69 119 HIS B O 1
ATOM 5564 N N . THR B 1 120 ? -15.266 -29.484 -15.344 1 92.69 120 THR B N 1
ATOM 5565 C CA . THR B 1 120 ? -14.234 -29.531 -14.312 1 92.69 120 THR B CA 1
ATOM 5566 C C . THR B 1 120 ? -14.281 -28.281 -13.445 1 92.69 120 THR B C 1
ATOM 5568 O O . THR B 1 120 ? -14.117 -28.359 -12.227 1 92.69 120 THR B O 1
ATOM 5571 N N . ILE B 1 121 ? -14.57 -27.156 -14.07 1 89.94 121 ILE B N 1
ATOM 5572 C CA . ILE B 1 121 ? -14.477 -25.891 -13.352 1 89.94 121 ILE B CA 1
ATOM 5573 C C . ILE B 1 121 ? -15.828 -25.562 -12.711 1 89.94 121 ILE B C 1
ATOM 5575 O O . ILE B 1 121 ? -15.898 -25.234 -11.531 1 89.94 121 ILE B O 1
ATOM 5579 N N . PHE B 1 122 ? -16.953 -25.766 -13.445 1 90.5 122 PHE B N 1
ATOM 5580 C CA . PHE B 1 122 ? -18.25 -25.281 -12.969 1 90.5 122 PHE B CA 1
ATOM 5581 C C . PHE B 1 122 ? -19.109 -26.438 -12.492 1 90.5 122 PHE B C 1
ATOM 5583 O O . PHE B 1 122 ? -20.094 -26.234 -11.781 1 90.5 122 PHE B O 1
ATOM 5590 N N . GLY B 1 123 ? -18.75 -27.609 -12.812 1 90.12 123 GLY B N 1
ATOM 5591 C CA . GLY B 1 123 ? -19.516 -28.766 -12.375 1 90.12 123 GLY B CA 1
ATOM 5592 C C . GLY B 1 123 ? -19.688 -28.828 -10.867 1 90.12 123 GLY B C 1
ATOM 5593 O O . GLY B 1 123 ? -20.812 -28.938 -10.367 1 90.12 123 GLY B O 1
ATOM 5594 N N . PRO B 1 124 ? -18.594 -28.688 -10.18 1 93.69 124 PRO B N 1
ATOM 5595 C CA . PRO B 1 124 ? -18.672 -28.797 -8.719 1 93.69 124 PRO B CA 1
ATOM 5596 C C . PRO B 1 124 ? -19.234 -27.516 -8.078 1 93.69 124 PRO B C 1
ATOM 5598 O O . PRO B 1 124 ? -19.422 -27.469 -6.859 1 93.69 124 PRO B O 1
ATOM 5601 N N . PHE B 1 125 ? -19.547 -26.516 -8.75 1 91.12 125 PHE B N 1
ATOM 5602 C CA . PHE B 1 125 ? -19.891 -25.188 -8.234 1 91.12 125 PHE B CA 1
ATOM 5603 C C . PHE B 1 125 ? -21.125 -25.266 -7.336 1 91.12 125 PHE B C 1
ATOM 5605 O O . PHE B 1 125 ? -21.156 -24.641 -6.277 1 91.12 125 PHE B O 1
ATOM 5612 N N . ASP B 1 126 ? -22.078 -26 -7.598 1 89.94 126 ASP B N 1
ATOM 5613 C CA . ASP B 1 126 ? -23.328 -26.016 -6.852 1 89.94 126 ASP B CA 1
ATOM 5614 C C . ASP B 1 126 ? -23.125 -26.641 -5.469 1 89.94 126 ASP B C 1
ATOM 5616 O O . ASP B 1 126 ? -23.719 -26.188 -4.488 1 89.94 126 ASP B O 1
ATOM 5620 N N . LYS B 1 127 ? -22.219 -27.594 -5.375 1 93 127 LYS B N 1
ATOM 5621 C CA . LYS B 1 127 ? -22 -28.281 -4.109 1 93 127 LYS B CA 1
ATOM 5622 C C . LYS B 1 127 ? -20.844 -27.641 -3.334 1 93 127 LYS B C 1
ATOM 5624 O O . LYS B 1 127 ? -20.844 -27.641 -2.1 1 93 127 LYS B O 1
ATOM 5629 N N . CYS B 1 128 ? -19.891 -27.156 -4.066 1 94.75 128 CYS B N 1
ATOM 5630 C CA . CYS B 1 128 ? -18.688 -26.594 -3.461 1 94.75 128 CYS B CA 1
ATOM 5631 C C . CYS B 1 128 ? -18.609 -25.094 -3.699 1 94.75 128 CYS B C 1
ATOM 5633 O O . CYS B 1 128 ? -17.578 -24.578 -4.129 1 94.75 128 CYS B O 1
ATOM 5635 N N . THR B 1 129 ? -19.641 -24.438 -3.295 1 90.31 129 THR B N 1
ATOM 5636 C CA . THR B 1 129 ? -19.734 -23 -3.58 1 90.31 129 THR B CA 1
ATOM 5637 C C . THR B 1 129 ? -18.703 -22.219 -2.771 1 90.31 129 THR B C 1
ATOM 5639 O O . THR B 1 129 ? -18.062 -21.312 -3.297 1 90.31 129 THR B O 1
ATOM 5642 N N . GLU B 1 130 ? -18.516 -22.516 -1.56 1 87.75 130 GLU B N 1
ATOM 5643 C CA . GLU B 1 130 ? -17.594 -21.797 -0.699 1 87.75 130 GLU B CA 1
ATOM 5644 C C . GLU B 1 130 ? -16.156 -21.938 -1.194 1 87.75 130 GLU B C 1
ATOM 5646 O O . GLU B 1 130 ? -15.406 -20.953 -1.228 1 87.75 130 GLU B O 1
ATOM 5651 N N . GLU B 1 131 ? -15.844 -23.125 -1.608 1 90.75 131 GLU B N 1
ATOM 5652 C CA . GLU B 1 131 ? -14.484 -23.375 -2.088 1 90.75 131 GLU B CA 1
ATOM 5653 C C . GLU B 1 131 ? -14.25 -22.703 -3.438 1 90.75 131 GLU B C 1
ATOM 5655 O O . GLU B 1 131 ? -13.141 -22.234 -3.717 1 90.75 131 GLU B O 1
ATOM 5660 N N . TYR B 1 132 ? -15.289 -22.703 -4.203 1 90.5 132 TYR B N 1
ATOM 5661 C CA . TYR B 1 132 ? -15.164 -22.016 -5.488 1 90.5 132 TYR B CA 1
ATOM 5662 C C . TYR B 1 132 ? -14.914 -20.531 -5.293 1 90.5 132 TYR B C 1
ATOM 5664 O O . TYR B 1 132 ? -14.031 -19.953 -5.934 1 90.5 132 TYR B O 1
ATOM 5672 N N . CYS B 1 133 ? -15.641 -19.953 -4.445 1 85.25 133 CYS B N 1
ATOM 5673 C CA . CYS B 1 133 ? -15.523 -18.516 -4.215 1 85.25 133 CYS B CA 1
ATOM 5674 C C . CYS B 1 133 ? -14.18 -18.172 -3.592 1 85.25 133 CYS B C 1
ATOM 5676 O O . CYS B 1 133 ? -13.594 -17.141 -3.902 1 85.25 133 CYS B O 1
ATOM 5678 N N . LYS B 1 134 ? -13.727 -19 -2.764 1 83.88 134 LYS B N 1
ATOM 5679 C CA . LYS B 1 134 ? -12.406 -18.797 -2.178 1 83.88 134 LYS B CA 1
ATOM 5680 C C . LYS B 1 134 ? -11.312 -18.906 -3.234 1 83.88 134 LYS B C 1
ATOM 5682 O O . LYS B 1 134 ? -10.32 -18.172 -3.189 1 83.88 134 LYS B O 1
ATOM 5687 N N . ALA B 1 135 ? -11.508 -19.734 -4.16 1 87.31 135 ALA B N 1
ATOM 5688 C CA . ALA B 1 135 ? -10.5 -20 -5.18 1 87.31 135 ALA B CA 1
ATOM 5689 C C . ALA B 1 135 ? -10.422 -18.844 -6.18 1 87.31 135 ALA B C 1
ATOM 5691 O O . ALA B 1 135 ? -9.328 -18.484 -6.625 1 87.31 135 ALA B O 1
ATOM 5692 N N . ILE B 1 136 ? -11.547 -18.375 -6.535 1 80.75 136 ILE B N 1
ATOM 5693 C CA . ILE B 1 136 ? -11.539 -17.266 -7.48 1 80.75 136 ILE B CA 1
ATOM 5694 C C . ILE B 1 136 ? -10.945 -16.031 -6.812 1 80.75 136 ILE B C 1
ATOM 5696 O O . ILE B 1 136 ? -10.273 -15.227 -7.461 1 80.75 136 ILE B O 1
ATOM 5700 N N . GLY B 1 137 ? -11.008 -15.945 -5.504 1 73.75 137 GLY B N 1
ATOM 5701 C CA . GLY B 1 137 ? -10.234 -15.055 -4.66 1 73.75 137 GLY B CA 1
ATOM 5702 C C . GLY B 1 137 ? -10.484 -13.586 -4.957 1 73.75 137 GLY B C 1
ATOM 5703 O O . GLY B 1 137 ? -9.539 -12.812 -5.133 1 73.75 137 GLY B O 1
ATOM 5704 N N . PHE B 1 138 ? -11.75 -13.164 -4.992 1 72.81 138 PHE B N 1
ATOM 5705 C CA . PHE B 1 138 ? -12 -11.734 -5.039 1 72.81 138 PHE B CA 1
ATOM 5706 C C . PHE B 1 138 ? -11.523 -11.062 -3.756 1 72.81 138 PHE B C 1
ATOM 5708 O O . PHE B 1 138 ? -12.141 -11.219 -2.701 1 72.81 138 PHE B O 1
ATOM 5715 N N . LEU B 1 139 ? -10.258 -10.477 -3.947 1 71.44 139 LEU B N 1
ATOM 5716 C CA . LEU B 1 139 ? -9.609 -9.938 -2.758 1 71.44 139 LEU B CA 1
ATOM 5717 C C . LEU B 1 139 ? -9.82 -8.43 -2.658 1 71.44 139 LEU B C 1
ATOM 5719 O O . LEU B 1 139 ? -10.133 -7.777 -3.658 1 71.44 139 LEU B O 1
ATOM 5723 N N . GLY B 1 140 ? -9.852 -8 -1.422 1 68.38 140 GLY B N 1
ATOM 5724 C CA . GLY B 1 140 ? -9.938 -6.57 -1.187 1 68.38 140 GLY B CA 1
ATOM 5725 C C . GLY B 1 140 ? -8.578 -5.883 -1.191 1 68.38 140 GLY B C 1
ATOM 5726 O O . GLY B 1 140 ? -7.566 -6.492 -0.847 1 68.38 140 GLY B O 1
ATOM 5727 N N . ASN B 1 141 ? -8.516 -4.637 -1.738 1 69.69 141 ASN B N 1
ATOM 5728 C CA . ASN B 1 141 ? -7.293 -3.84 -1.72 1 69.69 141 ASN B CA 1
ATOM 5729 C C . ASN B 1 141 ? -7.062 -3.201 -0.354 1 69.69 141 ASN B C 1
ATOM 5731 O O . ASN B 1 141 ? -7.961 -2.574 0.204 1 69.69 141 ASN B O 1
ATOM 5735 N N . ALA B 1 142 ? -5.902 -3.418 0.25 1 68.94 142 ALA B N 1
ATOM 5736 C CA . ALA B 1 142 ? -5.578 -2.955 1.597 1 68.94 142 ALA B CA 1
ATOM 5737 C C . ALA B 1 142 ? -5.234 -1.47 1.599 1 68.94 142 ALA B C 1
ATOM 5739 O O . ALA B 1 142 ? -5.16 -0.844 2.66 1 68.94 142 ALA B O 1
ATOM 5740 N N . ASP B 1 143 ? -5.211 -0.779 0.463 1 72.56 143 ASP B N 1
ATOM 5741 C CA . ASP B 1 143 ? -4.734 0.599 0.404 1 72.56 143 ASP B CA 1
ATOM 5742 C C . ASP B 1 143 ? -5.75 1.56 1.016 1 72.56 143 ASP B C 1
ATOM 5744 O O . ASP B 1 143 ? -5.395 2.404 1.841 1 72.56 143 ASP B O 1
ATOM 5748 N N . MET B 1 144 ? -7.027 1.303 0.671 1 75.44 144 MET B N 1
ATOM 5749 C CA . MET B 1 144 ? -8.023 2.26 1.151 1 75.44 144 MET B CA 1
ATOM 5750 C C . MET B 1 144 ? -8.914 1.63 2.215 1 75.44 144 MET B C 1
ATOM 5752 O O . MET B 1 144 ? -9.711 2.322 2.85 1 75.44 144 MET B O 1
ATOM 5756 N N . THR B 1 145 ? -8.711 0.346 2.479 1 79.19 145 THR B N 1
ATOM 5757 C CA . THR B 1 145 ? -9.586 -0.289 3.453 1 79.19 145 THR B CA 1
ATOM 5758 C C . THR B 1 145 ? -8.797 -1.209 4.379 1 79.19 145 THR B C 1
ATOM 5760 O O . THR B 1 145 ? -9.367 -2.113 4.996 1 79.19 145 THR B O 1
ATOM 5763 N N . GLY B 1 146 ? -7.578 -0.981 4.441 1 82.94 146 GLY B N 1
ATOM 5764 C CA . GLY B 1 146 ? -6.781 -1.734 5.398 1 82.94 146 GLY B CA 1
ATOM 5765 C C . GLY B 1 146 ? -7.117 -1.409 6.84 1 82.94 146 GLY B C 1
ATOM 5766 O O . GLY B 1 146 ? -7.855 -0.461 7.113 1 82.94 146 GLY B O 1
ATOM 5767 N N . ILE B 1 147 ? -6.648 -2.033 7.758 1 85.12 147 ILE B N 1
ATOM 5768 C CA . ILE B 1 147 ? -6.953 -1.883 9.172 1 85.12 147 ILE B CA 1
ATOM 5769 C C . ILE B 1 147 ? -6.547 -0.488 9.648 1 85.12 147 ILE B C 1
ATOM 5771 O O . ILE B 1 147 ? -7.309 0.185 10.344 1 85.12 147 ILE B O 1
ATOM 5775 N N . GLY B 1 148 ? -5.426 -0.11 9.258 1 86.69 148 GLY B N 1
ATOM 5776 C CA . GLY B 1 148 ? -4.945 1.193 9.68 1 86.69 148 GLY B CA 1
ATOM 5777 C C . GLY B 1 148 ? -5.785 2.342 9.156 1 86.69 148 GLY B C 1
ATOM 5778 O O . GLY B 1 148 ? -6.086 3.285 9.891 1 86.69 148 GLY B O 1
ATOM 5779 N N . VAL B 1 149 ? -6.16 2.295 7.949 1 89.38 149 VAL B N 1
ATOM 5780 C CA . VAL B 1 149 ? -6.953 3.359 7.348 1 89.38 149 VAL B CA 1
ATOM 5781 C C . VAL B 1 149 ? -8.352 3.377 7.965 1 89.38 149 VAL B C 1
ATOM 5783 O O . VAL B 1 149 ? -8.93 4.445 8.172 1 89.38 149 VAL B O 1
ATOM 5786 N N . MET B 1 150 ? -8.875 2.162 8.344 1 91.62 150 MET B N 1
ATOM 5787 C CA . MET B 1 150 ? -10.18 2.105 8.992 1 91.62 150 MET B CA 1
ATOM 5788 C C . MET B 1 150 ? -10.133 2.768 10.367 1 91.62 150 MET B C 1
ATOM 5790 O O . MET B 1 150 ? -11.062 3.484 10.75 1 91.62 150 MET B O 1
ATOM 5794 N N . ILE B 1 151 ? -9.062 2.607 11.047 1 92.5 151 ILE B N 1
ATOM 5795 C CA . ILE B 1 151 ? -8.898 3.246 12.352 1 92.5 151 ILE B CA 1
ATOM 5796 C C . ILE B 1 151 ? -8.844 4.762 12.18 1 92.5 151 ILE B C 1
ATOM 5798 O O . ILE B 1 151 ? -9.398 5.504 12.992 1 92.5 151 ILE B O 1
ATOM 5802 N N . THR B 1 152 ? -8.219 5.117 11.109 1 93.94 152 THR B N 1
ATOM 5803 C CA . THR B 1 152 ? -8.156 6.547 10.82 1 93.94 152 THR B CA 1
ATOM 5804 C C . THR B 1 152 ? -9.547 7.117 10.594 1 93.94 152 THR B C 1
ATOM 5806 O O . THR B 1 152 ? -9.859 8.219 11.055 1 93.94 152 THR B O 1
ATOM 5809 N N . TYR B 1 153 ? -10.391 6.324 9.898 1 95.25 153 TYR B N 1
ATOM 5810 C CA . TYR B 1 153 ? -11.766 6.762 9.672 1 95.25 153 TYR B CA 1
ATOM 5811 C C . TYR B 1 153 ? -12.523 6.875 10.984 1 95.25 153 TYR B C 1
ATOM 5813 O O . TYR B 1 153 ? -13.258 7.844 11.203 1 95.25 153 TYR B O 1
ATOM 5821 N N . TYR B 1 154 ? -12.266 5.98 11.852 1 96 154 TYR B N 1
ATOM 5822 C CA . TYR B 1 154 ? -12.945 6.008 13.148 1 96 154 TYR B CA 1
ATOM 5823 C C . TYR B 1 154 ? -12.469 7.188 13.984 1 96 154 TYR B C 1
ATOM 5825 O O . TYR B 1 154 ? -13.266 7.852 14.648 1 96 154 TYR B O 1
ATOM 5833 N N . ILE B 1 155 ? -11.227 7.469 13.898 1 95.06 155 ILE B N 1
ATOM 5834 C CA . ILE B 1 155 ? -10.688 8.609 14.641 1 95.06 155 ILE B CA 1
ATOM 5835 C C . ILE B 1 155 ? -11.289 9.906 14.094 1 95.06 155 ILE B C 1
ATOM 5837 O O . ILE B 1 155 ? -11.703 10.773 14.859 1 95.06 155 ILE B O 1
ATOM 5841 N N . GLY B 1 156 ? -11.305 9.945 12.766 1 94.19 156 GLY B N 1
ATOM 5842 C CA . GLY B 1 156 ? -11.914 11.117 12.156 1 94.19 156 GLY B CA 1
ATOM 5843 C C . GLY B 1 156 ? -13.375 11.297 12.531 1 94.19 156 GLY B C 1
ATOM 5844 O O . GLY B 1 156 ? -13.812 12.414 12.805 1 94.19 156 GLY B O 1
ATOM 5845 N N . ALA B 1 157 ? -14.078 10.195 12.641 1 95.75 157 ALA B N 1
ATOM 5846 C CA . ALA B 1 157 ? -15.5 10.25 12.992 1 95.75 157 ALA B CA 1
ATOM 5847 C C . ALA B 1 157 ? -15.68 10.641 14.453 1 95.75 157 ALA B C 1
ATOM 5849 O O . ALA B 1 157 ? -16.578 11.422 14.789 1 95.75 157 ALA B O 1
ATOM 5850 N N . VAL B 1 158 ? -14.828 10.203 15.258 1 95.38 158 VAL B N 1
ATOM 5851 C CA . VAL B 1 158 ? -14.906 10.516 16.672 1 95.38 158 VAL B CA 1
ATOM 5852 C C . VAL B 1 158 ? -14.586 11.992 16.906 1 95.38 158 VAL B C 1
ATOM 5854 O O . VAL B 1 158 ? -15.25 12.672 17.688 1 95.38 158 VAL B O 1
ATOM 5857 N N . PHE B 1 159 ? -13.617 12.43 16.172 1 94.31 159 PHE B N 1
ATOM 5858 C CA . PHE B 1 159 ? -13.266 13.836 16.266 1 94.31 159 PHE B CA 1
ATOM 5859 C C . PHE B 1 159 ? -14.414 14.719 15.781 1 94.31 159 PHE B C 1
ATOM 5861 O O . PHE B 1 159 ? -14.781 15.688 16.453 1 94.31 159 PHE B O 1
ATOM 5868 N N . ALA B 1 160 ? -14.93 14.375 14.688 1 93.81 160 ALA B N 1
ATOM 5869 C CA . ALA B 1 160 ? -16.047 15.156 14.156 1 93.81 160 ALA B CA 1
ATOM 5870 C C . ALA B 1 160 ? -17.203 15.195 15.141 1 93.81 160 ALA B C 1
ATOM 5872 O O . ALA B 1 160 ? -17.828 16.234 15.352 1 93.81 160 ALA B O 1
ATOM 5873 N N . THR B 1 161 ? -17.469 14.055 15.758 1 94.31 161 THR B N 1
ATOM 5874 C CA . THR B 1 161 ? -18.562 13.961 16.734 1 94.31 161 THR B CA 1
ATOM 5875 C C . THR B 1 161 ? -18.234 14.789 17.969 1 94.31 161 THR B C 1
ATOM 5877 O O . THR B 1 161 ? -19.094 15.531 18.469 1 94.31 161 THR B O 1
ATOM 5880 N N . ALA B 1 162 ? -17.047 14.727 18.438 1 92.75 162 ALA B N 1
ATOM 5881 C CA . ALA B 1 162 ? -16.641 15.461 19.625 1 92.75 162 ALA B CA 1
ATOM 5882 C C . ALA B 1 162 ? -16.688 16.969 19.391 1 92.75 162 ALA B C 1
ATOM 5884 O O . ALA B 1 162 ? -17.156 17.719 20.25 1 92.75 162 ALA B O 1
ATOM 5885 N N . TYR B 1 163 ? -16.234 17.391 18.25 1 90.38 163 TYR B N 1
ATOM 5886 C CA . TYR B 1 163 ? -16.281 18.812 17.938 1 90.38 163 TYR B CA 1
ATOM 5887 C C . TYR B 1 163 ? -17.719 19.312 17.812 1 90.38 163 TYR B C 1
ATOM 5889 O O . TYR B 1 163 ? -18.031 20.422 18.266 1 90.38 163 TYR B O 1
ATOM 5897 N N . LEU B 1 164 ? -18.562 18.5 17.219 1 89.12 164 LEU B N 1
ATOM 5898 C CA . LEU B 1 164 ? -19.953 18.906 17.094 1 89.12 164 LEU B CA 1
ATOM 5899 C C . LEU B 1 164 ? -20.625 19 18.469 1 89.12 164 LEU B C 1
ATOM 5901 O O . LEU B 1 164 ? -21.359 19.969 18.734 1 89.12 164 LEU B O 1
ATOM 5905 N N . ILE B 1 165 ? -20.344 18.109 19.312 1 87.88 165 ILE B N 1
ATOM 5906 C CA . ILE B 1 165 ? -20.922 18.125 20.656 1 87.88 165 ILE B CA 1
ATOM 5907 C C . ILE B 1 165 ? -20.375 19.328 21.422 1 87.88 165 ILE B C 1
ATOM 5909 O O . ILE B 1 165 ? -21.141 20.031 22.094 1 87.88 165 ILE B O 1
ATOM 5913 N N . ALA B 1 166 ? -19.125 19.578 21.359 1 85.38 166 ALA B N 1
ATOM 5914 C CA . ALA B 1 166 ? -18.5 20.703 22.078 1 85.38 166 ALA B CA 1
ATOM 5915 C C . ALA B 1 166 ? -19.078 22.031 21.609 1 85.38 166 ALA B C 1
ATOM 5917 O O . ALA B 1 166 ? -19.406 22.891 22.422 1 85.38 166 ALA B O 1
ATOM 5918 N N . PHE B 1 167 ? -19.234 22.156 20.391 1 82.69 167 PHE B N 1
ATOM 5919 C CA . PHE B 1 167 ? -19.734 23.406 19.859 1 82.69 167 PHE B CA 1
ATOM 5920 C C . PHE B 1 167 ? -21.219 23.562 20.141 1 82.69 167 PHE B C 1
ATOM 5922 O O . PHE B 1 167 ? -21.703 24.688 20.359 1 82.69 167 PHE B O 1
ATOM 5929 N N . THR B 1 168 ? -21.938 22.438 20.172 1 81.31 168 THR B N 1
ATOM 5930 C CA . THR B 1 168 ? -23.359 22.5 20.516 1 81.31 168 THR B CA 1
ATOM 5931 C C . THR B 1 168 ? -23.562 22.891 21.984 1 81.31 168 THR B C 1
ATOM 5933 O O . THR B 1 168 ? -24.438 23.672 22.312 1 81.31 168 THR B O 1
ATOM 5936 N N . ILE B 1 169 ? -22.703 22.391 22.797 1 80.31 169 ILE B N 1
ATOM 5937 C CA . ILE B 1 169 ? -22.766 22.734 24.219 1 80.31 169 ILE B CA 1
ATOM 5938 C C . ILE B 1 169 ? -22.453 24.219 24.406 1 80.31 169 ILE B C 1
ATOM 5940 O O . ILE B 1 169 ? -23.109 24.906 25.203 1 80.31 169 ILE B O 1
ATOM 5944 N N . GLU B 1 170 ? -21.516 24.656 23.688 1 76.88 170 GLU B N 1
ATOM 5945 C CA . GLU B 1 170 ? -21.156 26.062 23.781 1 76.88 170 GLU B CA 1
ATOM 5946 C C . GLU B 1 170 ? -22.297 26.969 23.328 1 76.88 170 GLU B C 1
ATOM 5948 O O . GLU B 1 170 ? -22.578 27.984 23.953 1 76.88 170 GLU B O 1
ATOM 5953 N N . ARG B 1 171 ? -22.906 26.562 22.281 1 75 171 ARG B N 1
ATOM 5954 C CA . ARG B 1 171 ? -24.016 27.359 21.766 1 75 171 ARG B CA 1
ATOM 5955 C C . ARG B 1 171 ? -25.203 27.359 22.734 1 75 171 ARG B C 1
ATOM 5957 O O . ARG B 1 171 ? -25.891 28.359 22.891 1 75 171 ARG B O 1
ATOM 5964 N N . PHE B 1 172 ? -25.406 26.281 23.328 1 73.62 172 PHE B N 1
ATOM 5965 C CA . PHE B 1 172 ? -26.5 26.172 24.297 1 73.62 172 PHE B CA 1
ATOM 5966 C C . PHE B 1 172 ? -26.203 27.016 25.531 1 73.62 172 PHE B C 1
ATOM 5968 O O . PHE B 1 172 ? -27.094 27.672 26.078 1 73.62 172 PHE B O 1
ATOM 5975 N N . LYS B 1 173 ? -24.969 26.953 25.953 1 73 173 LYS B N 1
ATOM 5976 C CA . LYS B 1 173 ? -24.578 27.766 27.109 1 73 173 LYS B CA 1
ATOM 5977 C C . LYS B 1 173 ? -24.688 29.25 26.797 1 73 173 LYS B C 1
ATOM 5979 O O . LYS B 1 173 ? -25.125 30.031 27.641 1 73 173 LYS B O 1
ATOM 5984 N N . GLN B 1 174 ? -24.312 29.562 25.594 1 70.88 174 GLN B N 1
ATOM 5985 C CA . GLN B 1 174 ? -24.406 30.953 25.188 1 70.88 174 GLN B CA 1
ATOM 5986 C C . GLN B 1 174 ? -25.875 31.391 25.078 1 70.88 174 GLN B C 1
ATOM 5988 O O . GLN B 1 174 ? -26.219 32.5 25.484 1 70.88 174 GLN B O 1
ATOM 5993 N N . ALA B 1 175 ? -26.703 30.531 24.625 1 66.44 175 ALA B N 1
ATOM 5994 C CA . ALA B 1 175 ? -28.141 30.828 24.5 1 66.44 175 ALA B CA 1
ATOM 5995 C C . ALA B 1 175 ? -28.781 30.953 25.875 1 66.44 175 ALA B C 1
ATOM 5997 O O . ALA B 1 175 ? -29.625 31.828 26.094 1 66.44 175 ALA B O 1
ATOM 5998 N N . LYS B 1 176 ? -28.422 30.141 26.734 1 65.88 176 LYS B N 1
ATOM 5999 C CA . LYS B 1 176 ? -28.969 30.188 28.078 1 65.88 176 LYS B CA 1
ATOM 6000 C C . LYS B 1 176 ? -28.531 31.469 28.797 1 65.88 176 LYS B C 1
ATOM 6002 O O . LYS B 1 176 ? -29.328 32.094 29.531 1 65.88 176 LYS B O 1
ATOM 6007 N N . ARG B 1 177 ? -27.328 31.766 28.531 1 61.75 177 ARG B N 1
ATOM 6008 C CA . ARG B 1 177 ? -26.812 33 29.125 1 61.75 177 ARG B CA 1
ATOM 6009 C C . ARG B 1 177 ? -27.547 34.219 28.578 1 61.75 177 ARG B C 1
ATOM 6011 O O . ARG B 1 177 ? -27.859 35.156 29.312 1 61.75 177 ARG B O 1
ATOM 6018 N N . GLN B 1 178 ? -27.766 34.156 27.312 1 62.91 178 GLN B N 1
ATOM 6019 C CA . GLN B 1 178 ? -28.484 35.25 26.688 1 62.91 178 GLN B CA 1
ATOM 6020 C C . GLN B 1 178 ? -29.938 35.312 27.188 1 62.91 178 GLN B C 1
ATOM 6022 O O . GLN B 1 178 ? -30.469 36.406 27.422 1 62.91 178 GLN B O 1
ATOM 6027 N N . HIS B 1 179 ? -30.5 34.219 27.375 1 62.5 179 HIS B N 1
ATOM 6028 C CA . HIS B 1 179 ? -31.859 34.188 27.906 1 62.5 179 HIS B CA 1
ATOM 6029 C C . HIS B 1 179 ? -31.922 34.625 29.359 1 62.5 179 HIS B C 1
ATOM 6031 O O . HIS B 1 179 ? -32.844 35.312 29.766 1 62.5 179 HIS B O 1
ATOM 6037 N N . ALA B 1 180 ? -30.969 34.125 30.062 1 59.56 180 ALA B N 1
ATOM 6038 C CA . ALA B 1 180 ? -30.906 34.531 31.469 1 59.56 180 ALA B CA 1
ATOM 6039 C C . ALA B 1 180 ? -30.688 36.031 31.609 1 59.56 180 ALA B C 1
ATOM 6041 O O . ALA B 1 180 ? -31.234 36.656 32.5 1 59.56 180 ALA B O 1
ATOM 6042 N N . SER B 1 181 ? -29.766 36.5 30.812 1 55.53 181 SER B N 1
ATOM 6043 C CA . SER B 1 181 ? -29.5 37.938 30.844 1 55.53 181 SER B CA 1
ATOM 6044 C C . SER B 1 181 ? -30.75 38.719 30.469 1 55.53 181 SER B C 1
ATOM 6046 O O . SER B 1 181 ? -31 39.812 31.031 1 55.53 181 SER B O 1
ATOM 6048 N N . ARG B 1 182 ? -31.609 38.188 29.656 1 60.62 182 ARG B N 1
ATOM 6049 C CA . ARG B 1 182 ? -32.844 38.844 29.281 1 60.62 182 ARG B CA 1
ATOM 6050 C C . ARG B 1 182 ? -33.875 38.812 30.406 1 60.62 182 ARG B C 1
ATOM 6052 O O . ARG B 1 182 ? -34.688 39.719 30.562 1 60.62 182 ARG B O 1
ATOM 6059 N N . GLN B 1 183 ? -33.812 37.75 31.031 1 55.78 183 GLN B N 1
ATOM 6060 C CA . GLN B 1 183 ? -34.812 37.594 32.125 1 55.78 183 GLN B CA 1
ATOM 6061 C C . GLN B 1 183 ? -34.281 38.188 33.406 1 55.78 183 GLN B C 1
ATOM 6063 O O . GLN B 1 183 ? -34.969 38.25 34.406 1 55.78 183 GLN B O 1
ATOM 6068 N N . GLY B 1 184 ? -33.281 38.906 33.5 1 46.97 184 GLY B N 1
ATOM 6069 C CA . GLY B 1 184 ? -32.75 39.594 34.688 1 46.97 184 GLY B CA 1
ATOM 6070 C C . GLY B 1 184 ? -32.188 38.656 35.719 1 46.97 184 GLY B C 1
ATOM 6071 O O . GLY B 1 184 ? -32.031 39 36.875 1 46.97 184 GLY B O 1
ATOM 6072 N N . MET B 1 185 ? -32.25 37.5 35.562 1 46.91 185 MET B N 1
ATOM 6073 C CA . MET B 1 185 ? -31.891 36.562 36.625 1 46.91 185 MET B CA 1
ATOM 6074 C C . MET B 1 185 ? -30.391 36.5 36.812 1 46.91 185 MET B C 1
ATOM 6076 O O . MET B 1 185 ? -29.625 36.531 35.844 1 46.91 185 MET B O 1
ATOM 6080 N N . PRO B 1 186 ? -29.844 36.938 38.062 1 41.66 186 PRO B N 1
ATOM 6081 C CA . PRO B 1 186 ? -28.422 36.938 38.375 1 41.66 186 PRO B CA 1
ATOM 6082 C C . PRO B 1 186 ? -27.766 35.594 38.094 1 41.66 186 PRO B C 1
ATOM 6084 O O . PRO B 1 186 ? -28.219 34.562 38.562 1 41.66 186 PRO B O 1
ATOM 6087 N N . MET B 1 187 ? -27.641 35.281 37.031 1 45 187 MET B N 1
ATOM 6088 C CA . MET B 1 187 ? -27.109 33.938 36.844 1 45 187 MET B CA 1
ATOM 6089 C C . MET B 1 187 ? -25.812 33.75 37.625 1 45 187 MET B C 1
ATOM 6091 O O . MET B 1 187 ? -24.922 34.594 37.562 1 45 187 MET B O 1
ATOM 6095 N N . ARG B 1 188 ? -25.812 33.062 38.781 1 40.69 188 ARG B N 1
ATOM 6096 C CA . ARG B 1 188 ? -24.719 32.625 39.625 1 40.69 188 ARG B CA 1
ATOM 6097 C C . ARG B 1 188 ? -23.469 32.344 38.812 1 40.69 188 ARG B C 1
ATOM 6099 O O . ARG B 1 188 ? -23.562 31.797 37.688 1 40.69 188 ARG B O 1
ATOM 6106 N N . ALA B 1 189 ? -22.422 32.906 39.25 1 38.34 189 ALA B N 1
ATOM 6107 C CA . ALA B 1 189 ? -21.047 32.75 38.781 1 38.34 189 ALA B CA 1
ATOM 6108 C C . ALA B 1 189 ? -20.703 31.266 38.594 1 38.34 189 ALA B C 1
ATOM 6110 O O . ALA B 1 189 ? -20.781 30.469 39.531 1 38.34 189 ALA B O 1
ATOM 6111 N N . ALA B 1 190 ? -21.172 30.547 37.812 1 39.19 190 ALA B N 1
ATOM 6112 C CA . ALA B 1 190 ? -20.891 29.125 37.656 1 39.19 190 ALA B CA 1
ATOM 6113 C C . ALA B 1 190 ? -19.453 28.797 38.062 1 39.19 190 ALA B C 1
ATOM 6115 O O . ALA B 1 190 ? -18.5 29.359 37.5 1 39.19 190 ALA B O 1
ATOM 6116 N N . THR B 1 191 ? -19.172 28.25 39.281 1 33.75 191 THR B N 1
ATOM 6117 C CA . THR B 1 191 ? -18.031 27.781 40.062 1 33.75 191 THR B CA 1
ATOM 6118 C C . THR B 1 191 ? -17.016 27.094 39.156 1 33.75 191 THR B C 1
ATOM 6120 O O . THR B 1 191 ? -17.266 26.859 37.969 1 33.75 191 THR B O 1
ATOM 6123 N N . PHE B 1 192 ? -16.203 26.016 39.969 1 37.31 192 PHE B N 1
ATOM 6124 C CA . PHE B 1 192 ? -14.977 25.234 39.875 1 37.31 192 PHE B CA 1
ATOM 6125 C C . PHE B 1 192 ? -14.938 24.453 38.562 1 37.31 192 PHE B C 1
ATOM 6127 O O . PHE B 1 192 ? -13.859 24.234 38 1 37.31 192 PHE B O 1
ATOM 6134 N N . GLY B 1 193 ? -15.883 23.656 38.406 1 43.31 193 GLY B N 1
ATOM 6135 C CA . GLY B 1 193 ? -16.016 22.703 37.312 1 43.31 193 GLY B CA 1
ATOM 6136 C C . GLY B 1 193 ? -15.898 23.344 35.969 1 43.31 193 GLY B C 1
ATOM 6137 O O . GLY B 1 193 ? -15.898 22.641 34.938 1 43.31 193 GLY B O 1
ATOM 6138 N N . HIS B 1 194 ? -15.867 24.688 35.812 1 51.59 194 HIS B N 1
ATOM 6139 C CA . HIS B 1 194 ? -16.062 25.656 34.719 1 51.59 194 HIS B CA 1
ATOM 6140 C C . HIS B 1 194 ? -14.75 25.984 34.031 1 51.59 194 HIS B C 1
ATOM 6142 O O . HIS B 1 194 ? -14.711 26.188 32.812 1 51.59 194 HIS B O 1
ATOM 6148 N N . ILE B 1 195 ? -13.711 25.953 35.062 1 53.88 195 ILE B N 1
ATOM 6149 C CA . ILE B 1 195 ? -12.422 26.281 34.469 1 53.88 195 ILE B CA 1
ATOM 6150 C C . ILE B 1 195 ? -11.992 25.156 33.531 1 53.88 195 ILE B C 1
ATOM 6152 O O . ILE B 1 195 ? -11.516 25.422 32.406 1 53.88 195 ILE B O 1
ATOM 6156 N N . ALA B 1 196 ? -12.211 23.844 34.156 1 64.81 196 ALA B N 1
ATOM 6157 C CA . ALA B 1 196 ? -11.812 22.719 33.312 1 64.81 196 ALA B CA 1
ATOM 6158 C C . ALA B 1 196 ? -12.656 22.656 32.031 1 64.81 196 ALA B C 1
ATOM 6160 O O . ALA B 1 196 ? -12.141 22.359 30.969 1 64.81 196 ALA B O 1
ATOM 6161 N N . SER B 1 197 ? -13.852 22.953 32.281 1 74.38 197 SER B N 1
ATOM 6162 C CA . SER B 1 197 ? -14.734 22.938 31.109 1 74.38 197 SER B CA 1
ATOM 6163 C C . SER B 1 197 ? -14.398 24.047 30.141 1 74.38 197 SER B C 1
ATOM 6165 O O . SER B 1 197 ? -14.477 23.875 28.922 1 74.38 197 SER B O 1
ATOM 6167 N N . LYS B 1 198 ? -13.906 25.109 30.703 1 74.88 198 LYS B N 1
ATOM 6168 C CA . LYS B 1 198 ? -13.508 26.203 29.844 1 74.88 198 LYS B CA 1
ATOM 6169 C C . LYS B 1 198 ? -12.219 25.875 29.094 1 74.88 198 LYS B C 1
ATOM 6171 O O . LYS B 1 198 ? -12.078 26.219 27.906 1 74.88 198 LYS B O 1
ATOM 6176 N N . ARG B 1 199 ? -11.445 25.141 29.812 1 79.38 199 ARG B N 1
ATOM 6177 C CA . ARG B 1 199 ? -10.188 24.75 29.188 1 79.38 199 ARG B CA 1
ATOM 6178 C C . ARG B 1 199 ? -10.43 23.734 28.062 1 79.38 199 ARG B C 1
ATOM 6180 O O . ARG B 1 199 ? -9.758 23.766 27.031 1 79.38 199 ARG B O 1
ATOM 6187 N N . VAL B 1 200 ? -11.375 22.938 28.344 1 81.88 200 VAL B N 1
ATOM 6188 C CA . VAL B 1 200 ? -11.695 21.922 27.344 1 81.88 200 VAL B CA 1
ATOM 6189 C C . VAL B 1 200 ? -12.328 22.578 26.125 1 81.88 200 VAL B C 1
ATOM 6191 O O . VAL B 1 200 ? -12.008 22.234 24.984 1 81.88 200 VAL B O 1
ATOM 6194 N N . LEU B 1 201 ? -13.078 23.453 26.359 1 80.88 201 LEU B N 1
ATOM 6195 C CA . LEU B 1 201 ? -13.719 24.156 25.25 1 80.88 201 LEU B CA 1
ATOM 6196 C C . LEU B 1 201 ? -12.703 25 24.469 1 80.88 201 LEU B C 1
ATOM 6198 O O . LEU B 1 201 ? -12.781 25.109 23.25 1 80.88 201 LEU B O 1
ATOM 6202 N N . GLU B 1 202 ? -11.75 25.547 25.203 1 80.81 202 GLU B N 1
ATOM 6203 C CA . GLU B 1 202 ? -10.68 26.297 24.547 1 80.81 202 GLU B CA 1
ATOM 6204 C C . GLU B 1 202 ? -9.789 25.375 23.719 1 80.81 202 GLU B C 1
ATOM 6206 O O . GLU B 1 202 ? -9.312 25.766 22.656 1 80.81 202 GLU B O 1
ATOM 6211 N N . ALA B 1 203 ? -9.672 24.25 24.219 1 85.75 203 ALA B N 1
ATOM 6212 C CA . ALA B 1 203 ? -8.875 23.281 23.484 1 85.75 203 ALA B CA 1
ATOM 6213 C C . ALA B 1 203 ? -9.562 22.891 22.172 1 85.75 203 ALA B C 1
ATOM 6215 O O . ALA B 1 203 ? -8.906 22.703 21.156 1 85.75 203 ALA B O 1
ATOM 6216 N N . PHE B 1 204 ? -10.844 22.766 22.25 1 85.19 204 PHE B N 1
ATOM 6217 C CA . PHE B 1 204 ? -11.586 22.422 21.031 1 85.19 204 PHE B CA 1
ATOM 6218 C C . PHE B 1 204 ? -11.555 23.578 20.031 1 85.19 204 PHE B C 1
ATOM 6220 O O . PHE B 1 204 ? -11.414 23.359 18.828 1 85.19 204 PHE B O 1
ATOM 6227 N N . HIS B 1 205 ? -11.562 24.812 20.5 1 80.19 205 HIS B N 1
ATOM 6228 C CA . HIS B 1 205 ? -11.516 25.984 19.625 1 80.19 205 HIS B CA 1
ATOM 6229 C C . HIS B 1 205 ? -10.125 26.156 19.016 1 80.19 205 HIS B C 1
ATOM 6231 O O . HIS B 1 205 ? -9.992 26.453 17.828 1 80.19 205 HIS B O 1
ATOM 6237 N N . GLY B 1 206 ? -9.203 25.906 19.859 1 78.5 206 GLY B N 1
ATOM 6238 C CA . GLY B 1 206 ? -7.832 26.094 19.406 1 78.5 206 GLY B CA 1
ATOM 6239 C C . GLY B 1 206 ? -7.352 25.031 18.453 1 78.5 206 GLY B C 1
ATOM 6240 O O . GLY B 1 206 ? -6.52 25.281 17.594 1 78.5 206 GLY B O 1
ATOM 6241 N N . SER B 1 207 ? -7.906 23.844 18.547 1 86.06 207 SER B N 1
ATOM 6242 C CA . SER B 1 207 ? -7.453 22.734 17.719 1 86.06 207 SER B CA 1
ATOM 6243 C C . SER B 1 207 ? -8.352 22.531 16.516 1 86.06 207 SER B C 1
ATOM 6245 O O . SER B 1 207 ? -8.195 21.578 15.758 1 86.06 207 SER B O 1
ATOM 6247 N N . PHE B 1 208 ? -9.289 23.344 16.312 1 84.81 208 PHE B N 1
ATOM 6248 C CA . PHE B 1 208 ? -10.258 23.188 15.227 1 84.81 208 PHE B CA 1
ATOM 6249 C C . PHE B 1 208 ? -9.586 23.328 13.867 1 84.81 208 PHE B C 1
ATOM 6251 O O . PHE B 1 208 ? -9.906 22.594 12.93 1 84.81 208 PHE B O 1
ATOM 6258 N N . PHE B 1 209 ? -8.609 24.203 13.758 1 80.25 209 PHE B N 1
ATOM 6259 C CA . PHE B 1 209 ? -7.926 24.391 12.484 1 80.25 209 PHE B CA 1
ATOM 6260 C C . PHE B 1 209 ? -7.098 23.172 12.133 1 80.25 209 PHE B C 1
ATOM 6262 O O . PHE B 1 209 ? -7.02 22.781 10.969 1 80.25 209 PHE B O 1
ATOM 6269 N N . GLY B 1 210 ? -6.527 22.641 13.164 1 83.06 210 GLY B N 1
ATOM 6270 C CA . GLY B 1 210 ? -5.801 21.406 12.93 1 83.06 210 GLY B CA 1
ATOM 6271 C C . GLY B 1 210 ? -6.691 20.266 12.477 1 83.06 210 GLY B C 1
ATOM 6272 O O . GLY B 1 210 ? -6.309 19.484 11.602 1 83.06 210 GLY B O 1
ATOM 6273 N N . TYR B 1 211 ? -7.883 20.25 13.016 1 89.38 211 TYR B N 1
ATOM 6274 C CA . TYR B 1 211 ? -8.844 19.219 12.672 1 89.38 211 TYR B CA 1
ATOM 6275 C C . TYR B 1 211 ? -9.305 19.359 11.227 1 89.38 211 TYR B C 1
ATOM 6277 O O . TYR B 1 211 ? -9.297 18.391 10.461 1 89.38 211 TYR B O 1
ATOM 6285 N N . ILE B 1 212 ? -9.656 20.516 10.805 1 86.69 212 ILE B N 1
ATOM 6286 C CA . ILE B 1 212 ? -10.211 20.719 9.469 1 86.69 212 ILE B CA 1
ATOM 6287 C C . ILE B 1 212 ? -9.117 20.484 8.422 1 86.69 212 ILE B C 1
ATOM 6289 O O . ILE B 1 212 ? -9.383 19.953 7.348 1 86.69 212 ILE B O 1
ATOM 6293 N N . THR B 1 213 ? -7.93 20.922 8.75 1 85.19 213 THR B N 1
ATOM 6294 C CA . THR B 1 213 ? -6.824 20.703 7.82 1 85.19 213 THR B CA 1
ATOM 6295 C C . THR B 1 213 ? -6.547 19.219 7.633 1 85.19 213 THR B C 1
ATOM 6297 O O . THR B 1 213 ? -6.336 18.766 6.512 1 85.19 213 THR B O 1
ATOM 6300 N N . ALA B 1 214 ? -6.555 18.5 8.711 1 90.31 214 ALA B N 1
ATOM 6301 C CA . ALA B 1 214 ? -6.332 17.062 8.648 1 90.31 214 ALA B CA 1
ATOM 6302 C C . ALA B 1 214 ? -7.445 16.375 7.863 1 90.31 214 ALA B C 1
ATOM 6304 O O . ALA B 1 214 ? -7.18 15.5 7.031 1 90.31 214 ALA B O 1
ATOM 6305 N N . ALA B 1 215 ? -8.648 16.781 8.102 1 92.19 215 ALA B N 1
ATOM 6306 C CA . ALA B 1 215 ? -9.797 16.188 7.414 1 92.19 215 ALA B CA 1
ATOM 6307 C C . ALA B 1 215 ? -9.758 16.5 5.918 1 92.19 215 ALA B C 1
ATOM 6309 O O . ALA B 1 215 ? -10.039 15.625 5.094 1 92.19 215 ALA B O 1
ATOM 6310 N N . MET B 1 216 ? -9.398 17.688 5.594 1 90.56 216 MET B N 1
ATOM 6311 C CA . MET B 1 216 ? -9.312 18.078 4.188 1 90.56 216 MET B CA 1
ATOM 6312 C C . MET B 1 216 ? -8.188 17.328 3.482 1 90.56 216 MET B C 1
ATOM 6314 O O . MET B 1 216 ? -8.352 16.875 2.344 1 90.56 216 MET B O 1
ATOM 6318 N N . MET B 1 217 ? -7.133 17.203 4.148 1 89.69 217 MET B N 1
ATOM 6319 C CA . MET B 1 217 ? -6.004 16.484 3.562 1 89.69 217 MET B CA 1
ATOM 6320 C C . MET B 1 217 ? -6.359 15.031 3.289 1 89.69 217 MET B C 1
ATOM 6322 O O . MET B 1 217 ? -6.066 14.508 2.211 1 89.69 217 MET B O 1
ATOM 6326 N N . LEU B 1 218 ? -6.93 14.43 4.242 1 91.31 218 LEU B N 1
ATOM 6327 C CA . LEU B 1 218 ? -7.32 13.031 4.098 1 91.31 218 LEU B CA 1
ATOM 6328 C C . LEU B 1 218 ? -8.367 12.875 2.996 1 91.31 218 LEU B C 1
ATOM 6330 O O . LEU B 1 218 ? -8.25 11.984 2.148 1 91.31 218 LEU B O 1
ATOM 6334 N N . SER B 1 219 ? -9.289 13.781 2.979 1 93.06 219 SER B N 1
ATOM 6335 C CA . SER B 1 219 ? -10.383 13.688 2.014 1 93.06 219 SER B CA 1
ATOM 6336 C C . SER B 1 219 ? -9.883 13.945 0.594 1 93.06 219 SER B C 1
ATOM 6338 O O . SER B 1 219 ? -10.156 13.156 -0.315 1 93.06 219 SER B O 1
ATOM 6340 N N . VAL B 1 220 ? -9.148 15.008 0.379 1 92.44 220 VAL B N 1
ATOM 6341 C CA . VAL B 1 220 ? -8.68 15.344 -0.961 1 92.44 220 VAL B CA 1
ATOM 6342 C C . VAL B 1 220 ? -7.762 14.234 -1.478 1 92.44 220 VAL B C 1
ATOM 6344 O O . VAL B 1 220 ? -7.828 13.859 -2.65 1 92.44 220 VAL B O 1
ATOM 6347 N N . SER B 1 221 ? -6.973 13.727 -0.605 1 91.44 221 SER B N 1
ATOM 6348 C CA . SER B 1 221 ? -6.098 12.641 -1.013 1 91.44 221 SER B CA 1
ATOM 6349 C C . SER B 1 221 ? -6.898 11.406 -1.428 1 91.44 221 SER B C 1
ATOM 6351 O O . SER B 1 221 ? -6.582 10.758 -2.428 1 91.44 221 SER B O 1
ATOM 6353 N N . MET B 1 222 ? -7.887 11.133 -0.691 1 92.81 222 MET B N 1
ATOM 6354 C CA . MET B 1 222 ? -8.719 9.977 -0.992 1 92.81 222 MET B CA 1
ATOM 6355 C C . MET B 1 222 ? -9.477 10.172 -2.299 1 92.81 222 MET B C 1
ATOM 6357 O O . MET B 1 222 ? -9.617 9.242 -3.09 1 92.81 222 MET B O 1
ATOM 6361 N N . LEU B 1 223 ? -9.938 11.359 -2.516 1 95.12 223 LEU B N 1
ATOM 6362 C CA . LEU B 1 223 ? -10.695 11.656 -3.725 1 95.12 223 LEU B CA 1
ATOM 6363 C C . LEU B 1 223 ? -9.797 11.594 -4.957 1 95.12 223 LEU B C 1
ATOM 6365 O O . LEU B 1 223 ? -10.188 11.031 -5.984 1 95.12 223 LEU B O 1
ATOM 6369 N N . VAL B 1 224 ? -8.609 12.094 -4.809 1 92.75 224 VAL B N 1
ATOM 6370 C CA . VAL B 1 224 ? -7.668 12.039 -5.926 1 92.75 224 VAL B CA 1
ATOM 6371 C C . VAL B 1 224 ? -7.27 10.594 -6.195 1 92.75 224 VAL B C 1
ATOM 6373 O O . VAL B 1 224 ? -7.207 10.164 -7.352 1 92.75 224 VAL B O 1
ATOM 6376 N N . ALA B 1 225 ? -7.059 9.875 -5.152 1 90.19 225 ALA B N 1
ATOM 6377 C CA . ALA B 1 225 ? -6.746 8.461 -5.301 1 90.19 225 ALA B CA 1
ATOM 6378 C C . ALA B 1 225 ? -7.91 7.707 -5.938 1 90.19 225 ALA B C 1
ATOM 6380 O O . ALA B 1 225 ? -7.707 6.859 -6.812 1 90.19 225 ALA B O 1
ATOM 6381 N N . GLY B 1 226 ? -9.141 8.023 -5.461 1 90.19 226 GLY B N 1
ATOM 6382 C CA . GLY B 1 226 ? -10.32 7.402 -6.035 1 90.19 226 GLY B CA 1
ATOM 6383 C C . GLY B 1 226 ? -10.484 7.691 -7.516 1 90.19 226 GLY B C 1
ATOM 6384 O O . GLY B 1 226 ? -10.844 6.801 -8.289 1 90.19 226 GLY B O 1
ATOM 6385 N N . ILE B 1 227 ? -10.195 8.906 -7.926 1 93.06 227 ILE B N 1
ATOM 6386 C CA . ILE B 1 227 ? -10.297 9.289 -9.328 1 93.06 227 ILE B CA 1
ATOM 6387 C C . ILE B 1 227 ? -9.227 8.562 -10.141 1 93.06 227 ILE B C 1
ATOM 6389 O O . ILE B 1 227 ? -9.492 8.078 -11.242 1 93.06 227 ILE B O 1
ATOM 6393 N N . TYR B 1 228 ? -8.086 8.414 -9.617 1 89.25 228 TYR B N 1
ATOM 6394 C CA . TYR B 1 228 ? -7.008 7.723 -10.312 1 89.25 228 TYR B CA 1
ATOM 6395 C C . TYR B 1 228 ? -7.359 6.258 -10.539 1 89.25 228 TYR B C 1
ATOM 6397 O O . TYR B 1 228 ? -7.164 5.73 -11.641 1 89.25 228 TYR B O 1
ATOM 6405 N N . ILE B 1 229 ? -7.809 5.656 -9.5 1 85.81 229 ILE B N 1
ATOM 6406 C CA . ILE B 1 229 ? -8.172 4.246 -9.602 1 85.81 229 ILE B CA 1
ATOM 6407 C C . ILE B 1 229 ? -9.281 4.078 -10.648 1 85.81 229 ILE B C 1
ATOM 6409 O O . ILE B 1 229 ? -9.25 3.137 -11.445 1 85.81 229 ILE B O 1
ATOM 6413 N N . ALA B 1 230 ? -10.203 5 -10.641 1 88.81 230 ALA B N 1
ATOM 6414 C CA . ALA B 1 230 ? -11.32 4.918 -11.578 1 88.81 230 ALA B CA 1
ATOM 6415 C C . ALA B 1 230 ? -10.844 5.09 -13.016 1 88.81 230 ALA B C 1
ATOM 6417 O O . ALA B 1 230 ? -11.234 4.324 -13.906 1 88.81 230 ALA B O 1
ATOM 6418 N N . VAL B 1 231 ? -10.008 6.035 -13.273 1 89.56 231 VAL B N 1
ATOM 6419 C CA . VAL B 1 231 ? -9.508 6.305 -14.625 1 89.56 231 VAL B CA 1
ATOM 6420 C C . VAL B 1 231 ? -8.648 5.141 -15.102 1 89.56 231 VAL B C 1
ATOM 6422 O O . VAL B 1 231 ? -8.734 4.73 -16.266 1 89.56 231 VAL B O 1
ATOM 6425 N N . ASP B 1 232 ? -7.883 4.613 -14.211 1 84.38 232 ASP B N 1
ATOM 6426 C CA . ASP B 1 232 ? -7.031 3.475 -14.539 1 84.38 232 ASP B CA 1
ATOM 6427 C C . ASP B 1 232 ? -7.867 2.256 -14.922 1 84.38 232 ASP B C 1
ATOM 6429 O O . ASP B 1 232 ? -7.57 1.574 -15.906 1 84.38 232 ASP B O 1
ATOM 6433 N N . LYS B 1 233 ? -8.906 2.039 -14.141 1 84.88 233 LYS B N 1
ATOM 6434 C CA . LYS B 1 233 ? -9.75 0.88 -14.398 1 84.88 233 LYS B CA 1
ATOM 6435 C C . LYS B 1 233 ? -10.578 1.082 -15.664 1 84.88 233 LYS B C 1
ATOM 6437 O O . LYS B 1 233 ? -10.852 0.127 -16.391 1 84.88 233 LYS B O 1
ATOM 6442 N N . ILE B 1 234 ? -11.039 2.291 -15.93 1 87.38 234 ILE B N 1
ATOM 6443 C CA . ILE B 1 234 ? -11.781 2.588 -17.141 1 87.38 234 ILE B CA 1
ATOM 6444 C C . ILE B 1 234 ? -10.898 2.348 -18.375 1 87.38 234 ILE B C 1
ATOM 6446 O O . ILE B 1 234 ? -11.352 1.777 -19.359 1 87.38 234 ILE B O 1
ATOM 6450 N N . ASP B 1 235 ? -9.672 2.688 -18.25 1 83.94 235 ASP B N 1
ATOM 6451 C CA . ASP B 1 235 ? -8.727 2.5 -19.359 1 83.94 235 ASP B CA 1
ATOM 6452 C C . ASP B 1 235 ? -8.422 1.019 -19.562 1 83.94 235 ASP B C 1
ATOM 6454 O O . ASP B 1 235 ? -8.289 0.561 -20.703 1 83.94 235 ASP B O 1
ATOM 6458 N N . LYS B 1 236 ? -8.359 0.331 -18.484 1 80.56 236 LYS B N 1
ATOM 6459 C CA . LYS B 1 236 ? -8.102 -1.103 -18.578 1 80.56 236 LYS B CA 1
ATOM 6460 C C . LYS B 1 236 ? -9.312 -1.85 -19.125 1 80.56 236 LYS B C 1
ATOM 6462 O O . LYS B 1 236 ? -9.164 -2.857 -19.812 1 80.56 236 LYS B O 1
ATOM 6467 N N . ASN B 1 237 ? -10.461 -1.381 -18.812 1 78.88 237 ASN B N 1
ATOM 6468 C CA . ASN B 1 237 ? -11.688 -2.021 -19.281 1 78.88 237 ASN B CA 1
ATOM 6469 C C . ASN B 1 237 ? -11.914 -1.759 -20.766 1 78.88 237 ASN B C 1
ATOM 6471 O O . ASN B 1 237 ? -12.664 -2.488 -21.422 1 78.88 237 ASN B O 1
ATOM 6475 N N . LYS B 1 238 ? -11.305 -0.791 -21.312 1 79 238 LYS B N 1
ATOM 6476 C CA . LYS B 1 238 ? -11.453 -0.479 -22.734 1 79 238 LYS B CA 1
ATOM 6477 C C . LYS B 1 238 ? -10.57 -1.392 -23.578 1 79 238 LYS B C 1
ATOM 6479 O O . LYS B 1 238 ? -10.805 -1.536 -24.781 1 79 238 LYS B O 1
ATOM 6484 N N . LEU B 1 239 ? -9.688 -2 -22.875 1 78.88 239 LEU B N 1
ATOM 6485 C CA . LEU B 1 239 ? -8.82 -2.918 -23.609 1 78.88 239 LEU B CA 1
ATOM 6486 C C . LEU B 1 239 ? -9.578 -4.188 -24 1 78.88 239 LEU B C 1
ATOM 6488 O O . LEU B 1 239 ? -10.531 -4.574 -23.312 1 78.88 239 LEU B O 1
ATOM 6492 N N . PRO B 1 240 ? -9.094 -4.73 -25.094 1 75.06 240 PRO B N 1
ATOM 6493 C CA . PRO B 1 240 ? -9.727 -5.996 -25.469 1 75.06 240 PRO B CA 1
ATOM 6494 C C . PRO B 1 240 ? -9.578 -7.074 -24.391 1 75.06 240 PRO B C 1
ATOM 6496 O O . PRO B 1 240 ? -8.664 -7.012 -23.578 1 75.06 240 PRO B O 1
ATOM 6499 N N . VAL B 1 241 ? -10.5 -7.938 -24.312 1 66.12 241 VAL B N 1
ATOM 6500 C CA . VAL B 1 241 ? -10.617 -8.969 -23.281 1 66.12 241 VAL B CA 1
ATOM 6501 C C . VAL B 1 241 ? -9.305 -9.742 -23.172 1 66.12 241 VAL B C 1
ATOM 6503 O O . VAL B 1 241 ? -8.898 -10.141 -22.078 1 66.12 241 VAL B O 1
ATOM 6506 N N . ASP B 1 242 ? -8.594 -9.938 -24.297 1 64 242 ASP B N 1
ATOM 6507 C CA . ASP B 1 242 ? -7.371 -10.734 -24.344 1 64 242 ASP B CA 1
ATOM 6508 C C . ASP B 1 242 ? -6.203 -9.977 -23.719 1 64 242 ASP B C 1
ATOM 6510 O O . ASP B 1 242 ? -5.211 -10.586 -23.312 1 64 242 ASP B O 1
ATOM 6514 N N . GLU B 1 243 ? -6.465 -8.727 -23.578 1 67.5 243 GLU B N 1
ATOM 6515 C CA . GLU B 1 243 ? -5.371 -7.91 -23.062 1 67.5 243 GLU B CA 1
ATOM 6516 C C . GLU B 1 243 ? -5.648 -7.469 -21.625 1 67.5 243 GLU B C 1
ATOM 6518 O O . GLU B 1 243 ? -4.793 -6.852 -20.984 1 67.5 243 GLU B O 1
ATOM 6523 N N . ARG B 1 244 ? -6.688 -7.969 -21.234 1 70.31 244 ARG B N 1
ATOM 6524 C CA . ARG B 1 244 ? -7.062 -7.559 -19.891 1 70.31 244 ARG B CA 1
ATOM 6525 C C . ARG B 1 244 ? -6.426 -8.461 -18.844 1 70.31 244 ARG B C 1
ATOM 6527 O O . ARG B 1 244 ? -6.176 -9.641 -19.109 1 70.31 244 ARG B O 1
ATOM 6534 N N . GLU B 1 245 ? -6.113 -7.828 -17.688 1 67.31 245 GLU B N 1
ATOM 6535 C CA . GLU B 1 245 ? -5.594 -8.602 -16.562 1 67.31 245 GLU B CA 1
ATOM 6536 C C . GLU B 1 245 ? -6.629 -9.594 -16.047 1 67.31 245 GLU B C 1
ATOM 6538 O O . GLU B 1 245 ? -7.832 -9.32 -16.078 1 67.31 245 GLU B O 1
ATOM 6543 N N . SER B 1 246 ? -6.031 -10.703 -15.664 1 66 246 SER B N 1
ATOM 6544 C CA . SER B 1 246 ? -6.93 -11.734 -15.148 1 66 246 SER B CA 1
ATOM 6545 C C . SER B 1 246 ? -7.637 -11.258 -13.883 1 66 246 SER B C 1
ATOM 6547 O O . SER B 1 246 ? -7.023 -10.625 -13.016 1 66 246 SER B O 1
ATOM 6549 N N . PHE B 1 247 ? -8.945 -11.422 -13.945 1 64.38 247 PHE B N 1
ATOM 6550 C CA . PHE B 1 247 ? -9.773 -11.008 -12.82 1 64.38 247 PHE B CA 1
ATOM 6551 C C . PHE B 1 247 ? -9.539 -11.922 -11.617 1 64.38 247 PHE B C 1
ATOM 6553 O O . PHE B 1 247 ? -9.844 -11.555 -10.484 1 64.38 247 PHE B O 1
ATOM 6560 N N . PHE B 1 248 ? -8.875 -13.055 -11.906 1 65 248 PHE B N 1
ATOM 6561 C CA . PHE B 1 248 ? -8.719 -14.047 -10.844 1 65 248 PHE B CA 1
ATOM 6562 C C . PHE B 1 248 ? -7.551 -13.68 -9.93 1 65 248 PHE B C 1
ATOM 6564 O O . PHE B 1 248 ? -6.477 -13.305 -10.414 1 65 248 PHE B O 1
ATOM 6571 N N . GLY B 1 249 ? -7.875 -13.688 -8.68 1 60.34 249 GLY B N 1
ATOM 6572 C CA . GLY B 1 249 ? -6.812 -13.5 -7.707 1 60.34 249 GLY B CA 1
ATOM 6573 C C . GLY B 1 249 ? -6.371 -12.055 -7.582 1 60.34 249 GLY B C 1
ATOM 6574 O O . GLY B 1 249 ? -5.316 -11.773 -7.004 1 60.34 249 GLY B O 1
ATOM 6575 N N . SER B 1 250 ? -7.066 -11.25 -8.422 1 60.41 250 SER B N 1
ATOM 6576 C CA . SER B 1 250 ? -6.648 -9.852 -8.352 1 60.41 250 SER B CA 1
ATOM 6577 C C . SER B 1 250 ? -7.547 -9.055 -7.41 1 60.41 250 SER B C 1
ATOM 6579 O O . SER B 1 250 ? -8.727 -9.367 -7.254 1 60.41 250 SER B O 1
ATOM 6581 N N . ALA B 1 251 ? -6.945 -8.273 -6.543 1 54.38 251 ALA B N 1
ATOM 6582 C CA . ALA B 1 251 ? -7.629 -7.398 -5.598 1 54.38 251 ALA B CA 1
ATOM 6583 C C . ALA B 1 251 ? -8.438 -6.328 -6.328 1 54.38 251 ALA B C 1
ATOM 6585 O O . ALA B 1 251 ? -9.109 -5.508 -5.695 1 54.38 251 ALA B O 1
ATOM 6586 N N . SER B 1 252 ? -8.719 -6.496 -7.57 1 64.25 252 SER B N 1
ATOM 6587 C CA . SER B 1 252 ? -9.188 -5.375 -8.383 1 64.25 252 SER B CA 1
ATOM 6588 C C . SER B 1 252 ? -10.711 -5.332 -8.43 1 64.25 252 SER B C 1
ATOM 6590 O O . SER B 1 252 ? -11.297 -4.277 -8.68 1 64.25 252 SER B O 1
ATOM 6592 N N . MET B 1 253 ? -11.375 -6.355 -7.891 1 74.06 253 MET B N 1
ATOM 6593 C CA . MET B 1 253 ? -12.812 -6.359 -8.141 1 74.06 253 MET B CA 1
ATOM 6594 C C . MET B 1 253 ? -13.531 -5.379 -7.215 1 74.06 253 MET B C 1
ATOM 6596 O O . MET B 1 253 ? -14.508 -4.746 -7.613 1 74.06 253 MET B O 1
ATOM 6600 N N . TYR B 1 254 ? -13.016 -5.266 -6.055 1 81.5 254 TYR B N 1
ATOM 6601 C CA . TYR B 1 254 ? -13.727 -4.461 -5.066 1 81.5 254 TYR B CA 1
ATOM 6602 C C . TYR B 1 254 ? -13.062 -3.102 -4.887 1 81.5 254 TYR B C 1
ATOM 6604 O O . TYR B 1 254 ? -13.484 -2.301 -4.051 1 81.5 254 TYR B O 1
ATOM 6612 N N . ASP B 1 255 ? -12.125 -2.807 -5.734 1 80.69 255 ASP B N 1
ATOM 6613 C CA . ASP B 1 255 ? -11.375 -1.561 -5.59 1 80.69 255 ASP B CA 1
ATOM 6614 C C . ASP B 1 255 ? -12.273 -0.351 -5.84 1 80.69 255 ASP B C 1
ATOM 6616 O O . ASP B 1 255 ? -12.219 0.632 -5.098 1 80.69 255 ASP B O 1
ATOM 6620 N N . MET B 1 256 ? -13.094 -0.545 -6.801 1 86.06 256 MET B N 1
ATOM 6621 C CA . MET B 1 256 ? -13.93 0.587 -7.188 1 86.06 256 MET B CA 1
ATOM 6622 C C . MET B 1 256 ? -15.008 0.848 -6.141 1 86.06 256 MET B C 1
ATOM 6624 O O . MET B 1 256 ? -15.219 1.991 -5.734 1 86.06 256 MET B O 1
ATOM 6628 N N . SER B 1 257 ? -15.633 -0.201 -5.734 1 87.31 257 SER B N 1
ATOM 6629 C CA . SER B 1 257 ? -16.719 -0.043 -4.777 1 87.31 257 SER B CA 1
ATOM 6630 C C . SER B 1 257 ? -16.203 0.426 -3.422 1 87.31 257 SER B C 1
ATOM 6632 O O . SER B 1 257 ? -16.781 1.318 -2.803 1 87.31 257 SER B O 1
ATOM 6634 N N . LEU B 1 258 ? -15.102 -0.11 -2.984 1 88.12 258 LEU B N 1
ATOM 6635 C CA . LEU B 1 258 ? -14.539 0.264 -1.693 1 88.12 258 LEU B CA 1
ATOM 6636 C C . LEU B 1 258 ? -13.992 1.687 -1.733 1 88.12 258 LEU B C 1
ATOM 6638 O O . LEU B 1 258 ? -14.148 2.443 -0.772 1 88.12 258 LEU B O 1
ATOM 6642 N N . SER B 1 259 ? -13.367 1.997 -2.838 1 89.06 259 SER B N 1
ATOM 6643 C CA . SER B 1 259 ? -12.852 3.354 -2.994 1 89.06 259 SER B CA 1
ATOM 6644 C C . SER B 1 259 ? -13.984 4.379 -2.998 1 89.06 259 SER B C 1
ATOM 6646 O O . SER B 1 259 ? -13.875 5.434 -2.369 1 89.06 259 SER B O 1
ATOM 6648 N N . MET B 1 260 ? -15.016 4.082 -3.68 1 91.56 260 MET B N 1
ATOM 6649 C CA . MET B 1 260 ? -16.156 4.996 -3.734 1 91.56 260 MET B CA 1
ATOM 6650 C C . MET B 1 260 ? -16.766 5.188 -2.35 1 91.56 260 MET B C 1
ATOM 6652 O O . MET B 1 260 ? -17.031 6.316 -1.938 1 91.56 260 MET B O 1
ATOM 6656 N N . ALA B 1 261 ? -16.969 4.098 -1.666 1 91 261 ALA B N 1
ATOM 6657 C CA . ALA B 1 261 ? -17.547 4.172 -0.327 1 91 261 ALA B CA 1
ATOM 6658 C C . ALA B 1 261 ? -16.641 4.953 0.62 1 91 261 ALA B C 1
ATOM 6660 O O . ALA B 1 261 ? -17.125 5.742 1.437 1 91 261 ALA B O 1
ATOM 6661 N N . SER B 1 262 ? -15.359 4.754 0.524 1 92.69 262 SER B N 1
ATOM 6662 C CA . SER B 1 262 ? -14.406 5.473 1.362 1 92.69 262 SER B CA 1
ATOM 6663 C C . SER B 1 262 ? -14.406 6.965 1.047 1 92.69 262 SER B C 1
ATOM 6665 O O . SER B 1 262 ? -14.32 7.797 1.952 1 92.69 262 SER B O 1
ATOM 6667 N N . CYS B 1 263 ? -14.484 7.281 -0.238 1 93.88 263 CYS B N 1
ATOM 6668 C CA . CYS B 1 263 ? -14.516 8.68 -0.652 1 93.88 263 CYS B CA 1
ATOM 6669 C C . CYS B 1 263 ? -15.766 9.375 -0.142 1 93.88 263 CYS B C 1
ATOM 6671 O O . CYS B 1 263 ? -15.719 10.531 0.274 1 93.88 263 CYS B O 1
ATOM 6673 N N . VAL B 1 264 ? -16.859 8.688 -0.149 1 93.75 264 VAL B N 1
ATOM 6674 C CA . VAL B 1 264 ? -18.109 9.258 0.337 1 93.75 264 VAL B CA 1
ATOM 6675 C C . VAL B 1 264 ? -18 9.539 1.834 1 93.75 264 VAL B C 1
ATOM 6677 O O . VAL B 1 264 ? -18.422 10.602 2.305 1 93.75 264 VAL B O 1
ATOM 6680 N N . PHE B 1 265 ? -17.469 8.703 2.576 1 93.44 265 PHE B N 1
ATOM 6681 C CA . PHE B 1 265 ? -17.281 8.906 4.008 1 93.44 265 PHE B CA 1
ATOM 6682 C C . PHE B 1 265 ? -16.406 10.125 4.277 1 93.44 265 PHE B C 1
ATOM 6684 O O . PHE B 1 265 ? -16.672 10.898 5.195 1 93.44 265 PHE B O 1
ATOM 6691 N N . SER B 1 266 ? -15.391 10.266 3.49 1 92.5 266 SER B N 1
ATOM 6692 C CA . SER B 1 266 ? -14.328 11.227 3.783 1 92.5 266 SER B CA 1
ATOM 6693 C C . SER B 1 266 ? -14.844 12.664 3.701 1 92.5 266 SER B C 1
ATOM 6695 O O . SER B 1 266 ? -14.242 13.57 4.277 1 92.5 266 SER B O 1
ATOM 6697 N N . ILE B 1 267 ? -15.938 12.953 3.033 1 92.88 267 ILE B N 1
ATOM 6698 C CA . ILE B 1 267 ? -16.406 14.32 2.838 1 92.88 267 ILE B CA 1
ATOM 6699 C C . ILE B 1 267 ? -17.219 14.766 4.047 1 92.88 267 ILE B C 1
ATOM 6701 O O . ILE B 1 267 ? -17.328 15.961 4.328 1 92.88 267 ILE B O 1
ATOM 6705 N N . PHE B 1 268 ? -17.703 13.859 4.789 1 92.75 268 PHE B N 1
ATOM 6706 C CA . PHE B 1 268 ? -18.672 14.203 5.828 1 92.75 268 PHE B CA 1
ATOM 6707 C C . PHE B 1 268 ? -17.969 14.852 7.016 1 92.75 268 PHE B C 1
ATOM 6709 O O . PHE B 1 268 ? -18.484 15.82 7.59 1 92.75 268 PHE B O 1
ATOM 6716 N N . PRO B 1 269 ? -16.812 14.367 7.402 1 92.06 269 PRO B N 1
ATOM 6717 C CA . PRO B 1 269 ? -16.125 15.094 8.469 1 92.06 269 PRO B CA 1
ATOM 6718 C C . PRO B 1 269 ? -15.836 16.547 8.109 1 92.06 269 PRO B C 1
ATOM 6720 O O . PRO B 1 269 ? -15.859 17.422 8.984 1 92.06 269 PRO B O 1
ATOM 6723 N N . ILE B 1 270 ? -15.594 16.844 6.883 1 90.75 270 ILE B N 1
ATOM 6724 C CA . ILE B 1 270 ? -15.359 18.219 6.438 1 90.75 270 ILE B CA 1
ATOM 6725 C C . ILE B 1 270 ? -16.641 19.016 6.535 1 90.75 270 ILE B C 1
ATOM 6727 O O . ILE B 1 270 ? -16.641 20.156 7 1 90.75 270 ILE B O 1
ATOM 6731 N N . LEU B 1 271 ? -17.734 18.391 6.129 1 87.38 271 LEU B N 1
ATOM 6732 C CA . LEU B 1 271 ? -19.016 19.094 6.156 1 87.38 271 LEU B CA 1
ATOM 6733 C C . LEU B 1 271 ? -19.422 19.422 7.59 1 87.38 271 LEU B C 1
ATOM 6735 O O . LEU B 1 271 ? -19.969 20.5 7.852 1 87.38 271 LEU B O 1
ATOM 6739 N N . VAL B 1 272 ? -19.125 18.547 8.484 1 87.12 272 VAL B N 1
ATOM 6740 C CA . VAL B 1 272 ? -19.422 18.812 9.891 1 87.12 272 VAL B CA 1
ATOM 6741 C C . VAL B 1 272 ? -18.578 19.969 10.391 1 87.12 272 VAL B C 1
ATOM 6743 O O . VAL B 1 272 ? -19.062 20.859 11.102 1 87.12 272 VAL B O 1
ATOM 6746 N N . GLY B 1 273 ? -17.328 20.031 9.969 1 82.75 273 GLY B N 1
ATOM 6747 C CA . GLY B 1 273 ? -16.438 21.109 10.391 1 82.75 273 GLY B CA 1
ATOM 6748 C C . GLY B 1 273 ? -16.812 22.453 9.812 1 82.75 273 GLY B C 1
ATOM 6749 O O . GLY B 1 273 ? -16.703 23.484 10.484 1 82.75 273 GLY B O 1
ATOM 6750 N N . TYR B 1 274 ? -17.281 22.422 8.609 1 78.69 274 TYR B N 1
ATOM 6751 C CA . TYR B 1 274 ? -17.609 23.672 7.934 1 78.69 274 TYR B CA 1
ATOM 6752 C C . TYR B 1 274 ? -18.844 24.328 8.562 1 78.69 274 TYR B C 1
ATOM 6754 O O . TYR B 1 274 ? -18.984 25.547 8.539 1 78.69 274 TYR B O 1
ATOM 6762 N N . CYS B 1 275 ? -19.688 23.656 9.109 1 73.88 275 CYS B N 1
ATOM 6763 C CA . CYS B 1 275 ? -20.875 24.203 9.75 1 73.88 275 CYS B CA 1
ATOM 6764 C C . CYS B 1 275 ? -20.516 25.031 10.969 1 73.88 275 CYS B C 1
ATOM 6766 O O . CYS B 1 275 ? -21.266 25.922 11.367 1 73.88 275 CYS B O 1
ATOM 6768 N N . PHE B 1 276 ? -19.281 24.859 11.43 1 69.69 276 PHE B N 1
ATOM 6769 C CA . PHE B 1 276 ? -18.844 25.594 12.617 1 69.69 276 PHE B CA 1
ATOM 6770 C C . PHE B 1 276 ? -18.047 26.828 12.219 1 69.69 276 PHE B C 1
ATOM 6772 O O . PHE B 1 276 ? -17.875 27.75 13.031 1 69.69 276 PHE B O 1
ATOM 6779 N N . MET B 1 277 ? -17.391 26.797 11.062 1 61.09 277 MET B N 1
ATOM 6780 C CA . MET B 1 277 ? -16.547 27.922 10.648 1 61.09 277 MET B CA 1
ATOM 6781 C C . MET B 1 277 ? -17.391 29.172 10.383 1 61.09 277 MET B C 1
ATOM 6783 O O . MET B 1 277 ? -16.906 30.297 10.469 1 61.09 277 MET B O 1
ATOM 6787 N N . ARG B 1 278 ? -18.688 29.25 9.898 1 52.69 278 ARG B N 1
ATOM 6788 C CA . ARG B 1 278 ? -19.531 30.375 9.547 1 52.69 278 ARG B CA 1
ATOM 6789 C C . ARG B 1 278 ? -19.734 31.312 10.734 1 52.69 278 ARG B C 1
ATOM 6791 O O . ARG B 1 278 ? -20.438 32.312 10.633 1 52.69 278 ARG B O 1
ATOM 6798 N N . ALA B 1 279 ? -19.078 31.141 11.758 1 44.38 279 ALA B N 1
ATOM 6799 C CA . ALA B 1 279 ? -19.516 32.156 12.711 1 44.38 279 ALA B CA 1
ATOM 6800 C C . ALA B 1 279 ? -18.984 33.531 12.32 1 44.38 279 ALA B C 1
ATOM 6802 O O . ALA B 1 279 ? -17.797 33.688 12.031 1 44.38 279 ALA B O 1
ATOM 6803 N N . PRO B 1 280 ? -19.844 34.531 11.781 1 38.66 280 PRO B N 1
ATOM 6804 C CA . PRO B 1 280 ? -19.781 35.875 11.203 1 38.66 280 PRO B CA 1
ATOM 6805 C C . PRO B 1 280 ? -18.672 36.719 11.82 1 38.66 280 PRO B C 1
ATOM 6807 O O . PRO B 1 280 ? -18.344 37.781 11.289 1 38.66 280 PRO B O 1
ATOM 6810 N N . GLU B 1 281 ? -18.312 36.594 13.062 1 36.78 281 GLU B N 1
ATOM 6811 C CA . GLU B 1 281 ? -17.688 37.719 13.75 1 36.78 281 GLU B CA 1
ATOM 6812 C C . GLU B 1 281 ? -16.219 37.875 13.352 1 36.78 281 GLU B C 1
ATOM 6814 O O . GLU B 1 281 ? -15.484 38.625 13.969 1 36.78 281 GLU B O 1
ATOM 6819 N N . GLN B 1 282 ? -15.742 37.094 12.398 1 40.91 282 GLN B N 1
ATOM 6820 C CA . GLN B 1 282 ? -14.305 37.281 12.234 1 40.91 282 GLN B CA 1
ATOM 6821 C C . GLN B 1 282 ? -14.008 38.469 11.336 1 40.91 282 GLN B C 1
ATOM 6823 O O . GLN B 1 282 ? -14.711 38.719 10.352 1 40.91 282 GLN B O 1
ATOM 6828 N N . GLY B 1 283 ? -13.453 39.531 11.711 1 38.62 283 GLY B N 1
ATOM 6829 C CA . GLY B 1 283 ? -13.078 40.812 11.18 1 38.62 283 GLY B CA 1
ATOM 6830 C C . GLY B 1 283 ? -12.766 40.781 9.695 1 38.62 283 GLY B C 1
ATOM 6831 O O . GLY B 1 283 ? -12.82 39.75 9.062 1 38.62 283 GLY B O 1
ATOM 6832 N N . GLN B 1 284 ? -12.523 41.938 9 1 43.22 284 GLN B N 1
ATOM 6833 C CA . GLN B 1 284 ? -12.297 42.281 7.598 1 43.22 284 GLN B CA 1
ATOM 6834 C C . GLN B 1 284 ? -11.32 41.312 6.949 1 43.22 284 GLN B C 1
ATOM 6836 O O . GLN B 1 284 ? -11.484 40.938 5.785 1 43.22 284 GLN B O 1
ATOM 6841 N N . GLY B 1 285 ? -10.164 41.062 7.355 1 46.44 285 GLY B N 1
ATOM 6842 C CA . GLY B 1 285 ? -9.078 40.25 6.816 1 46.44 285 GLY B CA 1
ATOM 6843 C C . GLY B 1 285 ? -9.445 38.781 6.66 1 46.44 285 GLY B C 1
ATOM 6844 O O . GLY B 1 285 ? -8.719 38.031 6.023 1 46.44 285 GLY B O 1
ATOM 6845 N N . ALA B 1 286 ? -10.562 38.406 7.164 1 55.12 286 ALA B N 1
ATOM 6846 C CA . ALA B 1 286 ? -11.188 37.094 7.293 1 55.12 286 ALA B CA 1
ATOM 6847 C C . ALA B 1 286 ? -11.93 36.688 6.016 1 55.12 286 ALA B C 1
ATOM 6849 O O . ALA B 1 286 ? -12.25 35.531 5.801 1 55.12 286 ALA B O 1
ATOM 6850 N N . ASN B 1 287 ? -12.086 37.656 5.156 1 58.72 287 ASN B N 1
ATOM 6851 C CA . ASN B 1 287 ? -12.891 37.375 3.975 1 58.72 287 ASN B CA 1
ATOM 6852 C C . ASN B 1 287 ? -12.156 36.469 3.002 1 58.72 287 ASN B C 1
ATOM 6854 O O . ASN B 1 287 ? -12.773 35.594 2.381 1 58.72 287 ASN B O 1
ATOM 6858 N N . HIS B 1 288 ? -10.859 36.75 2.887 1 64.56 288 HIS B N 1
ATOM 6859 C CA . HIS B 1 288 ? -10.133 35.938 1.926 1 64.56 288 HIS B CA 1
ATOM 6860 C C . HIS B 1 288 ? -10.102 34.469 2.357 1 64.56 288 HIS B C 1
ATOM 6862 O O . HIS B 1 288 ? -10.227 33.562 1.524 1 64.56 288 HIS B O 1
ATOM 6868 N N . LYS B 1 289 ? -10.055 34.219 3.566 1 63.59 289 LYS B N 1
ATOM 6869 C CA . LYS B 1 289 ? -10.023 32.844 4.035 1 63.59 289 LYS B CA 1
ATOM 6870 C C . LYS B 1 289 ? -11.391 32.188 3.885 1 63.59 289 LYS B C 1
ATOM 6872 O O . LYS B 1 289 ? -11.484 30.984 3.611 1 63.59 289 LYS B O 1
ATOM 6877 N N . LYS B 1 290 ? -12.344 33.156 4.004 1 68.19 290 LYS B N 1
ATOM 6878 C CA . LYS B 1 290 ? -13.672 32.594 3.777 1 68.19 290 LYS B CA 1
ATOM 6879 C C . LYS B 1 290 ? -13.828 32.094 2.342 1 68.19 290 LYS B C 1
ATOM 6881 O O . LYS B 1 290 ? -14.398 31.031 2.107 1 68.19 290 LYS B O 1
ATOM 6886 N N . TRP B 1 291 ? -13.227 32.875 1.511 1 72.94 291 TRP B N 1
ATOM 6887 C CA . TRP B 1 291 ? -13.336 32.469 0.108 1 72.94 291 TRP B CA 1
ATOM 6888 C C . TRP B 1 291 ? -12.484 31.234 -0.184 1 72.94 291 TRP B C 1
ATOM 6890 O O . TRP B 1 291 ? -12.891 30.375 -0.956 1 72.94 291 TRP B O 1
ATOM 6900 N N . LEU B 1 292 ? -11.383 31.172 0.475 1 71.88 292 LEU B N 1
ATOM 6901 C CA . LEU B 1 292 ? -10.531 30 0.262 1 71.88 292 LEU B CA 1
ATOM 6902 C C . LEU B 1 292 ? -11.188 28.734 0.798 1 71.88 292 LEU B C 1
ATOM 6904 O O . LEU B 1 292 ? -11.109 27.688 0.171 1 71.88 292 LEU B O 1
ATOM 6908 N N . ARG B 1 293 ? -11.828 28.922 1.846 1 71.25 293 ARG B N 1
ATOM 6909 C CA . ARG B 1 293 ? -12.531 27.781 2.418 1 71.25 293 ARG B CA 1
ATOM 6910 C C . ARG B 1 293 ? -13.68 27.344 1.522 1 71.25 293 ARG B C 1
ATOM 6912 O O . ARG B 1 293 ? -13.914 26.141 1.343 1 71.25 293 ARG B O 1
ATOM 6919 N N . ARG B 1 294 ? -14.305 28.312 0.994 1 76.12 294 ARG B N 1
ATOM 6920 C CA . ARG B 1 294 ? -15.391 27.984 0.075 1 76.12 294 ARG B CA 1
ATOM 6921 C C . ARG B 1 294 ? -14.859 27.328 -1.197 1 76.12 294 ARG B C 1
ATOM 6923 O O . ARG B 1 294 ? -15.477 26.422 -1.74 1 76.12 294 ARG B O 1
ATOM 6930 N N . ALA B 1 295 ? -13.734 27.797 -1.528 1 80.19 295 ALA B N 1
ATOM 6931 C CA . ALA B 1 295 ? -13.125 27.219 -2.729 1 80.19 295 ALA B CA 1
ATOM 6932 C C . ALA B 1 295 ? -12.727 25.766 -2.506 1 80.19 295 ALA B C 1
ATOM 6934 O O . ALA B 1 295 ? -12.914 24.922 -3.383 1 80.19 295 ALA B O 1
ATOM 6935 N N . VAL B 1 296 ? -12.281 25.531 -1.339 1 80.25 296 VAL B N 1
ATOM 6936 C CA . VAL B 1 296 ? -11.867 24.156 -1.034 1 80.25 296 VAL B CA 1
ATOM 6937 C C . VAL B 1 296 ? -13.094 23.266 -0.925 1 80.25 296 VAL B C 1
ATOM 6939 O O . VAL B 1 296 ? -13.07 22.109 -1.381 1 80.25 296 VAL B O 1
ATOM 6942 N N . LEU B 1 297 ? -14.141 23.75 -0.394 1 82.56 297 LEU B N 1
ATOM 6943 C CA . LEU B 1 297 ? -15.367 22.969 -0.297 1 82.56 297 LEU B CA 1
ATOM 6944 C C . LEU B 1 297 ? -15.93 22.672 -1.682 1 82.56 297 LEU B C 1
ATOM 6946 O O . LEU B 1 297 ? -16.406 21.562 -1.936 1 82.56 297 LEU B O 1
ATOM 6950 N N . PHE B 1 298 ? -15.82 23.656 -2.512 1 87.12 298 PHE B N 1
ATOM 6951 C CA . PHE B 1 298 ? -16.281 23.453 -3.879 1 87.12 298 PHE B CA 1
ATOM 6952 C C . PHE B 1 298 ? -15.422 22.422 -4.594 1 87.12 298 PHE B C 1
ATOM 6954 O O . PHE B 1 298 ? -15.938 21.594 -5.355 1 87.12 298 PHE B O 1
ATOM 6961 N N . LEU B 1 299 ? -14.211 22.531 -4.316 1 89.5 299 LEU B N 1
ATOM 6962 C CA . LEU B 1 299 ? -13.297 21.562 -4.922 1 89.5 299 LEU B CA 1
ATOM 6963 C C . LEU B 1 299 ? -13.602 20.141 -4.441 1 89.5 299 LEU B C 1
ATOM 6965 O O . LEU B 1 299 ? -13.664 19.219 -5.246 1 89.5 299 LEU B O 1
ATOM 6969 N N . VAL B 1 300 ? -13.797 19.984 -3.172 1 90.25 300 VAL B N 1
ATOM 6970 C CA . VAL B 1 300 ? -14.102 18.688 -2.592 1 90.25 300 VAL B CA 1
ATOM 6971 C C . VAL B 1 300 ? -15.406 18.156 -3.172 1 90.25 300 VAL B C 1
ATOM 6973 O O . VAL B 1 300 ? -15.5 16.969 -3.531 1 90.25 300 VAL B O 1
ATOM 6976 N N . TRP B 1 301 ? -16.344 19.031 -3.35 1 90.5 301 TRP B N 1
ATOM 6977 C CA . TRP B 1 301 ? -17.641 18.609 -3.896 1 90.5 301 TRP B CA 1
ATOM 6978 C C . TRP B 1 301 ? -17.5 18.219 -5.363 1 90.5 301 TRP B C 1
ATOM 6980 O O . TRP B 1 301 ? -18.109 17.25 -5.812 1 90.5 301 TRP B O 1
ATOM 6990 N N . ALA B 1 302 ? -16.75 18.984 -6.07 1 92.69 302 ALA B N 1
ATOM 6991 C CA . ALA B 1 302 ? -16.516 18.672 -7.477 1 92.69 302 ALA B CA 1
ATOM 6992 C C . ALA B 1 302 ? -15.812 17.328 -7.629 1 92.69 302 ALA B C 1
ATOM 6994 O O . ALA B 1 302 ? -16.203 16.516 -8.469 1 92.69 302 ALA B O 1
ATOM 6995 N N . LEU B 1 303 ? -14.883 17.109 -6.809 1 95.25 303 LEU B N 1
ATOM 6996 C CA . LEU B 1 303 ? -14.102 15.875 -6.902 1 95.25 303 LEU B CA 1
ATOM 6997 C C . LEU B 1 303 ? -14.961 14.672 -6.539 1 95.25 303 LEU B C 1
ATOM 6999 O O . LEU B 1 303 ? -14.883 13.625 -7.195 1 95.25 303 LEU B O 1
ATOM 7003 N N . ILE B 1 304 ? -15.797 14.82 -5.531 1 94.81 304 ILE B N 1
ATOM 7004 C CA . ILE B 1 304 ? -16.609 13.688 -5.117 1 94.81 304 ILE B CA 1
ATOM 7005 C C . ILE B 1 304 ? -17.656 13.383 -6.191 1 94.81 304 ILE B C 1
ATOM 7007 O O . ILE B 1 304 ? -18 12.227 -6.418 1 94.81 304 ILE B O 1
ATOM 7011 N N . THR B 1 305 ? -18.125 14.406 -6.82 1 93.38 305 THR B N 1
ATOM 7012 C CA . THR B 1 305 ? -19.078 14.203 -7.91 1 93.38 305 THR B CA 1
ATOM 7013 C C . THR B 1 305 ? -18.422 13.43 -9.055 1 93.38 305 THR B C 1
ATOM 7015 O O . THR B 1 305 ? -19.031 12.508 -9.609 1 93.38 305 THR B O 1
ATOM 7018 N N . VAL B 1 306 ? -17.25 13.766 -9.297 1 94.5 306 VAL B N 1
ATOM 7019 C CA . VAL B 1 306 ? -16.516 13.078 -10.352 1 94.5 306 VAL B CA 1
ATOM 7020 C C . VAL B 1 306 ? -16.312 11.609 -9.969 1 94.5 306 VAL B C 1
ATOM 7022 O O . VAL B 1 306 ? -16.516 10.711 -10.797 1 94.5 306 VAL B O 1
ATOM 7025 N N . VAL B 1 307 ? -16 11.383 -8.758 1 94.38 307 VAL B N 1
ATOM 7026 C CA . VAL B 1 307 ? -15.766 10.016 -8.289 1 94.38 307 VAL B CA 1
ATOM 7027 C C . VAL B 1 307 ? -17.062 9.211 -8.391 1 94.38 307 VAL B C 1
ATOM 7029 O O . VAL B 1 307 ? -17.047 8.062 -8.844 1 94.38 307 VAL B O 1
ATOM 7032 N N . LEU B 1 308 ? -18.172 9.805 -8.023 1 94 308 LEU B N 1
ATOM 7033 C CA . LEU B 1 308 ? -19.453 9.094 -7.996 1 94 308 LEU B CA 1
ATOM 7034 C C . LEU B 1 308 ? -19.922 8.758 -9.406 1 94 308 LEU B C 1
ATOM 7036 O O . LEU B 1 308 ? -20.625 7.762 -9.609 1 94 308 LEU B O 1
ATOM 7040 N N . PHE B 1 309 ? -19.453 9.477 -10.352 1 91.62 309 PHE B N 1
ATOM 7041 C CA . PHE B 1 309 ? -19.906 9.211 -11.719 1 91.62 309 PHE B CA 1
ATOM 7042 C C . PHE B 1 309 ? -18.859 8.391 -12.469 1 91.62 309 PHE B C 1
ATOM 7044 O O . PHE B 1 309 ? -19.203 7.625 -13.375 1 91.62 309 PHE B O 1
ATOM 7051 N N . LEU B 1 310 ? -17.672 8.477 -12.094 1 91.94 310 LEU B N 1
ATOM 7052 C CA . LEU B 1 310 ? -16.625 7.758 -12.797 1 91.94 310 LEU B CA 1
ATOM 7053 C C . LEU B 1 310 ? -16.453 6.348 -12.234 1 91.94 310 LEU B C 1
ATOM 7055 O O . LEU B 1 310 ? -16.141 5.414 -12.977 1 91.94 310 LEU B O 1
ATOM 7059 N N . SER B 1 311 ? -16.609 6.172 -10.969 1 90.12 311 SER B N 1
ATOM 7060 C CA . SER B 1 311 ? -16.328 4.895 -10.312 1 90.12 311 SER B CA 1
ATOM 7061 C C . SER B 1 311 ? -17.203 3.783 -10.875 1 90.12 311 SER B C 1
ATOM 7063 O O . SER B 1 311 ? -16.719 2.701 -11.203 1 90.12 311 SER B O 1
ATOM 7065 N N . PRO B 1 312 ? -18.531 4.043 -11.062 1 88.19 312 PRO B N 1
ATOM 7066 C CA . PRO B 1 312 ? -19.359 2.969 -11.625 1 88.19 312 PRO B CA 1
ATOM 7067 C C . PRO B 1 312 ? -18.969 2.602 -13.055 1 88.19 312 PRO B C 1
ATOM 7069 O O . PRO B 1 312 ? -19.141 1.454 -13.469 1 88.19 312 PRO B O 1
ATOM 7072 N N . ARG B 1 313 ? -18.391 3.461 -13.758 1 87.31 313 ARG B N 1
ATOM 7073 C CA . ARG B 1 313 ? -17.969 3.199 -15.133 1 87.31 313 ARG B CA 1
ATOM 7074 C C . ARG B 1 313 ? -16.688 2.379 -15.172 1 87.31 313 ARG B C 1
ATOM 7076 O O . ARG B 1 313 ? -16.359 1.767 -16.188 1 87.31 313 ARG B O 1
ATOM 7083 N N . GLY B 1 314 ? -16.031 2.393 -14.078 1 83.94 314 GLY B N 1
ATOM 7084 C CA . GLY B 1 314 ? -14.805 1.622 -14.008 1 83.94 314 GLY B CA 1
ATOM 7085 C C . GLY B 1 314 ? -15.023 0.181 -13.586 1 83.94 314 GLY B C 1
ATOM 7086 O O . GLY B 1 314 ? -14.109 -0.641 -13.664 1 83.94 314 GLY B O 1
ATOM 7087 N N . GLU B 1 315 ? -16.234 -0.13 -13.188 1 83.31 315 GLU B N 1
ATOM 7088 C CA . GLU B 1 315 ? -16.547 -1.501 -12.797 1 83.31 315 GLU B CA 1
ATOM 7089 C C . GLU B 1 315 ? -16.625 -2.418 -14.008 1 83.31 315 GLU B C 1
ATOM 7091 O O . GLU B 1 315 ? -17.094 -2.008 -15.078 1 83.31 315 GLU B O 1
ATOM 7096 N N . MET B 1 316 ? -16.156 -3.607 -13.828 1 75.69 316 MET B N 1
ATOM 7097 C CA . MET B 1 316 ? -16.094 -4.559 -14.938 1 75.69 316 MET B CA 1
ATOM 7098 C C . MET B 1 316 ? -17.484 -4.93 -15.422 1 75.69 316 MET B C 1
ATOM 7100 O O . MET B 1 316 ? -17.672 -5.246 -16.594 1 75.69 316 MET B O 1
ATOM 7104 N N . ASP B 1 317 ? -18.469 -4.887 -14.516 1 74.38 317 ASP B N 1
ATOM 7105 C CA . ASP B 1 317 ? -19.812 -5.34 -14.883 1 74.38 317 ASP B CA 1
ATOM 7106 C C . ASP B 1 317 ? -20.703 -4.16 -15.234 1 74.38 317 ASP B C 1
ATOM 7108 O O . ASP B 1 317 ? -21.938 -4.293 -15.25 1 74.38 317 ASP B O 1
ATOM 7112 N N . TYR B 1 318 ? -20.109 -3.072 -15.469 1 76.81 318 TYR B N 1
ATOM 7113 C CA . TYR B 1 318 ? -20.922 -1.896 -15.75 1 76.81 318 TYR B CA 1
ATOM 7114 C C . TYR B 1 318 ? -21.734 -2.092 -17.016 1 76.81 318 TYR B C 1
ATOM 7116 O O . TYR B 1 318 ? -22.922 -1.767 -17.062 1 76.81 318 TYR B O 1
ATOM 7124 N N . GLU B 1 319 ? -21.047 -2.598 -18.047 1 71.19 319 GLU B N 1
ATOM 7125 C CA . GLU B 1 319 ? -21.734 -2.764 -19.328 1 71.19 319 GLU B CA 1
ATOM 7126 C C . GLU B 1 319 ? -22.656 -3.986 -19.297 1 71.19 319 GLU B C 1
ATOM 7128 O O . GLU B 1 319 ? -23.641 -4.043 -20.031 1 71.19 319 GLU B O 1
ATOM 7133 N N . ASP B 1 320 ? -22.297 -4.945 -18.453 1 68.38 320 ASP B N 1
ATOM 7134 C CA . ASP B 1 320 ? -23.062 -6.18 -18.391 1 68.38 320 ASP B CA 1
ATOM 7135 C C . ASP B 1 320 ? -24.328 -5.996 -17.547 1 68.38 320 ASP B C 1
ATOM 7137 O O . ASP B 1 320 ? -25.188 -6.871 -17.516 1 68.38 320 ASP B O 1
ATOM 7141 N N . ARG B 1 321 ? -24.406 -4.961 -16.891 1 63.75 321 ARG B N 1
ATOM 7142 C CA . ARG B 1 321 ? -25.531 -4.715 -15.992 1 63.75 321 ARG B CA 1
ATOM 7143 C C . ARG B 1 321 ? -26.859 -4.77 -16.75 1 63.75 321 ARG B C 1
ATOM 7145 O O . ARG B 1 321 ? -27.891 -5.105 -16.188 1 63.75 321 ARG B O 1
ATOM 7152 N N . LYS B 1 322 ? -26.578 -4.395 -18.094 1 61.12 322 LYS B N 1
ATOM 7153 C CA . LYS B 1 322 ? -27.797 -4.332 -18.906 1 61.12 322 LYS B CA 1
ATOM 7154 C C . LYS B 1 322 ? -27.953 -5.574 -19.766 1 61.12 322 LYS B C 1
ATOM 7156 O O . LYS B 1 322 ? -28.922 -5.703 -20.531 1 61.12 322 LYS B O 1
ATOM 7161 N N . LEU B 1 323 ? -26.859 -6.379 -19.656 1 60.53 323 LEU B N 1
ATOM 7162 C CA . LEU B 1 323 ? -26.891 -7.527 -20.562 1 60.53 323 LEU B CA 1
ATOM 7163 C C . LEU B 1 323 ? -27.922 -8.555 -20.094 1 60.53 323 LEU B C 1
ATOM 7165 O O . LEU B 1 323 ? -28.016 -8.836 -18.891 1 60.53 323 LEU B O 1
ATOM 7169 N N . ASN B 1 324 ? -28.859 -8.766 -20.828 1 61.47 324 ASN B N 1
ATOM 7170 C CA . ASN B 1 324 ? -29.828 -9.852 -20.641 1 61.47 324 ASN B CA 1
ATOM 7171 C C . ASN B 1 324 ? -29.141 -11.211 -20.641 1 61.47 324 ASN B C 1
ATOM 7173 O O . ASN B 1 324 ? -28.484 -11.586 -21.625 1 61.47 324 ASN B O 1
ATOM 7177 N N . PRO B 1 325 ? -28.953 -11.867 -19.469 1 61.59 325 PRO B N 1
ATOM 7178 C CA . PRO B 1 325 ? -28.281 -13.164 -19.359 1 61.59 325 PRO B CA 1
ATOM 7179 C C . PRO B 1 325 ? -28.688 -14.141 -20.453 1 61.59 325 PRO B C 1
ATOM 7181 O O . PRO B 1 325 ? -27.969 -15.102 -20.734 1 61.59 325 PRO B O 1
ATOM 7184 N N . LYS B 1 326 ? -29.812 -13.867 -21.125 1 61.59 326 LYS B N 1
ATOM 7185 C CA . LYS B 1 326 ? -30.328 -14.805 -22.125 1 61.59 326 LYS B CA 1
ATOM 7186 C C . LYS B 1 326 ? -29.5 -14.758 -23.406 1 61.59 326 LYS B C 1
ATOM 7188 O O . LYS B 1 326 ? -29.562 -15.672 -24.219 1 61.59 326 LYS B O 1
ATOM 7193 N N . SER B 1 327 ? -28.719 -13.711 -23.609 1 64.88 327 SER B N 1
ATOM 7194 C CA . SER B 1 327 ? -28.031 -13.539 -24.875 1 64.88 327 SER B CA 1
ATOM 7195 C C . SER B 1 327 ? -26.594 -14.062 -24.797 1 64.88 327 SER B C 1
ATOM 7197 O O . SER B 1 327 ? -25.891 -14.094 -25.812 1 64.88 327 SER B O 1
ATOM 7199 N N . ILE B 1 328 ? -26.25 -14.477 -23.672 1 67.38 328 ILE B N 1
ATOM 7200 C CA . ILE B 1 328 ? -24.844 -14.859 -23.578 1 67.38 328 ILE B CA 1
ATOM 7201 C C . ILE B 1 328 ? -24.719 -16.391 -23.609 1 67.38 328 ILE B C 1
ATOM 7203 O O . ILE B 1 328 ? -25.688 -17.094 -23.344 1 67.38 328 ILE B O 1
ATOM 7207 N N . SER B 1 329 ? -23.594 -16.891 -24.062 1 70.94 329 SER B N 1
ATOM 7208 C CA . SER B 1 329 ? -23.328 -18.328 -24.141 1 70.94 329 SER B CA 1
ATOM 7209 C C . SER B 1 329 ? -23.516 -18.984 -22.766 1 70.94 329 SER B C 1
ATOM 7211 O O . SER B 1 329 ? -23.547 -18.297 -21.75 1 70.94 329 SER B O 1
ATOM 7213 N N . GLU B 1 330 ? -23.828 -20.266 -22.812 1 71.75 330 GLU B N 1
ATOM 7214 C CA . GLU B 1 330 ? -24.047 -21.016 -21.578 1 71.75 330 GLU B CA 1
ATOM 7215 C C . GLU B 1 330 ? -22.844 -20.906 -20.641 1 71.75 330 GLU B C 1
ATOM 7217 O O . GLU B 1 330 ? -23 -20.797 -19.422 1 71.75 330 GLU B O 1
ATOM 7222 N N . PHE B 1 331 ? -21.656 -20.906 -21.266 1 72.88 331 PHE B N 1
ATOM 7223 C CA . PHE B 1 331 ? -20.453 -20.781 -20.469 1 72.88 331 PHE B CA 1
ATOM 7224 C C . PHE B 1 331 ? -20.375 -19.422 -19.797 1 72.88 331 PHE B C 1
ATOM 7226 O O . PHE B 1 331 ? -20.125 -19.328 -18.594 1 72.88 331 PHE B O 1
ATOM 7233 N N . GLU B 1 332 ? -20.719 -18.5 -20.594 1 71.06 332 GLU B N 1
ATOM 7234 C CA . GLU B 1 332 ? -20.688 -17.125 -20.078 1 71.06 332 GLU B CA 1
ATOM 7235 C C . GLU B 1 332 ? -21.781 -16.891 -19.047 1 71.06 332 GLU B C 1
ATOM 7237 O O . GLU B 1 332 ? -21.578 -16.156 -18.078 1 71.06 332 GLU B O 1
ATOM 7242 N N . ARG B 1 333 ? -22.844 -17.578 -19.25 1 75.25 333 ARG B N 1
ATOM 7243 C CA . ARG B 1 333 ? -23.953 -17.438 -18.312 1 75.25 333 ARG B CA 1
ATOM 7244 C C . ARG B 1 333 ? -23.609 -18.031 -16.953 1 75.25 333 ARG B C 1
ATOM 7246 O O . ARG B 1 333 ? -23.891 -17.422 -15.914 1 75.25 333 ARG B O 1
ATOM 7253 N N . ARG B 1 334 ? -22.969 -19.172 -16.984 1 77.56 334 ARG B N 1
ATOM 7254 C CA . ARG B 1 334 ? -22.609 -19.812 -15.727 1 77.56 334 ARG B CA 1
ATOM 7255 C C . ARG B 1 334 ? -21.516 -19.016 -15.008 1 77.56 334 ARG B C 1
ATOM 7257 O O . ARG B 1 334 ? -21.516 -18.922 -13.781 1 77.56 334 ARG B O 1
ATOM 7264 N N . GLU B 1 335 ? -20.656 -18.547 -15.867 1 75.06 335 GLU B N 1
ATOM 7265 C CA . GLU B 1 335 ? -19.625 -17.688 -15.297 1 75.06 335 GLU B CA 1
ATOM 7266 C C . GLU B 1 335 ? -20.219 -16.453 -14.641 1 75.06 335 GLU B C 1
ATOM 7268 O O . GLU B 1 335 ? -19.797 -16.062 -13.547 1 75.06 335 GLU B O 1
ATOM 7273 N N . TYR B 1 336 ? -21.156 -15.969 -15.344 1 72.44 336 TYR B N 1
ATOM 7274 C CA . TYR B 1 336 ? -21.844 -14.797 -14.812 1 72.44 336 TYR B CA 1
ATOM 7275 C C . TYR B 1 336 ? -22.578 -15.141 -13.523 1 72.44 336 TYR B C 1
ATOM 7277 O O . TYR B 1 336 ? -22.531 -14.383 -12.547 1 72.44 336 TYR B O 1
ATOM 7285 N N . GLU B 1 337 ? -23.203 -16.219 -13.484 1 76.44 337 GLU B N 1
ATOM 7286 C CA . GLU B 1 337 ? -23.938 -16.641 -12.297 1 76.44 337 GLU B CA 1
ATOM 7287 C C . GLU B 1 337 ? -23 -16.922 -11.125 1 76.44 337 GLU B C 1
ATOM 7289 O O . GLU B 1 337 ? -23.281 -16.531 -9.992 1 76.44 337 GLU B O 1
ATOM 7294 N N . ALA B 1 338 ? -21.922 -17.562 -11.461 1 78 338 ALA B N 1
ATOM 7295 C CA . ALA B 1 338 ? -20.938 -17.875 -10.422 1 78 338 ALA B CA 1
ATOM 7296 C C . ALA B 1 338 ? -20.328 -16.594 -9.852 1 78 338 ALA B C 1
ATOM 7298 O O . ALA B 1 338 ? -20.141 -16.469 -8.633 1 78 338 ALA B O 1
ATOM 7299 N N . THR B 1 339 ? -20.094 -15.703 -10.75 1 75.38 339 THR B N 1
ATOM 7300 C CA . THR B 1 339 ? -19.516 -14.43 -10.32 1 75.38 339 THR B CA 1
ATOM 7301 C C . THR B 1 339 ? -20.5 -13.656 -9.461 1 75.38 339 THR B C 1
ATOM 7303 O O . THR B 1 339 ? -20.125 -13.016 -8.477 1 75.38 339 THR B O 1
ATOM 7306 N N . TYR B 1 340 ? -21.75 -13.844 -9.836 1 74.81 340 TYR B N 1
ATOM 7307 C CA . TYR B 1 340 ? -22.797 -13.141 -9.094 1 74.81 340 TYR B CA 1
ATOM 7308 C C . TYR B 1 340 ? -22.938 -13.719 -7.691 1 74.81 340 TYR B C 1
ATOM 7310 O O . TYR B 1 340 ? -23.094 -12.969 -6.723 1 74.81 340 TYR B O 1
ATOM 7318 N N . ILE B 1 341 ? -22.781 -14.938 -7.59 1 79.25 341 ILE B N 1
ATOM 7319 C CA . ILE B 1 341 ? -22.953 -15.586 -6.297 1 79.25 341 ILE B CA 1
ATOM 7320 C C . ILE B 1 341 ? -21.75 -15.305 -5.414 1 79.25 341 ILE B C 1
ATOM 7322 O O . ILE B 1 341 ? -21.891 -15.094 -4.207 1 79.25 341 ILE B O 1
ATOM 7326 N N . CYS B 1 342 ? -20.641 -15.25 -6.043 1 81.62 342 CYS B N 1
ATOM 7327 C CA . CYS B 1 342 ? -19.422 -15.047 -5.273 1 81.62 342 CYS B CA 1
ATOM 7328 C C . CYS B 1 342 ? -19.172 -13.562 -5.027 1 81.62 342 CYS B C 1
ATOM 7330 O O . CYS B 1 342 ? -18.344 -13.195 -4.191 1 81.62 342 CYS B O 1
ATOM 7332 N N . ASP B 1 343 ? -19.891 -12.719 -5.719 1 79.44 343 ASP B N 1
ATOM 7333 C CA . ASP B 1 343 ? -19.75 -11.273 -5.57 1 79.44 343 ASP B CA 1
ATOM 7334 C C . ASP B 1 343 ? -20.328 -10.797 -4.246 1 79.44 343 ASP B C 1
ATOM 7336 O O . ASP B 1 343 ? -21.547 -10.883 -4.027 1 79.44 343 ASP B O 1
ATOM 7340 N N . ALA B 1 344 ? -19.5 -10.352 -3.348 1 77.81 344 ALA B N 1
ATOM 7341 C CA . ALA B 1 344 ? -19.922 -9.898 -2.02 1 77.81 344 ALA B CA 1
ATOM 7342 C C . ALA B 1 344 ? -20.656 -8.562 -2.096 1 77.81 344 ALA B C 1
ATOM 7344 O O . ALA B 1 344 ? -21.266 -8.133 -1.118 1 77.81 344 ALA B O 1
ATOM 7345 N N . ARG B 1 345 ? -20.719 -7.926 -3.27 1 80 345 ARG B N 1
ATOM 7346 C CA . ARG B 1 345 ? -21.422 -6.656 -3.445 1 80 345 ARG B CA 1
ATOM 7347 C C . ARG B 1 345 ? -22.938 -6.867 -3.498 1 80 345 ARG B C 1
ATOM 7349 O O . ARG B 1 345 ? -23.703 -5.949 -3.219 1 80 345 ARG B O 1
ATOM 7356 N N . GLY B 1 346 ? -23.344 -7.98 -3.756 1 69.75 346 GLY B N 1
ATOM 7357 C CA . GLY B 1 346 ? -24.766 -8.297 -3.832 1 69.75 346 GLY B CA 1
ATOM 7358 C C . GLY B 1 346 ? -25.375 -8.008 -5.195 1 69.75 346 GLY B C 1
ATOM 7359 O O . GLY B 1 346 ? -26.578 -7.781 -5.312 1 69.75 346 GLY B O 1
ATOM 7360 N N . GLY B 1 347 ? -24.719 -7.918 -6.184 1 71.19 347 GLY B N 1
ATOM 7361 C CA . GLY B 1 347 ? -25.188 -7.754 -7.547 1 71.19 347 GLY B CA 1
ATOM 7362 C C . GLY B 1 347 ? -25.984 -6.484 -7.754 1 71.19 347 GLY B C 1
ATOM 7363 O O . GLY B 1 347 ? -25.422 -5.387 -7.77 1 71.19 347 GLY B O 1
ATOM 7364 N N . LYS B 1 348 ? -27.391 -6.684 -7.672 1 70.44 348 LYS B N 1
ATOM 7365 C CA . LYS B 1 348 ? -28.312 -5.578 -7.922 1 70.44 348 LYS B CA 1
ATOM 7366 C C . LYS B 1 348 ? -28.328 -4.609 -6.746 1 70.44 348 LYS B C 1
ATOM 7368 O O . LYS B 1 348 ? -28.547 -3.408 -6.93 1 70.44 348 LYS B O 1
ATOM 7373 N N . ILE B 1 349 ? -28.062 -5.125 -5.582 1 76.44 349 ILE B N 1
ATOM 7374 C CA . ILE B 1 349 ? -28.094 -4.293 -4.379 1 76.44 349 ILE B CA 1
ATOM 7375 C C . ILE B 1 349 ? -26.953 -3.27 -4.438 1 76.44 349 ILE B C 1
ATOM 7377 O O . ILE B 1 349 ? -27.109 -2.139 -3.973 1 76.44 349 ILE B O 1
ATOM 7381 N N . TYR B 1 350 ? -25.922 -3.611 -5.137 1 83.62 350 TYR B N 1
ATOM 7382 C CA . TYR B 1 350 ? -24.781 -2.715 -5.266 1 83.62 350 TYR B CA 1
ATOM 7383 C C . TYR B 1 350 ? -25.141 -1.475 -6.07 1 83.62 350 TYR B C 1
ATOM 7385 O O . TYR B 1 350 ? -24.797 -0.355 -5.691 1 83.62 350 TYR B O 1
ATOM 7393 N N . TRP B 1 351 ? -25.922 -1.614 -7.094 1 85.62 351 TRP B N 1
ATOM 7394 C CA . TRP B 1 351 ? -26.266 -0.491 -7.961 1 85.62 351 TRP B CA 1
ATOM 7395 C C . TRP B 1 351 ? -27.25 0.444 -7.27 1 85.62 351 TRP B C 1
ATOM 7397 O O . TRP B 1 351 ? -27.234 1.656 -7.496 1 85.62 351 TRP B O 1
ATOM 7407 N N . ASN B 1 352 ? -28.047 -0.148 -6.383 1 85.88 352 ASN B N 1
ATOM 7408 C CA . ASN B 1 352 ? -28.922 0.702 -5.582 1 85.88 352 ASN B CA 1
ATOM 7409 C C . ASN B 1 352 ? -28.141 1.506 -4.555 1 85.88 352 ASN B C 1
ATOM 7411 O O . ASN B 1 352 ? -28.469 2.652 -4.258 1 85.88 352 ASN B O 1
ATOM 7415 N N . VAL B 1 353 ? -27.141 0.883 -4.09 1 86 353 VAL B N 1
ATOM 7416 C CA . VAL B 1 353 ? -26.297 1.566 -3.121 1 86 353 VAL B CA 1
ATOM 7417 C C . VAL B 1 353 ? -25.562 2.725 -3.799 1 86 353 VAL B C 1
ATOM 7419 O O . VAL B 1 353 ? -25.422 3.805 -3.219 1 86 353 VAL B O 1
ATOM 7422 N N . VAL B 1 354 ? -25.141 2.527 -5.047 1 88.75 354 VAL B N 1
ATOM 7423 C CA . VAL B 1 354 ? -24.469 3.574 -5.805 1 88.75 354 VAL B CA 1
ATOM 7424 C C . VAL B 1 354 ? -25.422 4.754 -6.012 1 88.75 354 VAL B C 1
ATOM 7426 O O . VAL B 1 354 ? -25.031 5.91 -5.816 1 88.75 354 VAL B O 1
ATOM 7429 N N . LYS B 1 355 ? -26.656 4.426 -6.324 1 89.88 355 LYS B N 1
ATOM 7430 C CA . LYS B 1 355 ? -27.656 5.48 -6.492 1 89.88 355 LYS B CA 1
ATOM 7431 C C . LYS B 1 355 ? -27.922 6.199 -5.172 1 89.88 355 LYS B C 1
ATOM 7433 O O . LYS B 1 355 ? -28.141 7.41 -5.152 1 89.88 355 LYS B O 1
ATOM 7438 N N . ALA B 1 356 ? -27.906 5.418 -4.16 1 89.25 356 ALA B N 1
ATOM 7439 C CA . ALA B 1 356 ? -28.109 6.008 -2.84 1 89.25 356 ALA B CA 1
ATOM 7440 C C . ALA B 1 356 ? -26.969 6.961 -2.488 1 89.25 356 ALA B C 1
ATOM 7442 O O . ALA B 1 356 ? -27.203 8.031 -1.92 1 89.25 356 ALA B O 1
ATOM 7443 N N . PHE B 1 357 ? -25.766 6.594 -2.854 1 91.06 357 PHE B N 1
ATOM 7444 C CA . PHE B 1 357 ? -24.625 7.457 -2.6 1 91.06 357 PHE B CA 1
ATOM 7445 C C . PHE B 1 357 ? -24.719 8.742 -3.414 1 91.06 357 PHE B C 1
ATOM 7447 O O . PHE B 1 357 ? -24.438 9.828 -2.904 1 91.06 357 PHE B O 1
ATOM 7454 N N . GLN B 1 358 ? -25.156 8.602 -4.645 1 91.31 358 GLN B N 1
ATOM 7455 C CA . GLN B 1 358 ? -25.312 9.773 -5.496 1 91.31 358 GLN B CA 1
ATOM 7456 C C . GLN B 1 358 ? -26.406 10.703 -4.957 1 91.31 358 GLN B C 1
ATOM 7458 O O . GLN B 1 358 ? -26.234 11.922 -4.957 1 91.31 358 GLN B O 1
ATOM 7463 N N . PHE B 1 359 ? -27.391 10.102 -4.414 1 90.44 359 PHE B N 1
ATOM 7464 C CA . PHE B 1 359 ? -28.469 10.898 -3.838 1 90.44 359 PHE B CA 1
ATOM 7465 C C . PHE B 1 359 ? -28 11.57 -2.551 1 90.44 359 PHE B C 1
ATOM 7467 O O . PHE B 1 359 ? -28.344 12.734 -2.299 1 90.44 359 PHE B O 1
ATOM 7474 N N . MET B 1 360 ? -27.266 10.898 -1.808 1 88 360 MET B N 1
ATOM 7475 C CA . MET B 1 360 ? -26.797 11.422 -0.53 1 88 360 MET B CA 1
ATOM 7476 C C . MET B 1 360 ? -25.859 12.609 -0.74 1 88 360 MET B C 1
ATOM 7478 O O . MET B 1 360 ? -25.938 13.602 -0.011 1 88 360 MET B O 1
ATOM 7482 N N . VAL B 1 361 ? -25.016 12.594 -1.725 1 87.19 361 VAL B N 1
ATOM 7483 C CA . VAL B 1 361 ? -23.969 13.594 -1.904 1 87.19 361 VAL B CA 1
ATOM 7484 C C . VAL B 1 361 ? -24.5 14.734 -2.771 1 87.19 361 VAL B C 1
ATOM 7486 O O . VAL B 1 361 ? -24.141 15.898 -2.562 1 87.19 361 VAL B O 1
ATOM 7489 N N . ILE B 1 362 ? -25.328 14.398 -3.752 1 87.38 362 ILE B N 1
ATOM 7490 C CA . ILE B 1 362 ? -25.797 15.43 -4.672 1 87.38 362 ILE B CA 1
ATOM 7491 C C . ILE B 1 362 ? -27.25 15.766 -4.371 1 87.38 362 ILE B C 1
ATOM 7493 O O . ILE B 1 362 ? -27.609 16.938 -4.242 1 87.38 362 ILE B O 1
ATOM 7497 N N . GLY B 1 363 ? -28.062 14.805 -4.184 1 85.94 363 GLY B N 1
ATOM 7498 C CA . GLY B 1 363 ? -29.484 15.008 -3.992 1 85.94 363 GLY B CA 1
ATOM 7499 C C . GLY B 1 363 ? -29.812 15.734 -2.703 1 85.94 363 GLY B C 1
ATOM 7500 O O . GLY B 1 363 ? -30.547 16.734 -2.715 1 85.94 363 GLY B O 1
ATOM 7501 N N . VAL B 1 364 ? -29.219 15.32 -1.619 1 86.19 364 VAL B N 1
ATOM 7502 C CA . VAL B 1 364 ? -29.562 15.852 -0.305 1 86.19 364 VAL B CA 1
ATOM 7503 C C . VAL B 1 364 ? -29.109 17.297 -0.202 1 86.19 364 VAL B C 1
ATOM 7505 O O . VAL B 1 364 ? -29.875 18.172 0.225 1 86.19 364 VAL B O 1
ATOM 7508 N N . PRO B 1 365 ? -27.859 17.594 -0.598 1 83.56 365 PRO B N 1
ATOM 7509 C CA . PRO B 1 365 ? -27.453 19 -0.544 1 83.56 365 PRO B CA 1
ATOM 7510 C C . PRO B 1 365 ? -28.297 19.906 -1.445 1 83.56 365 PRO B C 1
ATOM 7512 O O . PRO B 1 365 ? -28.547 21.062 -1.109 1 83.56 365 PRO B O 1
ATOM 7515 N N . LEU B 1 366 ? -28.766 19.391 -2.582 1 83.81 366 LEU B N 1
ATOM 7516 C CA . LEU B 1 366 ? -29.656 20.172 -3.445 1 83.81 366 LEU B CA 1
ATOM 7517 C C . LEU B 1 366 ? -31 20.406 -2.779 1 83.81 366 LEU B C 1
ATOM 7519 O O . LEU B 1 366 ? -31.547 21.516 -2.842 1 83.81 366 LEU B O 1
ATOM 7523 N N . ILE B 1 367 ? -31.438 19.422 -2.121 1 82.31 367 ILE B N 1
ATOM 7524 C CA . ILE B 1 367 ? -32.688 19.562 -1.379 1 82.31 367 ILE B CA 1
ATOM 7525 C C . ILE B 1 367 ? -32.5 20.562 -0.235 1 82.31 367 ILE B C 1
ATOM 7527 O O . ILE B 1 367 ? -33.375 21.391 0.019 1 82.31 367 ILE B O 1
ATOM 7531 N N . TRP B 1 368 ? -31.375 20.484 0.374 1 80 368 TRP B N 1
ATOM 7532 C CA . TRP B 1 368 ? -31.078 21.406 1.469 1 80 368 TRP B CA 1
ATOM 7533 C C . TRP B 1 368 ? -30.969 22.844 0.96 1 80 368 TRP B C 1
ATOM 7535 O O . TRP B 1 368 ? -31.422 23.781 1.621 1 80 368 TRP B O 1
ATOM 7545 N N . PHE B 1 369 ? -30.391 22.922 -0.176 1 79.88 369 PHE B N 1
ATOM 7546 C CA . PHE B 1 369 ? -30.266 24.25 -0.769 1 79.88 369 PHE B CA 1
ATOM 7547 C C . PHE B 1 369 ? -31.656 24.844 -1.048 1 79.88 369 PHE B C 1
ATOM 7549 O O . PHE B 1 369 ? -31.922 26 -0.71 1 79.88 369 PHE B O 1
ATOM 7556 N N . VAL B 1 370 ? -32.531 24.078 -1.584 1 78.19 370 VAL B N 1
ATOM 7557 C CA . VAL B 1 370 ? -33.875 24.531 -1.889 1 78.19 370 VAL B CA 1
ATOM 7558 C C . VAL B 1 370 ? -34.625 24.828 -0.592 1 78.19 370 VAL B C 1
ATOM 7560 O O . VAL B 1 370 ? -35.344 25.828 -0.493 1 78.19 370 VAL B O 1
ATOM 7563 N N . ALA B 1 371 ? -34.375 23.969 0.385 1 77.88 371 ALA B N 1
ATOM 7564 C CA . ALA B 1 371 ? -35.031 24.172 1.681 1 77.88 371 ALA B CA 1
ATOM 7565 C C . ALA B 1 371 ? -34.531 25.438 2.365 1 77.88 371 ALA B C 1
ATOM 7567 O O . ALA B 1 371 ? -35.281 26.156 3 1 77.88 371 ALA B O 1
ATOM 7568 N N . THR B 1 372 ? -33.25 25.672 2.232 1 76.69 372 THR B N 1
ATOM 7569 C CA . THR B 1 372 ? -32.688 26.875 2.836 1 76.69 372 THR B CA 1
ATOM 7570 C C . THR B 1 372 ? -33.219 28.125 2.174 1 76.69 372 THR B C 1
ATOM 7572 O O . THR B 1 372 ? -33.562 29.109 2.855 1 76.69 372 THR B O 1
ATOM 7575 N N . VAL B 1 373 ? -33.344 28.109 0.848 1 73.75 373 VAL B N 1
ATOM 7576 C CA . VAL B 1 373 ? -33.906 29.25 0.131 1 73.75 373 VAL B CA 1
ATOM 7577 C C . VAL B 1 373 ? -35.344 29.453 0.545 1 73.75 373 VAL B C 1
ATOM 7579 O O . VAL B 1 373 ? -35.812 30.594 0.705 1 73.75 373 VAL B O 1
ATOM 7582 N N . PHE B 1 374 ? -36 28.375 0.816 1 72.38 374 PHE B N 1
ATOM 7583 C CA . PHE B 1 374 ? -37.375 28.453 1.241 1 72.38 374 PHE B CA 1
ATOM 7584 C C . PHE B 1 374 ? -37.5 29.031 2.648 1 72.38 374 PHE B C 1
ATOM 7586 O O . PHE B 1 374 ? -38.344 29.891 2.914 1 72.38 374 PHE B O 1
ATOM 7593 N N . VAL B 1 375 ? -36.625 28.578 3.541 1 70.75 375 VAL B N 1
ATOM 7594 C CA . VAL B 1 375 ? -36.688 29 4.938 1 70.75 375 VAL B CA 1
ATOM 7595 C C . VAL B 1 375 ? -36.281 30.453 5.062 1 70.75 375 VAL B C 1
ATOM 7597 O O . VAL B 1 375 ? -36.875 31.203 5.84 1 70.75 375 VAL B O 1
ATOM 7600 N N . PHE B 1 376 ? -35.25 30.844 4.312 1 68.12 376 PHE B N 1
ATOM 7601 C CA . PHE B 1 376 ? -34.75 32.188 4.5 1 68.12 376 PHE B CA 1
ATOM 7602 C C . PHE B 1 376 ? -35.469 33.188 3.592 1 68.12 376 PHE B C 1
ATOM 7604 O O . PHE B 1 376 ? -35.75 34.312 3.979 1 68.12 376 PHE B O 1
ATOM 7611 N N . LYS B 1 377 ? -35.75 32.812 2.346 1 64.94 377 LYS B N 1
ATOM 7612 C CA . LYS B 1 377 ? -36.375 33.781 1.433 1 64.94 377 LYS B CA 1
ATOM 7613 C C . LYS B 1 377 ? -37.844 33.469 1.236 1 64.94 377 LYS B C 1
ATOM 7615 O O . LYS B 1 377 ? -38.594 34.344 0.788 1 64.94 377 LYS B O 1
ATOM 7620 N N . GLY B 1 378 ? -38.375 32.438 2.004 1 61.03 378 GLY B N 1
ATOM 7621 C CA . GLY B 1 378 ? -39.781 32.062 1.902 1 61.03 378 GLY B CA 1
ATOM 7622 C C . GLY B 1 378 ? -40.281 32.031 0.472 1 61.03 378 GLY B C 1
ATOM 7623 O O . GLY B 1 378 ? -41.375 32.5 0.177 1 61.03 378 GLY B O 1
ATOM 7624 N N . PHE B 1 379 ? -39.469 31.359 -0.448 1 59.28 379 PHE B N 1
ATOM 7625 C CA . PHE B 1 379 ? -39.75 31.328 -1.873 1 59.28 379 PHE B CA 1
ATOM 7626 C C . PHE B 1 379 ? -40.406 32.625 -2.305 1 59.28 379 PHE B C 1
ATOM 7628 O O . PHE B 1 379 ? -41.312 32.656 -3.168 1 59.28 379 PHE B O 1
ATOM 7635 N N . ALA B 1 380 ? -39.969 33.875 -1.699 1 56.41 380 ALA B N 1
ATOM 7636 C CA . ALA B 1 380 ? -40.469 35.188 -2.021 1 56.41 380 ALA B CA 1
ATOM 7637 C C . ALA B 1 380 ? -41.938 35.344 -1.602 1 56.41 380 ALA B C 1
ATOM 7639 O O . ALA B 1 380 ? -42.625 36.25 -2.088 1 56.41 380 ALA B O 1
ATOM 7640 N N . ILE B 1 381 ? -42.469 34.281 -0.887 1 55.88 381 ILE B N 1
ATOM 7641 C CA . ILE B 1 381 ? -43.844 34.5 -0.448 1 55.88 381 ILE B CA 1
ATOM 7642 C C . ILE B 1 381 ? -43.844 35.094 0.964 1 55.88 381 ILE B C 1
ATOM 7644 O O . ILE B 1 381 ? -43.281 34.5 1.883 1 55.88 381 ILE B O 1
ATOM 7648 N N . ALA B 1 382 ? -44.156 36.281 1.208 1 55.84 382 ALA B N 1
ATOM 7649 C CA . ALA B 1 382 ? -44.188 37.188 2.367 1 55.84 382 ALA B CA 1
ATOM 7650 C C . ALA B 1 382 ? -44.719 36.469 3.602 1 55.84 382 ALA B C 1
ATOM 7652 O O . ALA B 1 382 ? -44.219 36.656 4.707 1 55.84 382 ALA B O 1
ATOM 7653 N N . ARG B 1 383 ? -45.688 35.719 3.461 1 55.34 383 ARG B N 1
ATOM 7654 C CA . ARG B 1 383 ? -46.406 35.156 4.602 1 55.34 383 ARG B CA 1
ATOM 7655 C C . ARG B 1 383 ? -45.531 34.125 5.324 1 55.34 383 ARG B C 1
ATOM 7657 O O . ARG B 1 383 ? -45.594 34.031 6.551 1 55.34 383 ARG B O 1
ATOM 7664 N N . PHE B 1 384 ? -44.812 33.375 4.602 1 59.06 384 PHE B N 1
ATOM 7665 C CA . PHE B 1 384 ? -44.062 32.281 5.199 1 59.06 384 PHE B CA 1
ATOM 7666 C C . PHE B 1 384 ? -42.781 32.812 5.828 1 59.06 384 PHE B C 1
ATOM 7668 O O . PHE B 1 384 ? -42.312 32.25 6.824 1 59.06 384 PHE B O 1
ATOM 7675 N N . ARG B 1 385 ? -42.281 33.844 5.266 1 58.66 385 ARG B N 1
ATOM 7676 C CA . ARG B 1 385 ? -41.031 34.406 5.766 1 58.66 385 ARG B CA 1
ATOM 7677 C C . ARG B 1 385 ? -41.188 34.844 7.219 1 58.66 385 ARG B C 1
ATOM 7679 O O . ARG B 1 385 ? -40.25 34.688 8.016 1 58.66 385 ARG B O 1
ATOM 7686 N N . ASP B 1 386 ? -42.5 35.344 7.547 1 59.84 386 ASP B N 1
ATOM 7687 C CA . ASP B 1 386 ? -42.719 35.938 8.867 1 59.84 386 ASP B CA 1
ATOM 7688 C C . ASP B 1 386 ? -43.344 34.938 9.82 1 59.84 386 ASP B C 1
ATOM 7690 O O . ASP B 1 386 ? -43.844 35.281 10.883 1 59.84 386 ASP B O 1
ATOM 7694 N N . SER B 1 387 ? -43.438 33.688 9.383 1 64.5 387 SER B N 1
ATOM 7695 C CA . SER B 1 387 ? -44.031 32.719 10.312 1 64.5 387 SER B CA 1
ATOM 7696 C C . SER B 1 387 ? -43.094 32.438 11.469 1 64.5 387 SER B C 1
ATOM 7698 O O . SER B 1 387 ? -41.875 32.375 11.281 1 64.5 387 SER B O 1
ATOM 7700 N N . PRO B 1 388 ? -43.562 32.594 12.766 1 65.88 388 PRO B N 1
ATOM 7701 C CA . PRO B 1 388 ? -42.719 32.375 13.961 1 65.88 388 PRO B CA 1
ATOM 7702 C C . PRO B 1 388 ? -42.031 31.031 13.961 1 65.88 388 PRO B C 1
ATOM 7704 O O . PRO B 1 388 ? -40.906 30.922 14.492 1 65.88 388 PRO B O 1
ATOM 7707 N N . THR B 1 389 ? -42.719 30.078 13.352 1 64.88 389 THR B N 1
ATOM 7708 C CA . THR B 1 389 ? -42.094 28.75 13.32 1 64.88 389 THR B CA 1
ATOM 7709 C C . THR B 1 389 ? -40.844 28.766 12.469 1 64.88 389 THR B C 1
ATOM 7711 O O . THR B 1 389 ? -39.812 28.141 12.828 1 64.88 389 THR B O 1
ATOM 7714 N N . LEU B 1 390 ? -40.938 29.531 11.406 1 67.44 390 LEU B N 1
ATOM 7715 C CA . LEU B 1 390 ? -39.781 29.609 10.516 1 67.44 390 LEU B CA 1
ATOM 7716 C C . LEU B 1 390 ? -38.656 30.406 11.156 1 67.44 390 LEU B C 1
ATOM 7718 O O . LEU B 1 390 ? -37.469 30.141 10.914 1 67.44 390 LEU B O 1
ATOM 7722 N N . GLN B 1 391 ? -39.031 31.328 12 1 63.84 391 GLN B N 1
ATOM 7723 C CA . GLN B 1 391 ? -38.031 32.125 12.688 1 63.84 391 GLN B CA 1
ATOM 7724 C C . GLN B 1 391 ? -37.25 31.281 13.695 1 63.84 391 GLN B C 1
ATOM 7726 O O . GLN B 1 391 ? -36.031 31.438 13.844 1 63.84 391 GLN B O 1
ATOM 7731 N N . ARG B 1 392 ? -38 30.469 14.391 1 63.69 392 ARG B N 1
ATOM 7732 C CA . ARG B 1 392 ? -37.344 29.562 15.328 1 63.69 392 ARG B CA 1
ATOM 7733 C C . ARG B 1 392 ? -36.438 28.562 14.594 1 63.69 392 ARG B C 1
ATOM 7735 O O . ARG B 1 392 ? -35.344 28.234 15.07 1 63.69 392 ARG B O 1
ATOM 7742 N N . LEU B 1 393 ? -36.875 28.172 13.453 1 67.5 393 LEU B N 1
ATOM 7743 C CA . LEU B 1 393 ? -36.125 27.203 12.672 1 67.5 393 LEU B CA 1
ATOM 7744 C C . LEU B 1 393 ? -34.875 27.828 12.086 1 67.5 393 LEU B C 1
ATOM 7746 O O . LEU B 1 393 ? -33.844 27.156 11.906 1 67.5 393 LEU B O 1
ATOM 7750 N N . ARG B 1 394 ? -35 29.047 11.844 1 68.12 394 ARG B N 1
ATOM 7751 C CA . ARG B 1 394 ? -33.875 29.75 11.273 1 68.12 394 ARG B CA 1
ATOM 7752 C C . ARG B 1 394 ? -32.688 29.781 12.242 1 68.12 394 ARG B C 1
ATOM 7754 O O . ARG B 1 394 ? -31.531 29.672 11.828 1 68.12 394 ARG B O 1
ATOM 7761 N N . LYS B 1 395 ? -33.031 29.906 13.578 1 63.81 395 LYS B N 1
ATOM 7762 C CA . LYS B 1 395 ? -31.969 29.969 14.578 1 63.81 395 LYS B CA 1
ATOM 7763 C C . LYS B 1 395 ? -31.219 28.641 14.664 1 63.81 395 LYS B C 1
ATOM 7765 O O . LYS B 1 395 ? -30.016 28.609 14.93 1 63.81 395 LYS B O 1
ATOM 7770 N N . GLY B 1 396 ? -31.938 27.547 14.305 1 66.94 396 GLY B N 1
ATOM 7771 C CA . GLY B 1 396 ? -31.328 26.219 14.414 1 66.94 396 GLY B CA 1
ATOM 7772 C C . GLY B 1 396 ? -31.031 25.594 13.062 1 66.94 396 GLY B C 1
ATOM 7773 O O . GLY B 1 396 ? -30.516 24.469 12.992 1 66.94 396 GLY B O 1
ATOM 7774 N N . TRP B 1 397 ? -31.234 26.328 12.031 1 72.5 397 TRP B N 1
ATOM 7775 C CA . TRP B 1 397 ? -31.141 25.797 10.68 1 72.5 397 TRP B CA 1
ATOM 7776 C C . TRP B 1 397 ? -29.719 25.391 10.344 1 72.5 397 TRP B C 1
ATOM 7778 O O . TRP B 1 397 ? -29.484 24.391 9.656 1 72.5 397 TRP B O 1
ATOM 7788 N N . HIS B 1 398 ? -28.766 26.078 10.984 1 70.06 398 HIS B N 1
ATOM 7789 C CA . HIS B 1 398 ? -27.375 25.797 10.641 1 70.06 398 HIS B CA 1
ATOM 7790 C C . HIS B 1 398 ? -26.891 24.516 11.32 1 70.06 398 HIS B C 1
ATOM 7792 O O . HIS B 1 398 ? -25.906 23.906 10.875 1 70.06 398 HIS B O 1
ATOM 7798 N N . LEU B 1 399 ? -27.672 24.031 12.312 1 77 399 LEU B N 1
ATOM 7799 C CA . LEU B 1 399 ? -27.25 22.844 13.039 1 77 399 LEU B CA 1
ATOM 7800 C C . LEU B 1 399 ? -27.797 21.578 12.391 1 77 399 LEU B C 1
ATOM 7802 O O . LEU B 1 399 ? -27.266 20.484 12.594 1 77 399 LEU B O 1
ATOM 7806 N N . ILE B 1 400 ? -28.812 21.719 11.609 1 80.19 400 ILE B N 1
ATOM 7807 C CA . ILE B 1 400 ? -29.484 20.547 11.047 1 80.19 400 ILE B CA 1
ATOM 7808 C C . ILE B 1 400 ? -28.562 19.859 10.047 1 80.19 400 ILE B C 1
ATOM 7810 O O . ILE B 1 400 ? -28.359 18.641 10.102 1 80.19 400 ILE B O 1
ATOM 7814 N N . PRO B 1 401 ? -27.953 20.625 9.188 1 83 401 PRO B N 1
ATOM 7815 C CA . PRO B 1 401 ? -27.047 19.953 8.258 1 83 401 PRO B CA 1
ATOM 7816 C C . PRO B 1 401 ? -25.844 19.312 8.953 1 83 401 PRO B C 1
ATOM 7818 O O . PRO B 1 401 ? -25.312 18.312 8.492 1 83 401 PRO B O 1
ATOM 7821 N N . ALA B 1 402 ? -25.484 19.875 10.023 1 85.81 402 ALA B N 1
ATOM 7822 C CA . ALA B 1 402 ? -24.359 19.297 10.75 1 85.81 402 ALA B CA 1
ATOM 7823 C C . ALA B 1 402 ? -24.719 17.938 11.336 1 85.81 402 ALA B C 1
ATOM 7825 O O . ALA B 1 402 ? -23.938 16.984 11.219 1 85.81 402 ALA B O 1
ATOM 7826 N N . TYR B 1 403 ? -25.891 17.859 11.898 1 88.81 403 TYR B N 1
ATOM 7827 C CA . TYR B 1 403 ? -26.297 16.594 12.5 1 88.81 403 TYR B CA 1
ATOM 7828 C C . TYR B 1 403 ? -26.656 15.57 11.43 1 88.81 403 TYR B C 1
ATOM 7830 O O . TYR B 1 403 ? -26.453 14.367 11.617 1 88.81 403 TYR B O 1
ATOM 7838 N N . ALA B 1 404 ? -27.219 16.016 10.367 1 88.56 404 ALA B N 1
ATOM 7839 C CA . ALA B 1 404 ? -27.484 15.109 9.25 1 88.56 404 ALA B CA 1
ATOM 7840 C C . ALA B 1 404 ? -26.188 14.547 8.688 1 88.56 404 ALA B C 1
ATOM 7842 O O . ALA B 1 404 ? -26.094 13.352 8.391 1 88.56 404 ALA B O 1
ATOM 7843 N N . ALA B 1 405 ? -25.203 15.414 8.562 1 90.31 405 ALA B N 1
ATOM 7844 C CA . ALA B 1 405 ? -23.906 14.984 8.062 1 90.31 405 ALA B CA 1
ATOM 7845 C C . ALA B 1 405 ? -23.266 13.977 9.016 1 90.31 405 ALA B C 1
ATOM 7847 O O . ALA B 1 405 ? -22.594 13.039 8.578 1 90.31 405 ALA B O 1
ATOM 7848 N N . LEU B 1 406 ? -23.5 14.172 10.266 1 93.19 406 LEU B N 1
ATOM 7849 C CA . LEU B 1 406 ? -22.969 13.242 11.258 1 93.19 406 LEU B CA 1
ATOM 7850 C C . LEU B 1 406 ? -23.625 11.875 11.125 1 93.19 406 LEU B C 1
ATOM 7852 O O . LEU B 1 406 ? -22.953 10.844 11.18 1 93.19 406 LEU B O 1
ATOM 7856 N N . LEU B 1 407 ? -24.891 11.898 10.938 1 92.88 407 LEU B N 1
ATOM 7857 C CA . LEU B 1 407 ? -25.625 10.648 10.781 1 92.88 407 LEU B CA 1
ATOM 7858 C C . LEU B 1 407 ? -25.172 9.906 9.523 1 92.88 407 LEU B C 1
ATOM 7860 O O . LEU B 1 407 ? -24.953 8.695 9.562 1 92.88 407 LEU B O 1
ATOM 7864 N N . PHE B 1 408 ? -25.016 10.68 8.5 1 92.62 408 PHE B N 1
ATOM 7865 C CA . PHE B 1 408 ? -24.562 10.07 7.25 1 92.62 408 PHE B CA 1
ATOM 7866 C C . PHE B 1 408 ? -23.125 9.57 7.379 1 92.62 408 PHE B C 1
ATOM 7868 O O . PHE B 1 408 ? -22.766 8.562 6.777 1 92.62 408 PHE B O 1
ATOM 7875 N N . MET B 1 409 ? -22.344 10.266 8.086 1 94.12 409 MET B N 1
ATOM 7876 C CA . MET B 1 409 ? -20.953 9.859 8.32 1 94.12 409 MET B CA 1
ATOM 7877 C C . MET B 1 409 ? -20.891 8.492 8.992 1 94.12 409 MET B C 1
ATOM 7879 O O . MET B 1 409 ? -20.219 7.586 8.508 1 94.12 409 MET B O 1
ATOM 7883 N N . TRP B 1 410 ? -21.656 8.336 10.109 1 95.38 410 TRP B N 1
ATOM 7884 C CA . TRP B 1 410 ? -21.625 7.086 10.859 1 95.38 410 TRP B CA 1
ATOM 7885 C C . TRP B 1 410 ? -22.312 5.969 10.07 1 95.38 410 TRP B C 1
ATOM 7887 O O . TRP B 1 410 ? -21.891 4.809 10.148 1 95.38 410 TRP B O 1
ATOM 7897 N N . ALA B 1 411 ? -23.297 6.324 9.281 1 92.62 411 ALA B N 1
ATOM 7898 C CA . ALA B 1 411 ? -23.953 5.332 8.438 1 92.62 411 ALA B CA 1
ATOM 7899 C C . ALA B 1 411 ? -23.016 4.832 7.344 1 92.62 411 ALA B C 1
ATOM 7901 O O . ALA B 1 411 ? -22.938 3.629 7.082 1 92.62 411 ALA B O 1
ATOM 7902 N N . SER B 1 412 ? -22.375 5.762 6.754 1 93.12 412 SER B N 1
ATOM 7903 C CA . SER B 1 412 ? -21.422 5.379 5.711 1 93.12 412 SER B CA 1
ATOM 7904 C C . SER B 1 412 ? -20.266 4.559 6.281 1 93.12 412 SER B C 1
ATOM 7906 O O . SER B 1 412 ? -19.797 3.611 5.645 1 93.12 412 SER B O 1
ATOM 7908 N N . LEU B 1 413 ? -19.797 4.891 7.445 1 94.56 413 LEU B N 1
ATOM 7909 C CA . LEU B 1 413 ? -18.734 4.137 8.094 1 94.56 413 LEU B CA 1
ATOM 7910 C C . LEU B 1 413 ? -19.219 2.74 8.477 1 94.56 413 LEU B C 1
ATOM 7912 O O . LEU B 1 413 ? -18.484 1.763 8.305 1 94.56 413 LEU B O 1
ATOM 7916 N N . GLY B 1 414 ? -20.453 2.693 9.023 1 92.81 414 GLY B N 1
ATOM 7917 C CA . GLY B 1 414 ? -21.031 1.394 9.336 1 92.81 414 GLY B CA 1
ATOM 7918 C C . GLY B 1 414 ? -21.188 0.503 8.117 1 92.81 414 GLY B C 1
ATOM 7919 O O . GLY B 1 414 ? -20.906 -0.695 8.18 1 92.81 414 GLY B O 1
ATOM 7920 N N . PHE B 1 415 ? -21.531 1.092 7.055 1 90.81 415 PHE B N 1
ATOM 7921 C CA . PHE B 1 415 ? -21.656 0.351 5.809 1 90.81 415 PHE B CA 1
ATOM 7922 C C . PHE B 1 415 ? -20.297 -0.136 5.32 1 90.81 415 PHE B C 1
ATOM 7924 O O . PHE B 1 415 ? -20.172 -1.284 4.891 1 90.81 415 PHE B O 1
ATOM 7931 N N . LEU B 1 416 ? -19.375 0.712 5.352 1 90.69 416 LEU B N 1
ATOM 7932 C CA . LEU B 1 416 ? -18.031 0.348 4.922 1 90.69 416 LEU B CA 1
ATOM 7933 C C . LEU B 1 416 ? -17.484 -0.802 5.762 1 90.69 416 LEU B C 1
ATOM 7935 O O . LEU B 1 416 ? -16.875 -1.736 5.227 1 90.69 416 LEU B O 1
ATOM 7939 N N . GLN B 1 417 ? -17.734 -0.718 7.055 1 91.25 417 GLN B N 1
ATOM 7940 C CA . GLN B 1 417 ? -17.281 -1.776 7.949 1 91.25 417 GLN B CA 1
ATOM 7941 C C . GLN B 1 417 ? -17.969 -3.096 7.641 1 91.25 417 GLN B C 1
ATOM 7943 O O . GLN B 1 417 ? -17.344 -4.152 7.625 1 91.25 417 GLN B O 1
ATOM 7948 N N . TRP B 1 418 ? -19.219 -3.012 7.426 1 89.75 418 TRP B N 1
ATOM 7949 C CA . TRP B 1 418 ? -19.984 -4.199 7.09 1 89.75 418 TRP B CA 1
ATOM 7950 C C . TRP B 1 418 ? -19.531 -4.793 5.762 1 89.75 418 TRP B C 1
ATOM 7952 O O . TRP B 1 418 ? -19.344 -6.008 5.648 1 89.75 418 TRP B O 1
ATOM 7962 N N . TYR B 1 419 ? -19.344 -3.957 4.812 1 87.5 419 TYR B N 1
ATOM 7963 C CA . TYR B 1 419 ? -18.906 -4.367 3.48 1 87.5 419 TYR B CA 1
ATOM 7964 C C . TYR B 1 419 ? -17.531 -5.016 3.529 1 87.5 419 TYR B C 1
ATOM 7966 O O . TYR B 1 419 ? -17.312 -6.059 2.908 1 87.5 419 TYR B O 1
ATOM 7974 N N . ARG B 1 420 ? -16.688 -4.488 4.223 1 86.25 420 ARG B N 1
ATOM 7975 C CA . ARG B 1 420 ? -15.336 -5.027 4.375 1 86.25 420 ARG B CA 1
ATOM 7976 C C . ARG B 1 420 ? -15.367 -6.398 5.043 1 86.25 420 ARG B C 1
ATOM 7978 O O . ARG B 1 420 ? -14.648 -7.312 4.637 1 86.25 420 ARG B O 1
ATOM 7985 N N . GLN B 1 421 ? -16.172 -6.543 6.047 1 85 421 GLN B N 1
ATOM 7986 C CA . GLN B 1 421 ? -16.281 -7.816 6.75 1 85 421 GLN B CA 1
ATOM 7987 C C . GLN B 1 421 ? -16.859 -8.898 5.844 1 85 421 GLN B C 1
ATOM 7989 O O . GLN B 1 421 ? -16.438 -10.055 5.898 1 85 421 GLN B O 1
ATOM 7994 N N . ARG B 1 422 ? -17.719 -8.484 5.043 1 83.88 422 ARG B N 1
ATOM 7995 C CA . ARG B 1 422 ? -18.328 -9.438 4.105 1 83.88 422 ARG B CA 1
ATOM 7996 C C . ARG B 1 422 ? -17.297 -9.914 3.082 1 83.88 422 ARG B C 1
ATOM 7998 O O . ARG B 1 422 ? -17.266 -11.102 2.742 1 83.88 422 ARG B O 1
ATOM 8005 N N . ILE B 1 423 ? -16.531 -9.031 2.58 1 81.94 423 ILE B N 1
ATOM 8006 C CA . ILE B 1 423 ? -15.492 -9.383 1.607 1 81.94 423 ILE B CA 1
ATOM 8007 C C . ILE B 1 423 ? -14.469 -10.312 2.252 1 81.94 423 ILE B C 1
ATOM 8009 O O . ILE B 1 423 ? -14.039 -11.289 1.638 1 81.94 423 ILE B O 1
ATOM 8013 N N . ARG B 1 424 ? -14.086 -10.062 3.486 1 80 424 ARG B N 1
ATOM 8014 C CA . ARG B 1 424 ? -13.094 -10.867 4.195 1 80 424 ARG B CA 1
ATOM 8015 C C . ARG B 1 424 ? -13.617 -12.281 4.441 1 80 424 ARG B C 1
ATOM 8017 O O . ARG B 1 424 ? -12.867 -13.25 4.332 1 80 424 ARG B O 1
ATOM 8024 N N . ASN B 1 425 ? -14.828 -12.297 4.719 1 78.69 425 ASN B N 1
ATOM 8025 C CA . ASN B 1 425 ? -15.422 -13.602 4.988 1 78.69 425 ASN B CA 1
ATOM 8026 C C . ASN B 1 425 ? -15.539 -14.438 3.717 1 78.69 425 ASN B C 1
ATOM 8028 O O . ASN B 1 425 ? -15.367 -15.656 3.752 1 78.69 425 ASN B O 1
ATOM 8032 N N . SER B 1 426 ? -15.758 -13.773 2.666 1 77 426 SER B N 1
ATOM 8033 C CA . SER B 1 426 ? -15.93 -14.484 1.405 1 77 426 SER B CA 1
ATOM 8034 C C . SER B 1 426 ? -14.594 -14.938 0.836 1 77 426 SER B C 1
ATOM 8036 O O . SER B 1 426 ? -14.516 -15.938 0.126 1 77 426 SER B O 1
ATOM 8038 N N . SER B 1 427 ? -13.539 -14.195 1.021 1 73.94 427 SER B N 1
ATOM 8039 C CA . SER B 1 427 ? -12.234 -14.531 0.457 1 73.94 427 SER B CA 1
ATOM 8040 C C . SER B 1 427 ? -11.453 -15.461 1.382 1 73.94 427 SER B C 1
ATOM 8042 O O . SER B 1 427 ? -10.391 -15.953 1.016 1 73.94 427 SER B O 1
ATOM 8044 N N . GLY B 1 428 ? -11.977 -15.852 2.486 1 65.5 428 GLY B N 1
ATOM 8045 C CA . GLY B 1 428 ? -11.281 -16.75 3.391 1 65.5 428 GLY B CA 1
ATOM 8046 C C . GLY B 1 428 ? -10.039 -16.141 4.004 1 65.5 428 GLY B C 1
ATOM 8047 O O . GLY B 1 428 ? -9.039 -16.828 4.227 1 65.5 428 GLY B O 1
ATOM 8048 N N . LYS B 1 429 ? -9.953 -14.852 4.129 1 65.06 429 LYS B N 1
ATOM 8049 C CA . LYS B 1 429 ? -8.867 -14.117 4.773 1 65.06 429 LYS B CA 1
ATOM 8050 C C . LYS B 1 429 ? -7.566 -14.258 3.984 1 65.06 429 LYS B C 1
ATOM 8052 O O . LYS B 1 429 ? -6.477 -14.266 4.562 1 65.06 429 LYS B O 1
ATOM 8057 N N . LEU B 1 430 ? -7.73 -14.578 2.711 1 63.16 430 LEU B N 1
ATOM 8058 C CA . LEU B 1 430 ? -6.566 -14.758 1.853 1 63.16 430 LEU B CA 1
ATOM 8059 C C . LEU B 1 430 ? -5.969 -13.414 1.461 1 63.16 430 LEU B C 1
ATOM 8061 O O . LEU B 1 430 ? -4.84 -13.344 0.97 1 63.16 430 LEU B O 1
ATOM 8065 N N . GLY B 1 431 ? -6.641 -12.344 1.87 1 61.16 431 GLY B N 1
ATOM 8066 C CA . GLY B 1 431 ? -6.203 -11.031 1.41 1 61.16 431 GLY B CA 1
ATOM 8067 C C . GLY B 1 431 ? -5.195 -10.383 2.34 1 61.16 431 GLY B C 1
ATOM 8068 O O . GLY B 1 431 ? -4.984 -10.844 3.461 1 61.16 431 GLY B O 1
ATOM 8069 N N . ASP B 1 432 ? -4.34 -9.422 1.753 1 62.69 432 ASP B N 1
ATOM 8070 C CA . ASP B 1 432 ? -3.297 -8.688 2.465 1 62.69 432 ASP B CA 1
ATOM 8071 C C . ASP B 1 432 ? -3.893 -7.57 3.314 1 62.69 432 ASP B C 1
ATOM 8073 O O . ASP B 1 432 ? -3.199 -6.613 3.666 1 62.69 432 ASP B O 1
ATOM 8077 N N . GLU B 1 433 ? -5.066 -7.781 3.75 1 63.19 433 GLU B N 1
ATOM 8078 C CA . GLU B 1 433 ? -5.723 -6.688 4.457 1 63.19 433 GLU B CA 1
ATOM 8079 C C . GLU B 1 433 ? -5.211 -6.574 5.891 1 63.19 433 GLU B C 1
ATOM 8081 O O . GLU B 1 433 ? -5.348 -5.523 6.523 1 63.19 433 GLU B O 1
ATOM 8086 N N . SER B 1 434 ? -4.496 -7.57 6.289 1 65.56 434 SER B N 1
ATOM 8087 C CA . SER B 1 434 ? -4.066 -7.539 7.684 1 65.56 434 SER B CA 1
ATOM 8088 C C . SER B 1 434 ? -2.654 -6.98 7.812 1 65.56 434 SER B C 1
ATOM 8090 O O . SER B 1 434 ? -2.195 -6.691 8.922 1 65.56 434 SER B O 1
ATOM 8092 N N . GLN B 1 435 ? -2.068 -6.715 6.711 1 74.12 435 GLN B N 1
ATOM 8093 C CA . GLN B 1 435 ? -0.71 -6.184 6.781 1 74.12 435 GLN B CA 1
ATOM 8094 C C . GLN B 1 435 ? -0.719 -4.66 6.855 1 74.12 435 GLN B C 1
ATOM 8096 O O . GLN B 1 435 ? -1.55 -4.004 6.219 1 74.12 435 GLN B O 1
ATOM 8101 N N . TRP B 1 436 ? 0.058 -4.164 7.793 1 77.94 436 TRP B N 1
ATOM 8102 C CA . TRP B 1 436 ? 0.166 -2.719 7.969 1 77.94 436 TRP B CA 1
ATOM 8103 C C . TRP B 1 436 ? 1.182 -2.125 7 1 77.94 436 TRP B C 1
ATOM 8105 O O . TRP B 1 436 ? 2.355 -2.504 7.012 1 77.94 436 TRP B O 1
ATOM 8115 N N . GLY B 1 437 ? 0.705 -1.362 6.066 1 79.62 437 GLY B N 1
ATOM 8116 C CA . GLY B 1 437 ? 1.582 -0.663 5.141 1 79.62 437 GLY B CA 1
ATOM 8117 C C . GLY B 1 437 ? 1.913 0.75 5.582 1 79.62 437 GLY B C 1
ATOM 8118 O O . GLY B 1 437 ? 1.329 1.258 6.543 1 79.62 437 GLY B O 1
ATOM 8119 N N . PHE B 1 438 ? 2.922 1.438 5.059 1 80.75 438 PHE B N 1
ATOM 8120 C CA . PHE B 1 438 ? 3.324 2.811 5.34 1 80.75 438 PHE B CA 1
ATOM 8121 C C . PHE B 1 438 ? 2.146 3.764 5.172 1 80.75 438 PHE B C 1
ATOM 8123 O O . PHE B 1 438 ? 1.938 4.652 6 1 80.75 438 PHE B O 1
ATOM 8130 N N . GLY B 1 439 ? 1.444 3.549 4.086 1 84.81 439 GLY B N 1
ATOM 8131 C CA . GLY B 1 439 ? 0.301 4.41 3.822 1 84.81 439 GLY B CA 1
ATOM 8132 C C . GLY B 1 439 ? -0.727 4.395 4.938 1 84.81 439 GLY B C 1
ATOM 8133 O O . GLY B 1 439 ? -1.296 5.434 5.277 1 84.81 439 GLY B O 1
ATOM 8134 N N . GLN B 1 440 ? -0.911 3.244 5.551 1 88.25 440 GLN B N 1
ATOM 8135 C CA . GLN B 1 440 ? -1.849 3.107 6.66 1 88.25 440 GLN B CA 1
ATOM 8136 C C . GLN B 1 440 ? -1.338 3.83 7.906 1 88.25 440 GLN B C 1
ATOM 8138 O O . GLN B 1 440 ? -2.107 4.496 8.602 1 88.25 440 GLN B O 1
ATOM 8143 N N . ILE B 1 441 ? -0.073 3.764 8.125 1 88.75 441 ILE B N 1
ATOM 8144 C CA . ILE B 1 441 ? 0.513 4.402 9.297 1 88.75 441 ILE B CA 1
ATOM 8145 C C . ILE B 1 441 ? 0.53 5.918 9.109 1 88.75 441 ILE B C 1
ATOM 8147 O O . ILE B 1 441 ? 0.224 6.672 10.031 1 88.75 441 ILE B O 1
ATOM 8151 N N . LEU B 1 442 ? 0.862 6.25 7.906 1 90.62 442 LEU B N 1
ATOM 8152 C CA . LEU B 1 442 ? 0.851 7.68 7.602 1 90.62 442 LEU B CA 1
ATOM 8153 C C . LEU B 1 442 ? -0.547 8.258 7.781 1 90.62 442 LEU B C 1
ATOM 8155 O O . LEU B 1 442 ? -0.7 9.367 8.305 1 90.62 442 LEU B O 1
ATOM 8159 N N . ALA B 1 443 ? -1.53 7.523 7.391 1 91.75 443 ALA B N 1
ATOM 8160 C CA . ALA B 1 443 ? -2.908 7.984 7.535 1 91.75 443 ALA B CA 1
ATOM 8161 C C . ALA B 1 443 ? -3.266 8.203 9 1 91.75 443 ALA B C 1
ATOM 8163 O O . ALA B 1 443 ? -3.963 9.156 9.344 1 91.75 443 ALA B O 1
ATOM 8164 N N . LEU B 1 444 ? -2.781 7.375 9.844 1 91.44 444 LEU B N 1
ATOM 8165 C CA . LEU B 1 444 ? -3.027 7.523 11.273 1 91.44 444 LEU B CA 1
ATOM 8166 C C . LEU B 1 444 ? -2.375 8.789 11.812 1 91.44 444 LEU B C 1
ATOM 8168 O O . LEU B 1 444 ? -2.969 9.508 12.625 1 91.44 444 LEU B O 1
ATOM 8172 N N . PHE B 1 445 ? -1.285 9.102 11.297 1 91.44 445 PHE B N 1
ATOM 8173 C CA . PHE B 1 445 ? -0.503 10.211 11.828 1 91.44 445 PHE B CA 1
ATOM 8174 C C . PHE B 1 445 ? -1.02 11.539 11.297 1 91.44 445 PHE B C 1
ATOM 8176 O O . PHE B 1 445 ? -0.63 12.602 11.789 1 91.44 445 PHE B O 1
ATOM 8183 N N . VAL B 1 446 ? -1.89 11.477 10.391 1 91 446 VAL B N 1
ATOM 8184 C CA . VAL B 1 446 ? -2.504 12.711 9.906 1 91 446 VAL B CA 1
ATOM 8185 C C . VAL B 1 446 ? -3.227 13.414 11.047 1 91 446 VAL B C 1
ATOM 8187 O O . VAL B 1 446 ? -3.285 14.641 11.086 1 91 446 VAL B O 1
ATOM 8190 N N . TRP B 1 447 ? -3.688 12.664 12.062 1 93.56 447 TRP B N 1
ATOM 8191 C CA . TRP B 1 447 ? -4.453 13.219 13.172 1 93.56 447 TRP B CA 1
ATOM 8192 C C . TRP B 1 447 ? -3.533 13.602 14.328 1 93.56 447 TRP B C 1
ATOM 8194 O O . TRP B 1 447 ? -3.971 14.227 15.297 1 93.56 447 TRP B O 1
ATOM 8204 N N . ALA B 1 448 ? -2.281 13.328 14.219 1 88.81 448 ALA B N 1
ATOM 8205 C CA . ALA B 1 448 ? -1.358 13.508 15.336 1 88.81 448 ALA B CA 1
ATOM 8206 C C . ALA B 1 448 ? -1.226 14.977 15.711 1 88.81 448 ALA B C 1
ATOM 8208 O O . ALA B 1 448 ? -1.311 15.336 16.891 1 88.81 448 ALA B O 1
ATOM 8209 N N . PRO B 1 449 ? -1.071 15.906 14.719 1 86.25 449 PRO B N 1
ATOM 8210 C CA . PRO B 1 449 ? -0.95 17.312 15.102 1 86.25 449 PRO B CA 1
ATOM 8211 C C . PRO B 1 449 ? -2.182 17.844 15.844 1 86.25 449 PRO B C 1
ATOM 8213 O O . PRO B 1 449 ? -2.059 18.641 16.766 1 86.25 449 PRO B O 1
ATOM 8216 N N . THR B 1 450 ? -3.332 17.344 15.477 1 88.88 450 THR B N 1
ATOM 8217 C CA . THR B 1 450 ? -4.562 17.766 16.141 1 88.88 450 THR B CA 1
ATOM 8218 C C . THR B 1 450 ? -4.609 17.266 17.578 1 88.88 450 THR B C 1
ATOM 8220 O O . THR B 1 450 ? -4.957 18 18.484 1 88.88 450 THR B O 1
ATOM 8223 N N . ILE B 1 451 ? -4.188 16.062 17.734 1 90.19 451 ILE B N 1
ATOM 8224 C CA . ILE B 1 451 ? -4.203 15.461 19.062 1 90.19 451 ILE B CA 1
ATOM 8225 C C . ILE B 1 451 ? -3.172 16.156 19.953 1 90.19 451 ILE B C 1
ATOM 8227 O O . ILE B 1 451 ? -3.455 16.453 21.109 1 90.19 451 ILE B O 1
ATOM 8231 N N . VAL B 1 452 ? -2.066 16.5 19.422 1 84.56 452 VAL B N 1
ATOM 8232 C CA . VAL B 1 452 ? -0.998 17.141 20.172 1 84.56 452 VAL B CA 1
ATOM 8233 C C . VAL B 1 452 ? -1.401 18.562 20.547 1 84.56 452 VAL B C 1
ATOM 8235 O O . VAL B 1 452 ? -1.187 19 21.672 1 84.56 452 VAL B O 1
ATOM 8238 N N . GLU B 1 453 ? -1.947 19.219 19.609 1 85.62 453 GLU B N 1
ATOM 8239 C CA . GLU B 1 453 ? -2.387 20.578 19.875 1 85.62 453 GLU B CA 1
ATOM 8240 C C . GLU B 1 453 ? -3.494 20.609 20.922 1 85.62 453 GLU B C 1
ATOM 8242 O O . GLU B 1 453 ? -3.51 21.469 21.797 1 85.62 453 GLU B O 1
ATOM 8247 N N . PHE B 1 454 ? -4.402 19.672 20.812 1 88.81 454 PHE B N 1
ATOM 8248 C CA . PHE B 1 454 ? -5.484 19.578 21.781 1 88.81 454 PHE B CA 1
ATOM 8249 C C . PHE B 1 454 ? -4.934 19.328 23.188 1 88.81 454 PHE B C 1
ATOM 8251 O O . PHE B 1 454 ? -5.32 20 24.141 1 88.81 454 PHE B O 1
ATOM 8258 N N . ALA B 1 455 ? -4.023 18.422 23.281 1 85.88 455 ALA B N 1
ATOM 8259 C CA . ALA B 1 455 ? -3.422 18.094 24.578 1 85.88 455 ALA B CA 1
ATOM 8260 C C . ALA B 1 455 ? -2.582 19.266 25.109 1 85.88 455 ALA B C 1
ATOM 8262 O O . ALA B 1 455 ? -2.58 19.547 26.297 1 85.88 455 ALA B O 1
ATOM 8263 N N . TYR B 1 456 ? -1.906 19.969 24.203 1 83.88 456 TYR B N 1
ATOM 8264 C CA . TYR B 1 456 ? -1.075 21.109 24.594 1 83.88 456 TYR B CA 1
ATOM 8265 C C . TYR B 1 456 ? -1.927 22.25 25.141 1 83.88 456 TYR B C 1
ATOM 8267 O O . TYR B 1 456 ? -1.587 22.844 26.172 1 83.88 456 TYR B O 1
ATOM 8275 N N . ILE B 1 457 ? -2.957 22.5 24.484 1 83.94 457 ILE B N 1
ATOM 8276 C CA . ILE B 1 457 ? -3.832 23.578 24.922 1 83.94 457 ILE B CA 1
ATOM 8277 C C . ILE B 1 457 ? -4.504 23.188 26.234 1 83.94 457 ILE B C 1
ATOM 8279 O O . ILE B 1 457 ? -4.703 24.031 27.109 1 83.94 457 ILE B O 1
ATOM 8283 N N . LEU B 1 458 ? -4.758 21.891 26.406 1 83.81 458 LEU B N 1
ATOM 8284 C CA . LEU B 1 458 ? -5.395 21.406 27.641 1 83.81 458 LEU B CA 1
ATOM 8285 C C . LEU B 1 458 ? -4.457 21.547 28.828 1 83.81 458 LEU B C 1
ATOM 8287 O O . LEU B 1 458 ? -4.891 21.906 29.922 1 83.81 458 LEU B O 1
ATOM 8291 N N . ILE B 1 459 ? -3.168 21.406 28.578 1 81.38 459 ILE B N 1
ATOM 8292 C CA . ILE B 1 459 ? -2.211 21.375 29.672 1 81.38 459 ILE B CA 1
ATOM 8293 C C . ILE B 1 459 ? -1.655 22.781 29.922 1 81.38 459 ILE B C 1
ATOM 8295 O O . ILE B 1 459 ? -1.563 23.234 31.062 1 81.38 459 ILE B O 1
ATOM 8299 N N . TRP B 1 460 ? -1.268 23.594 28.828 1 77.38 460 TRP B N 1
ATOM 8300 C CA . TRP B 1 460 ? -0.534 24.844 29 1 77.38 460 TRP B CA 1
ATOM 8301 C C . TRP B 1 460 ? -1.396 26.047 28.625 1 77.38 460 TRP B C 1
ATOM 8303 O O . TRP B 1 460 ? -1.02 27.188 28.859 1 77.38 460 TRP B O 1
ATOM 8313 N N . GLY B 1 461 ? -2.484 25.828 28.016 1 74 461 GLY B N 1
ATOM 8314 C CA . GLY B 1 461 ? -3.387 26.938 27.734 1 74 461 GLY B CA 1
ATOM 8315 C C . GLY B 1 461 ? -3.311 27.391 26.281 1 74 461 GLY B C 1
ATOM 8316 O O . GLY B 1 461 ? -2.363 27.062 25.562 1 74 461 GLY B O 1
ATOM 8317 N N . LEU B 1 462 ? -4.195 28.109 25.812 1 75.81 462 LEU B N 1
ATOM 8318 C CA . LEU B 1 462 ? -4.352 28.562 24.438 1 75.81 462 LEU B CA 1
ATOM 8319 C C . LEU B 1 462 ? -3.307 29.625 24.094 1 75.81 462 LEU B C 1
ATOM 8321 O O . LEU B 1 462 ? -2.785 29.656 22.984 1 75.81 462 LEU B O 1
ATOM 8325 N N . GLU B 1 463 ? -2.914 30.516 25.078 1 68.88 463 GLU B N 1
ATOM 8326 C CA . GLU B 1 463 ? -1.968 31.594 24.828 1 68.88 463 GLU B CA 1
ATOM 8327 C C . GLU B 1 463 ? -0.576 31.062 24.516 1 68.88 463 GLU B C 1
ATOM 8329 O O . GLU B 1 463 ? 0.102 31.562 23.625 1 68.88 463 GLU B O 1
ATOM 8334 N N . ASP B 1 464 ? -0.302 30.016 25.172 1 71.19 464 ASP B N 1
ATOM 8335 C CA . ASP B 1 464 ? 1.011 29.422 24.938 1 71.19 464 ASP B CA 1
ATOM 8336 C C . ASP B 1 464 ? 1.068 28.719 23.594 1 71.19 464 ASP B C 1
ATOM 8338 O O . ASP B 1 464 ? 2.105 28.734 22.922 1 71.19 464 ASP B O 1
ATOM 8342 N N . SER B 1 465 ? -0.034 28.219 23.188 1 72.88 465 SER B N 1
ATOM 8343 C CA . SER B 1 465 ? -0.071 27.516 21.906 1 72.88 465 SER B CA 1
ATOM 8344 C C . SER B 1 465 ? -0.002 28.484 20.734 1 72.88 465 SER B C 1
ATOM 8346 O O . SER B 1 465 ? 0.684 28.234 19.75 1 72.88 465 SER B O 1
ATOM 8348 N N . LEU B 1 466 ? -0.665 29.578 20.844 1 69.81 466 LEU B N 1
ATOM 8349 C CA . LEU B 1 466 ? -0.672 30.562 19.766 1 69.81 466 LEU B CA 1
ATOM 8350 C C . LEU B 1 466 ? 0.69 31.234 19.641 1 69.81 466 LEU B C 1
ATOM 8352 O O . LEU B 1 466 ? 1.117 31.578 18.531 1 69.81 466 LEU B O 1
ATOM 8356 N N . GLN B 1 467 ? 1.369 31.406 20.719 1 65.5 467 GLN B N 1
ATOM 8357 C CA . GLN B 1 467 ? 2.705 32 20.703 1 65.5 467 GLN B CA 1
ATOM 8358 C C . GLN B 1 467 ? 3.695 31.078 19.984 1 65.5 467 GLN B C 1
ATOM 8360 O O . GLN B 1 467 ? 4.594 31.562 19.281 1 65.5 467 GLN B O 1
ATOM 8365 N N . SER B 1 468 ? 3.357 29.891 20.156 1 65.12 468 SER B N 1
ATOM 8366 C CA . SER B 1 468 ? 4.281 28.906 19.594 1 65.12 468 SER B CA 1
ATOM 8367 C C . SER B 1 468 ? 4.137 28.844 18.078 1 65.12 468 SER B C 1
ATOM 8369 O O . SER B 1 468 ? 5.062 28.422 17.375 1 65.12 468 SER B O 1
ATOM 8371 N N . HIS B 1 469 ? 3.064 29.266 17.531 1 66.75 469 HIS B N 1
ATOM 8372 C CA . HIS B 1 469 ? 2.852 29.203 16.078 1 66.75 469 HIS B CA 1
ATOM 8373 C C . HIS B 1 469 ? 3.332 30.484 15.406 1 66.75 469 HIS B C 1
ATOM 8375 O O . HIS B 1 469 ? 3.342 30.578 14.18 1 66.75 469 HIS B O 1
ATOM 8381 N N . MET B 1 470 ? 3.768 31.406 16.25 1 64.5 470 MET B N 1
ATOM 8382 C CA . MET B 1 470 ? 4.215 32.688 15.695 1 64.5 470 MET B CA 1
ATOM 8383 C C . MET B 1 470 ? 5.688 32.625 15.305 1 64.5 470 MET B C 1
ATOM 8385 O O . MET B 1 470 ? 6.469 31.891 15.914 1 64.5 470 MET B O 1
ATOM 8389 N N . PRO B 1 471 ? 5.914 33.188 14.133 1 60.38 471 PRO B N 1
ATOM 8390 C CA . PRO B 1 471 ? 7.328 33.25 13.75 1 60.38 471 PRO B CA 1
ATOM 8391 C C . PRO B 1 471 ? 8.219 33.812 14.859 1 60.38 471 PRO B C 1
ATOM 8393 O O . PRO B 1 471 ? 7.734 34.5 15.742 1 60.38 471 PRO B O 1
ATOM 8396 N N . PRO B 1 472 ? 9.391 33.344 15.094 1 55.75 472 PRO B N 1
ATOM 8397 C CA . PRO B 1 472 ? 10.266 33.719 16.203 1 55.75 472 PRO B CA 1
ATOM 8398 C C . PRO B 1 472 ? 10.398 35.219 16.391 1 55.75 472 PRO B C 1
ATOM 8400 O O . PRO B 1 472 ? 10.625 35.688 17.516 1 55.75 472 PRO B O 1
ATOM 8403 N N . ASN B 1 473 ? 10.156 36 15.398 1 51.06 473 ASN B N 1
ATOM 8404 C CA . ASN B 1 473 ? 10.391 37.438 15.555 1 51.06 473 ASN B CA 1
ATOM 8405 C C . ASN B 1 473 ? 9.125 38.156 16 1 51.06 473 ASN B C 1
ATOM 8407 O O . ASN B 1 473 ? 9.133 39.375 16.141 1 51.06 473 ASN B O 1
ATOM 8411 N N . LEU B 1 474 ? 8.125 37.219 16.234 1 56.81 474 LEU B N 1
ATOM 8412 C CA . LEU B 1 474 ? 6.879 37.906 16.578 1 56.81 474 LEU B CA 1
ATOM 8413 C C . LEU B 1 474 ? 6.391 37.469 17.953 1 56.81 474 LEU B C 1
ATOM 8415 O O . LEU B 1 474 ? 6.547 36.281 18.328 1 56.81 474 LEU B O 1
ATOM 8419 N N . HIS B 1 475 ? 6.191 38.438 18.938 1 54.88 475 HIS B N 1
ATOM 8420 C CA . HIS B 1 475 ? 5.66 38.094 20.266 1 54.88 475 HIS B CA 1
ATOM 8421 C C . HIS B 1 475 ? 4.18 38.469 20.359 1 54.88 475 HIS B C 1
ATOM 8423 O O . HIS B 1 475 ? 3.742 39.469 19.828 1 54.88 475 HIS B O 1
ATOM 8429 N N . LEU B 1 476 ? 3.326 37.562 20.859 1 58.94 476 LEU B N 1
ATOM 8430 C CA . LEU B 1 476 ? 1.882 37.719 20.984 1 58.94 476 LEU B CA 1
ATOM 8431 C C . LEU B 1 476 ? 1.525 38.344 22.328 1 58.94 476 LEU B C 1
ATOM 8433 O O . LEU B 1 476 ? 1.99 37.906 23.375 1 58.94 476 LEU B O 1
ATOM 8437 N N . THR B 1 477 ? 1.046 39.75 22.391 1 51.16 477 THR B N 1
ATOM 8438 C CA . THR B 1 477 ? 0.568 40.375 23.609 1 51.16 477 THR B CA 1
ATOM 8439 C C . THR B 1 477 ? -0.958 40.375 23.656 1 51.16 477 THR B C 1
ATOM 8441 O O . THR B 1 477 ? -1.604 40.656 22.641 1 51.16 477 THR B O 1
ATOM 8444 N N . VAL B 1 478 ? -1.582 39.938 24.609 1 51.03 478 VAL B N 1
ATOM 8445 C CA . VAL B 1 478 ? -3.031 39.875 24.766 1 51.03 478 VAL B CA 1
ATOM 8446 C C . VAL B 1 478 ? -3.525 41.125 25.5 1 51.03 478 VAL B C 1
ATOM 8448 O O . VAL B 1 478 ? -3.066 41.438 26.594 1 51.03 478 VAL B O 1
ATOM 8451 N N . GLU B 1 479 ? -4.117 42.344 24.875 1 44.81 479 GLU B N 1
ATOM 8452 C CA . GLU B 1 479 ? -4.719 43.5 25.516 1 44.81 479 GLU B CA 1
ATOM 8453 C C . GLU B 1 479 ? -6.215 43.312 25.75 1 44.81 479 GLU B C 1
ATOM 8455 O O . GLU B 1 479 ? -6.941 42.938 24.812 1 44.81 479 GLU B O 1
ATOM 8460 N N . ARG B 1 480 ? -6.727 43.344 27.109 1 37.41 480 ARG B N 1
ATOM 8461 C CA . ARG B 1 480 ? -8.141 43.312 27.469 1 37.41 480 ARG B CA 1
ATOM 8462 C C . ARG B 1 480 ? -8.703 44.75 27.562 1 37.41 480 ARG B C 1
ATOM 8464 O O . ARG B 1 480 ? -8.227 45.562 28.344 1 37.41 480 ARG B O 1
ATOM 8471 N N . LYS B 1 481 ? -9.273 45.438 26.641 1 34.62 481 LYS B N 1
ATOM 8472 C CA . LYS B 1 481 ? -9.898 46.75 26.734 1 34.62 481 LYS B CA 1
ATOM 8473 C C . LYS B 1 481 ? -11.008 46.75 27.781 1 34.62 481 LYS B C 1
ATOM 8475 O O . LYS B 1 481 ? -11.922 45.938 27.734 1 34.62 481 LYS B O 1
ATOM 8480 N N . SER B 1 482 ? -10.719 47.281 29.047 1 28.83 482 SER B N 1
ATOM 8481 C CA . SER B 1 482 ? -11.766 47.688 29.984 1 28.83 482 SER B CA 1
ATOM 8482 C C . SER B 1 482 ? -12.695 48.719 29.375 1 28.83 482 SER B C 1
ATOM 8484 O O . SER B 1 482 ? -12.234 49.75 28.859 1 28.83 482 SER B O 1
ATOM 8486 N N . SER B 1 483 ? -13.75 48.531 28.844 1 28.41 483 SER B N 1
ATOM 8487 C CA . SER B 1 483 ? -14.711 49.594 28.547 1 28.41 483 SER B CA 1
ATOM 8488 C C . SER B 1 483 ? -15.07 50.375 29.797 1 28.41 483 SER B C 1
ATOM 8490 O O . SER B 1 483 ? -15.758 49.875 30.688 1 28.41 483 SER B O 1
ATOM 8492 N N . ASN B 1 484 ? -14.289 51.25 30.391 1 27.09 484 ASN B N 1
ATOM 8493 C CA . ASN B 1 484 ? -14.766 52.312 31.281 1 27.09 484 ASN B CA 1
ATOM 8494 C C . ASN B 1 484 ? -15.836 53.156 30.609 1 27.09 484 ASN B C 1
ATOM 8496 O O . ASN B 1 484 ? -15.516 54.094 29.875 1 27.09 484 ASN B O 1
ATOM 8500 N N . ILE B 1 485 ? -16.953 52.75 30.203 1 27.42 485 ILE B N 1
ATOM 8501 C CA . ILE B 1 485 ? -18.031 53.719 30.016 1 27.42 485 ILE B CA 1
ATOM 8502 C C . ILE B 1 485 ? -18.297 54.438 31.328 1 27.42 485 ILE B C 1
ATOM 8504 O O . ILE B 1 485 ? -18.641 53.812 32.344 1 27.42 485 ILE B O 1
ATOM 8508 N N . GLN B 1 486 ? -17.812 55.531 31.578 1 23.59 486 GLN B N 1
ATOM 8509 C CA . GLN B 1 486 ? -18.281 56.531 32.531 1 23.59 486 GLN B CA 1
ATOM 8510 C C . GLN B 1 486 ? -19.812 56.594 32.531 1 23.59 486 GLN B C 1
ATOM 8512 O O . GLN B 1 486 ? -20.453 56.625 31.5 1 23.59 486 GLN B O 1
ATOM 8517 N N . PRO B 1 487 ? -20.516 56.25 33.719 1 25.08 487 PRO B N 1
ATOM 8518 C CA . PRO B 1 487 ? -21.938 56.562 33.906 1 25.08 487 PRO B CA 1
ATOM 8519 C C . PRO B 1 487 ? -22.266 58 33.594 1 25.08 487 PRO B C 1
ATOM 8521 O O . PRO B 1 487 ? -21.5 58.906 33.906 1 25.08 487 PRO B O 1
ATOM 8524 N N . GLY B 1 488 ? -22.688 58.406 32.594 1 22.83 488 GLY B N 1
ATOM 8525 C CA . GLY B 1 488 ? -23.359 59.719 32.656 1 22.83 488 GLY B CA 1
ATOM 8526 C C . GLY B 1 488 ? -24.188 59.875 33.938 1 22.83 488 GLY B C 1
ATOM 8527 O O . GLY B 1 488 ? -24.547 58.906 34.562 1 22.83 488 GLY B O 1
ATOM 8528 N N . ASN B 1 489 ? -24.203 61.062 34.688 1 22.75 489 ASN B N 1
ATOM 8529 C CA . ASN B 1 489 ? -24.906 61.75 35.781 1 22.75 489 ASN B CA 1
ATOM 8530 C C . ASN B 1 489 ? -26.406 61.469 35.719 1 22.75 489 ASN B C 1
ATOM 8532 O O . ASN B 1 489 ? -27.156 62.25 35.094 1 22.75 489 ASN B O 1
ATOM 8536 N N . MET B 1 490 ? -26.984 60.531 35.406 1 22.14 490 MET B N 1
ATOM 8537 C CA . MET B 1 490 ? -28.328 60.625 35.969 1 22.14 490 MET B CA 1
ATOM 8538 C C . MET B 1 490 ? -28.297 60.594 37.5 1 22.14 490 MET B C 1
ATOM 8540 O O . MET B 1 490 ? -27.531 59.812 38.062 1 22.14 490 MET B O 1
ATOM 8544 N N . ASP B 1 491 ? -28.844 61.594 38.219 1 21.7 491 ASP B N 1
ATOM 8545 C CA . ASP B 1 491 ? -29.094 62.094 39.562 1 21.7 491 ASP B CA 1
ATOM 8546 C C . ASP B 1 491 ? -29.703 61 40.469 1 21.7 491 ASP B C 1
ATOM 8548 O O . ASP B 1 491 ? -30.297 61.312 41.5 1 21.7 491 ASP B O 1
ATOM 8552 N N . TYR B 1 492 ? -29.531 59.719 40.375 1 20.64 492 TYR B N 1
ATOM 8553 C CA . TYR B 1 492 ? -30.312 59.094 41.438 1 20.64 492 TYR B CA 1
ATOM 8554 C C . TYR B 1 492 ? -29.672 59.375 42.812 1 20.64 492 TYR B C 1
ATOM 8556 O O . TYR B 1 492 ? -28.438 59.344 42.938 1 20.64 492 TYR B O 1
ATOM 8564 N N . HIS B 1 493 ? -30.359 60.031 43.781 1 18.8 493 HIS B N 1
ATOM 8565 C CA . HIS B 1 493 ? -30.25 60.438 45.188 1 18.8 493 HIS B CA 1
ATOM 8566 C C . HIS B 1 493 ? -29.891 59.25 46.062 1 18.8 493 HIS B C 1
ATOM 8568 O O . HIS B 1 493 ? -30.734 58.375 46.312 1 18.8 493 HIS B O 1
ATOM 8574 N N . HIS B 1 494 ? -28.688 58.625 46 1 19.55 494 HIS B N 1
ATOM 8575 C CA . HIS B 1 494 ? -28.328 57.562 46.938 1 19.55 494 HIS B CA 1
ATOM 8576 C C . HIS B 1 494 ? -28.312 58.094 48.375 1 19.55 494 HIS B C 1
ATOM 8578 O O . HIS B 1 494 ? -27.766 59.156 48.625 1 19.55 494 HIS B O 1
ATOM 8584 N N . GLY B 1 495 ? -29.391 57.875 49.25 1 17.47 495 GLY B N 1
ATOM 8585 C CA . GLY B 1 495 ? -29.297 58 50.688 1 17.47 495 GLY B CA 1
ATOM 8586 C C . GLY B 1 495 ? -28.031 57.438 51.281 1 17.47 495 GLY B C 1
ATOM 8587 O O . GLY B 1 495 ? -27.297 56.719 50.594 1 17.47 495 GLY B O 1
ATOM 8588 N N . ASP B 1 496 ? -27.734 57.375 52.688 1 18.7 496 ASP B N 1
ATOM 8589 C CA . ASP B 1 496 ? -26.719 57.594 53.719 1 18.7 496 ASP B CA 1
ATOM 8590 C C . ASP B 1 496 ? -25.844 56.344 53.906 1 18.7 496 ASP B C 1
ATOM 8592 O O . ASP B 1 496 ? -24.656 56.469 54.219 1 18.7 496 ASP B O 1
ATOM 8596 N N . GLY B 1 497 ? -26.266 55.062 54.125 1 19.53 497 GLY B N 1
ATOM 8597 C CA . GLY B 1 497 ? -25.719 54.281 55.25 1 19.53 497 GLY B CA 1
ATOM 8598 C C . GLY B 1 497 ? -24.391 53.625 54.938 1 19.53 497 GLY B C 1
ATOM 8599 O O . GLY B 1 497 ? -24.125 53.281 53.781 1 19.53 497 GLY B O 1
ATOM 8600 N N . VAL B 1 498 ? -23.203 53.812 55.75 1 21.31 498 VAL B N 1
ATOM 8601 C CA . VAL B 1 498 ? -21.766 53.625 55.906 1 21.31 498 VAL B CA 1
ATOM 8602 C C . VAL B 1 498 ? -21.453 52.125 55.938 1 21.31 498 VAL B C 1
ATOM 8604 O O . VAL B 1 498 ? -20.281 51.75 55.938 1 21.31 498 VAL B O 1
ATOM 8607 N N . THR B 1 499 ? -22.25 51.031 55.812 1 19.81 499 THR B N 1
ATOM 8608 C CA . THR B 1 499 ? -21.781 49.875 56.594 1 19.81 499 THR B CA 1
ATOM 8609 C C . THR B 1 499 ? -20.5 49.312 56 1 19.81 499 THR B C 1
ATOM 8611 O O . THR B 1 499 ? -20.344 49.25 54.781 1 19.81 499 THR B O 1
ATOM 8614 N N . THR B 1 500 ? -19.297 49.281 56.75 1 21.05 500 THR B N 1
ATOM 8615 C CA . THR B 1 500 ? -17.875 48.938 56.719 1 21.05 500 THR B CA 1
ATOM 8616 C C . THR B 1 500 ? -17.703 47.469 56.344 1 21.05 500 THR B C 1
ATOM 8618 O O . THR B 1 500 ? -16.578 46.938 56.406 1 21.05 500 THR B O 1
ATOM 8621 N N . ASN B 1 501 ? -18.641 46.594 55.906 1 19.34 501 ASN B N 1
ATOM 8622 C CA . ASN B 1 501 ? -18.281 45.219 56.156 1 19.34 501 ASN B CA 1
ATOM 8623 C C . ASN B 1 501 ? -17.016 44.812 55.406 1 19.34 501 ASN B C 1
ATOM 8625 O O . ASN B 1 501 ? -16.859 45.188 54.219 1 19.34 501 ASN B O 1
ATOM 8629 N N . ASN B 1 502 ? -15.812 44.375 56 1 21.39 502 ASN B N 1
ATOM 8630 C CA . ASN B 1 502 ? -14.461 43.875 55.844 1 21.39 502 ASN B CA 1
ATOM 8631 C C . ASN B 1 502 ? -14.414 42.719 54.844 1 21.39 502 ASN B C 1
ATOM 8633 O O . ASN B 1 502 ? -13.383 42.062 54.688 1 21.39 502 ASN B O 1
ATOM 8637 N N . ASP B 1 503 ? -15.438 41.969 54.531 1 21.14 503 ASP B N 1
ATOM 8638 C CA . ASP B 1 503 ? -15.273 40.562 54.25 1 21.14 503 ASP B CA 1
ATOM 8639 C C . ASP B 1 503 ? -14.328 40.344 53.062 1 21.14 503 ASP B C 1
ATOM 8641 O O . ASP B 1 503 ? -14.086 41.25 52.281 1 21.14 503 ASP B O 1
ATOM 8645 N N . GLN B 1 504 ? -13.984 38.844 52.688 1 22.86 504 GLN B N 1
ATOM 8646 C CA . GLN B 1 504 ? -13.125 37.906 52 1 22.86 504 GLN B CA 1
ATOM 8647 C C . GLN B 1 504 ? -13.078 38.156 50.5 1 22.86 504 GLN B C 1
ATOM 8649 O O . GLN B 1 504 ? -14.047 38.656 49.938 1 22.86 504 GLN B O 1
ATOM 8654 N N . PRO B 1 505 ? -11.742 37.844 49.906 1 23.62 505 PRO B N 1
ATOM 8655 C CA . PRO B 1 505 ? -11.352 38.188 48.531 1 23.62 505 PRO B CA 1
ATOM 8656 C C . PRO B 1 505 ? -12.391 37.75 47.5 1 23.62 505 PRO B C 1
ATOM 8658 O O . PRO B 1 505 ? -12.633 36.562 47.312 1 23.62 505 PRO B O 1
ATOM 8661 N N . ASP B 1 506 ? -13.469 38.312 47.469 1 22.84 506 ASP B N 1
ATOM 8662 C CA . ASP B 1 506 ? -14.641 38 46.625 1 22.84 506 ASP B CA 1
ATOM 8663 C C . ASP B 1 506 ? -14.258 37.844 45.156 1 22.84 506 ASP B C 1
ATOM 8665 O O . ASP B 1 506 ? -13.602 38.719 44.594 1 22.84 506 ASP B O 1
ATOM 8669 N N . PHE B 1 507 ? -14.18 36.469 44.781 1 24.38 507 PHE B N 1
ATOM 8670 C CA . PHE B 1 507 ? -14.078 35.844 43.438 1 24.38 507 PHE B CA 1
ATOM 8671 C C . PHE B 1 507 ? -14.883 36.625 42.406 1 24.38 507 PHE B C 1
ATOM 8673 O O . PHE B 1 507 ? -16.031 36.312 42.125 1 24.38 507 PHE B O 1
ATOM 8680 N N . GLU B 1 508 ? -15.008 37.875 42.562 1 22.97 508 GLU B N 1
ATOM 8681 C CA . GLU B 1 508 ? -15.914 38.688 41.75 1 22.97 508 GLU B CA 1
ATOM 8682 C C . GLU B 1 508 ? -15.805 38.344 40.281 1 22.97 508 GLU B C 1
ATOM 8684 O O . GLU B 1 508 ? -14.867 37.625 39.875 1 22.97 508 GLU B O 1
ATOM 8689 N N . ALA B 1 509 ? -16.172 39.25 39.344 1 23.06 509 ALA B N 1
ATOM 8690 C CA . ALA B 1 509 ? -16.578 39.094 37.969 1 23.06 509 ALA B CA 1
ATOM 8691 C C . ALA B 1 509 ? -15.461 38.469 37.125 1 23.06 509 ALA B C 1
ATOM 8693 O O . ALA B 1 509 ? -14.289 38.562 37.5 1 23.06 509 ALA B O 1
ATOM 8694 N N . GLY B 1 510 ? -15.828 37.469 36.219 1 24.98 510 GLY B N 1
ATOM 8695 C CA . GLY B 1 510 ? -15 36.562 35.438 1 24.98 510 GLY B CA 1
ATOM 8696 C C . GLY B 1 510 ? -13.758 37.219 34.875 1 24.98 510 GLY B C 1
ATOM 8697 O O . GLY B 1 510 ? -13.844 38.062 33.969 1 24.98 510 GLY B O 1
ATOM 8698 N N . GLY B 1 511 ? -12.898 37.5 35.688 1 23.3 511 GLY B N 1
ATOM 8699 C CA . GLY B 1 511 ? -11.648 38.25 35.688 1 23.3 511 GLY B CA 1
ATOM 8700 C C . GLY B 1 511 ? -10.695 37.812 34.594 1 23.3 511 GLY B C 1
ATOM 8701 O O . GLY B 1 511 ? -10.188 36.688 34.625 1 23.3 511 GLY B O 1
ATOM 8702 N N . TYR B 1 512 ? -11.117 38.188 33.406 1 24.14 512 TYR B N 1
ATOM 8703 C CA . TYR B 1 512 ? -10.281 37.938 32.219 1 24.14 512 TYR B CA 1
ATOM 8704 C C . TYR B 1 512 ? -8.859 38.406 32.469 1 24.14 512 TYR B C 1
ATOM 8706 O O . TYR B 1 512 ? -8.641 39.562 32.875 1 24.14 512 TYR B O 1
ATOM 8714 N N . LYS B 1 513 ? -8.141 37.625 33.156 1 25.45 513 LYS B N 1
ATOM 8715 C CA . LYS B 1 513 ? -6.754 37.906 33.469 1 25.45 513 LYS B CA 1
ATOM 8716 C C . LYS B 1 513 ? -6.074 38.688 32.344 1 25.45 513 LYS B C 1
ATOM 8718 O O . LYS B 1 513 ? -6.395 38.469 31.172 1 25.45 513 LYS B O 1
ATOM 8723 N N . LYS B 1 514 ? -5.402 39.656 32.844 1 24.72 514 LYS B N 1
ATOM 8724 C CA . LYS B 1 514 ? -4.539 40.625 32.188 1 24.72 514 LYS B CA 1
ATOM 8725 C C . LYS B 1 514 ? -3.467 39.938 31.359 1 24.72 514 LYS B C 1
ATOM 8727 O O . LYS B 1 514 ? -2.725 39.094 31.859 1 24.72 514 LYS B O 1
ATOM 8732 N N . VAL B 1 515 ? -3.871 39.688 30.281 1 25.38 515 VAL B N 1
ATOM 8733 C CA . VAL B 1 515 ? -2.824 39.125 29.438 1 25.38 515 VAL B CA 1
ATOM 8734 C C . VAL B 1 515 ? -1.677 40.094 29.297 1 25.38 515 VAL B C 1
ATOM 8736 O O . VAL B 1 515 ? -1.903 41.281 29.016 1 25.38 515 VAL B O 1
ATOM 8739 N N . PRO B 1 516 ? -0.558 39.812 29.859 1 22.92 516 PRO B N 1
ATOM 8740 C CA . PRO B 1 516 ? 0.573 40.75 29.984 1 22.92 516 PRO B CA 1
ATOM 8741 C C . PRO B 1 516 ? 0.912 41.438 28.672 1 22.92 516 PRO B C 1
ATOM 8743 O O . PRO B 1 516 ? 0.718 40.875 27.594 1 22.92 516 PRO B O 1
ATOM 8746 N N . VAL B 1 517 ? 0.998 42.781 28.719 1 22.48 517 VAL B N 1
ATOM 8747 C CA . VAL B 1 517 ? 1.288 43.75 27.656 1 22.48 517 VAL B CA 1
ATOM 8748 C C . VAL B 1 517 ? 2.754 43.625 27.25 1 22.48 517 VAL B C 1
ATOM 8750 O O . VAL B 1 517 ? 3.648 43.656 28.094 1 22.48 517 VAL B O 1
ATOM 8753 N N . ILE B 1 518 ? 3.064 43 26.266 1 23.7 518 ILE B N 1
ATOM 8754 C CA . ILE B 1 518 ? 4.449 42.875 25.812 1 23.7 518 ILE B CA 1
ATOM 8755 C C . ILE B 1 518 ? 4.992 44.219 25.391 1 23.7 518 ILE B C 1
ATOM 8757 O O . ILE B 1 518 ? 4.453 44.875 24.469 1 23.7 518 ILE B O 1
ATOM 8761 N N . THR B 1 519 ? 5.59 45.031 26.312 1 21.33 519 THR B N 1
ATOM 8762 C CA . THR B 1 519 ? 6.148 46.375 26.125 1 21.33 519 THR B CA 1
ATOM 8763 C C . THR B 1 519 ? 7.453 46.312 25.328 1 21.33 519 THR B C 1
ATOM 8765 O O . THR B 1 519 ? 8.367 45.594 25.703 1 21.33 519 THR B O 1
ATOM 8768 N N . SER B 1 520 ? 7.414 46.375 24.047 1 21.5 520 SER B N 1
ATOM 8769 C CA . SER B 1 520 ? 8.688 46.469 23.344 1 21.5 520 SER B CA 1
ATOM 8770 C C . SER B 1 520 ? 9.359 47.812 23.594 1 21.5 520 SER B C 1
ATOM 8772 O O . SER B 1 520 ? 8.703 48.844 23.516 1 21.5 520 SER B O 1
ATOM 8774 N N . THR B 1 521 ? 10.258 47.875 24.484 1 20.91 521 THR B N 1
ATOM 8775 C CA . THR B 1 521 ? 11.055 49.062 24.797 1 20.91 521 THR B CA 1
ATOM 8776 C C . THR B 1 521 ? 11.891 49.469 23.578 1 20.91 521 THR B C 1
ATOM 8778 O O . THR B 1 521 ? 12.859 48.812 23.234 1 20.91 521 THR B O 1
ATOM 8781 N N . ALA B 1 522 ? 11.266 49.781 22.453 1 20.17 522 ALA B N 1
ATOM 8782 C CA . ALA B 1 522 ? 12.086 50.312 21.359 1 20.17 522 ALA B CA 1
ATOM 8783 C C . ALA B 1 522 ? 12.719 51.656 21.75 1 20.17 522 ALA B C 1
ATOM 8785 O O . ALA B 1 522 ? 12.023 52.562 22.203 1 20.17 522 ALA B O 1
ATOM 8786 N N . THR B 1 523 ? 13.945 51.625 22.141 1 19.56 523 THR B N 1
ATOM 8787 C CA . THR B 1 523 ? 14.75 52.812 22.422 1 19.56 523 THR B CA 1
ATOM 8788 C C . THR B 1 523 ? 14.953 53.625 21.141 1 19.56 523 THR B C 1
ATOM 8790 O O . THR B 1 523 ? 15.641 53.188 20.219 1 19.56 523 THR B O 1
ATOM 8793 N N . THR B 1 524 ? 13.891 54.219 20.469 1 19.66 524 THR B N 1
ATOM 8794 C CA . THR B 1 524 ? 14.016 55.125 19.328 1 19.66 524 THR B CA 1
ATOM 8795 C C . THR B 1 524 ? 14.867 56.344 19.703 1 19.66 524 THR B C 1
ATOM 8797 O O . THR B 1 524 ? 14.531 57.062 20.641 1 19.66 524 THR B O 1
ATOM 8800 N N . ALA B 1 525 ? 16.125 56.312 19.484 1 19.5 525 ALA B N 1
ATOM 8801 C CA . ALA B 1 525 ? 16.906 57.531 19.562 1 19.5 525 ALA B CA 1
ATOM 8802 C C . ALA B 1 525 ? 16.484 58.531 18.469 1 19.5 525 ALA B C 1
ATOM 8804 O O . ALA B 1 525 ? 16.625 58.25 17.281 1 19.5 525 ALA B O 1
ATOM 8805 N N . TYR B 1 526 ? 15.297 59.219 18.531 1 19.5 526 TYR B N 1
ATOM 8806 C CA . TYR B 1 526 ? 14.797 60.312 17.719 1 19.5 526 TYR B CA 1
ATOM 8807 C C . TYR B 1 526 ? 15.836 61.406 17.594 1 19.5 526 TYR B C 1
ATOM 8809 O O . TYR B 1 526 ? 16.219 62.031 18.594 1 19.5 526 TYR B O 1
ATOM 8817 N N . ASP B 1 527 ? 16.781 61.281 16.672 1 20.19 527 ASP B N 1
ATOM 8818 C CA . ASP B 1 527 ? 17.531 62.531 16.484 1 20.19 527 ASP B CA 1
ATOM 8819 C C . ASP B 1 527 ? 16.625 63.656 15.945 1 20.19 527 ASP B C 1
ATOM 8821 O O . ASP B 1 527 ? 16 63.5 14.898 1 20.19 527 ASP B O 1
ATOM 8825 N N . THR B 1 528 ? 15.953 64.5 16.75 1 21.05 528 THR B N 1
ATOM 8826 C CA . THR B 1 528 ? 15.156 65.75 16.656 1 21.05 528 THR B CA 1
ATOM 8827 C C . THR B 1 528 ? 15.844 66.75 15.742 1 21.05 528 THR B C 1
ATOM 8829 O O . THR B 1 528 ? 15.375 67.875 15.609 1 21.05 528 THR B O 1
ATOM 8832 N N . SER B 1 529 ? 17 66.625 15.148 1 21.8 529 SER B N 1
ATOM 8833 C CA . SER B 1 529 ? 17.531 67.938 14.859 1 21.8 529 SER B CA 1
ATOM 8834 C C . SER B 1 529 ? 16.844 68.562 13.648 1 21.8 529 SER B C 1
ATOM 8836 O O . SER B 1 529 ? 17.094 69.688 13.312 1 21.8 529 SER B O 1
ATOM 8838 N N . TYR B 1 530 ? 16.25 67.875 12.672 1 20.23 530 TYR B N 1
ATOM 8839 C CA . TYR B 1 530 ? 16.125 68.75 11.484 1 20.23 530 TYR B CA 1
ATOM 8840 C C . TYR B 1 530 ? 15 69.75 11.641 1 20.23 530 TYR B C 1
ATOM 8842 O O . TYR B 1 530 ? 13.82 69.375 11.664 1 20.23 530 TYR B O 1
ATOM 8850 N N . VAL B 1 531 ? 15.172 70.812 12.422 1 20.03 531 VAL B N 1
ATOM 8851 C CA . VAL B 1 531 ? 14.312 71.938 12.633 1 20.03 531 VAL B CA 1
ATOM 8852 C C . VAL B 1 531 ? 14.047 72.688 11.297 1 20.03 531 VAL B C 1
ATOM 8854 O O . VAL B 1 531 ? 14.945 73.312 10.742 1 20.03 531 VAL B O 1
ATOM 8857 N N . SER B 1 532 ? 13.742 72.125 10.109 1 20.66 532 SER B N 1
ATOM 8858 C CA . SER B 1 532 ? 13.508 73.25 9.18 1 20.66 532 SER B CA 1
ATOM 8859 C C . SER B 1 532 ? 12.516 74.25 9.758 1 20.66 532 SER B C 1
ATOM 8861 O O . SER B 1 532 ? 11.625 73.875 10.523 1 20.66 532 SER B O 1
ATOM 8863 N N . PRO B 1 533 ? 12.727 75.625 9.656 1 20.98 533 PRO B N 1
ATOM 8864 C CA . PRO B 1 533 ? 11.953 76.688 10.25 1 20.98 533 PRO B CA 1
ATOM 8865 C C . PRO B 1 533 ? 10.492 76.688 9.797 1 20.98 533 PRO B C 1
ATOM 8867 O O . PRO B 1 533 ? 9.773 77.688 10.016 1 20.98 533 PRO B O 1
ATOM 8870 N N . MET B 1 534 ? 9.844 75.688 9.266 1 21.41 534 MET B N 1
ATOM 8871 C CA . MET B 1 534 ? 8.625 76.25 8.711 1 21.41 534 MET B CA 1
ATOM 8872 C C . MET B 1 534 ? 7.887 77.125 9.75 1 21.41 534 MET B C 1
ATOM 8874 O O . MET B 1 534 ? 7.926 76.812 10.945 1 21.41 534 MET B O 1
ATOM 8878 N N . ALA B 1 535 ? 7.457 78.312 9.32 1 21.45 535 ALA B N 1
ATOM 8879 C CA . ALA B 1 535 ? 6.809 79.375 10.109 1 21.45 535 ALA B CA 1
ATOM 8880 C C . ALA B 1 535 ? 5.742 78.75 11.031 1 21.45 535 ALA B C 1
ATOM 8882 O O . ALA B 1 535 ? 5.211 77.688 10.766 1 21.45 535 ALA B O 1
ATOM 8883 N N . THR B 1 536 ? 5.668 79.312 12.156 1 21.05 536 THR B N 1
ATOM 8884 C CA . THR B 1 536 ? 5 79.25 13.445 1 21.05 536 THR B CA 1
ATOM 8885 C C . THR B 1 536 ? 3.486 79.125 13.266 1 21.05 536 THR B C 1
ATOM 8887 O O . THR B 1 536 ? 2.74 79.188 14.25 1 21.05 536 THR B O 1
ATOM 8890 N N . PRO B 1 537 ? 2.846 78.562 12.078 1 23.55 537 PRO B N 1
ATOM 8891 C CA . PRO B 1 537 ? 1.527 79.188 12.188 1 23.55 537 PRO B CA 1
ATOM 8892 C C . PRO B 1 537 ? 0.883 79 13.555 1 23.55 537 PRO B C 1
ATOM 8894 O O . PRO B 1 537 ? 1.241 78.062 14.273 1 23.55 537 PRO B O 1
ATOM 8897 N N . GLN B 1 538 ? 0.149 79.938 14.055 1 22.56 538 GLN B N 1
ATOM 8898 C CA . GLN B 1 538 ? -0.475 80.125 15.367 1 22.56 538 GLN B CA 1
ATOM 8899 C C . GLN B 1 538 ? -1.273 78.875 15.727 1 22.56 538 GLN B C 1
ATOM 8901 O O . GLN B 1 538 ? -1.889 78.25 14.852 1 22.56 538 GLN B O 1
ATOM 8906 N N . PRO B 1 539 ? -0.88 78.312 16.875 1 23.64 539 PRO B N 1
ATOM 8907 C CA . PRO B 1 539 ? -1.326 77.062 17.531 1 23.64 539 PRO B CA 1
ATOM 8908 C C . PRO B 1 539 ? -2.846 76.938 17.531 1 23.64 539 PRO B C 1
ATOM 8910 O O . PRO B 1 539 ? -3.537 77.688 18.219 1 23.64 539 PRO B O 1
ATOM 8913 N N . ILE B 1 540 ? -3.582 77 16.359 1 23.36 540 ILE B N 1
ATOM 8914 C CA . ILE B 1 540 ? -5.016 77.062 16.625 1 23.36 540 ILE B CA 1
ATOM 8915 C C . ILE B 1 540 ? -5.422 75.875 17.484 1 23.36 540 ILE B C 1
ATOM 8917 O O . ILE B 1 540 ? -4.965 74.75 17.25 1 23.36 540 ILE B O 1
ATOM 8921 N N . GLN B 1 541 ? -5.953 76.062 18.672 1 22.14 541 GLN B N 1
ATOM 8922 C CA . GLN B 1 541 ? -6.477 75.312 19.812 1 22.14 541 GLN B CA 1
ATOM 8923 C C . GLN B 1 541 ? -7.34 74.125 19.359 1 22.14 541 GLN B C 1
ATOM 8925 O O . GLN B 1 541 ? -8.562 74.25 19.281 1 22.14 541 GLN B O 1
ATOM 8930 N N . VAL B 1 542 ? -6.977 73.5 18.266 1 22.16 542 VAL B N 1
ATOM 8931 C CA . VAL B 1 542 ? -8.109 72.688 17.781 1 22.16 542 VAL B CA 1
ATOM 8932 C C . VAL B 1 542 ? -8.422 71.562 18.766 1 22.16 542 VAL B C 1
ATOM 8934 O O . VAL B 1 542 ? -7.574 70.75 19.031 1 22.16 542 VAL B O 1
ATOM 8937 N N . GLN B 1 543 ? -9.141 71.812 19.875 1 22.33 543 GLN B N 1
ATOM 8938 C CA . GLN B 1 543 ? -9.703 70.875 20.875 1 22.33 543 GLN B CA 1
ATOM 8939 C C . GLN B 1 543 ? -10.297 69.625 20.234 1 22.33 543 GLN B C 1
ATOM 8941 O O . GLN B 1 543 ? -11.312 69.688 19.531 1 22.33 543 GLN B O 1
ATOM 8946 N N . GLN B 1 544 ? -9.516 68.938 19.719 1 23.23 544 GLN B N 1
ATOM 8947 C CA . GLN B 1 544 ? -10.133 67.875 18.922 1 23.23 544 GLN B CA 1
ATOM 8948 C C . GLN B 1 544 ? -11.039 67 19.797 1 23.23 544 GLN B C 1
ATOM 8950 O O . GLN B 1 544 ? -10.578 66.312 20.703 1 23.23 544 GLN B O 1
ATOM 8955 N N . VAL B 1 545 ? -12.211 67.438 20.219 1 24.53 545 VAL B N 1
ATOM 8956 C CA . VAL B 1 545 ? -13.289 66.812 21 1 24.53 545 VAL B CA 1
ATOM 8957 C C . VAL B 1 545 ? -13.711 65.5 20.359 1 24.53 545 VAL B C 1
ATOM 8959 O O . VAL B 1 545 ? -13.867 65.438 19.141 1 24.53 545 VAL B O 1
ATOM 8962 N N . ALA B 1 546 ? -13.234 64.5 20.906 1 29.44 546 ALA B N 1
ATOM 8963 C CA . ALA B 1 546 ? -13.734 63.188 20.547 1 29.44 546 ALA B CA 1
ATOM 8964 C C . ALA B 1 546 ? -15.234 63.219 20.281 1 29.44 546 ALA B C 1
ATOM 8966 O O . ALA B 1 546 ? -16.031 63.438 21.203 1 29.44 546 ALA B O 1
ATOM 8967 N N . ILE B 1 547 ? -15.68 63.656 19.094 1 34.59 547 ILE B N 1
ATOM 8968 C CA . ILE B 1 547 ? -17.078 63.906 18.766 1 34.59 547 ILE B CA 1
ATOM 8969 C C . ILE B 1 547 ? -17.844 62.594 18.703 1 34.59 547 ILE B C 1
ATOM 8971 O O . ILE B 1 547 ? -17.438 61.656 17.969 1 34.59 547 ILE B O 1
ATOM 8975 N N . ALA B 1 548 ? -18.531 62.188 19.719 1 41.44 548 ALA B N 1
ATOM 8976 C CA . ALA B 1 548 ? -19.484 61.094 19.812 1 41.44 548 ALA B CA 1
ATOM 8977 C C . ALA B 1 548 ? -20.328 60.969 18.547 1 41.44 548 ALA B C 1
ATOM 8979 O O . ALA B 1 548 ? -20.609 61.969 17.891 1 41.44 548 ALA B O 1
ATOM 8980 N N . ASP B 1 549 ? -20.344 59.844 18.078 1 47.88 549 ASP B N 1
ATOM 8981 C CA . ASP B 1 549 ? -21.266 59.656 16.953 1 47.88 549 ASP B CA 1
ATOM 8982 C C . ASP B 1 549 ? -22.672 60.156 17.297 1 47.88 549 ASP B C 1
ATOM 8984 O O . ASP B 1 549 ? -23.156 59.906 18.406 1 47.88 549 ASP B O 1
ATOM 8988 N N . GLY B 1 550 ? -23.078 61.094 16.641 1 58.28 550 GLY B N 1
ATOM 8989 C CA . GLY B 1 550 ? -24.375 61.75 16.734 1 58.28 550 GLY B CA 1
ATOM 8990 C C . GLY B 1 550 ? -24.516 62.938 15.82 1 58.28 550 GLY B C 1
ATOM 8991 O O . GLY B 1 550 ? -23.672 63.156 14.953 1 58.28 550 GLY B O 1
ATOM 8992 N N . PHE B 1 551 ? -25.625 63.656 15.93 1 64.25 551 PHE B N 1
ATOM 8993 C CA . PHE B 1 551 ? -25.859 64.875 15.203 1 64.25 551 PHE B CA 1
ATOM 8994 C C . PHE B 1 551 ? -25.391 66.125 16.031 1 64.25 551 PHE B C 1
ATOM 8996 O O . PHE B 1 551 ? -25.672 66.188 17.219 1 64.25 551 PHE B O 1
ATOM 9003 N N . TYR B 1 552 ? -24.469 66.812 15.531 1 63.59 552 TYR B N 1
ATOM 9004 C CA . TYR B 1 552 ? -23.938 68 16.25 1 63.59 552 TYR B CA 1
ATOM 9005 C C . TYR B 1 552 ? -24.359 69.25 15.562 1 63.59 552 TYR B C 1
ATOM 9007 O O . TYR B 1 552 ? -24.312 69.375 14.336 1 63.59 552 TYR B O 1
ATOM 9015 N N . ALA B 1 553 ? -24.922 70.125 16.328 1 62.5 553 ALA B N 1
ATOM 9016 C CA . ALA B 1 553 ? -25.25 71.5 15.828 1 62.5 553 ALA B CA 1
ATOM 9017 C C . ALA B 1 553 ? -24.516 72.562 16.609 1 62.5 553 ALA B C 1
ATOM 9019 O O . ALA B 1 553 ? -24.156 72.375 17.781 1 62.5 553 ALA B O 1
ATOM 9020 N N . GLN B 1 554 ? -23.969 73.625 15.961 1 57.81 554 GLN B N 1
ATOM 9021 C CA . GLN B 1 554 ? -23.266 74.75 16.609 1 57.81 554 GLN B CA 1
ATOM 9022 C C . GLN B 1 554 ? -24.219 75.625 17.453 1 57.81 554 GLN B C 1
ATOM 9024 O O . GLN B 1 554 ? -25.328 75.938 17 1 57.81 554 GLN B O 1
ATOM 9029 N N . ASP B 1 555 ? -24 75.688 18.688 1 49.56 555 ASP B N 1
ATOM 9030 C CA . ASP B 1 555 ? -24.781 76.625 19.484 1 49.56 555 ASP B CA 1
ATOM 9031 C C . ASP B 1 555 ? -24.406 78.062 19.188 1 49.56 555 ASP B C 1
ATOM 9033 O O . ASP B 1 555 ? -23.469 78.312 18.422 1 49.56 555 ASP B O 1
ATOM 9037 N N . ALA B 1 556 ? -25.125 79.062 19.672 1 56.12 556 ALA B N 1
ATOM 9038 C CA . ALA B 1 556 ? -24.969 80.5 19.422 1 56.12 556 ALA B CA 1
ATOM 9039 C C . ALA B 1 556 ? -23.531 80.938 19.703 1 56.12 556 ALA B C 1
ATOM 9041 O O . ALA B 1 556 ? -23.062 81.938 19.156 1 56.12 556 ALA B O 1
ATOM 9042 N N . SER B 1 557 ? -22.781 80.312 20.5 1 52.09 557 SER B N 1
ATOM 9043 C CA . SER B 1 557 ? -21.438 80.75 20.875 1 52.09 557 SER B CA 1
ATOM 9044 C C . SER B 1 557 ? -20.375 80 20.078 1 52.09 557 SER B C 1
ATOM 9046 O O . SER B 1 557 ? -19.188 80.25 20.25 1 52.09 557 SER B O 1
ATOM 9048 N N . GLY B 1 558 ? -20.688 79.125 19.031 1 53.22 558 GLY B N 1
ATOM 9049 C CA . GLY B 1 558 ? -19.828 78.438 18.078 1 53.22 558 GLY B CA 1
ATOM 9050 C C . GLY B 1 558 ? -19.375 77.125 18.562 1 53.22 558 GLY B C 1
ATOM 9051 O O . GLY B 1 558 ? -18.516 76.438 17.938 1 53.22 558 GLY B O 1
ATOM 9052 N N . ASN B 1 559 ? -19.859 76.812 19.719 1 51.94 559 ASN B N 1
ATOM 9053 C CA . ASN B 1 559 ? -19.453 75.5 20.266 1 51.94 559 ASN B CA 1
ATOM 9054 C C . ASN B 1 559 ? -20.312 74.375 19.703 1 51.94 559 ASN B C 1
ATOM 9056 O O . ASN B 1 559 ? -21.5 74.562 19.484 1 51.94 559 ASN B O 1
ATOM 9060 N N . TRP B 1 560 ? -19.766 73.188 19.25 1 57.5 560 TRP B N 1
ATOM 9061 C CA . TRP B 1 560 ? -20.516 72.062 18.719 1 57.5 560 TRP B CA 1
ATOM 9062 C C . TRP B 1 560 ? -21.188 71.312 19.844 1 57.5 560 TRP B C 1
ATOM 9064 O O . TRP B 1 560 ? -20.531 70.875 20.781 1 57.5 560 TRP B O 1
ATOM 9074 N N . VAL B 1 561 ? -22.469 71.25 19.766 1 62.62 561 VAL B N 1
ATOM 9075 C CA . VAL B 1 561 ? -23.266 70.562 20.781 1 62.62 561 VAL B CA 1
ATOM 9076 C C . VAL B 1 561 ? -24.016 69.375 20.141 1 62.62 561 VAL B C 1
ATOM 9078 O O . VAL B 1 561 ? -24.438 69.438 18.984 1 62.62 561 VAL B O 1
ATOM 9081 N N . LEU B 1 562 ? -24.188 68.25 20.922 1 62.16 562 LEU B N 1
ATOM 9082 C CA . LEU B 1 562 ? -24.938 67.062 20.453 1 62.16 562 LEU B CA 1
ATOM 9083 C C . LEU B 1 562 ? -26.438 67.375 20.469 1 62.16 562 LEU B C 1
ATOM 9085 O O . LEU B 1 562 ? -26.969 67.875 21.469 1 62.16 562 LEU B O 1
ATOM 9089 N N . VAL B 1 563 ? -27.109 67.188 19.234 1 64.75 563 VAL B N 1
ATOM 9090 C CA . VAL B 1 563 ? -28.547 67.375 19.109 1 64.75 563 VAL B CA 1
ATOM 9091 C C . VAL B 1 563 ? -29.25 66.125 18.656 1 64.75 563 VAL B C 1
ATOM 9093 O O . VAL B 1 563 ? -28.609 65.25 18.125 1 64.75 563 VAL B O 1
ATOM 9096 N N . THR B 1 564 ? -30.641 66.062 18.938 1 63.66 564 THR B N 1
ATOM 9097 C CA . THR B 1 564 ? -31.438 64.938 18.484 1 63.66 564 THR B CA 1
ATOM 9098 C C . THR B 1 564 ? -31.625 64.938 16.969 1 63.66 564 THR B C 1
ATOM 9100 O O . THR B 1 564 ? -31.469 66 16.344 1 63.66 564 THR B O 1
ATOM 9103 N N . LYS B 1 565 ? -31.891 63.812 16.375 1 67.06 565 LYS B N 1
ATOM 9104 C CA . LYS B 1 565 ? -32.094 63.719 14.93 1 67.06 565 LYS B CA 1
ATOM 9105 C C . LYS B 1 565 ? -33.156 64.688 14.453 1 67.06 565 LYS B C 1
ATOM 9107 O O . LYS B 1 565 ? -33.031 65.312 13.383 1 67.06 565 LYS B O 1
ATOM 9112 N N . GLU B 1 566 ? -34.156 64.938 15.188 1 68.25 566 GLU B N 1
ATOM 9113 C CA . GLU B 1 566 ? -35.25 65.812 14.805 1 68.25 566 GLU B CA 1
ATOM 9114 C C . GLU B 1 566 ? -34.812 67.25 14.859 1 68.25 566 GLU B C 1
ATOM 9116 O O . GLU B 1 566 ? -35.188 68.062 13.992 1 68.25 566 GLU B O 1
ATOM 9121 N N . GLN B 1 567 ? -34.031 67.562 15.781 1 59.97 567 GLN B N 1
ATOM 9122 C CA . GLN B 1 567 ? -33.594 68.938 15.898 1 59.97 567 GLN B CA 1
ATOM 9123 C C . GLN B 1 567 ? -32.531 69.25 14.836 1 59.97 567 GLN B C 1
ATOM 9125 O O . GLN B 1 567 ? -32.531 70.375 14.289 1 59.97 567 GLN B O 1
ATOM 9130 N N . ALA B 1 568 ? -31.766 68.25 14.531 1 58.28 568 ALA B N 1
ATOM 9131 C CA . ALA B 1 568 ? -30.719 68.375 13.516 1 58.28 568 ALA B CA 1
ATOM 9132 C C . ALA B 1 568 ? -31.328 68.625 12.133 1 58.28 568 ALA B C 1
ATOM 9134 O O . ALA B 1 568 ? -30.781 69.312 11.305 1 58.28 568 ALA B O 1
ATOM 9135 N N . ALA B 1 569 ? -32.5 68.125 11.898 1 62.38 569 ALA B N 1
ATOM 9136 C CA . ALA B 1 569 ? -33.188 68.25 10.625 1 62.38 569 ALA B CA 1
ATOM 9137 C C . ALA B 1 569 ? -33.688 69.688 10.422 1 62.38 569 ALA B C 1
ATOM 9139 O O . ALA B 1 569 ? -33.906 70.125 9.289 1 62.38 569 ALA B O 1
ATOM 9140 N N . MET B 1 570 ? -33.875 70.5 11.445 1 54.94 570 MET B N 1
ATOM 9141 C CA . MET B 1 570 ? -34.438 71.812 11.336 1 54.94 570 MET B CA 1
ATOM 9142 C C . MET B 1 570 ? -33.375 72.875 11.336 1 54.94 570 MET B C 1
ATOM 9144 O O . MET B 1 570 ? -33.656 74.062 11.086 1 54.94 570 MET B O 1
ATOM 9148 N N . MET B 1 571 ? -32.188 72.562 11.789 1 50.34 571 MET B N 1
ATOM 9149 C CA . MET B 1 571 ? -31.156 73.562 11.883 1 50.34 571 MET B CA 1
ATOM 9150 C C . MET B 1 571 ? -30.141 73.438 10.758 1 50.34 571 MET B C 1
ATOM 9152 O O . MET B 1 571 ? -29.703 72.312 10.453 1 50.34 571 MET B O 1
ATOM 9156 N N . PRO B 1 572 ? -29.828 74.438 9.945 1 58.66 572 PRO B N 1
ATOM 9157 C CA . PRO B 1 572 ? -28.812 74.375 8.891 1 58.66 572 PRO B CA 1
ATOM 9158 C C . PRO B 1 572 ? -27.406 74.25 9.445 1 58.66 572 PRO B C 1
ATOM 9160 O O . PRO B 1 572 ? -27.094 74.812 10.492 1 58.66 572 PRO B O 1
ATOM 9163 N N . GLY B 1 573 ? -26.484 73.312 8.852 1 53.88 573 GLY B N 1
ATOM 9164 C CA . GLY B 1 573 ? -25.078 73.188 9.188 1 53.88 573 GLY B CA 1
ATOM 9165 C C . GLY B 1 573 ? -24.781 72.188 10.25 1 53.88 573 GLY B C 1
ATOM 9166 O O . GLY B 1 573 ? -23.766 72.25 10.93 1 53.88 573 GLY B O 1
ATOM 9167 N N . CYS B 1 574 ? -25.812 71.375 10.547 1 53.81 574 CYS B N 1
ATOM 9168 C CA . CYS B 1 574 ? -25.594 70.312 11.516 1 53.81 574 CYS B CA 1
ATOM 9169 C C . CYS B 1 574 ? -24.641 69.25 10.969 1 53.81 574 CYS B C 1
ATOM 9171 O O . CYS B 1 574 ? -24.625 69 9.773 1 53.81 574 CYS B O 1
ATOM 9173 N N . MET B 1 575 ? -23.641 68.938 11.711 1 59.34 575 MET B N 1
ATOM 9174 C CA . MET B 1 575 ? -22.688 67.938 11.328 1 59.34 575 MET B CA 1
ATOM 9175 C C . MET B 1 575 ? -23.141 66.562 11.836 1 59.34 575 MET B C 1
ATOM 9177 O O . MET B 1 575 ? -23.578 66.438 12.984 1 59.34 575 MET B O 1
ATOM 9181 N N . HIS B 1 576 ? -23.391 65.562 11 1 61.97 576 HIS B N 1
ATOM 9182 C CA . HIS B 1 576 ? -23.641 64.125 11.336 1 61.97 576 HIS B CA 1
ATOM 9183 C C . HIS B 1 576 ? -22.344 63.375 11.43 1 61.97 576 HIS B C 1
ATOM 9185 O O . HIS B 1 576 ? -21.609 63.25 10.445 1 61.97 576 HIS B O 1
ATOM 9191 N N . VAL B 1 577 ? -22.062 62.938 12.578 1 55.34 577 VAL B N 1
ATOM 9192 C CA . VAL B 1 577 ? -20.828 62.188 12.828 1 55.34 577 VAL B CA 1
ATOM 9193 C C . VAL B 1 577 ? -21.156 60.719 13.016 1 55.34 577 VAL B C 1
ATOM 9195 O O . VAL B 1 577 ? -21.984 60.344 13.859 1 55.34 577 VAL B O 1
ATOM 9198 N N . VAL B 1 578 ? -20.75 59.844 12.086 1 57.88 578 VAL B N 1
ATOM 9199 C CA . VAL B 1 578 ? -20.906 58.406 12.109 1 57.88 578 VAL B CA 1
ATOM 9200 C C . VAL B 1 578 ? -19.531 57.75 12.07 1 57.88 578 VAL B C 1
ATOM 9202 O O . VAL B 1 578 ? -18.734 58 11.164 1 57.88 578 VAL B O 1
ATOM 9205 N N . ASN B 1 579 ? -19.156 56.938 13.047 1 54.53 579 ASN B N 1
ATOM 9206 C CA . ASN B 1 579 ? -17.891 56.281 13.328 1 54.53 579 ASN B CA 1
ATOM 9207 C C . ASN B 1 579 ? -16.719 57.281 13.344 1 54.53 579 ASN B C 1
ATOM 9209 O O . ASN B 1 579 ? -15.656 57 12.789 1 54.53 579 ASN B O 1
ATOM 9213 N N . GLY B 1 580 ? -16.953 58.438 13.891 1 49.38 580 GLY B N 1
ATOM 9214 C CA . GLY B 1 580 ? -16 59.5 14.117 1 49.38 580 GLY B CA 1
ATOM 9215 C C . GLY B 1 580 ? -15.781 60.375 12.891 1 49.38 580 GLY B C 1
ATOM 9216 O O . GLY B 1 580 ? -14.891 61.25 12.883 1 49.38 580 GLY B O 1
ATOM 9217 N N . LYS B 1 581 ? -16.484 59.969 11.875 1 54.81 581 LYS B N 1
ATOM 9218 C CA . LYS B 1 581 ? -16.391 60.781 10.656 1 54.81 581 LYS B CA 1
ATOM 9219 C C . LYS B 1 581 ? -17.656 61.594 10.445 1 54.81 581 LYS B C 1
ATOM 9221 O O . LYS B 1 581 ? -18.766 61.156 10.797 1 54.81 581 LYS B O 1
ATOM 9226 N N . VAL B 1 582 ? -17.547 62.75 9.969 1 54.34 582 VAL B N 1
ATOM 9227 C CA . VAL B 1 582 ? -18.656 63.625 9.633 1 54.34 582 VAL B CA 1
ATOM 9228 C C . VAL B 1 582 ? -19.266 63.219 8.305 1 54.34 582 VAL B C 1
ATOM 9230 O O . VAL B 1 582 ? -18.578 63.125 7.289 1 54.34 582 VAL B O 1
ATOM 9233 N N . VAL B 1 583 ? -20.469 62.656 8.422 1 55.16 583 VAL B N 1
ATOM 9234 C CA . VAL B 1 583 ? -21.188 62.312 7.203 1 55.16 583 VAL B CA 1
ATOM 9235 C C . VAL B 1 583 ? -22.172 63.406 6.828 1 55.16 583 VAL B C 1
ATOM 9237 O O . VAL B 1 583 ? -22.703 64.125 7.703 1 55.16 583 VAL B O 1
ATOM 9240 N N . PRO B 1 584 ? -22.312 63.531 5.59 1 50.62 584 PRO B N 1
ATOM 9241 C CA . PRO B 1 584 ? -23.312 64.5 5.184 1 50.62 584 PRO B CA 1
ATOM 9242 C C . PRO B 1 584 ? -24.719 64.125 5.621 1 50.62 584 PRO B C 1
ATOM 9244 O O . PRO B 1 584 ? -25.047 62.938 5.707 1 50.62 584 PRO B O 1
#

Organism: Pyricularia oryzae (strain 70-15 / ATCC MYA-4617 / FGSC 8958) (NCBI:txid242507)

Solvent-accessible surface area (backbone atoms only — not comparable to full-atom values): 64353 Å² total; per-residue (Å²): 128,80,71,24,85,46,17,85,28,90,43,71,53,55,42,39,61,66,73,42,78,59,74,87,68,43,44,60,54,74,48,44,67,52,43,21,56,41,44,29,51,24,36,32,56,25,82,91,41,52,51,37,56,55,34,55,33,62,74,48,41,26,60,42,53,57,57,11,46,51,89,84,60,57,50,93,94,39,84,48,91,46,76,79,65,45,44,68,56,44,42,39,44,40,45,33,40,50,54,57,52,41,43,36,78,51,99,91,42,80,38,75,24,61,66,51,49,44,50,67,67,54,54,25,37,85,80,27,45,69,36,46,33,32,25,43,21,59,21,60,47,36,63,76,62,8,58,44,36,48,51,32,51,50,51,47,50,50,47,43,50,50,53,51,52,51,52,49,50,50,51,50,51,51,49,48,48,53,49,32,60,70,66,65,48,79,69,72,49,76,64,79,76,42,58,58,50,45,36,49,51,45,15,53,50,66,20,42,64,45,44,49,51,35,38,46,48,54,26,52,26,42,35,52,40,35,40,49,54,20,52,52,34,35,56,48,64,69,40,56,79,85,71,25,63,42,71,37,56,28,37,63,74,41,40,48,61,53,35,50,52,49,41,58,33,36,51,26,50,42,52,39,49,52,56,64,64,67,63,76,73,44,60,82,70,42,52,62,55,49,49,50,51,49,48,51,50,49,47,53,50,53,45,48,52,49,34,66,62,41,27,57,64,25,40,87,55,48,75,51,70,72,53,58,69,83,78,47,52,72,67,55,36,51,51,49,51,51,49,46,69,54,36,74,63,48,62,70,56,38,58,51,49,51,52,48,51,48,35,57,68,51,45,46,54,53,50,47,49,53,48,47,47,34,58,71,51,17,76,76,39,69,71,55,45,69,31,67,68,43,52,58,43,58,76,48,50,65,52,49,59,29,52,50,30,48,52,50,29,54,50,42,48,50,46,49,53,52,51,51,52,46,37,40,63,51,20,67,65,66,45,64,36,82,56,87,49,41,34,24,44,40,48,44,47,53,51,44,63,27,54,50,44,28,52,44,20,56,74,68,32,59,68,43,51,55,44,64,72,38,45,65,78,50,38,68,31,57,53,66,82,78,29,77,23,73,68,72,84,72,82,75,81,80,79,85,87,77,82,76,83,83,80,77,89,74,59,64,72,92,66,76,70,40,38,36,36,29,54,53,83,77,84,74,82,72,80,75,67,86,72,75,76,76,77,78,74,76,79,70,80,70,73,77,64,81,62,63,65,40,31,28,35,63,44,100,86,68,47,79,37,86,41,54,72,73,58,39,73,75,42,90,81,44,41,31,25,58,92,70,35,76,43,136,129,79,73,25,83,45,17,82,29,90,43,70,50,52,43,40,61,67,72,43,79,60,74,86,67,43,45,59,53,73,47,43,68,53,40,21,54,40,46,30,50,25,36,32,56,27,81,92,40,52,49,38,57,54,36,55,33,63,75,48,42,26,60,40,54,56,58,10,47,52,91,85,60,55,50,94,95,37,84,49,91,46,77,81,63,45,44,71,55,44,42,40,45,42,45,36,41,51,54,58,53,40,42,35,77,51,99,89,41,80,39,76,25,61,66,51,49,43,48,68,67,54,54,26,37,84,81,27,44,69,36,47,33,32,25,45,20,60,22,59,48,37,63,76,63,9,58,44,35,49,49,33,53,51,50,48,51,50,47,43,49,51,51,50,50,53,52,50,51,50,49,48,52,51,49,49,48,52,49,33,60,68,66,65,50,80,71,71,78,77,64,77,77,43,57,60,49,46,37,51,50,45,16,53,50,67,22,42,62,45,44,48,52,35,38,46,46,54,24,54,26,42,36,51,39,36,40,48,54,20,53,53,35,37,57,48,65,69,40,55,78,85,70,24,66,42,70,37,58,26,34,64,74,42,40,47,60,52,36,50,51,49,40,58,34,37,51,24,48,42,52,40,50,52,57,63,63,68,63,77,73,46,59,82,70,44,52,63,54,50,49,50,50,49,48,51,51,48,48,53,51,52,43,48,52,49,33,67,62,40,28,58,62,26,40,87,55,49,75,51,70,73,53,59,67,84,79,48,53,71,67,53,36,50,49,49,50,50,48,46,70,55,37,75,64,50,62,71,56,39,58,52,49,52,50,49,50,48,37,59,68,51,46,46,54,51,51,47,50,54,48,47,45,34,57,70,49,15,78,77,39,71,72,56,45,70,31,66,67,43,52,57,43,57,76,48,49,66,53,49,60,28,53,51,30,50,51,49,29,54,47,42,48,51,47,50,52,50,51,50,52,47,39,41,62,51,21,66,64,67,44,66,36,81,57,87,48,42,33,25,43,39,49,44,48,52,49,43,65,26,53,50,45,28,51,44,19,58,73,68,30,61,70,41,53,57,44,64,74,38,42,63,89,50,65,77,27,39,52,76,76,75,81,78,73,74,75,74,84,71,78,80,80,75,83,83,88,74,85,74,85,81,80,73,91,68,86,59,72,91,68,76,70,78,39,64,72,71,76,74,82,55,80,20,76,36,81,74,69,84,67,70,74,75,77,71,73,77,80,71,81,71,73,77,65,83,60,65,64,42,31,28,33,64,45,99,85,68,47,79,38,85,41,55,73,71,56,40,72,73,44,90,82,44,44,31,26,58,92,70,35,76,42,132